Protein AF-A0A094ZE96-F1 (afdb_monomer_lite)

InterPro domains:
  IPR001063 Large ribosomal subunit protein uL22 [PF00237] (614-730)
  IPR001063 Large ribosomal subunit protein uL22 [cd00336] (614-730)
  IPR005721 Large ribosomal subunit protein uL22, eukaryota/archaea [TIGR01038] (614-731)
  IPR018260 Large ribosomal subunit protein uL22, conserved site [PS00464] (706-730)
  IPR029440 Dynein regulatory complex protein 1, C-terminal [PF14775] (566-611)
  IPR036394 Ribosomal protein uL22 superfamily [G3DSA:3.90.470.10] (596-767)
  IPR036394 Ribosomal protein uL22 superfamily [SSF54843] (614-732)
  IPR039505 Dynein regulatory complex protein 1/2, N-terminal [PF14772] (88-189)
  IPR039750 Dynein regulatory complex protein [PTHR21625] (26-625)

Structure (mmCIF, N/CA/C/O backbone):
data_AF-A0A094ZE96-F1
#
_entry.id   AF-A0A094ZE96-F1
#
loop_
_atom_site.group_PDB
_atom_site.id
_atom_site.type_symbol
_atom_site.label_atom_id
_atom_site.label_alt_id
_atom_site.label_comp_id
_atom_site.label_asym_id
_atom_site.label_entity_id
_atom_site.label_seq_id
_atom_site.pdbx_PDB_ins_code
_atom_site.Cartn_x
_atom_site.Cartn_y
_atom_site.Cartn_z
_atom_site.occupancy
_atom_site.B_iso_or_equiv
_atom_site.auth_seq_id
_atom_site.auth_comp_id
_atom_site.auth_asym_id
_atom_site.auth_atom_id
_atom_site.pdbx_PDB_model_num
ATOM 1 N N . MET A 1 1 ? 9.350 1.512 -63.734 1.00 44.41 1 MET A N 1
ATOM 2 C CA . MET A 1 1 ? 8.243 1.510 -62.747 1.00 44.41 1 MET A CA 1
ATOM 3 C C . MET A 1 1 ? 7.747 0.099 -62.370 1.00 44.41 1 MET A C 1
ATOM 5 O O . MET A 1 1 ? 6.653 -0.011 -61.848 1.00 44.41 1 MET A O 1
ATOM 9 N N . ALA A 1 2 ? 8.549 -0.969 -62.534 1.00 40.09 2 ALA A N 1
ATOM 10 C CA . ALA A 1 2 ? 8.151 -2.355 -62.206 1.00 40.09 2 ALA A CA 1
ATOM 11 C C . ALA A 1 2 ? 9.027 -3.031 -61.121 1.00 40.09 2 ALA A C 1
ATOM 13 O O . ALA A 1 2 ? 8.865 -4.208 -60.832 1.00 40.09 2 ALA A O 1
ATOM 14 N N . LEU A 1 3 ? 9.954 -2.287 -60.502 1.00 40.41 3 LEU A N 1
ATOM 15 C CA . LEU A 1 3 ? 10.917 -2.800 -59.510 1.00 40.41 3 LEU A CA 1
ATOM 16 C C . LEU A 1 3 ? 10.507 -2.541 -58.048 1.00 40.41 3 LEU A C 1
ATOM 18 O O . LEU A 1 3 ? 11.205 -2.965 -57.134 1.00 40.41 3 LEU A O 1
ATOM 22 N N . ASN A 1 4 ? 9.376 -1.865 -57.813 1.00 41.91 4 ASN A N 1
ATOM 23 C CA . ASN A 1 4 ? 8.957 -1.462 -56.464 1.00 41.91 4 ASN A CA 1
ATOM 24 C C . ASN A 1 4 ? 7.919 -2.402 -55.817 1.00 41.91 4 ASN A C 1
ATOM 26 O O . ASN A 1 4 ? 7.694 -2.318 -54.612 1.00 41.91 4 ASN A O 1
ATOM 30 N N . ASP A 1 5 ? 7.328 -3.324 -56.584 1.00 37.78 5 ASP A N 1
ATOM 31 C CA . ASP A 1 5 ? 6.299 -4.248 -56.076 1.00 37.78 5 ASP A CA 1
ATOM 32 C C . ASP A 1 5 ? 6.863 -5.562 -55.515 1.00 37.78 5 ASP A C 1
ATOM 34 O O . ASP A 1 5 ? 6.198 -6.229 -54.723 1.00 37.78 5 ASP A O 1
ATOM 38 N N . GLN A 1 6 ? 8.109 -5.928 -55.840 1.00 42.44 6 GLN A N 1
ATOM 39 C CA . GLN A 1 6 ? 8.737 -7.135 -55.284 1.00 42.44 6 GLN A CA 1
ATOM 40 C C . GLN A 1 6 ? 9.287 -6.917 -53.864 1.00 42.44 6 GLN A C 1
ATOM 42 O O . GLN A 1 6 ? 9.160 -7.800 -53.017 1.00 42.44 6 GLN A O 1
ATOM 47 N N . ASN A 1 7 ? 9.784 -5.716 -53.543 1.00 41.81 7 ASN A N 1
ATOM 48 C CA . ASN A 1 7 ? 10.319 -5.414 -52.207 1.00 41.81 7 ASN A CA 1
ATOM 49 C C . ASN A 1 7 ? 9.234 -5.216 -51.132 1.00 41.81 7 ASN A C 1
ATOM 51 O O . ASN A 1 7 ? 9.513 -5.361 -49.941 1.00 41.81 7 ASN A O 1
ATOM 55 N N . LYS A 1 8 ? 7.977 -4.957 -51.522 1.00 42.59 8 LYS A N 1
ATOM 56 C CA . LYS A 1 8 ? 6.845 -4.851 -50.582 1.00 42.59 8 LYS A CA 1
ATOM 57 C C . LYS A 1 8 ? 6.324 -6.203 -50.076 1.00 42.59 8 LYS A C 1
ATOM 59 O O . LYS A 1 8 ? 5.668 -6.234 -49.038 1.00 42.59 8 LYS A O 1
ATOM 64 N N . LYS A 1 9 ? 6.642 -7.316 -50.748 1.00 41.25 9 LYS A N 1
ATOM 65 C CA . LYS A 1 9 ? 6.162 -8.666 -50.386 1.00 41.25 9 LYS A CA 1
ATOM 66 C C . LYS A 1 9 ? 6.965 -9.369 -49.286 1.00 41.25 9 LYS A C 1
ATOM 68 O O . LYS A 1 9 ? 6.532 -10.406 -48.799 1.00 41.25 9 LYS A O 1
ATOM 73 N N . ILE A 1 10 ? 8.105 -8.818 -48.865 1.00 48.50 10 ILE A N 1
ATOM 74 C CA . ILE A 1 10 ? 9.002 -9.482 -47.900 1.00 48.50 10 ILE A CA 1
ATOM 75 C C . ILE A 1 10 ? 8.635 -9.154 -46.437 1.00 48.50 10 ILE A C 1
ATOM 77 O O . ILE A 1 10 ? 8.912 -9.951 -45.544 1.00 48.50 10 ILE A O 1
ATOM 81 N N . TYR A 1 11 ? 7.951 -8.031 -46.179 1.00 40.19 11 TYR A N 1
ATOM 82 C CA . TYR A 1 11 ? 7.698 -7.542 -44.811 1.00 40.19 11 TYR A CA 1
ATOM 83 C C . TYR A 1 11 ? 6.246 -7.638 -44.331 1.00 40.19 11 TYR A C 1
ATOM 85 O O . TYR A 1 11 ? 5.988 -7.480 -43.140 1.00 40.19 11 TYR A O 1
ATOM 93 N N . PHE A 1 12 ? 5.306 -7.965 -45.215 1.00 40.91 12 PHE A N 1
ATOM 94 C CA . PHE A 1 12 ? 3.933 -8.271 -44.834 1.00 40.91 12 PHE A CA 1
ATOM 95 C C . PHE A 1 12 ? 3.581 -9.654 -45.358 1.00 40.91 12 PHE A C 1
ATOM 97 O O . PHE A 1 12 ? 3.223 -9.822 -46.520 1.00 40.91 12 PHE A O 1
ATOM 104 N N . LYS A 1 13 ? 3.669 -10.656 -44.477 1.00 39.53 13 LYS A N 1
ATOM 105 C CA . LYS A 1 13 ? 2.896 -11.881 -44.659 1.00 39.53 13 LYS A CA 1
ATOM 106 C C . LYS A 1 13 ? 1.430 -11.453 -44.677 1.00 39.53 13 LYS A C 1
ATOM 108 O O . LYS A 1 13 ? 0.876 -11.109 -43.630 1.00 39.53 13 LYS A O 1
ATOM 113 N N . GLU A 1 14 ? 0.809 -11.458 -45.855 1.00 38.97 14 GLU A N 1
ATOM 114 C CA . GLU A 1 14 ? -0.628 -11.690 -45.928 1.00 38.97 14 GLU A CA 1
ATOM 115 C C . GLU A 1 14 ? -0.904 -12.892 -45.025 1.00 38.97 14 GLU A C 1
ATOM 117 O O . GLU A 1 14 ? -0.190 -13.898 -45.072 1.00 38.97 14 GLU A O 1
ATOM 122 N N . LYS A 1 15 ? -1.859 -12.739 -44.105 1.00 38.28 15 LYS A N 1
ATOM 123 C CA . LYS A 1 15 ? -2.355 -13.860 -43.318 1.00 38.28 15 LYS A CA 1
ATOM 124 C C . LYS A 1 15 ? -2.805 -14.910 -44.327 1.00 38.28 15 LYS A C 1
ATOM 126 O O . LYS A 1 15 ? -3.895 -14.786 -44.874 1.00 38.28 15 LYS A O 1
ATOM 131 N N . GLU A 1 16 ? -1.977 -15.927 -44.553 1.00 36.78 16 GLU A N 1
ATOM 132 C CA . GLU A 1 16 ? -2.450 -17.223 -45.005 1.00 36.78 16 GLU A CA 1
ATOM 133 C C . GLU A 1 16 ? -3.569 -17.577 -44.034 1.00 36.78 16 GLU A C 1
ATOM 135 O O . GLU A 1 16 ? -3.348 -17.830 -42.843 1.00 36.78 16 GLU A O 1
ATOM 140 N N . ILE A 1 17 ? -4.796 -17.446 -44.527 1.00 39.09 17 ILE A N 1
ATOM 141 C CA . ILE A 1 17 ? -5.973 -18.001 -43.894 1.00 39.09 17 ILE A CA 1
ATOM 142 C C . ILE A 1 17 ? -5.621 -19.475 -43.777 1.00 39.09 17 ILE A C 1
ATOM 144 O O . ILE A 1 17 ? -5.563 -20.175 -44.784 1.00 39.09 17 ILE A O 1
ATOM 148 N N . LYS A 1 18 ? -5.265 -19.902 -42.559 1.00 37.12 18 LYS A N 1
ATOM 149 C CA . LYS A 1 18 ? -5.106 -21.315 -42.238 1.00 37.12 18 LYS A CA 1
ATOM 150 C C . LYS A 1 18 ? -6.329 -22.002 -42.810 1.00 37.12 18 LYS A C 1
ATOM 152 O O . LYS A 1 18 ? -7.440 -21.633 -42.431 1.00 37.12 18 LYS A O 1
ATOM 157 N N . ASP A 1 19 ? -6.066 -22.919 -43.730 1.00 41.25 19 ASP A N 1
ATOM 158 C CA . ASP A 1 19 ? -7.029 -23.800 -44.360 1.00 41.25 19 ASP A CA 1
ATOM 159 C C . ASP A 1 19 ? -8.067 -24.197 -43.308 1.00 41.25 19 ASP A C 1
ATOM 161 O O . ASP A 1 19 ? -7.752 -24.838 -42.295 1.00 41.25 19 ASP A O 1
ATOM 165 N N . VAL A 1 20 ? -9.263 -23.623 -43.440 1.00 47.19 20 VAL A N 1
ATOM 166 C CA . VAL A 1 20 ? -10.327 -23.818 -42.464 1.00 47.19 20 VAL A CA 1
ATOM 167 C C . VAL A 1 20 ? -10.694 -25.278 -42.625 1.00 47.19 20 VAL A C 1
ATOM 169 O O . VAL A 1 20 ? -11.157 -25.679 -43.688 1.00 47.19 20 VAL A O 1
ATOM 172 N N . GLY A 1 21 ? -10.405 -26.073 -41.592 1.00 60.25 21 GLY A N 1
ATOM 173 C CA . GLY A 1 21 ? -10.669 -27.507 -41.597 1.00 60.25 21 GLY A CA 1
ATOM 174 C C . GLY A 1 21 ? -12.095 -27.837 -42.061 1.00 60.25 21 GLY A C 1
ATOM 175 O O . GLY A 1 21 ? -12.953 -26.954 -42.087 1.00 60.25 21 GLY A O 1
ATOM 176 N N . PRO A 1 22 ? -12.363 -29.110 -42.396 1.00 64.06 22 PRO A N 1
ATOM 177 C CA . PRO A 1 22 ? -13.516 -29.529 -43.189 1.00 64.06 22 PRO A CA 1
ATOM 178 C C . PRO A 1 22 ? -14.803 -28.775 -42.824 1.00 64.06 22 PRO A C 1
ATOM 180 O O . PRO A 1 22 ? -15.287 -28.862 -41.690 1.00 64.06 22 PRO A O 1
ATOM 183 N N . SER A 1 23 ? -15.323 -27.991 -43.771 1.00 63.12 23 SER A N 1
ATOM 184 C CA . SER A 1 23 ? -16.531 -27.191 -43.569 1.00 63.12 23 SER A CA 1
ATOM 185 C C . SER A 1 23 ? -17.775 -28.069 -43.700 1.00 63.12 23 SER A C 1
ATOM 187 O O . SER A 1 23 ? -17.833 -28.982 -44.520 1.00 63.12 23 SER A O 1
ATOM 189 N N . VAL A 1 24 ? -18.801 -27.798 -42.892 1.00 64.69 24 VAL A N 1
ATOM 190 C CA . VAL A 1 24 ? -20.095 -28.502 -42.998 1.00 64.69 24 VAL A CA 1
ATOM 191 C C . VAL A 1 24 ? -20.904 -28.012 -44.204 1.00 64.69 24 VAL A C 1
ATOM 193 O O . VAL A 1 24 ? -21.793 -28.725 -44.669 1.00 64.69 24 VAL A O 1
ATOM 196 N N . ASP A 1 25 ? -20.537 -26.849 -44.739 1.00 60.53 25 ASP A N 1
ATOM 197 C CA . ASP A 1 25 ? -21.239 -26.165 -45.822 1.00 60.53 25 ASP A CA 1
ATOM 198 C C . ASP A 1 25 ? -20.517 -26.313 -47.177 1.00 60.53 25 ASP A C 1
ATOM 200 O O . ASP A 1 25 ? -20.840 -25.605 -48.124 1.00 60.53 25 ASP A O 1
ATOM 204 N N . SER A 1 26 ? -19.535 -27.221 -47.292 1.00 70.81 26 SER A N 1
ATOM 205 C CA . SER A 1 26 ? -18.909 -27.554 -48.579 1.00 70.81 26 SER A CA 1
ATOM 206 C C . SER A 1 26 ? -19.856 -28.377 -49.461 1.00 70.81 26 SER A C 1
ATOM 208 O O . SER A 1 26 ? -20.598 -29.233 -48.963 1.00 70.81 26 SER A O 1
ATOM 210 N N . ASP A 1 27 ? -19.783 -28.187 -50.780 1.00 68.56 27 ASP A N 1
ATOM 211 C CA . ASP A 1 27 ? -20.551 -28.980 -51.753 1.00 68.56 27 ASP A CA 1
ATOM 212 C C . ASP A 1 27 ? -20.098 -30.449 -51.801 1.00 68.56 27 ASP A C 1
ATOM 214 O O . ASP A 1 27 ? -20.892 -31.348 -52.096 1.00 68.56 27 ASP A O 1
ATOM 218 N N . ASP A 1 28 ? -18.847 -30.696 -51.407 1.00 73.25 28 ASP A N 1
ATOM 219 C CA . ASP A 1 28 ? -18.209 -32.004 -51.428 1.00 73.25 28 ASP A CA 1
ATOM 220 C C . ASP A 1 28 ? -18.659 -32.906 -50.259 1.00 73.25 28 ASP A C 1
ATOM 222 O O . ASP A 1 28 ? -18.665 -32.509 -49.086 1.00 73.25 28 ASP A O 1
ATOM 226 N N . ILE A 1 29 ? -19.072 -34.140 -50.567 1.00 72.12 29 ILE A N 1
ATOM 227 C CA . ILE A 1 29 ? -19.709 -35.060 -49.604 1.00 72.12 29 ILE A CA 1
ATOM 228 C C . ILE A 1 29 ? -18.703 -35.551 -48.555 1.00 72.12 29 ILE A C 1
ATOM 230 O O . ILE A 1 29 ? -19.052 -35.680 -47.377 1.00 72.12 29 ILE A O 1
ATOM 234 N N . GLU A 1 30 ? -17.455 -35.790 -48.952 1.00 73.69 30 GLU A N 1
ATOM 235 C CA . GLU A 1 30 ? -16.419 -36.334 -48.070 1.00 73.69 30 GLU A CA 1
ATOM 236 C C . GLU A 1 30 ? -15.971 -35.327 -47.005 1.00 73.69 30 GLU A C 1
ATOM 238 O O . GLU A 1 30 ? -15.827 -35.688 -45.832 1.00 73.69 30 GLU A O 1
ATOM 243 N N . GLN A 1 31 ? -15.859 -34.045 -47.367 1.00 77.12 31 GLN A N 1
ATOM 244 C CA . GLN A 1 31 ? -15.531 -32.971 -46.426 1.00 77.12 31 GLN A CA 1
ATOM 245 C C . GLN A 1 31 ? -16.624 -32.799 -45.361 1.00 77.12 31 GLN A C 1
ATOM 247 O O . GLN A 1 31 ? -16.316 -32.687 -44.170 1.00 77.12 31 GLN A O 1
ATOM 252 N N . ARG A 1 32 ? -17.907 -32.922 -45.736 1.00 77.94 32 ARG A N 1
ATOM 253 C CA . ARG A 1 32 ? -19.019 -32.901 -44.769 1.00 77.94 32 ARG A CA 1
ATOM 254 C C . ARG A 1 32 ? -18.989 -34.088 -43.811 1.00 77.94 32 ARG A C 1
ATOM 256 O O . ARG A 1 32 ? -19.279 -33.919 -42.625 1.00 77.94 32 ARG A O 1
ATOM 263 N N . ILE A 1 33 ? -18.638 -35.286 -44.286 1.00 78.25 33 ILE A N 1
ATOM 264 C CA . ILE A 1 33 ? -18.517 -36.486 -43.440 1.00 78.25 33 ILE A CA 1
ATOM 265 C C . ILE A 1 33 ? -17.345 -36.337 -42.458 1.00 78.25 33 ILE A C 1
ATOM 267 O O . ILE A 1 33 ? -17.505 -36.636 -41.269 1.00 78.25 33 ILE A O 1
ATOM 271 N N . ALA A 1 34 ? -16.202 -35.823 -42.917 1.00 77.00 34 ALA A N 1
ATOM 272 C CA . ALA A 1 34 ? -15.037 -35.550 -42.078 1.00 77.00 34 ALA A CA 1
ATOM 273 C C . ALA A 1 34 ? -15.346 -34.499 -40.995 1.00 77.00 34 ALA A C 1
ATOM 275 O O . ALA A 1 34 ? -15.093 -34.739 -39.811 1.00 77.00 34 ALA A O 1
ATOM 276 N N . ALA A 1 35 ? -16.006 -33.398 -41.364 1.00 79.06 35 ALA A N 1
ATOM 277 C CA . ALA A 1 35 ? -16.458 -32.360 -40.438 1.00 79.06 35 ALA A CA 1
ATOM 278 C C . ALA A 1 35 ? -17.410 -32.913 -39.362 1.00 79.06 35 ALA A C 1
ATOM 280 O O . ALA A 1 35 ? -17.307 -32.578 -38.177 1.00 79.06 35 ALA A O 1
ATOM 281 N N . ARG A 1 36 ? -18.333 -33.806 -39.755 1.00 74.81 36 ARG A N 1
ATOM 282 C CA . ARG A 1 36 ? -19.295 -34.442 -38.838 1.00 74.81 36 ARG A CA 1
ATOM 283 C C . ARG A 1 36 ? -18.619 -35.415 -37.873 1.00 74.81 36 ARG A C 1
ATOM 285 O O . ARG A 1 36 ? -18.977 -35.412 -36.697 1.00 74.81 36 ARG A O 1
ATOM 292 N N . ARG A 1 37 ? -17.632 -36.199 -38.328 1.00 77.00 37 ARG A N 1
ATOM 293 C CA . ARG A 1 37 ? -16.832 -37.090 -37.463 1.00 77.00 37 ARG A CA 1
ATOM 294 C C . ARG A 1 37 ? -16.071 -36.309 -36.395 1.00 77.00 37 ARG A C 1
ATOM 296 O O . ARG A 1 37 ? -16.181 -36.654 -35.222 1.00 77.00 37 ARG A O 1
ATOM 303 N N . ILE A 1 38 ? -15.407 -35.216 -36.776 1.00 75.44 38 ILE A N 1
ATOM 304 C CA . ILE A 1 38 ? -14.678 -34.343 -35.840 1.00 75.44 38 ILE A CA 1
ATOM 305 C C . ILE A 1 38 ? -15.637 -33.741 -34.798 1.00 75.44 38 ILE A C 1
ATOM 307 O O . ILE A 1 38 ? -15.333 -33.704 -33.607 1.00 75.44 38 ILE A O 1
ATOM 311 N N . ARG A 1 39 ? -16.850 -33.340 -35.206 1.00 72.50 39 ARG A N 1
ATOM 312 C CA . ARG A 1 39 ? -17.864 -32.790 -34.288 1.00 72.50 39 ARG A CA 1
ATOM 313 C C . ARG A 1 39 ? -18.414 -33.827 -33.296 1.00 72.50 39 ARG A C 1
ATOM 315 O O . ARG A 1 39 ? -18.743 -33.467 -32.167 1.00 72.50 39 ARG A O 1
ATOM 322 N N . ILE A 1 40 ? -18.536 -35.092 -33.706 1.00 73.38 40 ILE A N 1
ATOM 323 C CA . ILE A 1 40 ? -18.977 -36.201 -32.840 1.00 73.38 40 ILE A CA 1
ATOM 324 C C . ILE A 1 40 ? -17.875 -36.571 -31.841 1.00 73.38 40 ILE A C 1
ATOM 326 O O . ILE A 1 40 ? -18.169 -36.736 -30.660 1.00 73.38 40 ILE A O 1
ATOM 330 N N . GLN A 1 41 ? -16.620 -36.621 -32.288 1.00 70.88 41 GLN A N 1
ATOM 331 C CA . GLN A 1 41 ? -15.463 -36.893 -31.434 1.00 70.88 41 GLN A CA 1
ATOM 332 C C . GLN A 1 41 ? -15.287 -35.811 -30.358 1.00 70.88 41 GLN A C 1
ATOM 334 O O . GLN A 1 41 ? -15.248 -36.127 -29.172 1.00 70.88 41 GLN A O 1
ATOM 339 N N . ASN A 1 42 ? -15.359 -34.532 -30.742 1.00 62.75 42 ASN A N 1
ATOM 340 C CA . ASN A 1 42 ? -15.284 -33.417 -29.792 1.00 62.75 42 ASN A CA 1
ATOM 341 C C . ASN A 1 42 ? -16.465 -33.392 -28.803 1.00 62.75 42 ASN A C 1
ATOM 343 O O . ASN A 1 42 ? -16.318 -32.914 -27.682 1.00 62.75 42 ASN A O 1
ATOM 347 N N . ARG A 1 43 ? -17.643 -33.916 -29.175 1.00 65.19 43 ARG A N 1
ATOM 348 C CA . ARG A 1 43 ? -18.766 -34.086 -28.232 1.00 65.19 43 ARG A CA 1
ATOM 349 C C . ARG A 1 43 ? -18.513 -35.194 -27.209 1.00 65.19 43 ARG A C 1
ATOM 351 O O . ARG A 1 43 ? -18.948 -35.043 -26.070 1.00 65.19 43 ARG A O 1
ATOM 358 N N . GLY A 1 44 ? -17.818 -36.263 -27.599 1.00 51.94 44 GLY A N 1
ATOM 359 C CA . GLY A 1 44 ? -17.380 -37.321 -26.685 1.00 51.94 44 GLY A CA 1
ATOM 360 C C . GLY A 1 44 ? -16.390 -36.804 -25.639 1.00 51.94 44 GLY A C 1
ATOM 361 O O . GLY A 1 44 ? -16.589 -37.034 -24.448 1.00 51.94 44 GLY A O 1
ATOM 362 N N . ASP A 1 45 ? -15.404 -36.010 -26.067 1.00 52.72 45 ASP A N 1
ATOM 363 C CA . ASP A 1 45 ? -14.357 -35.474 -25.183 1.00 52.72 45 ASP A CA 1
ATOM 364 C C . ASP A 1 45 ? -14.872 -34.396 -24.208 1.00 52.72 45 ASP A C 1
ATOM 366 O O . ASP A 1 45 ? -14.394 -34.285 -23.073 1.00 52.72 45 ASP A O 1
ATOM 370 N N . VAL A 1 46 ? -15.896 -33.627 -24.603 1.00 49.06 46 VAL A N 1
ATOM 371 C CA . VAL A 1 46 ? -16.549 -32.631 -23.731 1.00 49.06 46 VAL A CA 1
ATOM 372 C C . VAL A 1 46 ? -17.348 -33.303 -22.605 1.00 49.06 46 VAL A C 1
ATOM 374 O O . VAL A 1 46 ? -17.323 -32.818 -21.476 1.00 49.06 46 VAL A O 1
ATOM 377 N N . GLN A 1 47 ? -17.982 -34.455 -22.854 1.00 49.97 47 GLN A N 1
ATOM 378 C CA . GLN A 1 47 ? -18.721 -35.192 -21.818 1.00 49.97 47 GLN A CA 1
ATOM 379 C C . GLN A 1 47 ? -17.811 -35.920 -20.814 1.00 49.97 47 GLN A C 1
ATOM 381 O O . GLN A 1 47 ? -18.189 -36.071 -19.651 1.00 49.97 47 GLN A O 1
ATOM 386 N N . SER A 1 48 ? -16.597 -36.323 -21.204 1.00 43.03 48 SER A N 1
ATOM 387 C CA . SER A 1 48 ? -15.622 -36.920 -20.277 1.00 43.03 48 SER A CA 1
ATOM 388 C C . SER A 1 48 ? -14.870 -35.898 -19.413 1.00 43.03 48 SER A C 1
ATOM 390 O O . SER A 1 48 ? -14.423 -36.247 -18.320 1.00 43.03 48 SER A O 1
ATOM 392 N N . ASN A 1 49 ? -14.761 -34.636 -19.845 1.00 39.38 49 ASN A N 1
ATOM 393 C CA . ASN A 1 49 ? -14.016 -33.594 -19.121 1.00 39.38 49 ASN A CA 1
ATOM 394 C C . ASN A 1 49 ? -14.826 -32.846 -18.042 1.00 39.38 49 ASN A C 1
ATOM 396 O O . ASN A 1 49 ? -14.231 -32.233 -17.154 1.00 39.38 49 ASN A O 1
ATOM 400 N N . GLU A 1 50 ? -16.160 -32.935 -18.030 1.00 35.25 50 GLU A N 1
ATOM 401 C CA . GLU A 1 50 ? -16.992 -32.251 -17.021 1.00 35.25 50 GLU A CA 1
ATOM 402 C C . GLU A 1 50 ? -17.013 -32.935 -15.638 1.00 35.25 50 GLU A C 1
ATOM 404 O O . GLU A 1 50 ? -17.390 -32.311 -14.648 1.00 35.25 50 GLU A O 1
ATOM 409 N N . THR A 1 51 ? -16.545 -34.182 -15.507 1.00 37.38 51 THR A N 1
ATOM 410 C CA . THR A 1 51 ? -16.596 -34.930 -14.228 1.00 37.38 51 THR A CA 1
ATOM 411 C C . THR A 1 51 ? -15.274 -34.987 -13.447 1.00 37.38 51 THR A C 1
ATOM 413 O O . THR A 1 51 ? -15.217 -35.610 -12.387 1.00 37.38 51 THR A O 1
ATOM 416 N N . LYS A 1 52 ? -14.215 -34.288 -13.888 1.00 36.47 52 LYS A N 1
ATOM 417 C CA . LYS A 1 52 ? -12.895 -34.275 -13.213 1.00 36.47 52 LYS A CA 1
ATOM 418 C C . LYS A 1 52 ? -12.252 -32.887 -13.048 1.00 36.47 52 LYS A C 1
ATOM 420 O O . LYS A 1 52 ? -11.033 -32.773 -13.007 1.00 36.47 52 LYS A O 1
ATOM 425 N N . SER A 1 53 ? -13.043 -31.830 -12.865 1.00 30.27 53 SER A N 1
ATOM 426 C CA . SER A 1 53 ? -12.522 -30.476 -12.603 1.00 30.27 53 SER A CA 1
ATOM 427 C C . SER A 1 53 ? -13.152 -29.842 -11.359 1.00 30.27 53 SER A C 1
ATOM 429 O O . SER A 1 53 ? -14.016 -28.972 -11.426 1.00 30.27 53 SER A O 1
ATOM 431 N N . SER A 1 54 ? -12.724 -30.286 -10.175 1.00 30.36 54 SER A N 1
ATOM 432 C CA . SER A 1 54 ? -12.974 -29.545 -8.928 1.00 30.36 54 SER A CA 1
ATOM 433 C C . SER A 1 54 ? -11.895 -29.773 -7.866 1.00 30.36 54 SER A C 1
ATOM 435 O O . SER A 1 54 ? -12.178 -29.898 -6.676 1.00 30.36 54 SER A O 1
ATOM 437 N N . LYS A 1 55 ? -10.630 -29.797 -8.283 1.00 36.25 55 LYS A N 1
ATOM 438 C CA . LYS A 1 55 ? -9.526 -29.346 -7.436 1.00 36.25 55 LYS A CA 1
ATOM 439 C C . LYS A 1 55 ? -8.870 -28.210 -8.198 1.00 36.25 55 LYS A C 1
ATOM 441 O O . LYS A 1 55 ? -8.097 -28.451 -9.112 1.00 36.25 55 LYS A O 1
ATOM 446 N N . LYS A 1 56 ? -9.250 -26.971 -7.874 1.00 39.94 56 LYS A N 1
ATOM 447 C CA . LYS A 1 56 ? -8.464 -25.807 -8.290 1.00 39.94 56 LYS A CA 1
ATOM 448 C C . LYS A 1 56 ? -7.042 -26.073 -7.813 1.00 39.94 56 LYS A C 1
ATOM 450 O O . LYS A 1 56 ? -6.858 -26.240 -6.609 1.00 39.94 56 LYS A O 1
ATOM 455 N N . GLU A 1 57 ? -6.078 -26.148 -8.721 1.00 46.31 57 GLU A N 1
ATOM 456 C CA . GLU A 1 57 ? -4.673 -26.052 -8.346 1.00 46.31 57 GLU A CA 1
ATOM 457 C C . GLU A 1 57 ? -4.499 -24.708 -7.644 1.00 46.31 57 GLU A C 1
ATOM 459 O O . GLU A 1 57 ? -4.605 -23.626 -8.228 1.00 46.31 57 GLU A O 1
ATOM 464 N N . ILE A 1 58 ? -4.383 -24.776 -6.325 1.00 56.69 58 ILE A N 1
ATOM 465 C CA . ILE A 1 58 ? -4.100 -23.617 -5.502 1.00 56.69 58 ILE A CA 1
ATOM 466 C C . ILE A 1 58 ? -2.629 -23.321 -5.785 1.00 56.69 58 ILE A C 1
ATOM 468 O O . ILE A 1 58 ? -1.766 -24.094 -5.382 1.00 56.69 58 ILE A O 1
ATOM 472 N N . GLY A 1 59 ? -2.350 -22.247 -6.531 1.00 69.94 59 GLY A N 1
ATOM 473 C CA . GLY A 1 59 ? -0.974 -21.824 -6.802 1.00 69.94 59 GLY A CA 1
ATOM 474 C C . GLY A 1 59 ? -0.152 -21.741 -5.512 1.00 69.94 59 GLY A C 1
ATOM 475 O O . GLY A 1 59 ? -0.704 -21.428 -4.452 1.00 69.94 59 GLY A O 1
ATOM 476 N N . LEU A 1 60 ? 1.150 -22.023 -5.608 1.00 76.75 60 LEU A N 1
ATOM 477 C CA . LEU A 1 60 ? 2.089 -22.117 -4.479 1.00 76.75 60 LEU A CA 1
ATOM 478 C C . LEU A 1 60 ? 1.916 -20.970 -3.466 1.00 76.75 60 LEU A C 1
ATOM 480 O O . LEU A 1 60 ? 1.763 -21.233 -2.273 1.00 76.75 60 LEU A O 1
ATOM 484 N N . GLY A 1 61 ? 1.795 -19.721 -3.934 1.00 81.31 61 GLY A N 1
ATOM 485 C CA . GLY A 1 61 ? 1.570 -18.564 -3.059 1.00 81.31 61 GLY A CA 1
ATOM 486 C C . GLY A 1 61 ? 0.231 -18.585 -2.304 1.00 81.31 61 GLY A C 1
ATOM 487 O O . GLY A 1 61 ? 0.169 -18.232 -1.130 1.00 81.31 61 GLY A O 1
ATOM 488 N N . ARG A 1 62 ? -0.858 -19.062 -2.922 1.00 84.06 62 ARG A N 1
ATOM 489 C CA . ARG A 1 62 ? -2.165 -19.190 -2.243 1.00 84.06 62 ARG A CA 1
ATOM 490 C C . ARG A 1 62 ? -2.173 -20.319 -1.216 1.00 84.06 62 ARG A C 1
ATOM 492 O O . ARG A 1 62 ? -2.781 -20.166 -0.163 1.00 84.06 62 ARG A O 1
ATOM 499 N N . SER A 1 63 ? -1.475 -21.418 -1.498 1.00 86.69 63 SER A N 1
ATOM 500 C CA . SER A 1 63 ? -1.314 -22.508 -0.533 1.00 86.69 63 SER A CA 1
ATOM 501 C C . SER A 1 63 ? -0.514 -22.038 0.682 1.00 86.69 63 SER A C 1
ATOM 503 O O . SER A 1 63 ? -0.855 -22.381 1.813 1.00 86.69 63 SER A O 1
ATOM 505 N N . GLN A 1 64 ? 0.513 -21.212 0.457 1.00 90.50 64 GLN A N 1
ATOM 506 C CA . GLN A 1 64 ? 1.307 -20.627 1.532 1.00 90.50 64 GLN A CA 1
ATOM 507 C C . GLN A 1 64 ? 0.474 -19.684 2.412 1.00 90.50 64 GLN A C 1
ATOM 509 O O . GLN A 1 64 ? 0.528 -19.801 3.631 1.00 90.50 64 GLN A O 1
ATOM 514 N N . ILE A 1 65 ? -0.376 -18.832 1.825 1.00 90.38 65 ILE A N 1
ATOM 515 C CA . ILE A 1 65 ? -1.294 -17.957 2.582 1.00 90.38 65 ILE A CA 1
ATOM 516 C C . ILE A 1 65 ? -2.202 -18.765 3.524 1.00 90.38 65 ILE A C 1
ATOM 518 O O . ILE A 1 65 ? -2.380 -18.388 4.685 1.00 90.38 65 ILE A O 1
ATOM 522 N N . ASP A 1 66 ? -2.762 -19.882 3.055 1.00 89.50 66 ASP A N 1
ATOM 523 C CA . ASP A 1 66 ? -3.642 -20.724 3.871 1.00 89.50 66 ASP A CA 1
ATOM 524 C C . ASP A 1 66 ? -2.891 -21.394 5.035 1.00 89.50 66 ASP A C 1
ATOM 526 O O . ASP A 1 66 ? -3.431 -21.520 6.140 1.00 89.50 66 ASP A O 1
ATOM 530 N N . LEU A 1 67 ? -1.643 -21.820 4.812 1.00 90.94 67 LEU A N 1
ATOM 531 C CA . LEU A 1 67 ? -0.780 -22.377 5.858 1.00 90.94 67 LEU A CA 1
ATOM 532 C C . LEU A 1 67 ? -0.421 -21.318 6.906 1.00 90.94 67 LEU A C 1
ATOM 534 O O . LEU A 1 67 ? -0.611 -21.556 8.103 1.00 90.94 67 LEU A O 1
ATOM 538 N N . SER A 1 68 ? 0.001 -20.135 6.461 1.00 91.75 68 SER A N 1
ATOM 539 C CA . SER A 1 68 ? 0.313 -18.996 7.325 1.00 91.75 68 SER A CA 1
ATOM 540 C C . SER A 1 68 ? -0.899 -18.570 8.155 1.00 91.75 68 SER A C 1
ATOM 542 O O . SER A 1 68 ? -0.799 -18.404 9.371 1.00 91.75 68 SER A O 1
ATOM 544 N N . SER A 1 69 ? -2.085 -18.495 7.543 1.00 90.94 69 SER A N 1
ATOM 545 C CA . SER A 1 69 ? -3.334 -18.158 8.237 1.00 90.94 69 SER A CA 1
ATOM 546 C C . SER A 1 69 ? -3.682 -19.164 9.339 1.00 90.94 69 SER A C 1
ATOM 548 O O . SER A 1 69 ? -4.057 -18.768 10.449 1.00 90.94 69 SER A O 1
ATOM 550 N N . LYS A 1 70 ? -3.502 -20.467 9.089 1.00 92.00 70 LYS A N 1
ATOM 551 C CA . LYS A 1 70 ? -3.721 -21.510 10.107 1.00 92.00 70 LYS A CA 1
ATOM 552 C C . LYS A 1 70 ? -2.730 -21.395 11.259 1.00 92.00 70 LYS A C 1
ATOM 554 O O . LYS A 1 70 ? -3.133 -21.529 12.415 1.00 92.00 70 LYS A O 1
ATOM 559 N N . ARG A 1 71 ? -1.455 -21.130 10.965 1.00 91.50 71 ARG A N 1
ATOM 560 C CA . ARG A 1 71 ? -0.411 -20.992 11.988 1.00 91.50 71 ARG A CA 1
ATOM 561 C C . ARG A 1 71 ? -0.652 -19.778 12.882 1.00 91.50 71 ARG A C 1
ATOM 563 O O . ARG A 1 71 ? -0.598 -19.909 14.101 1.00 91.50 71 ARG A O 1
ATOM 570 N N . ILE A 1 72 ? -1.014 -18.641 12.288 1.00 92.50 72 ILE A N 1
ATOM 571 C CA . ILE A 1 72 ? -1.409 -17.425 13.010 1.00 92.50 72 ILE A CA 1
ATOM 572 C C . ILE A 1 72 ? -2.643 -17.691 13.880 1.00 92.50 72 ILE A C 1
ATOM 574 O O . ILE A 1 72 ? -2.654 -17.341 15.056 1.00 92.50 72 ILE A O 1
ATOM 578 N N . SER A 1 73 ? -3.665 -18.356 13.334 1.00 91.12 73 SER A N 1
ATOM 579 C CA . SER A 1 73 ? -4.884 -18.678 14.090 1.00 91.12 73 SER A CA 1
ATOM 580 C C . SER A 1 73 ? -4.589 -19.546 15.315 1.00 91.12 73 SER A C 1
ATOM 582 O O . SER A 1 73 ? -5.132 -19.292 16.388 1.00 91.12 73 SER A O 1
ATOM 584 N N . LYS A 1 74 ? -3.692 -20.532 15.170 1.00 92.06 74 LYS A N 1
ATOM 585 C CA . LYS A 1 74 ? -3.245 -21.383 16.278 1.00 92.06 74 LYS A CA 1
ATOM 586 C C . LYS A 1 74 ? -2.486 -20.581 17.339 1.00 92.06 74 LYS A C 1
ATOM 588 O O . LYS A 1 74 ? -2.741 -20.734 18.526 1.00 92.06 74 LYS A O 1
ATOM 593 N N . LEU A 1 75 ? -1.605 -19.672 16.924 1.00 92.19 75 LEU A N 1
ATOM 594 C CA . LEU A 1 75 ? -0.866 -18.823 17.860 1.00 92.19 75 LEU A CA 1
ATOM 595 C C . LEU A 1 75 ? -1.789 -17.885 18.653 1.00 92.19 75 LEU A C 1
ATOM 597 O O . LEU A 1 75 ? -1.562 -17.656 19.839 1.00 92.19 75 LEU A O 1
ATOM 601 N N . ILE A 1 76 ? -2.835 -17.355 18.013 1.00 89.19 76 ILE A N 1
ATOM 602 C CA . ILE A 1 76 ? -3.842 -16.525 18.685 1.00 89.19 76 ILE A CA 1
ATOM 603 C C . ILE A 1 76 ? -4.607 -17.356 19.717 1.00 89.19 76 ILE A C 1
ATOM 605 O O . ILE A 1 76 ? -4.724 -16.918 20.858 1.00 89.19 76 ILE A O 1
ATOM 609 N N . SER A 1 77 ? -5.065 -18.564 19.366 1.00 90.38 77 SER A N 1
ATOM 610 C CA . SER A 1 77 ? -5.774 -19.420 20.326 1.00 90.38 77 SER A CA 1
ATOM 611 C C . SER A 1 77 ? -4.903 -19.825 21.515 1.00 90.38 77 SER A C 1
ATOM 613 O O . SER A 1 77 ? -5.378 -19.820 22.650 1.00 90.38 77 SER A O 1
ATOM 615 N N . ASP A 1 78 ? -3.629 -20.135 21.266 1.00 88.69 78 ASP A N 1
ATOM 616 C CA . ASP A 1 78 ? -2.678 -20.512 22.314 1.00 88.69 78 ASP A CA 1
ATOM 617 C C . ASP A 1 78 ? -2.365 -19.304 23.224 1.00 88.69 78 ASP A C 1
ATOM 619 O O . ASP A 1 78 ? -2.294 -19.436 24.448 1.00 88.69 78 ASP A O 1
ATOM 623 N N . GLY A 1 79 ? -2.276 -18.100 22.646 1.00 88.31 79 GLY A N 1
ATOM 624 C CA . GLY A 1 79 ? -2.130 -16.840 23.378 1.00 88.31 79 GLY A CA 1
ATOM 625 C C . GLY A 1 79 ? -3.326 -16.483 24.250 1.00 88.31 79 GLY A C 1
ATOM 626 O O . GLY A 1 79 ? -3.161 -16.111 25.414 1.00 88.31 79 GLY A O 1
ATOM 627 N N . ASP A 1 80 ? -4.534 -16.632 23.709 1.00 87.12 80 ASP A N 1
ATOM 628 C CA . ASP A 1 80 ? -5.773 -16.393 24.446 1.00 87.12 80 ASP A CA 1
ATOM 629 C C . ASP A 1 80 ? -5.869 -17.335 25.650 1.00 87.12 80 ASP A C 1
ATOM 631 O O . ASP A 1 80 ? -6.218 -16.894 26.747 1.00 87.12 80 ASP A O 1
ATOM 635 N N . ALA A 1 81 ? -5.498 -18.611 25.495 1.00 88.12 81 ALA A N 1
ATOM 636 C CA . ALA A 1 81 ? -5.439 -19.559 26.606 1.00 88.12 81 ALA A CA 1
ATOM 637 C C . ALA A 1 81 ? -4.416 -19.129 27.674 1.00 88.12 81 ALA A C 1
ATOM 639 O O . ALA A 1 81 ? -4.722 -19.130 28.869 1.00 88.12 81 ALA A O 1
ATOM 640 N N . PHE A 1 82 ? -3.229 -18.686 27.255 1.00 86.06 82 PHE A N 1
ATOM 641 C CA . PHE A 1 82 ? -2.161 -18.251 28.157 1.00 86.06 82 PHE A CA 1
ATOM 642 C C . PHE A 1 82 ? -2.545 -17.038 29.026 1.00 86.06 82 PHE A C 1
ATOM 644 O O . PHE A 1 82 ? -2.222 -17.005 30.220 1.00 86.06 82 PHE A O 1
ATOM 651 N N . ILE A 1 83 ? -3.280 -16.076 28.457 1.00 87.94 83 ILE A N 1
ATOM 652 C CA . ILE A 1 83 ? -3.804 -14.899 29.173 1.00 87.94 83 ILE A CA 1
ATOM 653 C C . ILE A 1 83 ? -5.014 -15.285 30.039 1.00 87.94 83 ILE A C 1
ATOM 655 O O . ILE A 1 83 ? -5.126 -14.862 31.192 1.00 87.94 83 ILE A O 1
ATOM 659 N N . THR A 1 84 ? -5.907 -16.133 29.521 1.00 89.00 84 THR A N 1
ATOM 660 C CA . THR A 1 84 ? -7.130 -16.548 30.228 1.00 89.00 84 THR A CA 1
ATOM 661 C C . THR A 1 84 ? -6.825 -17.331 31.507 1.00 89.00 84 THR A C 1
ATOM 663 O O . THR A 1 84 ? -7.584 -17.225 32.470 1.00 89.00 84 THR A O 1
ATOM 666 N N . ASN A 1 85 ? -5.693 -18.038 31.572 1.00 90.25 85 ASN A N 1
ATOM 667 C CA . ASN A 1 85 ? -5.263 -18.767 32.769 1.00 90.25 85 ASN A CA 1
ATOM 668 C C . ASN A 1 85 ? -5.129 -17.875 34.015 1.00 90.25 85 ASN A C 1
ATOM 670 O O . ASN A 1 85 ? -5.503 -18.309 35.103 1.00 90.25 85 ASN A O 1
ATOM 674 N N . ILE A 1 86 ? -4.654 -16.629 33.876 1.00 87.44 86 ILE A N 1
ATOM 675 C CA . ILE A 1 86 ? -4.576 -15.695 35.015 1.00 87.44 86 ILE A CA 1
ATOM 676 C C . ILE A 1 86 ? -5.981 -15.321 35.476 1.00 87.44 86 ILE A C 1
ATOM 678 O O . ILE A 1 86 ? -6.276 -15.379 36.665 1.00 87.44 86 ILE A O 1
ATOM 682 N N . ARG A 1 87 ? -6.879 -15.014 34.533 1.00 86.81 87 ARG A N 1
ATOM 683 C CA . ARG A 1 87 ? -8.263 -14.655 34.861 1.00 86.81 87 ARG A CA 1
ATOM 684 C C . ARG A 1 87 ? -8.977 -15.778 35.612 1.00 86.81 87 ARG A C 1
ATOM 686 O O . ARG A 1 87 ? -9.597 -15.511 36.629 1.00 86.81 87 ARG A O 1
ATOM 693 N N . VAL A 1 88 ? -8.835 -17.026 35.160 1.00 90.12 88 VAL A N 1
ATOM 694 C CA . VAL A 1 88 ? -9.432 -18.193 35.835 1.00 90.12 88 VAL A CA 1
ATOM 695 C C . VAL A 1 88 ? -8.870 -18.368 37.250 1.00 90.12 88 VAL A C 1
ATOM 697 O O . VAL A 1 88 ? -9.624 -18.664 38.174 1.00 90.12 88 VAL A O 1
ATOM 700 N N . ALA A 1 89 ? -7.567 -18.143 37.449 1.00 88.06 89 ALA A N 1
ATOM 701 C CA . ALA A 1 89 ? -6.951 -18.190 38.775 1.00 88.06 89 ALA A CA 1
ATOM 702 C C . ALA A 1 89 ? -7.430 -17.051 39.700 1.00 88.06 89 ALA A C 1
ATOM 704 O O . ALA A 1 89 ? -7.572 -17.257 40.907 1.00 88.06 89 ALA A O 1
ATOM 705 N N . CYS A 1 90 ? -7.694 -15.859 39.157 1.00 85.88 90 CYS A N 1
ATOM 706 C CA . CYS A 1 90 ? -8.301 -14.749 39.897 1.00 85.88 90 CYS A CA 1
ATOM 707 C C . CYS A 1 90 ? -9.754 -15.053 40.280 1.00 85.88 90 CYS A C 1
ATOM 709 O O . CYS A 1 90 ? -10.098 -14.936 41.453 1.00 85.88 90 CYS A O 1
ATOM 711 N N . ASP A 1 91 ? -10.567 -15.526 39.332 1.00 88.31 91 ASP A N 1
ATOM 712 C CA . ASP A 1 91 ? -11.968 -15.896 39.569 1.00 88.31 91 ASP A CA 1
ATOM 713 C C . ASP A 1 91 ? -12.078 -16.991 40.651 1.00 88.31 91 ASP A C 1
ATOM 715 O O . ASP A 1 91 ? -12.948 -16.936 41.521 1.00 88.31 91 ASP A O 1
ATOM 719 N N . ALA A 1 92 ? -11.164 -17.970 40.638 1.00 89.94 92 ALA A N 1
ATOM 720 C CA . ALA A 1 92 ? -11.095 -19.013 41.659 1.00 89.94 92 ALA A CA 1
ATOM 721 C C . ALA A 1 92 ? -10.730 -18.455 43.045 1.00 89.94 92 ALA A C 1
ATOM 723 O O . ALA A 1 92 ? -11.365 -18.817 44.034 1.00 89.94 92 ALA A O 1
ATOM 724 N N . ARG A 1 93 ? -9.745 -17.551 43.138 1.00 87.19 93 ARG A N 1
ATOM 725 C CA . ARG A 1 93 ? -9.379 -16.899 44.408 1.00 87.19 93 ARG A CA 1
ATOM 726 C C . ARG A 1 93 ? -10.510 -16.046 44.972 1.00 87.19 93 ARG A C 1
ATOM 728 O O . ARG A 1 93 ? -10.801 -16.157 46.158 1.00 87.19 93 ARG A O 1
ATOM 735 N N . GLU A 1 94 ? -11.168 -15.243 44.139 1.00 85.62 94 GLU A N 1
ATOM 736 C CA . GLU A 1 94 ? -12.300 -14.412 44.565 1.00 85.62 94 GLU A CA 1
ATOM 737 C C . GLU A 1 94 ? -13.470 -15.276 45.053 1.00 85.62 94 GLU A C 1
ATOM 739 O O . GLU A 1 94 ? -14.145 -14.930 46.024 1.00 85.62 94 GLU A O 1
ATOM 744 N N . TYR A 1 95 ? -13.694 -16.428 44.416 1.00 90.06 95 TYR A N 1
ATOM 745 C CA . TYR A 1 95 ? -14.674 -17.401 44.883 1.00 90.06 95 TYR A CA 1
ATOM 746 C C . TYR A 1 95 ? -14.350 -17.902 46.297 1.00 90.06 95 TYR A C 1
ATOM 748 O O . TYR A 1 95 ? -15.215 -17.810 47.168 1.00 90.06 95 TYR A O 1
ATOM 756 N N . PHE A 1 96 ? -13.116 -18.361 46.544 1.00 87.25 96 PHE A N 1
ATOM 757 C CA . PHE A 1 96 ? -12.696 -18.822 47.874 1.00 87.25 96 PHE A CA 1
ATOM 758 C C . PHE A 1 96 ? -12.792 -17.714 48.935 1.00 87.25 96 PHE A C 1
ATOM 760 O O . PHE A 1 96 ? -13.277 -17.954 50.039 1.00 87.25 96 PHE A O 1
ATOM 767 N N . GLN A 1 97 ? -12.431 -16.478 48.584 1.00 85.12 97 GLN A N 1
ATOM 768 C CA . GLN A 1 97 ? -12.568 -15.331 49.487 1.00 85.12 97 GLN A CA 1
ATOM 769 C C . GLN A 1 97 ? -14.021 -15.045 49.849 1.00 85.12 97 GLN A C 1
ATOM 771 O O . GLN A 1 97 ? -14.345 -14.896 51.022 1.00 85.12 97 GLN A O 1
ATOM 776 N N . ARG A 1 98 ? -14.926 -15.015 48.863 1.00 87.75 98 ARG A N 1
ATOM 777 C CA . ARG A 1 98 ? -16.355 -14.807 49.131 1.00 87.75 98 ARG A CA 1
ATOM 778 C C . ARG A 1 98 ? -16.914 -15.892 50.036 1.00 87.75 98 ARG A C 1
ATOM 780 O O . ARG A 1 98 ? -17.731 -15.583 50.897 1.00 87.75 98 ARG A O 1
ATOM 787 N N . THR A 1 99 ? -16.499 -17.145 49.854 1.00 88.62 99 THR A N 1
ATOM 788 C CA . THR A 1 99 ? -16.945 -18.234 50.727 1.00 88.62 99 THR A CA 1
ATOM 789 C C . THR A 1 99 ? -16.450 -18.054 52.160 1.00 88.62 99 THR A C 1
ATOM 791 O O . THR A 1 99 ? -17.271 -18.108 53.073 1.00 88.62 99 THR A O 1
ATOM 794 N N . GLU A 1 100 ? -15.167 -17.738 52.357 1.00 87.19 100 GLU A N 1
ATOM 795 C CA . GLU A 1 100 ? -14.600 -17.490 53.690 1.00 87.19 100 GLU A CA 1
ATOM 796 C C . GLU A 1 100 ? -15.234 -16.261 54.363 1.00 87.19 100 GLU A C 1
ATOM 798 O O . GLU A 1 100 ? -15.623 -16.314 55.528 1.00 87.19 100 GLU A O 1
ATOM 803 N N . ASP A 1 101 ? -15.423 -15.162 53.628 1.00 86.25 101 ASP A N 1
ATOM 804 C CA . ASP A 1 101 ? -16.067 -13.951 54.143 1.00 86.25 101 ASP A CA 1
ATOM 805 C C . ASP A 1 101 ? -17.533 -14.188 54.517 1.00 86.25 101 ASP A C 1
ATOM 807 O O . ASP A 1 101 ? -18.005 -13.673 55.532 1.00 86.25 101 ASP A O 1
ATOM 811 N N . HIS A 1 102 ? -18.267 -14.980 53.730 1.00 86.62 102 HIS A N 1
ATOM 812 C CA . HIS A 1 102 ? -19.637 -15.357 54.065 1.00 86.62 102 HIS A CA 1
ATOM 813 C C . HIS A 1 102 ? -19.708 -16.207 55.339 1.00 86.62 102 HIS A C 1
ATOM 815 O O . HIS A 1 102 ? -20.623 -16.004 56.139 1.00 86.62 102 HIS A O 1
ATOM 821 N N . GLU A 1 103 ? -18.769 -17.131 55.548 1.00 89.62 103 GLU A N 1
ATOM 822 C CA . GLU A 1 103 ? -18.688 -17.938 56.770 1.00 89.62 103 GLU A CA 1
ATOM 823 C C . GLU A 1 103 ? -18.328 -17.088 57.993 1.00 89.62 103 GLU A C 1
ATOM 825 O O . GLU A 1 103 ? -19.027 -17.147 59.007 1.00 89.62 103 GLU A O 1
ATOM 830 N N . LEU A 1 104 ? -17.312 -16.227 57.882 1.00 87.06 104 LEU A N 1
ATOM 831 C CA . LEU A 1 104 ? -16.918 -15.306 58.951 1.00 87.06 104 LEU A CA 1
ATOM 832 C C . LEU A 1 104 ? -18.049 -14.340 59.315 1.00 87.06 104 LEU A C 1
ATOM 834 O O . LEU A 1 104 ? -18.330 -14.141 60.493 1.00 87.06 104 LEU A O 1
ATOM 838 N N . ASN A 1 105 ? -18.752 -13.785 58.323 1.00 88.81 105 ASN A N 1
ATOM 839 C CA . ASN A 1 105 ? -19.861 -12.868 58.575 1.00 88.81 105 ASN A CA 1
ATOM 840 C C . ASN A 1 105 ? -21.052 -13.572 59.246 1.00 88.81 105 ASN A C 1
ATOM 842 O O . ASN A 1 105 ? -21.678 -13.007 60.138 1.00 88.81 105 ASN A O 1
ATOM 846 N N . ARG A 1 106 ? -21.345 -14.826 58.874 1.00 90.62 106 ARG A N 1
ATOM 847 C CA . ARG A 1 106 ? -22.354 -15.641 59.573 1.00 90.62 106 ARG A CA 1
ATOM 848 C C . ARG A 1 106 ? -21.975 -15.882 61.030 1.00 90.62 106 ARG A C 1
ATOM 850 O O . ARG A 1 106 ? -22.826 -15.730 61.901 1.00 90.62 106 ARG A O 1
ATOM 857 N N . ASN A 1 107 ? -20.715 -16.226 61.292 1.00 89.50 107 ASN A N 1
ATOM 858 C CA . ASN A 1 107 ? -20.226 -16.426 62.654 1.00 89.50 107 ASN A CA 1
ATOM 859 C C . ASN A 1 107 ? -20.300 -15.126 63.468 1.00 89.50 107 ASN A C 1
ATOM 861 O O . ASN A 1 107 ? -20.753 -15.158 64.608 1.00 89.50 107 ASN A O 1
ATOM 865 N N . ARG A 1 108 ? -19.944 -13.981 62.871 1.00 89.19 108 ARG A N 1
ATOM 866 C CA . ARG A 1 108 ? -20.036 -12.663 63.512 1.00 89.19 108 ARG A CA 1
ATOM 867 C C . ARG A 1 108 ? -21.473 -12.298 63.878 1.00 89.19 108 ARG A C 1
ATOM 869 O O . ARG A 1 108 ? -21.720 -11.916 65.014 1.00 89.19 108 ARG A O 1
ATOM 876 N N . ILE A 1 109 ? -22.416 -12.452 62.945 1.00 90.94 109 ILE A N 1
ATOM 877 C CA . ILE A 1 109 ? -23.845 -12.193 63.195 1.00 90.94 109 ILE A CA 1
ATOM 878 C C . ILE A 1 109 ? -24.347 -13.062 64.347 1.00 90.94 109 ILE A C 1
ATOM 880 O O . ILE A 1 109 ? -24.972 -12.543 65.263 1.00 90.94 109 ILE A O 1
ATOM 884 N N . ARG A 1 110 ? -23.996 -14.351 64.353 1.00 92.00 110 ARG A N 1
ATOM 885 C CA . ARG A 1 110 ? -24.383 -15.269 65.426 1.00 92.00 110 ARG A CA 1
ATOM 886 C C . ARG A 1 110 ? -23.849 -14.835 66.795 1.00 92.00 110 ARG A C 1
ATOM 888 O O . ARG A 1 110 ? -24.598 -14.842 67.761 1.00 92.00 110 ARG A O 1
ATOM 895 N N . VAL A 1 111 ? -22.574 -14.446 66.885 1.00 90.12 111 VAL A N 1
ATOM 896 C CA . VAL A 1 111 ? -21.975 -13.971 68.148 1.00 90.12 111 VAL A CA 1
ATOM 897 C C . VAL A 1 111 ? -22.644 -12.681 68.631 1.00 90.12 111 VAL A C 1
ATOM 899 O O . VAL A 1 111 ? -22.890 -12.547 69.825 1.00 90.12 111 VAL A O 1
ATOM 902 N N . LEU A 1 112 ? -22.974 -11.759 67.719 1.00 89.81 112 LEU A N 1
ATOM 903 C CA . LEU A 1 112 ? -23.690 -10.522 68.047 1.00 89.81 112 LEU A CA 1
ATOM 904 C C . LEU A 1 112 ? -25.128 -10.785 68.512 1.00 89.81 112 LEU A C 1
ATOM 906 O O . LEU A 1 112 ? -25.584 -10.140 69.448 1.00 89.81 112 LEU A O 1
ATOM 910 N N . GLU A 1 113 ? -25.837 -11.724 67.885 1.00 91.50 113 GLU A N 1
ATOM 911 C CA . GLU A 1 113 ? -27.183 -12.134 68.301 1.00 91.50 113 GLU A CA 1
ATOM 912 C C . GLU A 1 113 ? -27.159 -12.787 69.690 1.00 91.50 113 GLU A C 1
ATOM 914 O O . GLU A 1 113 ? -27.918 -12.369 70.562 1.00 91.50 113 GLU A O 1
ATOM 919 N N . ASP A 1 114 ? -26.245 -13.738 69.923 1.00 89.31 114 ASP A N 1
ATOM 920 C CA . ASP A 1 114 ? -26.082 -14.423 71.213 1.00 89.31 114 ASP A CA 1
ATOM 921 C C . ASP A 1 114 ? -25.696 -13.444 72.342 1.00 89.31 114 ASP A C 1
ATOM 923 O O . ASP A 1 114 ? -26.141 -13.573 73.485 1.00 89.31 114 ASP A O 1
ATOM 927 N N . GLU A 1 115 ? -24.841 -12.462 72.047 1.00 90.00 115 GLU A N 1
ATOM 928 C CA . GLU A 1 115 ? -24.449 -11.421 72.996 1.00 90.00 115 GLU A CA 1
ATOM 929 C C . GLU A 1 115 ? -25.590 -10.438 73.269 1.00 90.00 115 GLU A C 1
ATOM 931 O O . GLU A 1 115 ? -25.804 -10.067 74.427 1.00 90.00 115 GLU A O 1
ATOM 936 N N . ALA A 1 116 ? -26.363 -10.070 72.244 1.00 88.06 116 ALA A N 1
ATOM 937 C CA . ALA A 1 116 ? -27.502 -9.178 72.390 1.00 88.06 116 ALA A CA 1
ATOM 938 C C . ALA A 1 116 ? -28.584 -9.821 73.259 1.00 88.06 116 ALA A C 1
ATOM 940 O O . ALA A 1 116 ? -29.095 -9.158 74.159 1.00 88.06 116 ALA A O 1
ATOM 941 N N . THR A 1 117 ? -28.878 -11.113 73.065 1.00 91.25 117 THR A N 1
ATOM 942 C CA . THR A 1 117 ? -29.835 -11.843 73.910 1.00 91.25 117 THR A CA 1
ATOM 943 C C . THR A 1 117 ? -29.354 -11.944 75.354 1.00 91.25 117 THR A C 1
ATOM 945 O O . THR A 1 117 ? -30.117 -11.632 76.263 1.00 91.25 117 THR A O 1
ATOM 948 N N . ARG A 1 118 ? -28.076 -12.287 75.588 1.00 88.00 118 ARG A N 1
ATOM 949 C CA . ARG A 1 118 ? -27.510 -12.344 76.952 1.00 88.00 118 ARG A CA 1
ATOM 950 C C . ARG A 1 118 ? -27.522 -10.976 77.631 1.00 88.00 118 ARG A C 1
ATOM 952 O O . ARG A 1 118 ? -27.868 -10.873 78.802 1.00 88.00 118 ARG A O 1
ATOM 959 N N . SER A 1 119 ? -27.173 -9.928 76.889 1.00 86.75 119 SER A N 1
ATOM 960 C CA . SER A 1 119 ? -27.166 -8.554 77.396 1.00 86.75 119 SER A CA 1
ATOM 961 C C . SER A 1 119 ? -28.569 -8.074 77.750 1.00 86.75 119 SER A C 1
ATOM 963 O O . SER A 1 119 ? -28.727 -7.387 78.752 1.00 86.75 119 SER A O 1
ATOM 965 N N . LEU A 1 120 ? -29.574 -8.438 76.946 1.00 89.69 120 LEU A N 1
ATOM 966 C CA . LEU A 1 120 ? -30.976 -8.106 77.196 1.00 89.69 120 LEU A CA 1
ATOM 967 C C . LEU A 1 120 ? -31.478 -8.796 78.471 1.00 89.69 120 LEU A C 1
ATOM 969 O O . LEU A 1 120 ? -32.002 -8.130 79.351 1.00 89.69 120 LEU A O 1
ATOM 973 N N . GLU A 1 121 ? -31.216 -10.097 78.630 1.00 89.25 121 GLU A N 1
ATOM 974 C CA . GLU A 1 121 ? -31.607 -10.851 79.831 1.00 89.25 121 GLU A CA 1
ATOM 975 C C . GLU A 1 121 ? -30.978 -10.298 81.120 1.00 89.25 121 GLU A C 1
ATOM 977 O O . GLU A 1 121 ? -31.609 -10.297 82.178 1.00 89.25 121 GLU A O 1
ATOM 982 N N . VAL A 1 122 ? -29.713 -9.866 81.064 1.00 87.62 122 VAL A N 1
ATOM 983 C CA . VAL A 1 122 ? -29.027 -9.246 82.209 1.00 87.62 122 VAL A CA 1
ATOM 984 C C . VAL A 1 122 ? -29.572 -7.841 82.471 1.00 87.62 122 VAL A C 1
ATOM 986 O O . VAL A 1 122 ? -29.770 -7.475 83.628 1.00 87.62 122 VAL A O 1
ATOM 989 N N . PHE A 1 123 ? -29.861 -7.073 81.418 1.00 87.25 123 PHE A N 1
ATOM 990 C CA . PHE A 1 123 ? -30.452 -5.742 81.522 1.00 87.25 123 PHE A CA 1
ATOM 991 C C . PHE A 1 123 ? -31.860 -5.777 82.131 1.00 87.25 123 PHE A C 1
ATOM 993 O O . PHE A 1 123 ? -32.132 -4.992 83.039 1.00 87.25 123 PHE A O 1
ATOM 1000 N N . ASP A 1 124 ? -32.708 -6.718 81.712 1.00 87.88 124 ASP A N 1
ATOM 1001 C CA . ASP A 1 124 ? -34.065 -6.909 82.238 1.00 87.88 124 ASP A CA 1
ATOM 1002 C C . ASP A 1 124 ? -34.029 -7.245 83.741 1.00 87.88 124 ASP A C 1
ATOM 1004 O O . ASP A 1 124 ? -34.724 -6.632 84.549 1.00 87.88 124 ASP A O 1
ATOM 1008 N N . LYS A 1 125 ? -33.111 -8.130 84.164 1.00 86.19 125 LYS A N 1
ATOM 1009 C CA . LYS A 1 125 ? -32.890 -8.452 85.591 1.00 86.19 125 LYS A CA 1
ATOM 1010 C C . LYS A 1 125 ? -32.412 -7.254 86.412 1.00 86.19 125 LYS A C 1
ATOM 1012 O O . LYS A 1 125 ? -32.760 -7.137 87.586 1.00 86.19 125 LYS A O 1
ATOM 1017 N N . ILE A 1 126 ? -31.582 -6.393 85.823 1.00 85.00 126 ILE A N 1
ATOM 1018 C CA . ILE A 1 126 ? -31.147 -5.130 86.433 1.00 85.00 126 ILE A CA 1
ATOM 1019 C C . ILE A 1 126 ? -32.357 -4.198 86.586 1.00 85.00 126 ILE A C 1
ATOM 1021 O O . ILE A 1 126 ? -32.571 -3.660 87.670 1.00 85.00 126 ILE A O 1
ATOM 1025 N N . THR A 1 127 ? -33.192 -4.062 85.549 1.00 84.31 127 THR A N 1
ATOM 1026 C CA . THR A 1 127 ? -34.387 -3.194 85.559 1.00 84.31 127 THR A CA 1
ATOM 1027 C C . THR A 1 127 ? -35.424 -3.627 86.593 1.00 84.31 127 THR A C 1
ATOM 1029 O O . THR A 1 127 ? -35.884 -2.786 87.361 1.00 84.31 127 THR A O 1
ATOM 1032 N N . GLU A 1 128 ? -35.708 -4.924 86.717 1.00 84.75 128 GLU A N 1
ATOM 1033 C CA . GLU A 1 128 ? -36.615 -5.460 87.748 1.00 84.75 128 GLU A CA 1
ATOM 1034 C C . GLU A 1 128 ? -36.142 -5.173 89.186 1.00 84.75 128 GLU A C 1
ATOM 1036 O O . GLU A 1 128 ? -36.946 -5.050 90.111 1.00 84.75 128 GLU A O 1
ATOM 1041 N N . GLN A 1 129 ? -34.829 -5.089 89.421 1.00 81.62 129 GLN A N 1
ATOM 1042 C CA . GLN A 1 129 ? -34.291 -4.772 90.747 1.00 81.62 129 GLN A CA 1
ATOM 1043 C C . GLN A 1 129 ? -34.312 -3.272 91.060 1.00 81.62 129 GLN A C 1
ATOM 1045 O O . GLN A 1 129 ? -34.355 -2.917 92.238 1.00 81.62 129 GLN A O 1
ATOM 1050 N N . TRP A 1 130 ? -34.342 -2.399 90.046 1.00 79.44 130 TRP A N 1
ATOM 1051 C CA . TRP A 1 130 ? -34.579 -0.965 90.245 1.00 79.44 130 TRP A CA 1
ATOM 1052 C C . TRP A 1 130 ? -35.995 -0.689 90.760 1.00 79.44 130 TRP A C 1
ATOM 1054 O O . TRP A 1 130 ? -36.151 0.152 91.642 1.00 79.44 130 TRP A O 1
ATOM 1064 N N . GLU A 1 131 ? -36.999 -1.443 90.298 1.00 77.62 131 GLU A N 1
ATOM 1065 C CA . GLU A 1 131 ? -38.373 -1.362 90.825 1.00 77.62 131 GLU A CA 1
ATOM 1066 C C . GLU A 1 131 ? -38.429 -1.774 92.306 1.00 77.62 131 GLU A C 1
ATOM 1068 O O . GLU A 1 131 ? -38.988 -1.060 93.134 1.00 77.62 131 GLU A O 1
ATOM 1073 N N . LYS A 1 132 ? -37.735 -2.856 92.685 1.00 74.44 132 LYS A N 1
ATOM 1074 C CA . LYS A 1 132 ? -37.645 -3.320 94.086 1.00 74.44 132 LYS A CA 1
ATOM 1075 C C . LYS A 1 132 ? -36.875 -2.363 94.998 1.00 74.44 132 LYS A C 1
ATOM 1077 O O . LYS A 1 132 ? -37.207 -2.227 96.171 1.00 74.44 132 LYS A O 1
ATOM 1082 N N . ALA A 1 133 ? -35.843 -1.699 94.477 1.00 68.81 133 ALA A N 1
ATOM 1083 C CA . ALA A 1 133 ? -35.100 -0.678 95.214 1.00 68.81 133 ALA A CA 1
ATOM 1084 C C . ALA A 1 133 ? -35.956 0.568 95.497 1.00 68.81 133 ALA A C 1
ATOM 1086 O O . ALA A 1 133 ? -35.724 1.254 96.488 1.00 68.81 133 ALA A O 1
ATOM 1087 N N . GLN A 1 134 ? -36.944 0.846 94.640 1.00 71.56 134 GLN A N 1
ATOM 1088 C CA . GLN A 1 134 ? -37.877 1.963 94.775 1.00 71.56 134 GLN A CA 1
ATOM 1089 C C . GLN A 1 134 ? -38.984 1.691 95.813 1.00 71.56 134 GLN A C 1
ATOM 1091 O O . GLN A 1 134 ? -39.539 2.638 96.366 1.00 71.56 134 GLN A O 1
ATOM 1096 N N . GLU A 1 135 ? -39.274 0.417 96.099 1.00 70.88 135 GLU A N 1
ATOM 1097 C CA . GLU A 1 135 ? -40.274 -0.033 97.081 1.00 70.88 135 GLU A CA 1
ATOM 1098 C C . GLU A 1 135 ? -39.724 -0.221 98.512 1.00 70.88 135 GLU A C 1
ATOM 1100 O O . GLU A 1 135 ? -40.510 -0.372 99.445 1.00 70.88 135 GLU A O 1
ATOM 1105 N N . SER A 1 136 ? -38.400 -0.217 98.722 1.00 65.81 136 SER A N 1
ATOM 1106 C CA . SER A 1 136 ? -37.800 -0.489 100.041 1.00 65.81 136 SER A CA 1
ATOM 1107 C C . SER A 1 136 ? -37.605 0.780 100.891 1.00 65.81 136 SER A C 1
ATOM 1109 O O . SER A 1 136 ? -36.994 1.751 100.451 1.00 65.81 136 SER A O 1
ATOM 1111 N N . GLU A 1 137 ? -38.101 0.767 102.136 1.00 59.56 137 GLU A N 1
ATOM 1112 C CA . GLU A 1 137 ? -38.094 1.915 103.067 1.00 59.56 137 GLU A CA 1
ATOM 1113 C C . GLU A 1 137 ? -36.832 1.996 103.969 1.00 59.56 137 GLU A C 1
ATOM 1115 O O . GLU A 1 137 ? -36.652 2.978 104.693 1.00 59.56 137 GLU A O 1
ATOM 1120 N N . LEU A 1 138 ? -35.929 1.001 103.930 1.00 63.41 138 LEU A N 1
ATOM 1121 C CA . LEU A 1 138 ? -34.736 0.903 104.796 1.00 63.41 138 LEU A CA 1
ATOM 1122 C C . LEU A 1 138 ? -33.439 1.377 104.098 1.00 63.41 138 LEU A C 1
ATOM 1124 O O . LEU A 1 138 ? -33.039 0.876 103.045 1.00 63.41 138 LEU A O 1
ATOM 1128 N N . LEU A 1 139 ? -32.739 2.345 104.707 1.00 67.00 139 LEU A N 1
ATOM 1129 C CA . LEU A 1 139 ? -31.600 3.056 104.095 1.00 67.00 139 LEU A CA 1
ATOM 1130 C C . LEU A 1 139 ? -30.339 2.186 103.880 1.00 67.00 139 LEU A C 1
ATOM 1132 O O . LEU A 1 139 ? -29.604 2.405 102.919 1.00 67.00 139 LEU A O 1
ATOM 1136 N N . ASP A 1 140 ? -30.074 1.210 104.754 1.00 68.56 140 ASP A N 1
ATOM 1137 C CA . ASP A 1 140 ? -28.899 0.328 104.625 1.00 68.56 140 ASP A CA 1
ATOM 1138 C C . ASP A 1 140 ? -29.111 -0.762 103.559 1.00 68.56 140 ASP A C 1
ATOM 1140 O O . ASP A 1 140 ? -28.207 -1.049 102.773 1.00 68.56 140 ASP A O 1
ATOM 1144 N N . GLU A 1 141 ? -30.330 -1.300 103.451 1.00 69.94 141 GLU A N 1
ATOM 1145 C CA . GLU A 1 141 ? -30.694 -2.298 102.435 1.00 69.94 141 GLU A CA 1
ATOM 1146 C C . GLU A 1 141 ? -30.703 -1.695 101.023 1.00 69.94 141 GLU A C 1
ATOM 1148 O O . GLU A 1 141 ? -30.197 -2.294 100.073 1.00 69.94 141 GLU A O 1
ATOM 1153 N N . THR A 1 142 ? -31.209 -0.468 100.879 1.00 70.88 142 THR A N 1
ATOM 1154 C CA . THR A 1 142 ? -31.202 0.259 99.598 1.00 70.88 142 THR A CA 1
ATOM 1155 C C . THR A 1 142 ? -29.785 0.560 99.110 1.00 70.88 142 THR A C 1
ATOM 1157 O O . THR A 1 142 ? -29.513 0.426 97.916 1.00 70.88 142 THR A O 1
ATOM 1160 N N . LYS A 1 143 ? -28.851 0.892 100.013 1.00 77.62 143 LYS A N 1
ATOM 1161 C CA . LYS A 1 143 ? -27.438 1.134 99.673 1.00 77.62 143 LYS A CA 1
ATOM 1162 C C . LYS A 1 143 ? -26.737 -0.130 99.173 1.00 77.62 143 LYS A C 1
ATOM 1164 O O . LYS A 1 143 ? -26.033 -0.079 98.167 1.00 77.62 143 LYS A O 1
ATOM 1169 N N . GLU A 1 144 ? -26.978 -1.269 99.822 1.00 81.19 144 GLU A N 1
ATOM 1170 C CA . GLU A 1 144 ? -26.410 -2.558 99.411 1.00 81.19 144 GLU A CA 1
ATOM 1171 C C . GLU A 1 144 ? -26.968 -3.030 98.054 1.00 81.19 144 GLU A C 1
ATOM 1173 O O . GLU A 1 144 ? -26.229 -3.573 97.228 1.00 81.19 144 GLU A O 1
ATOM 1178 N N . ILE A 1 145 ? -28.256 -2.785 97.784 1.00 79.50 145 ILE A N 1
ATOM 1179 C CA . ILE A 1 145 ? -28.879 -3.049 96.476 1.00 79.50 145 ILE A CA 1
ATOM 1180 C C . ILE A 1 145 ? -28.277 -2.136 95.396 1.00 79.50 145 ILE A C 1
ATOM 1182 O O . ILE A 1 145 ? -27.944 -2.613 94.312 1.00 79.50 145 ILE A O 1
ATOM 1186 N N . LEU A 1 146 ? -28.065 -0.851 95.693 1.00 80.88 146 LEU A N 1
ATOM 1187 C CA . LEU A 1 146 ? -27.430 0.116 94.789 1.00 80.88 146 LEU A CA 1
ATOM 1188 C C . LEU A 1 146 ? -25.987 -0.260 94.433 1.00 80.88 146 LEU A C 1
ATOM 1190 O O . LEU A 1 146 ? -25.615 -0.193 93.261 1.00 80.88 146 LEU A O 1
ATOM 1194 N N . ASP A 1 147 ? -25.184 -0.691 95.406 1.00 84.19 147 ASP A N 1
ATOM 1195 C CA . ASP A 1 147 ? -23.802 -1.114 95.159 1.00 84.19 147 ASP A CA 1
ATOM 1196 C C . ASP A 1 147 ? -23.750 -2.387 94.302 1.00 84.19 147 ASP A C 1
ATOM 1198 O O . ASP A 1 147 ? -22.986 -2.440 93.332 1.00 84.19 147 ASP A O 1
ATOM 1202 N N . LYS A 1 148 ? -24.627 -3.368 94.574 1.00 85.31 148 LYS A N 1
ATOM 1203 C CA . LYS A 1 148 ? -24.782 -4.581 93.748 1.00 85.31 148 LYS A CA 1
ATOM 1204 C C . LYS A 1 148 ? -25.214 -4.245 92.316 1.00 85.31 148 LYS A C 1
ATOM 1206 O O . LYS A 1 148 ? -24.652 -4.780 91.359 1.00 85.31 148 LYS A O 1
ATOM 1211 N N . GLN A 1 149 ? -26.157 -3.322 92.146 1.00 85.62 149 GLN A N 1
ATOM 1212 C CA . GLN A 1 149 ? -26.599 -2.864 90.826 1.00 85.62 149 GLN A CA 1
ATOM 1213 C C . GLN A 1 149 ? -25.497 -2.119 90.068 1.00 85.62 149 GLN A C 1
ATOM 1215 O O . GLN A 1 149 ? -25.290 -2.342 88.876 1.00 85.62 149 GLN A O 1
ATOM 1220 N N . ASN A 1 150 ? -24.714 -1.290 90.756 1.00 86.94 150 ASN A N 1
ATOM 1221 C CA . ASN A 1 150 ? -23.591 -0.581 90.152 1.00 86.94 150 ASN A CA 1
ATOM 1222 C C . ASN A 1 150 ? -22.479 -1.549 89.707 1.00 86.94 150 ASN A C 1
ATOM 1224 O O . ASN A 1 150 ? -21.879 -1.351 88.649 1.00 86.94 150 ASN A O 1
ATOM 1228 N N . THR A 1 151 ? -22.222 -2.626 90.460 1.00 88.81 151 THR A N 1
ATOM 1229 C CA . THR A 1 151 ? -21.296 -3.686 90.024 1.00 88.81 151 THR A CA 1
ATOM 1230 C C . THR A 1 151 ? -21.813 -4.443 88.799 1.00 88.81 151 THR A C 1
ATOM 1232 O O . THR A 1 151 ? -21.071 -4.575 87.831 1.00 88.81 151 THR A O 1
ATOM 1235 N N . LEU A 1 152 ? -23.097 -4.821 88.768 1.00 87.75 152 LEU A N 1
ATOM 1236 C CA . LEU A 1 152 ? -23.705 -5.516 87.624 1.00 87.75 152 LEU A CA 1
ATOM 1237 C C . LEU A 1 152 ? -23.697 -4.665 86.342 1.00 87.75 152 LEU A C 1
ATOM 1239 O O . LEU A 1 152 ? -23.391 -5.167 85.261 1.00 87.75 152 LEU A O 1
ATOM 1243 N N . CYS A 1 153 ? -23.962 -3.361 86.453 1.00 87.44 153 CYS A N 1
ATOM 1244 C CA . CYS A 1 153 ? -23.854 -2.426 85.330 1.00 87.44 153 CYS A CA 1
ATOM 1245 C C . CYS A 1 153 ? -22.410 -2.288 84.820 1.00 87.44 153 CYS A C 1
ATOM 1247 O O . CYS A 1 153 ? -22.189 -2.218 83.610 1.00 87.44 153 CYS A O 1
ATOM 1249 N N . LYS A 1 154 ? -21.415 -2.254 85.719 1.00 91.00 154 LYS A N 1
ATOM 1250 C CA . LYS A 1 154 ? -19.992 -2.213 85.337 1.00 91.00 154 LYS A CA 1
ATOM 1251 C C . LYS A 1 154 ? -19.560 -3.489 84.622 1.00 91.00 154 LYS A C 1
ATOM 1253 O O . LYS A 1 154 ? -18.846 -3.386 83.626 1.00 91.00 154 LYS A O 1
ATOM 1258 N N . ASP A 1 155 ? -20.019 -4.648 85.083 1.00 89.12 155 ASP A N 1
ATOM 1259 C CA . ASP A 1 155 ? -19.720 -5.940 84.463 1.00 89.12 155 ASP A CA 1
ATOM 1260 C C . ASP A 1 155 ? -20.340 -6.040 83.060 1.00 89.12 155 ASP A C 1
ATOM 1262 O O . ASP A 1 155 ? -19.643 -6.388 82.106 1.00 89.12 155 ASP A O 1
ATOM 1266 N N . LEU A 1 156 ? -21.596 -5.606 82.888 1.00 90.31 156 LEU A N 1
ATOM 1267 C CA . LEU A 1 156 ? -22.249 -5.535 81.575 1.00 90.31 156 LEU A CA 1
ATOM 1268 C C . LEU A 1 156 ? -21.483 -4.616 80.605 1.00 90.31 156 LEU A C 1
ATOM 1270 O O . LEU A 1 156 ? -21.250 -4.969 79.449 1.00 90.31 156 LEU A O 1
ATOM 1274 N N . ILE A 1 157 ? -21.035 -3.444 81.070 1.00 90.00 157 ILE A N 1
ATOM 1275 C CA . ILE A 1 157 ? -20.211 -2.523 80.269 1.00 90.00 157 ILE A CA 1
ATOM 1276 C C . ILE A 1 157 ? -18.845 -3.146 79.937 1.00 90.00 157 ILE A C 1
ATOM 1278 O O . ILE A 1 157 ? -18.339 -2.956 78.831 1.00 90.00 157 ILE A O 1
ATOM 1282 N N . ALA A 1 158 ? -18.236 -3.894 80.859 1.00 91.56 158 ALA A N 1
ATOM 1283 C CA . ALA A 1 158 ? -16.969 -4.579 80.624 1.00 91.56 158 ALA A CA 1
ATOM 1284 C C . ALA A 1 158 ? -17.097 -5.668 79.545 1.00 91.56 158 ALA A C 1
ATOM 1286 O O . ALA A 1 158 ? -16.229 -5.759 78.674 1.00 91.56 158 ALA A O 1
ATOM 1287 N N . GLU A 1 159 ? -18.193 -6.433 79.538 1.00 88.75 159 GLU A N 1
ATOM 1288 C CA . GLU A 1 159 ? -18.501 -7.402 78.479 1.00 88.75 159 GLU A CA 1
ATOM 1289 C C . GLU A 1 159 ? -18.712 -6.720 77.118 1.00 88.75 159 GLU A C 1
ATOM 1291 O O . GLU A 1 159 ? -18.107 -7.139 76.127 1.00 88.75 159 GLU A O 1
ATOM 1296 N N . LYS A 1 160 ? -19.458 -5.605 77.071 1.00 89.38 160 LYS A N 1
ATOM 1297 C CA . LYS A 1 160 ? -19.605 -4.786 75.851 1.00 89.38 160 LYS A CA 1
ATOM 1298 C C . LYS A 1 160 ? -18.264 -4.252 75.351 1.00 89.38 160 LYS A C 1
ATOM 1300 O O . LYS A 1 160 ? -17.964 -4.344 74.163 1.00 89.38 160 LYS A O 1
ATOM 1305 N N . ASN A 1 161 ? -17.425 -3.731 76.244 1.00 93.12 161 ASN A N 1
ATOM 1306 C CA . ASN A 1 161 ? -16.092 -3.236 75.895 1.00 93.12 161 ASN A CA 1
ATOM 1307 C C . ASN A 1 161 ? -15.173 -4.356 75.389 1.00 93.12 161 ASN A C 1
ATOM 1309 O O . ASN A 1 161 ? -14.370 -4.130 74.481 1.00 93.12 161 ASN A O 1
ATOM 1313 N N . LYS A 1 162 ? -15.300 -5.572 75.931 1.00 92.62 162 LYS A N 1
ATOM 1314 C CA . LYS A 1 162 ? -14.578 -6.749 75.440 1.00 92.62 162 LYS A CA 1
ATOM 1315 C C . LYS A 1 162 ? -14.995 -7.098 74.010 1.00 92.62 162 LYS A C 1
ATOM 1317 O O . LYS A 1 162 ? -14.119 -7.237 73.160 1.00 92.62 162 LYS A O 1
ATOM 1322 N N . LEU A 1 163 ? -16.298 -7.136 73.724 1.00 92.38 163 LEU A N 1
ATOM 1323 C CA . LEU A 1 163 ? -16.804 -7.352 72.366 1.00 92.38 163 LEU A CA 1
ATOM 1324 C C . LEU A 1 163 ? -16.341 -6.247 71.402 1.00 92.38 163 LEU A C 1
ATOM 1326 O O . LEU A 1 163 ? -15.899 -6.537 70.293 1.00 92.38 163 LEU A O 1
ATOM 1330 N N . ILE A 1 164 ? -16.382 -4.979 71.822 1.00 91.94 164 ILE A N 1
ATOM 1331 C CA . ILE A 1 164 ? -15.883 -3.848 71.022 1.00 91.94 164 ILE A CA 1
ATOM 1332 C C . ILE A 1 164 ? -14.400 -4.039 70.675 1.00 91.94 164 ILE A C 1
ATOM 1334 O O . ILE A 1 164 ? -13.995 -3.798 69.537 1.00 91.94 164 ILE A O 1
ATOM 1338 N N . ASN A 1 165 ? -13.579 -4.502 71.620 1.00 93.94 165 ASN A N 1
ATOM 1339 C CA . ASN A 1 165 ? -12.163 -4.778 71.370 1.00 93.94 165 ASN A CA 1
ATOM 1340 C C . ASN A 1 165 ? -11.953 -5.939 70.389 1.00 93.94 165 ASN A C 1
ATOM 1342 O O . ASN A 1 165 ? -11.090 -5.841 69.515 1.00 93.94 165 ASN A O 1
ATOM 1346 N N . GLU A 1 166 ? -12.747 -7.006 70.492 1.00 91.12 166 GLU A N 1
ATOM 1347 C CA . GLU A 1 166 ? -12.725 -8.132 69.550 1.00 91.12 166 GLU A CA 1
ATOM 1348 C C . GLU A 1 166 ? -13.111 -7.681 68.130 1.00 91.12 166 GLU A C 1
ATOM 1350 O O . GLU A 1 166 ? -12.398 -7.985 67.172 1.00 91.12 166 GLU A O 1
ATOM 1355 N N . LEU A 1 167 ? -14.158 -6.861 67.994 1.00 90.19 167 LEU A N 1
ATOM 1356 C CA . LEU A 1 167 ? -14.566 -6.274 66.713 1.00 90.19 167 LEU A CA 1
ATOM 1357 C C . LEU A 1 167 ? -13.498 -5.331 66.142 1.00 90.19 167 LEU A C 1
ATOM 1359 O O . LEU A 1 167 ? -13.221 -5.365 64.945 1.00 90.19 167 LEU A O 1
ATOM 1363 N N . ASN A 1 168 ? -12.845 -4.522 66.979 1.00 93.19 168 ASN A N 1
ATOM 1364 C CA . ASN A 1 168 ? -11.751 -3.648 66.547 1.00 93.19 168 ASN A CA 1
ATOM 1365 C C . ASN A 1 168 ? -10.522 -4.439 66.069 1.00 93.19 168 ASN A C 1
ATOM 1367 O O . ASN A 1 168 ? -9.858 -4.029 65.114 1.00 93.19 168 ASN A O 1
ATOM 1371 N N . LEU A 1 169 ? -10.205 -5.568 66.710 1.00 92.19 169 LEU A N 1
ATOM 1372 C CA . LEU A 1 169 ? -9.153 -6.480 66.248 1.00 92.19 169 LEU A CA 1
ATOM 1373 C C . LEU A 1 169 ? -9.526 -7.136 64.918 1.00 92.19 169 LEU A C 1
ATOM 1375 O O . LEU A 1 169 ? -8.678 -7.241 64.032 1.00 92.19 169 LEU A O 1
ATOM 1379 N N . GLU A 1 170 ? -10.788 -7.524 64.746 1.00 89.38 170 GLU A N 1
ATOM 1380 C CA . GLU A 1 170 ? -11.284 -8.075 63.487 1.00 89.38 170 GLU A CA 1
ATOM 1381 C C . GLU A 1 170 ? -11.223 -7.046 62.347 1.00 89.38 170 GLU A C 1
ATOM 1383 O O . GLU A 1 170 ? -10.812 -7.389 61.238 1.00 89.38 170 GLU A O 1
ATOM 1388 N N . ILE A 1 171 ? -11.553 -5.779 62.620 1.00 90.50 171 ILE A N 1
ATOM 1389 C CA . ILE A 1 171 ? -11.408 -4.674 61.660 1.00 90.50 171 ILE A CA 1
ATOM 1390 C C . ILE A 1 171 ? -9.945 -4.534 61.231 1.00 90.50 171 ILE A C 1
ATOM 1392 O O . ILE A 1 171 ? -9.664 -4.583 60.036 1.00 90.50 171 ILE A O 1
ATOM 1396 N N . LYS A 1 172 ? -9.002 -4.470 62.181 1.00 93.69 172 LYS A N 1
ATOM 1397 C CA . LYS A 1 172 ? -7.563 -4.400 61.865 1.00 93.69 172 LYS A CA 1
ATOM 1398 C C . LYS A 1 172 ? -7.093 -5.597 61.033 1.00 93.69 172 LYS A C 1
ATOM 1400 O O . LYS A 1 172 ? -6.381 -5.424 60.050 1.00 93.69 172 LYS A O 1
ATOM 1405 N N . ALA A 1 173 ? -7.537 -6.807 61.374 1.00 90.62 173 ALA A N 1
ATOM 1406 C CA . ALA A 1 173 ? -7.206 -8.009 60.612 1.00 90.62 173 ALA A CA 1
ATOM 1407 C C . ALA A 1 173 ? -7.780 -7.981 59.181 1.00 90.62 173 ALA A C 1
ATOM 1409 O O . ALA A 1 173 ? -7.142 -8.478 58.246 1.00 90.62 173 ALA A O 1
ATOM 1410 N N . LYS A 1 174 ? -8.971 -7.396 58.986 1.00 88.75 174 LYS A N 1
ATOM 1411 C CA . LYS A 1 174 ? -9.572 -7.182 57.661 1.00 88.75 174 LYS A CA 1
ATOM 1412 C C . LYS A 1 174 ? -8.842 -6.097 56.867 1.00 88.75 174 LYS A C 1
ATOM 1414 O O . LYS A 1 174 ? -8.645 -6.300 55.669 1.00 88.75 174 LYS A O 1
ATOM 1419 N N . ASP A 1 175 ? -8.372 -5.030 57.506 1.00 91.88 175 ASP A N 1
ATOM 1420 C CA . ASP A 1 175 ? -7.532 -4.008 56.869 1.00 91.88 175 ASP A CA 1
ATOM 1421 C C . ASP A 1 175 ? -6.194 -4.607 56.391 1.00 91.88 175 ASP A C 1
ATOM 1423 O O . ASP A 1 175 ? -5.818 -4.451 55.226 1.00 91.88 175 ASP A O 1
ATOM 1427 N N . ASP A 1 176 ? -5.524 -5.408 57.225 1.00 92.69 176 ASP A N 1
ATOM 1428 C CA . ASP A 1 176 ? -4.290 -6.123 56.857 1.00 92.69 176 ASP A CA 1
ATOM 1429 C C . ASP A 1 176 ? -4.515 -7.148 55.733 1.00 92.69 176 ASP A C 1
ATOM 1431 O O . ASP A 1 176 ? -3.653 -7.383 54.877 1.00 92.69 176 ASP A O 1
ATOM 1435 N N . HIS A 1 177 ? -5.675 -7.807 55.725 1.00 89.38 177 HIS A N 1
ATOM 1436 C CA . HIS A 1 177 ? -6.080 -8.681 54.628 1.00 89.38 177 HIS A CA 1
ATOM 1437 C C . HIS A 1 177 ? -6.299 -7.889 53.331 1.00 89.38 177 HIS A C 1
ATOM 1439 O O . HIS A 1 177 ? -5.815 -8.304 52.278 1.00 89.38 177 HIS A O 1
ATOM 1445 N N . TYR A 1 178 ? -6.956 -6.728 53.400 1.00 88.06 178 TYR A N 1
ATOM 1446 C CA . TYR A 1 178 ? -7.205 -5.862 52.248 1.00 88.06 178 TYR A CA 1
ATOM 1447 C C . TYR A 1 178 ? -5.906 -5.353 51.610 1.00 88.06 178 TYR A C 1
ATOM 1449 O O . TYR A 1 178 ? -5.762 -5.399 50.389 1.00 88.06 178 TYR A O 1
ATOM 1457 N N . VAL A 1 179 ? -4.916 -4.954 52.413 1.00 94.38 179 VAL A N 1
ATOM 1458 C CA . VAL A 1 179 ? -3.599 -4.528 51.904 1.00 94.38 179 VAL A CA 1
ATOM 1459 C C . VAL A 1 179 ? -2.862 -5.679 51.212 1.00 94.38 179 VAL A C 1
ATOM 1461 O O . VAL A 1 179 ? -2.308 -5.497 50.125 1.00 94.38 179 VAL A O 1
ATOM 1464 N N . ARG A 1 180 ? -2.876 -6.885 51.796 1.00 91.31 180 ARG A N 1
ATOM 1465 C CA . ARG A 1 180 ? -2.276 -8.079 51.168 1.00 91.31 180 ARG A CA 1
ATOM 1466 C C . ARG A 1 180 ? -2.952 -8.433 49.848 1.00 91.31 180 ARG A C 1
ATOM 1468 O O . ARG A 1 180 ? -2.272 -8.820 48.899 1.00 91.31 180 ARG A O 1
ATOM 1475 N N . GLU A 1 181 ? -4.267 -8.291 49.785 1.00 86.75 181 GLU A N 1
ATOM 1476 C CA . GLU A 1 181 ? -5.048 -8.551 48.582 1.00 86.75 181 GLU A CA 1
ATOM 1477 C C . GLU A 1 181 ? -4.778 -7.515 47.488 1.00 86.75 181 GLU A C 1
ATOM 1479 O O . GLU A 1 181 ? -4.570 -7.885 46.335 1.00 86.75 181 GLU A O 1
ATOM 1484 N N . LEU A 1 182 ? -4.693 -6.229 47.841 1.00 89.19 182 LEU A N 1
ATOM 1485 C CA . LEU A 1 182 ? -4.271 -5.185 46.907 1.00 89.19 182 LEU A CA 1
ATOM 1486 C C . LEU A 1 182 ? -2.897 -5.493 46.313 1.00 89.19 182 LEU A C 1
ATOM 1488 O O . LEU A 1 182 ? -2.735 -5.406 45.101 1.00 89.19 182 LEU A O 1
ATOM 1492 N N . LYS A 1 183 ? -1.935 -5.910 47.143 1.00 92.69 183 LYS A N 1
ATOM 1493 C CA . LYS A 1 183 ? -0.597 -6.281 46.673 1.00 92.69 183 LYS A CA 1
ATOM 1494 C C . LYS A 1 183 ? -0.641 -7.453 45.688 1.00 92.69 183 LYS A C 1
ATOM 1496 O O . LYS A 1 183 ? -0.089 -7.339 44.602 1.00 92.69 183 LYS A O 1
ATOM 1501 N N . LYS A 1 184 ? -1.373 -8.525 46.016 1.00 89.31 184 LYS A N 1
ATOM 1502 C CA . LYS A 1 184 ? -1.556 -9.668 45.104 1.00 89.31 184 LYS A CA 1
ATOM 1503 C C . LYS A 1 184 ? -2.216 -9.269 43.784 1.00 89.31 184 LYS A C 1
ATOM 1505 O O . LYS A 1 184 ? -1.792 -9.741 42.739 1.00 89.31 184 LYS A O 1
ATOM 1510 N N . ARG A 1 185 ? -3.230 -8.397 43.817 1.00 88.12 185 ARG A N 1
ATOM 1511 C CA . ARG A 1 185 ? -3.888 -7.896 42.599 1.00 88.12 185 ARG A CA 1
ATOM 1512 C C . ARG A 1 185 ? -2.927 -7.107 41.721 1.00 88.12 185 ARG A C 1
ATOM 1514 O O . ARG A 1 185 ? -2.996 -7.248 40.506 1.00 88.12 185 ARG A O 1
ATOM 1521 N N . THR A 1 186 ? -2.049 -6.306 42.317 1.00 92.06 186 THR A N 1
ATOM 1522 C CA . THR A 1 186 ? -0.982 -5.621 41.580 1.00 92.06 186 THR A CA 1
ATOM 1523 C C . THR A 1 186 ? -0.045 -6.636 40.928 1.00 92.06 186 THR A C 1
ATOM 1525 O O . THR A 1 186 ? 0.132 -6.577 39.717 1.00 92.06 186 THR A O 1
ATOM 1528 N N . ASP A 1 187 ? 0.435 -7.632 41.680 1.00 91.81 187 ASP A N 1
ATOM 1529 C CA . ASP A 1 187 ? 1.315 -8.687 41.152 1.00 91.81 187 ASP A CA 1
ATOM 1530 C C . ASP A 1 187 ? 0.652 -9.469 39.991 1.00 91.81 187 ASP A C 1
ATOM 1532 O O . ASP A 1 187 ? 1.293 -9.791 38.989 1.00 91.81 187 ASP A O 1
ATOM 1536 N N . ASP A 1 188 ? -0.653 -9.751 40.087 1.00 89.38 188 ASP A N 1
ATOM 1537 C CA . ASP A 1 188 ? -1.424 -10.417 39.030 1.00 89.38 188 ASP A CA 1
ATOM 1538 C C . ASP A 1 188 ? -1.596 -9.546 37.777 1.00 89.38 188 ASP A C 1
ATOM 1540 O O . ASP A 1 188 ? -1.570 -10.063 36.656 1.00 89.38 188 ASP A O 1
ATOM 1544 N N . ILE A 1 189 ? -1.793 -8.234 37.951 1.00 90.88 189 ILE A N 1
ATOM 1545 C CA . ILE A 1 189 ? -1.876 -7.265 36.849 1.00 90.88 189 ILE A CA 1
ATOM 1546 C C . ILE A 1 189 ? -0.520 -7.150 36.152 1.00 90.88 189 ILE A C 1
ATOM 1548 O O . ILE A 1 189 ? -0.482 -7.172 34.921 1.00 90.88 189 ILE A O 1
ATOM 1552 N N . ASP A 1 190 ? 0.571 -7.089 36.912 1.00 92.44 190 ASP A N 1
ATOM 1553 C CA . ASP A 1 190 ? 1.930 -7.013 36.377 1.00 92.44 190 ASP A CA 1
ATOM 1554 C C . ASP A 1 190 ? 2.274 -8.280 35.585 1.00 92.44 190 ASP A C 1
ATOM 1556 O O . ASP A 1 190 ? 2.719 -8.200 34.438 1.00 92.44 190 ASP A O 1
ATOM 1560 N N . LEU A 1 191 ? 1.956 -9.460 36.127 1.00 90.62 191 LEU A N 1
ATOM 1561 C CA . LEU A 1 191 ? 2.136 -10.729 35.423 1.00 90.62 191 LEU A CA 1
ATOM 1562 C C . LEU A 1 191 ? 1.271 -10.808 34.155 1.00 90.62 191 LEU A C 1
ATOM 1564 O O . LEU A 1 191 ? 1.712 -11.317 33.122 1.00 90.62 191 LEU A O 1
ATOM 1568 N N . LEU A 1 192 ? 0.030 -10.318 34.205 1.00 91.19 192 LEU A N 1
ATOM 1569 C CA . LEU A 1 192 ? -0.848 -10.264 33.037 1.00 91.19 192 LEU A CA 1
ATOM 1570 C C . LEU A 1 192 ? -0.282 -9.331 31.964 1.00 91.19 192 LEU A C 1
ATOM 1572 O O . LEU A 1 192 ? -0.289 -9.699 30.787 1.00 91.19 192 LEU A O 1
ATOM 1576 N N . ALA A 1 193 ? 0.246 -8.171 32.354 1.00 90.81 193 ALA A N 1
ATOM 1577 C CA . ALA A 1 193 ? 0.894 -7.231 31.450 1.00 90.81 193 ALA A CA 1
ATOM 1578 C C . ALA A 1 193 ? 2.144 -7.845 30.799 1.00 90.81 193 ALA A C 1
ATOM 1580 O O . ALA A 1 193 ? 2.266 -7.807 29.574 1.00 90.81 193 ALA A O 1
ATOM 1581 N N . GLU A 1 194 ? 3.010 -8.500 31.576 1.00 91.75 194 GLU A N 1
ATOM 1582 C CA . GLU A 1 194 ? 4.215 -9.173 31.074 1.00 91.75 194 GLU A CA 1
ATOM 1583 C C . GLU A 1 194 ? 3.873 -10.291 30.073 1.00 91.75 194 GLU A C 1
ATOM 1585 O O . GLU A 1 194 ? 4.480 -10.404 29.000 1.00 91.75 194 GLU A O 1
ATOM 1590 N N . ARG A 1 195 ? 2.848 -11.100 30.376 1.00 91.25 195 ARG A N 1
ATOM 1591 C CA . ARG A 1 195 ? 2.364 -12.153 29.471 1.00 91.25 195 ARG A CA 1
ATOM 1592 C C . ARG A 1 195 ? 1.752 -11.583 28.200 1.00 91.25 195 ARG A C 1
ATOM 1594 O O . ARG A 1 195 ? 2.015 -12.106 27.118 1.00 91.25 195 ARG A O 1
ATOM 1601 N N . MET A 1 196 ? 0.955 -10.522 28.313 1.00 90.19 196 MET A N 1
ATOM 1602 C CA . MET A 1 196 ? 0.383 -9.834 27.156 1.00 90.19 196 MET A CA 1
ATOM 1603 C C . MET A 1 196 ? 1.475 -9.240 26.268 1.00 90.19 196 MET A C 1
ATOM 1605 O O . MET A 1 196 ? 1.422 -9.408 25.052 1.00 90.19 196 MET A O 1
ATOM 1609 N N . GLU A 1 197 ? 2.488 -8.596 26.843 1.00 92.19 197 GLU A N 1
ATOM 1610 C CA . GLU A 1 197 ? 3.589 -8.010 26.082 1.00 92.19 197 GLU A CA 1
ATOM 1611 C C . GLU A 1 197 ? 4.442 -9.089 25.401 1.00 92.19 197 GLU A C 1
ATOM 1613 O O . GLU A 1 197 ? 4.770 -8.974 24.216 1.00 92.19 197 GLU A O 1
ATOM 1618 N N . SER A 1 198 ? 4.738 -10.181 26.110 1.00 91.25 198 SER A N 1
ATOM 1619 C CA . SER A 1 198 ? 5.428 -11.346 25.548 1.00 91.25 198 SER A CA 1
ATOM 1620 C C . SER A 1 198 ? 4.644 -11.956 24.387 1.00 91.25 198 SER A C 1
ATOM 1622 O O . SER A 1 198 ? 5.224 -12.248 23.337 1.00 91.25 198 SER A O 1
ATOM 1624 N N . GLN A 1 199 ? 3.319 -12.070 24.524 1.00 90.69 199 GLN A N 1
ATOM 1625 C CA . GLN A 1 199 ? 2.455 -12.586 23.467 1.00 90.69 199 GLN A CA 1
ATOM 1626 C C . GLN A 1 199 ? 2.385 -11.638 22.269 1.00 90.69 199 GLN A C 1
ATOM 1628 O O . GLN A 1 199 ? 2.471 -12.090 21.131 1.00 90.69 199 GLN A O 1
ATOM 1633 N N . ILE A 1 200 ? 2.305 -10.324 22.490 1.00 90.56 200 ILE A N 1
ATOM 1634 C CA . ILE A 1 200 ? 2.356 -9.327 21.412 1.00 90.56 200 ILE A CA 1
ATOM 1635 C C . ILE A 1 200 ? 3.684 -9.430 20.657 1.00 90.56 200 ILE A C 1
ATOM 1637 O O . ILE A 1 200 ? 3.677 -9.453 19.426 1.00 90.56 200 ILE A O 1
ATOM 1641 N N . LYS A 1 201 ? 4.817 -9.563 21.358 1.00 93.25 201 LYS A N 1
ATOM 1642 C CA . LYS A 1 201 ? 6.137 -9.749 20.731 1.00 93.25 201 LYS A CA 1
ATOM 1643 C C . LYS A 1 201 ? 6.203 -11.050 19.920 1.00 93.25 201 LYS A C 1
ATOM 1645 O O . LYS A 1 201 ? 6.698 -11.028 18.794 1.00 93.25 201 LYS A O 1
ATOM 1650 N N . ALA A 1 202 ? 5.687 -12.163 20.444 1.00 90.88 202 ALA A N 1
ATOM 1651 C CA . ALA A 1 202 ? 5.642 -13.446 19.735 1.00 90.88 202 ALA A CA 1
ATOM 1652 C C . ALA A 1 202 ? 4.750 -13.387 18.481 1.00 90.88 202 ALA A C 1
ATOM 1654 O O . ALA A 1 202 ? 5.150 -13.816 17.396 1.00 90.88 202 ALA A O 1
ATOM 1655 N N . ILE A 1 203 ? 3.571 -12.778 18.606 1.00 89.38 203 ILE A N 1
ATOM 1656 C CA . ILE A 1 203 ? 2.641 -12.544 17.501 1.00 89.38 203 ILE A CA 1
ATOM 1657 C C . ILE A 1 203 ? 3.290 -11.655 16.428 1.00 89.38 203 ILE A C 1
ATOM 1659 O O . ILE A 1 203 ? 3.245 -11.980 15.247 1.00 89.38 203 ILE A O 1
ATOM 1663 N N . GLN A 1 204 ? 3.956 -10.564 16.806 1.00 93.06 204 GLN A N 1
ATOM 1664 C CA . GLN A 1 204 ? 4.642 -9.687 15.851 1.00 93.06 204 GLN A CA 1
ATOM 1665 C C . GLN A 1 204 ? 5.780 -10.394 15.102 1.00 93.06 204 GLN A C 1
ATOM 1667 O O . GLN A 1 204 ? 5.924 -10.188 13.898 1.00 93.06 204 GLN A O 1
ATOM 1672 N N . ARG A 1 205 ? 6.586 -11.219 15.787 1.00 93.81 205 ARG A N 1
ATOM 1673 C CA . ARG A 1 205 ? 7.670 -11.991 15.150 1.00 93.81 205 ARG A CA 1
ATOM 1674 C C . ARG A 1 205 ? 7.122 -12.986 14.134 1.00 93.81 205 ARG A C 1
ATOM 1676 O O . ARG A 1 205 ? 7.536 -12.960 12.983 1.00 93.81 205 ARG A O 1
ATOM 1683 N N . THR A 1 206 ? 6.133 -13.779 14.532 1.00 90.81 206 THR A N 1
ATOM 1684 C CA . THR A 1 206 ? 5.515 -14.771 13.641 1.00 90.81 206 THR A CA 1
ATOM 1685 C C . THR A 1 206 ? 4.793 -14.124 12.463 1.00 90.81 206 THR A C 1
ATOM 1687 O O . THR A 1 206 ? 4.937 -14.604 11.348 1.00 90.81 206 THR A O 1
ATOM 1690 N N . TYR A 1 207 ? 4.101 -12.991 12.638 1.00 89.19 207 TYR A N 1
ATOM 1691 C CA . TYR A 1 207 ? 3.545 -12.252 11.498 1.00 89.19 207 TYR A CA 1
ATOM 1692 C C . TYR A 1 207 ? 4.626 -11.823 10.501 1.00 89.19 207 TYR A C 1
ATOM 1694 O O . TYR A 1 207 ? 4.407 -11.932 9.299 1.00 89.19 207 TYR A O 1
ATOM 1702 N N . ARG A 1 208 ? 5.788 -11.349 10.971 1.00 94.06 208 A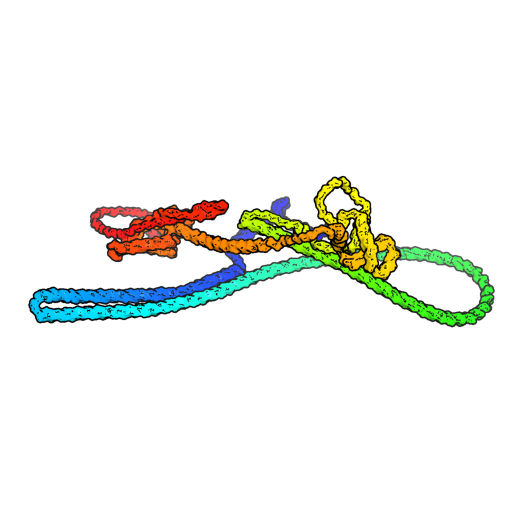RG A N 1
ATOM 1703 C CA . ARG A 1 208 ? 6.904 -10.982 10.082 1.00 94.06 208 ARG A CA 1
ATOM 1704 C C . ARG A 1 208 ? 7.463 -12.198 9.348 1.00 94.06 208 ARG A C 1
ATOM 1706 O O . ARG A 1 208 ? 7.640 -12.129 8.139 1.00 94.06 208 ARG A O 1
ATOM 1713 N N . GLU A 1 209 ? 7.701 -13.296 10.058 1.00 93.88 209 GLU A N 1
ATOM 1714 C CA . GLU A 1 209 ? 8.195 -14.550 9.471 1.00 93.88 209 GLU A CA 1
ATOM 1715 C C . GLU A 1 209 ? 7.230 -15.100 8.413 1.00 93.88 209 GLU A C 1
ATOM 1717 O O . GLU A 1 209 ? 7.650 -15.461 7.317 1.00 93.88 209 GLU A O 1
ATOM 1722 N N . GLU A 1 210 ? 5.929 -15.106 8.706 1.00 91.75 210 GLU A N 1
ATOM 1723 C CA . GLU A 1 210 ? 4.909 -15.584 7.774 1.00 91.75 210 GLU A CA 1
ATOM 1724 C C . GLU A 1 210 ? 4.741 -14.654 6.565 1.00 91.75 210 GLU A C 1
ATOM 1726 O O . GLU A 1 210 ? 4.539 -15.137 5.454 1.00 91.75 210 GLU A O 1
ATOM 1731 N N . LEU A 1 211 ? 4.875 -13.333 6.734 1.00 91.12 211 LEU A N 1
ATOM 1732 C CA . LEU A 1 211 ? 4.874 -12.394 5.607 1.00 91.12 211 LEU A CA 1
ATOM 1733 C C . LEU A 1 211 ? 6.064 -12.628 4.671 1.00 91.12 211 LEU A C 1
ATOM 1735 O O . LEU A 1 211 ? 5.864 -12.695 3.461 1.00 91.12 211 LEU A O 1
ATOM 1739 N N . ILE A 1 212 ? 7.266 -12.818 5.224 1.00 94.19 212 ILE A N 1
ATOM 1740 C CA . ILE A 1 212 ? 8.468 -13.143 4.441 1.00 94.19 212 ILE A CA 1
ATOM 1741 C C . ILE A 1 212 ? 8.281 -14.482 3.714 1.00 94.19 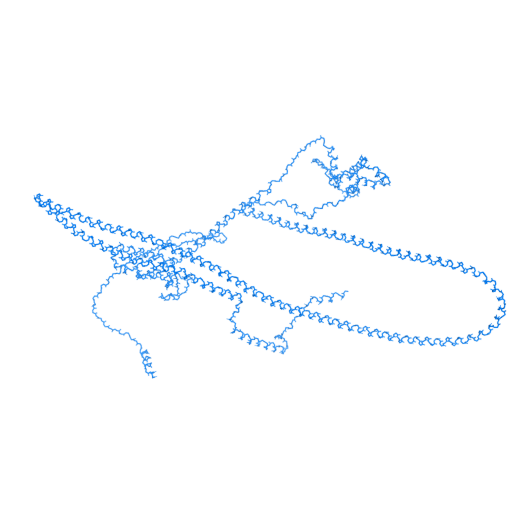212 ILE A C 1
ATOM 1743 O O . ILE A 1 212 ? 8.609 -14.602 2.537 1.00 94.19 212 ILE A O 1
ATOM 1747 N N . ALA A 1 213 ? 7.705 -15.488 4.378 1.00 92.19 213 ALA A N 1
ATOM 1748 C CA . ALA A 1 213 ? 7.433 -16.782 3.757 1.00 92.19 213 ALA A CA 1
ATOM 1749 C C . ALA A 1 213 ? 6.424 -16.680 2.598 1.00 92.19 213 ALA A C 1
ATOM 1751 O O . ALA A 1 213 ? 6.599 -17.333 1.569 1.00 92.19 213 ALA A O 1
ATOM 1752 N N . ILE A 1 214 ? 5.385 -15.849 2.739 1.00 91.94 214 ILE A N 1
ATOM 1753 C CA . ILE A 1 214 ? 4.421 -15.572 1.666 1.00 91.94 214 ILE A CA 1
ATOM 1754 C C . ILE A 1 214 ? 5.109 -14.858 0.498 1.00 91.94 214 ILE A C 1
ATOM 1756 O O . ILE A 1 214 ? 4.906 -15.248 -0.651 1.00 91.94 214 ILE A O 1
ATOM 1760 N N . GLU A 1 215 ? 5.920 -13.838 0.774 1.00 92.56 215 GLU A N 1
ATOM 1761 C CA . GLU A 1 215 ? 6.646 -13.086 -0.252 1.00 92.56 215 GLU A CA 1
ATOM 1762 C C . GLU A 1 215 ? 7.592 -13.993 -1.044 1.00 92.56 215 GLU A C 1
ATOM 1764 O O . GLU A 1 215 ? 7.503 -14.034 -2.271 1.00 92.56 215 GLU A O 1
ATOM 1769 N N . ASN A 1 216 ? 8.395 -14.809 -0.357 1.00 93.19 216 ASN A N 1
ATOM 1770 C CA . ASN A 1 216 ? 9.288 -15.778 -0.991 1.00 93.19 216 ASN A CA 1
ATOM 1771 C C . ASN A 1 216 ? 8.518 -16.778 -1.867 1.00 93.19 216 ASN A C 1
ATOM 1773 O O . ASN A 1 216 ? 8.898 -17.010 -3.008 1.00 93.19 216 ASN A O 1
ATOM 1777 N N . ALA A 1 217 ? 7.376 -17.298 -1.401 1.00 92.56 217 ALA A N 1
ATOM 1778 C CA . ALA A 1 217 ? 6.561 -18.214 -2.201 1.00 92.56 217 ALA A CA 1
ATOM 1779 C C . ALA A 1 217 ? 6.004 -17.564 -3.485 1.00 92.56 217 ALA A C 1
ATOM 1781 O O . ALA A 1 217 ? 5.869 -18.233 -4.514 1.00 92.56 217 ALA A O 1
ATOM 1782 N N . PHE A 1 218 ? 5.675 -16.267 -3.449 1.00 91.12 218 PHE A N 1
ATOM 1783 C CA . PHE A 1 218 ? 5.265 -15.525 -4.644 1.00 91.12 218 PHE A CA 1
ATOM 1784 C C . PHE A 1 218 ? 6.438 -15.195 -5.566 1.00 91.12 218 PHE A C 1
ATOM 1786 O O . PHE A 1 218 ? 6.266 -15.249 -6.786 1.00 91.12 218 PHE A O 1
ATOM 1793 N N . LEU A 1 219 ? 7.609 -14.874 -5.012 1.00 92.50 219 LEU A N 1
ATOM 1794 C CA . LEU A 1 219 ? 8.830 -14.653 -5.784 1.00 92.50 219 LEU A CA 1
ATOM 1795 C C . LEU A 1 219 ? 9.233 -15.925 -6.533 1.00 92.50 219 LEU A C 1
ATOM 1797 O O . LEU A 1 219 ? 9.384 -15.861 -7.750 1.00 92.50 219 LEU A O 1
ATOM 1801 N N . ASP A 1 220 ? 9.255 -17.075 -5.859 1.00 90.88 220 ASP A N 1
ATOM 1802 C CA . ASP A 1 220 ? 9.536 -18.380 -6.467 1.00 90.88 220 ASP A CA 1
ATOM 1803 C C . ASP A 1 220 ? 8.529 -18.720 -7.572 1.00 90.88 220 ASP A C 1
ATOM 1805 O O . ASP A 1 220 ? 8.882 -19.229 -8.637 1.00 90.88 220 ASP A O 1
ATOM 1809 N N . GLN A 1 221 ? 7.241 -18.438 -7.341 1.00 90.75 221 GLN A N 1
ATOM 1810 C CA . GLN A 1 221 ? 6.208 -18.660 -8.350 1.00 90.75 221 GLN A CA 1
ATOM 1811 C C . GLN A 1 221 ? 6.414 -17.754 -9.574 1.00 90.75 221 GLN A C 1
ATOM 1813 O O . GLN A 1 221 ? 6.233 -18.202 -10.707 1.00 90.75 221 GLN A O 1
ATOM 1818 N N . ARG A 1 222 ? 6.798 -16.490 -9.364 1.00 90.75 222 ARG A N 1
ATOM 1819 C CA . ARG A 1 222 ? 7.086 -15.545 -10.449 1.00 90.75 222 ARG A CA 1
ATOM 1820 C C . ARG A 1 222 ? 8.341 -15.942 -11.217 1.00 90.75 222 ARG A C 1
ATOM 1822 O O . ARG A 1 222 ? 8.344 -15.847 -12.442 1.00 90.75 222 ARG A O 1
ATOM 1829 N N . GLU A 1 223 ? 9.380 -16.390 -10.522 1.00 93.38 223 GLU A N 1
ATOM 1830 C CA . GLU A 1 223 ? 10.623 -16.857 -11.131 1.00 93.38 223 GLU A CA 1
ATOM 1831 C C . GLU A 1 223 ? 10.377 -18.076 -12.022 1.00 93.38 223 GLU A C 1
ATOM 1833 O O . GLU A 1 223 ? 10.804 -18.070 -13.173 1.00 93.38 223 GLU A O 1
ATOM 1838 N N . LYS A 1 224 ? 9.597 -19.058 -11.551 1.00 91.56 224 LYS A N 1
ATOM 1839 C CA . LYS A 1 224 ? 9.194 -20.225 -12.356 1.00 91.56 224 LYS A CA 1
ATOM 1840 C C . LYS A 1 224 ? 8.422 -19.837 -13.615 1.00 91.56 224 LYS A C 1
ATOM 1842 O O . LYS A 1 224 ? 8.764 -20.283 -14.699 1.00 91.56 224 LYS A O 1
ATOM 1847 N N . LEU A 1 225 ? 7.431 -18.953 -13.497 1.00 91.50 225 LEU A N 1
ATOM 1848 C CA . LEU A 1 225 ? 6.681 -18.482 -14.668 1.00 91.50 225 LEU A CA 1
ATOM 1849 C C . LEU A 1 225 ? 7.576 -17.729 -15.661 1.00 91.50 225 LEU A C 1
ATOM 1851 O O . LEU A 1 225 ? 7.430 -17.871 -16.871 1.00 91.50 225 LEU A O 1
ATOM 1855 N N . THR A 1 226 ? 8.513 -16.927 -15.154 1.00 92.12 226 THR A N 1
ATOM 1856 C CA . THR A 1 226 ? 9.444 -16.173 -16.000 1.00 92.12 226 THR A CA 1
ATOM 1857 C C . THR A 1 226 ? 10.434 -17.107 -16.695 1.00 92.12 226 THR A C 1
ATOM 1859 O O . THR A 1 226 ? 10.748 -16.899 -17.865 1.00 92.12 226 THR A O 1
ATOM 1862 N N . SER A 1 227 ? 10.922 -18.146 -16.012 1.00 95.19 227 SER A N 1
ATOM 1863 C CA . SER A 1 227 ? 11.834 -19.125 -16.606 1.00 95.19 227 SER A CA 1
ATOM 1864 C C . SER A 1 227 ? 11.142 -19.989 -17.661 1.00 95.19 227 SER A C 1
ATOM 1866 O O . SER A 1 227 ? 11.727 -20.206 -18.719 1.00 95.19 227 SER A O 1
ATOM 1868 N N . GLU A 1 228 ? 9.887 -20.388 -17.435 1.00 94.75 228 GLU A N 1
ATOM 1869 C CA . GLU A 1 228 ? 9.042 -21.062 -18.429 1.00 94.75 228 GLU A CA 1
ATOM 1870 C C . GLU A 1 228 ? 8.856 -20.191 -19.680 1.00 94.75 228 GLU A C 1
ATOM 1872 O O . GLU A 1 228 ? 9.171 -20.626 -20.787 1.00 94.75 228 GLU A O 1
ATOM 1877 N N . GLN A 1 229 ? 8.458 -18.925 -19.514 1.00 93.75 229 GLN A N 1
ATOM 1878 C CA . GLN A 1 229 ? 8.300 -17.996 -20.638 1.00 93.75 229 GLN A CA 1
ATOM 1879 C C . GLN A 1 229 ? 9.616 -17.749 -21.382 1.00 93.75 229 GLN A C 1
ATOM 1881 O O . GLN A 1 229 ? 9.646 -17.751 -22.610 1.00 93.75 229 GLN A O 1
ATOM 1886 N N . ASN A 1 230 ? 10.725 -17.555 -20.666 1.00 93.75 230 ASN A N 1
ATOM 1887 C CA . ASN A 1 230 ? 12.036 -17.364 -21.288 1.00 93.75 230 ASN A CA 1
ATOM 1888 C C . ASN A 1 230 ? 12.495 -18.610 -22.055 1.00 93.75 230 ASN A C 1
ATOM 1890 O O . ASN A 1 230 ? 13.126 -18.478 -23.105 1.00 93.75 230 ASN A O 1
ATOM 1894 N N . ALA A 1 231 ? 12.171 -19.810 -21.566 1.00 95.88 231 ALA A N 1
ATOM 1895 C CA . ALA A 1 231 ? 12.445 -21.052 -22.275 1.00 95.88 231 ALA A CA 1
ATOM 1896 C C . ALA A 1 231 ? 11.629 -21.142 -23.573 1.00 95.88 231 ALA A C 1
ATOM 1898 O O . ALA A 1 231 ? 12.203 -21.432 -24.623 1.00 95.88 231 ALA A O 1
ATOM 1899 N N . GLU A 1 232 ? 10.333 -20.817 -23.535 1.00 95.88 232 GLU A N 1
ATOM 1900 C CA . GLU A 1 232 ? 9.476 -20.745 -24.728 1.00 95.88 232 GLU A CA 1
ATOM 1901 C C . GLU A 1 232 ? 10.006 -19.728 -25.752 1.00 95.88 232 GLU A C 1
ATOM 1903 O O . GLU A 1 232 ? 10.144 -20.044 -26.937 1.00 95.88 232 GLU A O 1
ATOM 1908 N N . TRP A 1 233 ? 10.391 -18.528 -25.303 1.00 91.75 233 TRP A N 1
ATOM 1909 C CA . TRP A 1 233 ? 11.028 -17.517 -26.155 1.00 91.75 233 TRP A CA 1
ATOM 1910 C C . TRP A 1 233 ? 12.352 -18.002 -26.745 1.00 91.75 233 TRP A C 1
ATOM 1912 O O . TRP A 1 233 ? 12.632 -17.753 -27.918 1.00 91.75 233 TRP A O 1
ATOM 1922 N N . GLY A 1 234 ? 13.158 -18.719 -25.960 1.00 94.94 234 GLY A N 1
ATOM 1923 C CA . GLY A 1 234 ? 14.395 -19.340 -26.422 1.00 94.94 234 GLY A CA 1
ATOM 1924 C C . GLY A 1 234 ? 14.150 -20.368 -27.528 1.00 94.94 234 GLY A C 1
ATOM 1925 O O . GLY A 1 234 ? 14.852 -20.353 -28.542 1.00 94.94 234 GLY A O 1
ATOM 1926 N N . MET A 1 235 ? 13.126 -21.215 -27.378 1.00 95.25 235 MET A N 1
ATOM 1927 C CA . MET A 1 235 ? 12.718 -22.172 -28.412 1.00 95.25 235 MET A CA 1
ATOM 1928 C C . MET A 1 235 ? 12.267 -21.454 -29.687 1.00 95.25 235 MET A C 1
ATOM 1930 O O . MET A 1 235 ? 12.782 -21.753 -30.764 1.00 95.25 235 MET A O 1
ATOM 1934 N N . LEU A 1 236 ? 11.398 -20.445 -29.571 1.00 94.94 236 LEU A N 1
ATOM 1935 C CA . LEU A 1 236 ? 10.927 -19.660 -30.715 1.00 94.94 236 LEU A CA 1
ATOM 1936 C C . LEU A 1 236 ? 12.082 -18.951 -31.439 1.00 94.94 236 LEU A C 1
ATOM 1938 O O . LEU A 1 236 ? 12.153 -18.951 -32.668 1.00 94.94 236 LEU A O 1
ATOM 1942 N N . MET A 1 237 ? 13.017 -18.368 -30.689 1.00 91.06 237 MET A N 1
ATOM 1943 C CA . MET A 1 237 ? 14.181 -17.698 -31.264 1.00 91.06 237 MET A CA 1
ATOM 1944 C C . MET A 1 237 ? 15.089 -18.688 -32.001 1.00 91.06 237 MET A C 1
ATOM 1946 O O . MET A 1 237 ? 15.620 -18.365 -33.065 1.00 91.06 237 MET A O 1
ATOM 1950 N N . ASN A 1 238 ? 15.247 -19.903 -31.476 1.00 93.81 238 ASN A N 1
ATOM 1951 C CA . ASN A 1 238 ? 15.987 -20.965 -32.153 1.00 93.81 238 ASN A CA 1
ATOM 1952 C C . ASN A 1 238 ? 15.286 -21.419 -33.439 1.00 93.81 238 ASN A C 1
ATOM 1954 O O . ASN A 1 238 ? 15.958 -21.576 -34.457 1.00 93.81 238 ASN A O 1
ATOM 1958 N N . GLU A 1 239 ? 13.958 -21.550 -33.445 1.00 95.38 239 GLU A N 1
ATOM 1959 C CA . GLU A 1 239 ? 13.201 -21.844 -34.668 1.00 95.38 239 GLU A CA 1
ATOM 1960 C C . GLU A 1 239 ? 13.360 -20.746 -35.729 1.00 95.38 239 GLU A C 1
ATOM 1962 O O . GLU A 1 239 ? 13.534 -21.043 -36.914 1.00 95.38 239 GLU A O 1
ATOM 1967 N N . ILE A 1 240 ? 13.323 -19.471 -35.328 1.00 92.25 240 ILE A N 1
ATOM 1968 C CA . ILE A 1 240 ? 13.542 -18.339 -36.239 1.00 92.25 240 ILE A CA 1
ATOM 1969 C C . ILE A 1 240 ? 14.955 -18.396 -36.821 1.00 92.25 240 ILE A C 1
ATOM 1971 O O . ILE A 1 240 ? 15.112 -18.290 -38.038 1.00 92.25 240 ILE A O 1
ATOM 1975 N N . LYS A 1 241 ? 15.973 -18.621 -35.981 1.00 93.38 241 LYS A N 1
ATOM 1976 C CA . LYS A 1 241 ? 17.361 -18.789 -36.432 1.00 93.38 241 LYS A CA 1
ATOM 1977 C C . LYS A 1 241 ? 17.487 -19.940 -37.426 1.00 93.38 241 LYS A C 1
ATOM 1979 O O . LYS A 1 241 ? 18.085 -19.751 -38.477 1.00 93.38 241 LYS A O 1
ATOM 1984 N N . GLN A 1 242 ? 16.878 -21.094 -37.149 1.00 94.44 242 GLN A N 1
ATOM 1985 C CA . GLN A 1 242 ? 16.894 -22.238 -38.066 1.00 94.44 242 GLN A CA 1
ATOM 1986 C C . GLN A 1 242 ? 16.246 -21.907 -39.417 1.00 94.44 242 GLN A C 1
ATOM 1988 O O . GLN A 1 242 ? 16.803 -22.218 -40.471 1.00 94.44 242 GLN A O 1
ATOM 1993 N N . LYS A 1 243 ? 15.098 -21.218 -39.413 1.00 94.12 243 LYS A N 1
ATOM 1994 C CA . LYS A 1 243 ? 14.443 -20.763 -40.650 1.00 94.12 243 LYS A CA 1
ATOM 1995 C C . LYS A 1 243 ? 15.324 -19.791 -41.436 1.00 94.12 243 LYS A C 1
ATOM 1997 O O . LYS A 1 243 ? 15.433 -19.933 -42.649 1.00 94.12 243 LYS A O 1
ATOM 2002 N N . GLN A 1 244 ? 15.994 -18.859 -40.759 1.00 90.88 244 GLN A N 1
ATOM 2003 C CA . GLN A 1 244 ? 16.945 -17.939 -41.389 1.00 90.88 244 GLN A CA 1
ATOM 2004 C C . GLN A 1 244 ? 18.151 -18.676 -41.976 1.00 90.88 244 GLN A C 1
ATOM 2006 O O . GLN A 1 244 ? 18.521 -18.412 -43.116 1.00 90.88 244 GLN A O 1
ATOM 2011 N N . THR A 1 245 ? 18.735 -19.636 -41.252 1.00 92.62 245 THR A N 1
ATOM 2012 C CA . THR A 1 245 ? 19.854 -20.434 -41.775 1.00 92.62 245 THR A CA 1
ATOM 2013 C C . THR A 1 245 ? 19.444 -21.269 -42.979 1.00 92.62 245 THR A C 1
ATOM 2015 O O . THR A 1 245 ? 20.207 -21.369 -43.931 1.00 92.62 245 THR A O 1
ATOM 2018 N N . ASN A 1 246 ? 18.233 -21.829 -42.975 1.00 94.88 246 ASN A N 1
ATOM 2019 C CA . ASN A 1 246 ? 17.729 -22.601 -44.108 1.00 94.88 246 ASN A CA 1
ATOM 2020 C C . ASN A 1 246 ? 17.491 -21.705 -45.329 1.00 94.88 246 ASN A C 1
ATOM 2022 O O . ASN A 1 246 ? 17.849 -22.090 -46.436 1.00 94.88 246 ASN A O 1
ATOM 2026 N N . TYR A 1 247 ? 16.958 -20.498 -45.129 1.00 93.44 247 TYR A N 1
ATOM 2027 C CA . TYR A 1 247 ? 16.810 -19.510 -46.198 1.00 93.44 247 TYR A CA 1
ATOM 2028 C C . TYR A 1 247 ? 18.162 -19.088 -46.792 1.00 93.44 247 TYR A C 1
ATOM 2030 O O . TYR A 1 247 ? 18.306 -19.004 -48.009 1.00 93.44 247 TYR A O 1
ATOM 2038 N N . LEU A 1 248 ? 19.170 -18.850 -45.944 1.00 94.00 248 LEU A N 1
ATOM 2039 C CA . LEU A 1 248 ? 20.518 -18.513 -46.404 1.00 94.00 248 LEU A CA 1
ATOM 2040 C C . LEU A 1 248 ? 21.147 -19.655 -47.206 1.00 94.00 248 LEU A C 1
ATOM 2042 O O . LEU A 1 248 ? 21.687 -19.387 -48.272 1.00 94.00 248 LEU A O 1
ATOM 2046 N N . LYS A 1 249 ? 21.003 -20.904 -46.747 1.00 94.06 249 LYS A N 1
ATOM 2047 C CA . LYS A 1 249 ? 21.459 -22.088 -47.491 1.00 94.06 249 LYS A CA 1
ATOM 2048 C C . LYS A 1 249 ? 20.786 -22.205 -48.855 1.00 94.06 249 LYS A C 1
ATOM 2050 O O . LYS A 1 249 ? 21.472 -22.353 -49.849 1.00 94.06 249 LYS A O 1
ATOM 2055 N N . GLN A 1 250 ? 19.464 -22.035 -48.928 1.00 94.56 250 GLN A N 1
ATOM 2056 C CA . GLN A 1 250 ? 18.749 -22.052 -50.212 1.00 94.56 250 GLN A CA 1
ATOM 2057 C C . GLN A 1 250 ? 19.261 -20.978 -51.178 1.00 94.56 250 GLN A C 1
ATOM 2059 O O . GLN A 1 250 ? 19.374 -21.218 -52.376 1.00 94.56 250 GLN A O 1
ATOM 2064 N N . ARG A 1 251 ? 19.578 -19.784 -50.668 1.00 93.81 251 ARG A N 1
ATOM 2065 C CA . ARG A 1 251 ? 20.142 -18.703 -51.481 1.00 93.81 251 ARG A CA 1
ATOM 2066 C C . ARG A 1 251 ? 21.576 -19.002 -51.928 1.00 93.81 251 ARG A C 1
ATOM 2068 O O . ARG A 1 251 ? 21.946 -18.625 -53.035 1.00 93.81 251 ARG A O 1
ATOM 2075 N N . GLU A 1 252 ? 22.371 -19.634 -51.070 1.00 91.00 252 GLU A N 1
ATOM 2076 C CA . GLU A 1 252 ? 23.716 -20.111 -51.398 1.00 91.00 252 GLU A CA 1
ATOM 2077 C C . GLU A 1 252 ? 23.661 -21.177 -52.499 1.00 91.00 252 GLU A C 1
ATOM 2079 O O . GLU A 1 252 ? 24.349 -21.035 -53.505 1.00 91.00 252 GLU A O 1
ATOM 2084 N N . ASP A 1 253 ? 22.762 -22.158 -52.382 1.00 93.88 253 ASP A N 1
ATOM 2085 C CA . ASP A 1 253 ? 22.547 -23.195 -53.397 1.00 93.88 253 ASP A CA 1
ATOM 2086 C C . ASP A 1 253 ? 22.165 -22.583 -54.757 1.00 93.88 253 ASP A C 1
ATOM 2088 O O . ASP A 1 253 ? 22.752 -22.932 -55.780 1.00 93.88 253 ASP A O 1
ATOM 2092 N N . GLN A 1 254 ? 21.253 -21.603 -54.774 1.00 94.44 254 GLN A N 1
ATOM 2093 C CA . GLN A 1 254 ? 20.889 -20.875 -55.998 1.00 94.44 254 GLN A CA 1
ATOM 2094 C C . GLN A 1 254 ? 22.072 -20.111 -56.604 1.00 94.44 254 GLN A C 1
ATOM 2096 O O . GLN A 1 254 ? 22.232 -20.080 -57.822 1.00 94.44 254 GLN A O 1
ATOM 2101 N N . ALA A 1 255 ? 22.911 -19.483 -55.776 1.00 92.19 255 ALA A N 1
ATOM 2102 C CA . ALA A 1 255 ? 24.102 -18.794 -56.262 1.00 92.19 255 ALA A CA 1
ATOM 2103 C C . ALA A 1 255 ? 25.093 -19.777 -56.903 1.00 92.19 255 ALA A C 1
ATOM 2105 O O . ALA A 1 255 ? 25.624 -19.489 -57.973 1.00 92.19 255 ALA A O 1
ATOM 2106 N N . ILE A 1 256 ? 25.276 -20.955 -56.298 1.00 94.12 256 ILE A N 1
ATOM 2107 C CA . ILE A 1 256 ? 26.113 -22.031 -56.843 1.00 94.12 256 ILE A CA 1
ATOM 2108 C C . ILE A 1 256 ? 25.557 -22.537 -58.183 1.00 94.12 256 ILE A C 1
ATOM 2110 O O . ILE A 1 256 ? 26.330 -22.814 -59.100 1.00 94.12 256 ILE A O 1
ATOM 2114 N N . GLU A 1 257 ? 24.235 -22.663 -58.329 1.00 94.44 257 GLU A N 1
ATOM 2115 C CA . GLU A 1 257 ? 23.610 -23.028 -59.609 1.00 94.44 257 GLU A CA 1
ATOM 2116 C C . GLU A 1 257 ? 23.885 -21.980 -60.696 1.00 94.44 257 GLU A C 1
ATOM 2118 O O . GLU A 1 257 ? 24.364 -22.339 -61.773 1.00 94.44 257 GLU A O 1
ATOM 2123 N N . TYR A 1 258 ? 23.701 -20.689 -60.406 1.00 92.38 258 TYR A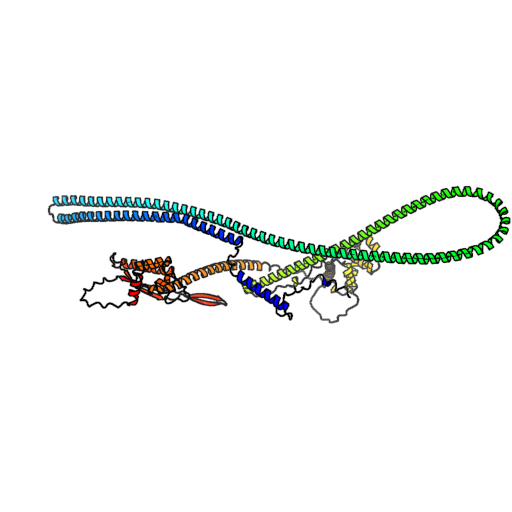 N 1
ATOM 2124 C CA . TYR A 1 258 ? 24.014 -19.626 -61.368 1.00 92.38 258 TYR A CA 1
ATOM 2125 C C . TYR A 1 258 ? 25.507 -19.553 -61.717 1.00 92.38 258 TYR A C 1
ATOM 2127 O O . TYR A 1 258 ? 25.858 -19.281 -62.865 1.00 92.38 258 TYR A O 1
ATOM 2135 N N . GLU A 1 259 ? 26.407 -19.817 -60.767 1.00 92.31 259 GLU A N 1
ATOM 2136 C CA . GLU A 1 259 ? 27.844 -19.902 -61.049 1.00 92.31 259 GLU A CA 1
ATOM 2137 C C . GLU A 1 259 ? 28.173 -21.039 -62.022 1.00 92.31 259 GLU A C 1
ATOM 2139 O O . GLU A 1 259 ? 28.988 -20.848 -62.929 1.00 92.31 259 GLU A O 1
ATOM 2144 N N . LYS A 1 260 ? 27.512 -22.197 -61.887 1.00 94.19 260 LYS A N 1
ATOM 2145 C CA . LYS A 1 260 ? 27.650 -23.310 -62.840 1.00 94.19 260 LYS A CA 1
ATOM 2146 C C . LYS A 1 260 ? 27.139 -22.926 -64.225 1.00 94.19 260 LYS A C 1
ATOM 2148 O O . LYS A 1 260 ? 27.845 -23.146 -65.202 1.00 94.19 260 LYS A O 1
ATOM 2153 N N . GLU A 1 261 ? 25.972 -22.292 -64.318 1.00 94.81 261 GLU A N 1
ATOM 2154 C CA . GLU A 1 261 ? 25.431 -21.830 -65.604 1.00 94.81 261 GLU A CA 1
ATOM 2155 C C . GLU A 1 261 ? 26.358 -20.816 -66.293 1.00 94.81 261 GLU A C 1
ATOM 2157 O O . GLU A 1 261 ? 26.593 -20.896 -67.501 1.00 94.81 261 GLU A O 1
ATOM 2162 N N . LEU A 1 262 ? 26.937 -19.879 -65.533 1.00 92.69 262 LEU A N 1
ATOM 2163 C CA . LEU A 1 262 ? 27.921 -18.927 -66.051 1.00 92.69 262 LEU A CA 1
ATOM 2164 C C . LEU A 1 262 ? 29.202 -19.622 -66.522 1.00 92.69 262 LEU A C 1
ATOM 2166 O O . LEU A 1 262 ? 29.772 -19.228 -67.545 1.00 92.69 262 LEU A O 1
ATOM 2170 N N . TYR A 1 263 ? 29.656 -20.643 -65.795 1.00 94.31 263 TYR A N 1
ATOM 2171 C CA . TYR A 1 263 ? 30.800 -21.455 -66.196 1.00 94.31 263 TYR A CA 1
ATOM 2172 C C . TYR A 1 263 ? 30.525 -22.186 -67.516 1.00 94.31 263 TYR A C 1
ATOM 2174 O O . TYR A 1 263 ? 31.329 -22.074 -68.441 1.00 94.31 263 TYR A O 1
ATOM 2182 N N . ASP A 1 264 ? 29.365 -22.830 -67.646 1.00 94.19 264 ASP A N 1
ATOM 2183 C CA . ASP A 1 264 ? 28.951 -23.548 -68.856 1.00 94.19 264 ASP A CA 1
ATOM 2184 C C . ASP A 1 264 ? 28.760 -22.618 -70.064 1.00 94.19 264 ASP A C 1
ATOM 2186 O O . ASP A 1 264 ? 29.053 -22.979 -71.203 1.00 94.19 264 ASP A O 1
ATOM 2190 N N . LEU A 1 265 ? 28.279 -21.390 -69.852 1.00 93.56 265 LEU A N 1
ATOM 2191 C CA . LEU A 1 265 ? 28.225 -20.387 -70.918 1.00 93.56 265 LEU A CA 1
ATOM 2192 C C . LEU A 1 265 ? 29.629 -19.950 -71.341 1.00 93.56 265 LEU A C 1
ATOM 2194 O O . LEU A 1 265 ? 29.906 -19.826 -72.533 1.00 93.56 265 LEU A O 1
ATOM 2198 N N . ARG A 1 266 ? 30.538 -19.736 -70.384 1.00 94.62 266 ARG A N 1
ATOM 2199 C CA . ARG A 1 266 ? 31.926 -19.361 -70.680 1.00 94.62 266 ARG A CA 1
ATOM 2200 C C . ARG A 1 266 ? 32.654 -20.455 -71.462 1.00 94.62 266 ARG A C 1
ATOM 2202 O O . ARG A 1 266 ? 33.402 -20.116 -72.380 1.00 94.62 266 ARG A O 1
ATOM 2209 N N . THR A 1 267 ? 32.461 -21.729 -71.122 1.00 93.38 267 THR A N 1
ATOM 2210 C CA . THR A 1 267 ? 33.065 -22.845 -71.868 1.00 93.38 267 THR A CA 1
ATOM 2211 C C . THR A 1 267 ? 32.534 -22.894 -73.296 1.00 93.38 267 THR A C 1
ATOM 2213 O O . THR A 1 267 ? 33.344 -22.888 -74.220 1.00 93.38 267 THR A O 1
ATOM 2216 N N . LYS A 1 268 ? 31.213 -22.784 -73.499 1.00 94.44 268 LYS A N 1
ATOM 2217 C CA . LYS A 1 268 ? 30.601 -22.714 -74.840 1.00 94.44 268 LYS A CA 1
ATOM 2218 C C . LYS A 1 268 ? 31.165 -21.577 -75.693 1.00 94.44 268 LYS A C 1
ATOM 2220 O O . LYS A 1 268 ? 31.611 -21.819 -76.808 1.00 94.44 268 LYS A O 1
ATOM 2225 N N . TYR A 1 269 ? 31.239 -20.353 -75.162 1.00 93.50 269 TYR A N 1
ATOM 2226 C CA . TYR A 1 269 ? 31.827 -19.230 -75.906 1.00 93.50 269 TYR A CA 1
ATOM 2227 C C . TYR A 1 269 ? 33.313 -19.444 -76.224 1.00 93.50 269 TYR A C 1
ATOM 2229 O O . TYR A 1 269 ? 33.783 -19.039 -77.287 1.00 93.50 269 TYR A O 1
ATOM 2237 N N . SER A 1 270 ? 34.069 -20.083 -75.324 1.00 92.00 270 SER A N 1
ATOM 2238 C CA . SER A 1 270 ? 35.464 -20.441 -75.595 1.00 92.00 270 SER A CA 1
ATOM 2239 C C . SER A 1 270 ? 35.582 -21.478 -76.713 1.00 92.00 270 SER A C 1
ATOM 2241 O O . SER A 1 270 ? 36.510 -21.395 -77.517 1.00 92.00 270 SER A O 1
ATOM 2243 N N . GLU A 1 271 ? 34.685 -22.459 -76.765 1.00 93.19 271 GLU A N 1
ATOM 2244 C CA . GLU A 1 271 ? 34.636 -23.474 -77.821 1.00 93.19 271 GLU A CA 1
ATOM 2245 C C . GLU A 1 271 ? 34.266 -22.852 -79.172 1.00 93.19 271 GLU A C 1
ATOM 2247 O O . GLU A 1 271 ? 34.965 -23.088 -80.158 1.00 93.19 271 GLU A O 1
ATOM 2252 N N . GLU A 1 272 ? 33.249 -21.986 -79.207 1.00 93.62 272 GLU A N 1
ATOM 2253 C CA . GLU A 1 272 ? 32.849 -21.231 -80.402 1.00 93.62 272 GLU A CA 1
ATOM 2254 C C . GLU A 1 272 ? 33.987 -20.341 -80.923 1.00 93.62 272 GLU A C 1
ATOM 2256 O O . GLU A 1 272 ? 34.287 -20.341 -82.119 1.00 93.62 272 GLU A O 1
ATOM 2261 N N . TYR A 1 273 ? 34.679 -19.627 -80.029 1.00 93.00 273 TYR A N 1
ATOM 2262 C CA . TYR A 1 273 ? 35.834 -18.807 -80.394 1.00 93.00 273 TYR A CA 1
ATOM 2263 C C . TYR A 1 273 ? 36.984 -19.649 -80.955 1.00 93.00 273 TYR A C 1
ATOM 2265 O O . TYR A 1 273 ? 37.586 -19.284 -81.966 1.00 93.00 273 TYR A O 1
ATOM 2273 N N . ASN A 1 274 ? 37.292 -20.787 -80.328 1.00 93.00 274 ASN A N 1
ATOM 2274 C CA . ASN A 1 274 ? 38.332 -21.692 -80.812 1.00 93.00 274 ASN A CA 1
ATOM 2275 C C . ASN A 1 274 ? 37.978 -22.273 -82.187 1.00 93.00 274 ASN A C 1
ATOM 2277 O O . ASN A 1 274 ? 38.848 -22.331 -83.056 1.00 93.00 274 ASN A O 1
ATOM 2281 N N . ALA A 1 275 ? 36.715 -22.639 -82.413 1.00 92.31 275 ALA A N 1
ATOM 2282 C CA . ALA A 1 275 ? 36.238 -23.106 -83.711 1.00 92.31 275 ALA A CA 1
ATOM 2283 C C . ALA A 1 275 ? 36.404 -22.030 -84.799 1.00 92.31 275 ALA A C 1
ATOM 2285 O O . ALA A 1 275 ? 36.967 -22.311 -85.858 1.00 92.31 275 ALA A O 1
ATOM 2286 N N . LEU A 1 276 ? 36.010 -20.784 -84.510 1.00 93.75 276 LEU A N 1
ATOM 2287 C CA . LEU A 1 276 ? 36.187 -19.649 -85.422 1.00 93.75 276 LEU A CA 1
ATOM 2288 C C . LEU A 1 276 ? 37.671 -19.349 -85.689 1.00 93.75 276 LEU A C 1
ATOM 2290 O O . LEU A 1 276 ? 38.073 -19.034 -86.808 1.00 93.75 276 LEU A O 1
ATOM 2294 N N . LYS A 1 277 ? 38.517 -19.457 -84.663 1.00 95.38 277 LYS A N 1
ATOM 2295 C CA . LYS A 1 277 ? 39.962 -19.263 -84.803 1.00 95.38 277 LYS A CA 1
ATOM 2296 C C . LYS A 1 277 ? 40.581 -20.313 -85.725 1.00 95.38 277 LYS A C 1
ATOM 2298 O O . LYS A 1 277 ? 41.442 -19.964 -86.528 1.00 95.38 277 LYS A O 1
ATOM 2303 N N . ILE A 1 278 ? 40.150 -21.571 -85.626 1.00 91.62 278 ILE A N 1
ATOM 2304 C CA . ILE A 1 278 ? 40.610 -22.649 -86.513 1.00 91.62 278 ILE A CA 1
ATOM 2305 C C . ILE A 1 278 ? 40.166 -22.379 -87.955 1.00 91.62 278 ILE A C 1
ATOM 2307 O O . ILE A 1 278 ? 40.987 -22.502 -88.862 1.00 91.62 278 ILE A O 1
ATOM 2311 N N . SER A 1 279 ? 38.914 -21.961 -88.181 1.00 94.38 279 SER A N 1
ATOM 2312 C CA . SER A 1 279 ? 38.429 -21.672 -89.538 1.00 94.38 279 SER A CA 1
ATOM 2313 C C . SER A 1 279 ? 39.180 -20.507 -90.186 1.00 94.38 279 SER A C 1
ATOM 2315 O O . SER A 1 279 ? 39.635 -20.630 -91.320 1.00 94.38 279 SER A O 1
ATOM 2317 N N . LEU A 1 280 ? 39.386 -19.408 -89.453 1.00 92.62 280 LEU A N 1
ATOM 2318 C CA . LEU A 1 280 ? 40.158 -18.262 -89.945 1.00 92.62 280 LEU A CA 1
ATOM 2319 C C . LEU A 1 280 ? 41.638 -18.611 -90.149 1.00 92.62 280 LEU A C 1
ATOM 2321 O O . LEU A 1 280 ? 42.249 -18.150 -91.109 1.00 92.62 280 LEU A O 1
ATOM 2325 N N . GLY A 1 281 ? 42.217 -19.441 -89.276 1.00 92.88 281 GLY A N 1
ATOM 2326 C CA . GLY A 1 281 ? 43.579 -19.951 -89.442 1.00 92.88 281 GLY A CA 1
ATOM 2327 C C . GLY A 1 281 ? 43.748 -20.727 -90.748 1.00 92.88 281 GLY A C 1
ATOM 2328 O O . GLY A 1 281 ? 44.688 -20.465 -91.495 1.00 92.88 281 GLY A O 1
ATOM 2329 N N . ALA A 1 282 ? 42.794 -21.603 -91.075 1.00 91.31 282 ALA A N 1
ATOM 2330 C CA . ALA A 1 282 ? 42.796 -22.338 -92.336 1.00 91.31 282 ALA A CA 1
ATOM 2331 C C . ALA A 1 282 ? 42.717 -21.401 -93.556 1.00 91.31 282 ALA A C 1
ATOM 2333 O O . ALA A 1 282 ? 43.445 -21.594 -94.528 1.00 91.31 282 ALA A O 1
ATOM 2334 N N . GLU A 1 283 ? 41.886 -20.353 -93.511 1.00 93.69 283 GLU A N 1
ATOM 2335 C CA . GLU A 1 283 ? 41.826 -19.351 -94.585 1.00 93.69 283 GLU A CA 1
ATOM 2336 C C . GLU A 1 283 ? 43.172 -18.631 -94.772 1.00 93.69 283 GLU A C 1
ATOM 2338 O O . GLU A 1 283 ? 43.652 -18.509 -95.902 1.00 93.69 283 GLU A O 1
ATOM 2343 N N . VAL A 1 284 ? 43.833 -18.221 -93.684 1.00 90.94 284 VAL A N 1
ATOM 2344 C CA . VAL A 1 284 ? 45.166 -17.592 -93.739 1.00 90.94 284 VAL A CA 1
ATOM 2345 C C . VAL A 1 284 ? 46.200 -18.520 -94.379 1.00 90.94 284 VAL A C 1
ATOM 2347 O O . VAL A 1 284 ? 46.923 -18.085 -95.276 1.00 90.94 284 VAL A O 1
ATOM 2350 N N . GLU A 1 285 ? 46.225 -19.803 -94.014 1.00 91.31 285 GLU A N 1
ATOM 2351 C CA . GLU A 1 285 ? 47.135 -20.788 -94.619 1.00 91.31 285 GLU A CA 1
ATOM 2352 C C . GLU A 1 285 ? 46.918 -20.927 -96.137 1.00 91.31 285 GLU A C 1
ATOM 2354 O O . GLU A 1 285 ? 47.880 -21.015 -96.911 1.00 91.31 285 GLU A O 1
ATOM 2359 N N . THR A 1 286 ? 45.664 -20.881 -96.608 1.00 89.81 286 THR A N 1
ATOM 2360 C CA . THR A 1 286 ? 45.396 -20.886 -98.056 1.00 89.81 286 THR A CA 1
ATOM 2361 C C . THR A 1 286 ? 45.951 -19.641 -98.754 1.00 89.81 286 THR A C 1
ATOM 2363 O O . THR A 1 286 ? 46.513 -19.750 -99.850 1.00 89.81 286 THR A O 1
ATOM 2366 N N . PHE A 1 287 ? 45.863 -18.463 -98.127 1.00 90.31 287 PHE A N 1
ATOM 2367 C CA . PHE A 1 287 ? 46.431 -17.226 -98.668 1.00 90.31 287 PHE A CA 1
ATOM 2368 C C . PHE A 1 287 ? 47.962 -17.250 -98.694 1.00 90.31 287 PHE A C 1
ATOM 2370 O O . PHE A 1 287 ? 48.565 -16.819 -99.681 1.00 90.31 287 PHE A O 1
ATOM 2377 N N . GLU A 1 288 ? 48.602 -17.809 -97.669 1.00 86.75 288 GLU A N 1
ATOM 2378 C CA . GLU A 1 288 ? 50.059 -17.969 -97.629 1.00 86.75 288 GLU A CA 1
ATOM 2379 C C . GLU A 1 288 ? 50.566 -18.883 -98.752 1.00 86.75 288 GLU A C 1
ATOM 2381 O O . GLU A 1 288 ? 51.543 -18.553 -99.434 1.00 86.75 288 GLU A O 1
ATOM 2386 N N . SER A 1 289 ? 49.859 -19.983 -99.033 1.00 85.38 289 SER A N 1
ATOM 2387 C CA . SER A 1 289 ? 50.169 -20.866 -100.166 1.00 85.38 289 SER A CA 1
ATOM 2388 C C . SER A 1 289 ? 50.128 -20.127 -101.512 1.00 85.38 289 SER A C 1
ATOM 2390 O O . SER A 1 289 ? 50.996 -20.323 -102.371 1.00 85.38 289 SER A O 1
ATOM 2392 N N . HIS A 1 290 ? 49.157 -19.228 -101.704 1.00 84.44 290 HIS A N 1
ATOM 2393 C CA . HIS A 1 290 ? 49.078 -18.390 -102.903 1.00 84.44 290 HIS A CA 1
ATOM 2394 C C . HIS A 1 290 ? 50.246 -17.398 -103.008 1.00 84.44 290 HIS A C 1
ATOM 2396 O O . HIS A 1 290 ? 50.820 -17.236 -104.089 1.00 84.44 290 HIS A O 1
ATOM 2402 N N . LEU A 1 291 ? 50.648 -16.773 -101.898 1.00 86.31 291 LEU A N 1
ATOM 2403 C CA . LEU A 1 291 ? 51.757 -15.814 -101.868 1.00 86.31 291 LEU A CA 1
ATOM 2404 C C . LEU A 1 291 ? 53.103 -16.483 -102.178 1.00 86.31 291 LEU A C 1
ATOM 2406 O O . LEU A 1 291 ? 53.918 -15.935 -102.925 1.00 86.31 291 LEU A O 1
ATOM 2410 N N . GLN A 1 292 ? 53.328 -17.695 -101.674 1.00 85.12 292 GLN A N 1
ATOM 2411 C CA . GLN A 1 292 ? 54.564 -18.436 -101.925 1.00 85.12 292 GLN A CA 1
ATOM 2412 C C . GLN A 1 292 ? 54.744 -18.777 -103.414 1.00 85.12 292 GLN A C 1
ATOM 2414 O O . GLN A 1 292 ? 55.852 -18.660 -103.949 1.00 85.12 292 GLN A O 1
ATOM 2419 N N . LYS A 1 293 ? 53.652 -19.112 -104.118 1.00 79.38 293 LYS A N 1
ATOM 2420 C CA . LYS A 1 293 ? 53.661 -19.301 -105.579 1.00 79.38 293 LYS A CA 1
ATOM 2421 C C . LYS A 1 293 ? 54.086 -18.023 -106.302 1.00 79.38 293 LYS A C 1
ATOM 2423 O O . LYS A 1 293 ? 54.964 -18.075 -107.162 1.00 79.38 293 LYS A O 1
ATOM 2428 N N . LEU A 1 294 ? 53.549 -16.865 -105.913 1.00 77.88 294 LEU A N 1
ATOM 2429 C CA . LEU A 1 294 ? 53.963 -15.576 -106.482 1.00 77.88 294 LEU A CA 1
ATOM 2430 C C . LEU A 1 294 ? 55.456 -15.312 -106.256 1.00 77.88 294 LEU A C 1
ATOM 2432 O O . LEU A 1 294 ? 56.168 -14.956 -107.192 1.00 77.88 294 LEU A O 1
ATOM 2436 N N . LYS A 1 295 ? 55.969 -15.555 -105.048 1.00 82.06 295 LYS A N 1
ATOM 2437 C CA . LYS A 1 295 ? 57.378 -15.306 -104.708 1.00 82.06 295 LYS A CA 1
ATOM 2438 C C . LYS A 1 295 ? 58.363 -16.074 -105.597 1.00 82.06 295 LYS A C 1
ATOM 2440 O O . LYS A 1 295 ? 59.350 -15.489 -106.041 1.00 82.06 295 LYS A O 1
ATOM 2445 N N . SER A 1 296 ? 58.078 -17.338 -105.923 1.00 76.62 296 SER A N 1
ATOM 2446 C CA . SER A 1 296 ? 58.931 -18.117 -106.839 1.00 76.62 296 SER A CA 1
ATOM 2447 C C . SER A 1 296 ? 59.059 -17.495 -108.234 1.00 76.62 296 SER A C 1
ATOM 2449 O O . SER A 1 296 ? 60.132 -17.546 -108.829 1.00 76.62 296 SER A O 1
ATOM 2451 N N . THR A 1 297 ? 58.009 -16.832 -108.729 1.00 73.00 297 THR A N 1
ATOM 2452 C CA . THR A 1 297 ? 58.054 -16.164 -110.039 1.00 73.00 297 THR A CA 1
ATOM 2453 C C . THR A 1 297 ? 58.955 -14.927 -110.038 1.00 73.00 297 THR A C 1
ATOM 2455 O O . THR A 1 297 ? 59.625 -14.649 -111.030 1.00 73.00 297 THR A O 1
ATOM 2458 N N . TYR A 1 298 ? 59.030 -14.207 -108.915 1.00 77.88 298 TYR A N 1
ATOM 2459 C CA . TYR A 1 298 ? 59.852 -13.002 -108.798 1.00 77.88 298 TYR A CA 1
ATOM 2460 C C . TYR A 1 298 ? 61.351 -13.299 -108.711 1.00 77.88 298 TYR A C 1
ATOM 2462 O O . TYR A 1 298 ? 62.151 -12.537 -109.248 1.00 77.88 298 TYR A O 1
ATOM 2470 N N . GLN A 1 299 ? 61.748 -14.395 -108.065 1.00 80.88 299 GLN A N 1
ATOM 2471 C CA . GLN A 1 299 ? 63.161 -14.701 -107.824 1.00 80.88 299 GLN A CA 1
ATOM 2472 C C . GLN A 1 299 ? 63.953 -14.961 -109.114 1.00 80.88 299 GLN A C 1
ATOM 2474 O O . GLN A 1 299 ? 65.093 -14.523 -109.236 1.00 80.88 299 GLN A O 1
ATOM 2479 N N . LEU A 1 300 ? 63.313 -15.551 -110.122 1.00 69.94 300 LEU A N 1
ATOM 2480 C CA . LEU A 1 300 ? 63.896 -15.745 -111.452 1.00 69.94 300 LEU A CA 1
ATOM 2481 C C . LEU A 1 300 ? 64.280 -14.418 -112.140 1.00 69.94 300 LEU A C 1
ATOM 2483 O O . LEU A 1 300 ? 65.189 -14.367 -112.966 1.00 69.94 300 LEU A O 1
ATOM 2487 N N . ASN A 1 301 ? 63.597 -13.322 -111.805 1.00 72.25 301 ASN A N 1
ATOM 2488 C CA . ASN A 1 301 ? 63.869 -12.018 -112.404 1.00 72.25 301 ASN A CA 1
ATOM 2489 C C . ASN A 1 301 ? 65.099 -11.326 -111.792 1.00 72.25 301 ASN A C 1
ATOM 2491 O O . ASN A 1 301 ? 65.683 -10.456 -112.435 1.00 72.25 301 ASN A O 1
ATOM 2495 N N . LEU A 1 302 ? 65.502 -11.711 -110.578 1.00 77.81 302 LEU A N 1
ATOM 2496 C CA . LEU A 1 302 ? 66.557 -11.048 -109.807 1.00 77.81 302 LEU A CA 1
ATOM 2497 C C . LEU A 1 302 ? 67.975 -11.409 -110.268 1.00 77.81 302 LEU A C 1
ATOM 2499 O O . LEU A 1 302 ? 68.835 -10.535 -110.320 1.00 77.81 302 LEU A O 1
ATOM 2503 N N . GLU A 1 303 ? 68.219 -12.652 -110.683 1.00 72.94 303 GLU A N 1
ATOM 2504 C CA . GLU A 1 303 ? 69.560 -13.129 -111.077 1.00 72.94 303 GLU A CA 1
ATOM 2505 C C . GLU A 1 303 ? 70.151 -12.375 -112.284 1.00 72.94 303 GLU A C 1
ATOM 2507 O O . GLU A 1 303 ? 71.365 -12.309 -112.460 1.00 72.94 303 GLU A O 1
ATOM 2512 N N . LYS A 1 304 ? 69.309 -11.719 -113.088 1.00 65.25 304 LYS A N 1
ATOM 2513 C CA . LYS A 1 304 ? 69.740 -10.873 -114.213 1.00 65.25 304 LYS A CA 1
ATOM 2514 C C . LYS A 1 304 ? 70.403 -9.562 -113.773 1.00 65.25 304 LYS A C 1
ATOM 2516 O O . LYS A 1 304 ? 71.111 -8.949 -114.567 1.00 65.25 304 LYS A O 1
ATOM 2521 N N . LEU A 1 305 ? 70.157 -9.109 -112.543 1.00 68.38 305 LEU A N 1
ATOM 2522 C CA . LEU A 1 305 ? 70.595 -7.800 -112.056 1.00 68.38 305 LEU A CA 1
ATOM 2523 C C . LEU A 1 305 ? 72.019 -7.825 -111.461 1.00 68.38 305 LEU A C 1
ATOM 2525 O O . LEU A 1 305 ? 72.744 -6.835 -111.557 1.00 68.38 305 LEU A O 1
ATOM 2529 N N . ASP A 1 306 ? 72.442 -8.954 -110.887 1.00 70.75 306 ASP A N 1
ATOM 2530 C CA . ASP A 1 306 ? 73.637 -9.062 -110.029 1.00 70.75 306 ASP A CA 1
ATOM 2531 C C . ASP A 1 306 ? 74.986 -8.904 -110.758 1.00 70.75 306 ASP A C 1
ATOM 2533 O O . ASP A 1 306 ? 75.994 -8.526 -110.156 1.00 70.75 306 ASP A O 1
ATOM 2537 N N . TYR A 1 307 ? 75.024 -9.112 -112.073 1.00 68.62 307 TYR A N 1
ATOM 2538 C CA . TYR A 1 307 ? 76.235 -8.940 -112.884 1.00 68.62 307 TYR A CA 1
ATOM 2539 C C . TYR A 1 307 ? 76.764 -7.491 -112.878 1.00 68.62 307 TYR A C 1
ATOM 2541 O O . TYR A 1 307 ? 77.972 -7.256 -112.879 1.00 68.62 307 TYR A O 1
ATOM 2549 N N . ASN A 1 308 ? 75.872 -6.500 -112.795 1.00 65.88 308 ASN A N 1
ATOM 2550 C CA . ASN A 1 308 ? 76.236 -5.084 -112.907 1.00 65.88 308 ASN A CA 1
ATOM 2551 C C . ASN A 1 308 ? 76.904 -4.511 -111.643 1.00 65.88 308 ASN A C 1
ATOM 2553 O O . ASN A 1 308 ? 77.581 -3.485 -111.702 1.00 65.88 308 ASN A O 1
ATOM 2557 N N . TYR A 1 309 ? 76.734 -5.158 -110.491 1.00 73.19 309 TYR A N 1
ATOM 2558 C CA . TYR A 1 309 ? 77.135 -4.611 -109.193 1.00 73.19 309 TYR A CA 1
ATOM 2559 C C . TYR A 1 309 ? 78.645 -4.737 -108.902 1.00 73.19 309 TYR A C 1
ATOM 2561 O O . TYR A 1 309 ? 79.225 -3.915 -108.191 1.00 73.19 309 TYR A O 1
ATOM 2569 N N . GLN A 1 310 ? 79.332 -5.726 -109.477 1.00 73.88 310 GLN A N 1
ATOM 2570 C CA . GLN A 1 310 ? 80.689 -6.097 -109.049 1.00 73.88 310 GLN A CA 1
ATOM 2571 C C . GLN A 1 310 ? 81.793 -5.090 -109.434 1.00 73.88 310 GLN A C 1
ATOM 2573 O O . GLN A 1 310 ? 82.839 -5.051 -108.785 1.00 73.88 310 GLN A O 1
ATOM 2578 N N . VAL A 1 311 ? 81.569 -4.225 -110.426 1.00 66.62 311 VAL A N 1
ATOM 2579 C CA . VAL A 1 311 ? 82.567 -3.245 -110.908 1.00 66.62 311 VAL A CA 1
ATOM 2580 C C . VAL A 1 311 ? 82.738 -2.050 -109.956 1.00 66.62 311 VAL A C 1
ATOM 2582 O O . VAL A 1 311 ? 83.825 -1.482 -109.856 1.00 66.62 311 VAL A O 1
ATOM 2585 N N . LEU A 1 312 ? 81.698 -1.683 -109.203 1.00 67.56 312 LEU A N 1
ATOM 2586 C CA . LEU A 1 312 ? 81.701 -0.503 -108.325 1.00 67.56 312 LEU A CA 1
ATOM 2587 C C . LEU A 1 312 ? 82.510 -0.694 -107.028 1.00 67.56 312 LEU A C 1
ATOM 2589 O O . LEU A 1 312 ? 82.994 0.277 -106.451 1.00 67.56 312 LEU A O 1
ATOM 2593 N N . LYS A 1 313 ? 82.720 -1.939 -106.593 1.00 70.31 313 LYS A N 1
ATOM 2594 C CA . LYS A 1 313 ? 83.222 -2.269 -105.249 1.00 70.31 313 LYS A CA 1
ATOM 2595 C C . LYS A 1 313 ? 84.690 -1.892 -104.990 1.00 70.31 313 LYS A C 1
ATOM 2597 O O . LYS A 1 313 ? 85.042 -1.577 -103.860 1.00 70.31 313 LYS A O 1
ATOM 2602 N N . ARG A 1 314 ? 85.551 -1.861 -106.015 1.00 59.31 314 ARG A N 1
ATOM 2603 C CA . ARG A 1 314 ? 86.992 -1.580 -105.829 1.00 59.31 314 ARG A CA 1
ATOM 2604 C C . ARG A 1 314 ? 87.329 -0.125 -105.491 1.00 59.31 314 ARG A C 1
ATOM 2606 O O . ARG A 1 314 ? 88.426 0.143 -105.022 1.00 59.31 314 ARG A O 1
ATOM 2613 N N . ARG A 1 315 ? 86.415 0.823 -105.714 1.00 64.00 315 ARG A N 1
ATOM 2614 C CA . ARG A 1 315 ? 86.676 2.259 -105.500 1.00 64.00 315 ARG A CA 1
ATOM 2615 C C . ARG A 1 315 ? 86.455 2.711 -104.050 1.00 64.00 315 ARG A C 1
ATOM 2617 O O . ARG A 1 315 ? 86.941 3.767 -103.657 1.00 64.00 315 ARG A O 1
ATOM 2624 N N . ASP A 1 316 ? 85.745 1.912 -103.257 1.00 66.62 316 ASP A N 1
ATOM 2625 C CA . ASP A 1 316 ? 85.389 2.254 -101.877 1.00 66.62 316 ASP A CA 1
ATOM 2626 C C . ASP A 1 316 ? 86.466 1.877 -100.853 1.00 66.62 316 ASP A C 1
ATOM 2628 O O . ASP A 1 316 ? 86.519 2.463 -99.771 1.00 66.62 316 ASP A O 1
ATOM 2632 N N . GLU A 1 317 ? 87.354 0.941 -101.189 1.00 73.38 317 GLU A N 1
ATOM 2633 C CA . GLU A 1 317 ? 88.323 0.369 -100.250 1.00 73.38 317 GLU A CA 1
ATOM 2634 C C . GLU A 1 317 ? 89.383 1.400 -99.799 1.00 73.38 317 GLU A C 1
ATOM 2636 O O . GLU A 1 317 ? 89.738 1.441 -98.618 1.00 73.38 317 GLU A O 1
ATOM 2641 N N . GLU A 1 318 ? 89.790 2.330 -100.668 1.00 66.75 318 GLU A N 1
ATOM 2642 C CA . GLU A 1 318 ? 90.791 3.373 -100.372 1.00 66.75 318 GLU A CA 1
ATOM 2643 C C . GLU A 1 318 ? 90.285 4.460 -99.398 1.00 66.75 318 GLU A C 1
ATOM 2645 O O . GLU A 1 318 ? 91.039 4.984 -98.575 1.00 66.75 318 GLU A O 1
ATOM 2650 N N . ASN A 1 319 ? 88.981 4.752 -99.396 1.00 62.81 319 ASN A N 1
ATOM 2651 C CA . ASN A 1 319 ? 88.378 5.798 -98.554 1.00 62.81 319 ASN A CA 1
ATOM 2652 C C . ASN A 1 319 ? 88.189 5.389 -97.076 1.00 62.81 319 ASN A C 1
ATOM 2654 O O . ASN A 1 319 ? 87.764 6.195 -96.238 1.00 62.81 319 ASN A O 1
ATOM 2658 N N . THR A 1 320 ? 88.481 4.135 -96.726 1.00 76.06 320 THR A N 1
ATOM 2659 C CA . THR A 1 320 ? 88.198 3.565 -95.399 1.00 76.06 320 THR A CA 1
ATOM 2660 C C . THR A 1 320 ? 89.254 3.910 -94.344 1.00 76.06 320 THR A C 1
ATOM 2662 O O . THR A 1 320 ? 88.920 4.106 -93.170 1.00 76.06 320 THR A O 1
ATOM 2665 N N . VAL A 1 321 ? 90.516 4.064 -94.752 1.00 67.81 321 VAL A N 1
ATOM 2666 C CA . VAL A 1 321 ? 91.665 4.171 -93.837 1.00 67.81 321 VAL A CA 1
ATOM 2667 C C . VAL A 1 321 ? 91.698 5.516 -93.097 1.00 67.81 321 VAL A C 1
ATOM 2669 O O . VAL A 1 321 ? 91.883 5.545 -91.875 1.00 67.81 321 VAL A O 1
ATOM 2672 N N . LEU A 1 322 ? 91.415 6.630 -93.782 1.00 64.06 322 LEU A N 1
ATOM 2673 C CA . LEU A 1 322 ? 91.459 7.986 -93.207 1.00 64.06 322 LEU A CA 1
ATOM 2674 C C . LEU A 1 322 ? 90.395 8.230 -92.118 1.00 64.06 322 LEU A C 1
ATOM 2676 O O . LEU A 1 322 ? 90.630 8.976 -91.167 1.00 64.06 322 LEU A O 1
ATOM 2680 N N . LYS A 1 323 ? 89.248 7.541 -92.184 1.00 68.75 323 LYS A N 1
ATOM 2681 C CA . LYS A 1 323 ? 88.157 7.662 -91.197 1.00 68.75 323 LYS A CA 1
ATOM 2682 C C . LYS A 1 323 ? 88.482 7.026 -89.837 1.00 68.75 323 LYS A C 1
ATOM 2684 O O . LYS A 1 323 ? 87.822 7.334 -88.846 1.00 68.75 323 LYS A O 1
ATOM 2689 N N . SER A 1 324 ? 89.470 6.135 -89.755 1.00 76.50 324 SER A N 1
ATOM 2690 C CA . SER A 1 324 ? 89.747 5.356 -88.537 1.00 76.50 324 SER A CA 1
ATOM 2691 C C . SER A 1 324 ? 90.394 6.176 -87.406 1.00 76.50 324 SER A C 1
ATOM 2693 O O . SER A 1 324 ? 90.084 5.963 -86.231 1.00 76.50 324 SER A O 1
ATOM 2695 N N . ASN A 1 325 ? 91.229 7.164 -87.746 1.00 72.81 325 ASN A N 1
ATOM 2696 C CA . ASN A 1 325 ? 91.994 7.955 -86.774 1.00 72.81 325 ASN A CA 1
ATOM 2697 C C . ASN A 1 325 ? 91.155 9.033 -86.067 1.00 72.81 325 ASN A C 1
ATOM 2699 O O . ASN A 1 325 ? 91.308 9.241 -84.863 1.00 72.81 325 ASN A O 1
ATOM 2703 N N . GLN A 1 326 ? 90.213 9.674 -86.764 1.00 71.38 326 GLN A N 1
ATOM 2704 C CA . GLN A 1 326 ? 89.319 10.670 -86.157 1.00 71.38 326 GLN A CA 1
ATOM 2705 C C . GLN A 1 326 ? 88.297 10.036 -85.189 1.00 71.38 326 GLN A C 1
ATOM 2707 O O . GLN A 1 326 ? 87.941 10.647 -84.181 1.00 71.38 326 GLN A O 1
ATOM 2712 N N . LYS A 1 327 ? 87.898 8.774 -85.416 1.00 77.69 327 LYS A N 1
ATOM 2713 C CA . LYS A 1 327 ? 86.937 8.043 -84.566 1.00 77.69 327 LYS A CA 1
ATOM 2714 C C . LYS A 1 327 ? 87.400 7.879 -83.115 1.00 77.69 327 LYS A C 1
ATOM 2716 O O . LYS A 1 327 ? 86.596 8.041 -82.206 1.00 77.69 327 LYS A O 1
ATOM 2721 N N . ARG A 1 328 ? 88.693 7.627 -82.871 1.00 77.81 328 ARG A N 1
ATOM 2722 C CA . ARG A 1 328 ? 89.205 7.344 -81.512 1.00 77.81 328 ARG A CA 1
ATOM 2723 C C . ARG A 1 328 ? 89.155 8.552 -80.568 1.00 77.81 328 ARG A C 1
ATOM 2725 O O . ARG A 1 328 ? 88.988 8.379 -79.363 1.00 77.81 328 ARG A O 1
ATOM 2732 N N . ARG A 1 329 ? 89.312 9.774 -81.092 1.00 76.88 329 ARG A N 1
ATOM 2733 C CA . ARG A 1 329 ? 89.232 11.013 -80.293 1.00 76.88 329 ARG A CA 1
ATOM 2734 C C . ARG A 1 329 ? 87.788 11.353 -79.919 1.00 76.88 329 ARG A C 1
ATOM 2736 O O . ARG A 1 329 ? 87.558 11.854 -78.824 1.00 76.88 329 ARG A O 1
ATOM 2743 N N . ILE A 1 330 ? 86.839 11.030 -80.797 1.00 76.38 330 ILE A N 1
ATOM 2744 C CA . ILE A 1 330 ? 85.403 11.202 -80.548 1.00 76.38 330 ILE A CA 1
ATOM 2745 C C . ILE A 1 330 ? 84.950 10.293 -79.400 1.00 76.38 330 ILE A C 1
ATOM 2747 O O . ILE A 1 330 ? 84.303 10.785 -78.483 1.00 76.38 330 ILE A O 1
ATOM 2751 N N . THR A 1 331 ? 85.380 9.026 -79.367 1.00 82.88 331 THR A N 1
ATOM 2752 C CA . THR A 1 331 ? 84.961 8.059 -78.332 1.00 82.88 331 THR A CA 1
ATOM 2753 C C . THR A 1 331 ? 85.252 8.541 -76.906 1.00 82.88 331 THR A C 1
ATOM 2755 O O . THR A 1 331 ? 84.367 8.514 -76.060 1.00 82.88 331 THR A O 1
ATOM 2758 N N . ARG A 1 332 ? 86.445 9.098 -76.645 1.00 82.19 332 ARG A N 1
ATOM 2759 C CA . ARG A 1 332 ? 86.824 9.559 -75.292 1.00 82.19 332 ARG A CA 1
ATOM 2760 C C . ARG A 1 332 ? 85.990 10.740 -74.790 1.00 82.19 332 ARG A C 1
ATOM 2762 O O . ARG A 1 332 ? 85.687 10.815 -73.605 1.00 82.19 332 ARG A O 1
ATOM 2769 N N . LEU A 1 333 ? 85.643 11.673 -75.678 1.00 79.81 333 LEU A N 1
ATOM 2770 C CA . LEU A 1 333 ? 84.767 12.800 -75.337 1.00 79.81 333 LEU A CA 1
ATOM 2771 C C . LEU A 1 333 ? 83.309 12.349 -75.192 1.00 79.81 333 LEU A C 1
ATOM 2773 O O . LEU A 1 333 ? 82.558 12.925 -74.412 1.00 79.81 333 LEU A O 1
ATOM 2777 N N . GLN A 1 334 ? 82.913 11.303 -75.914 1.00 83.88 334 GLN A N 1
ATOM 2778 C CA . GLN A 1 334 ? 81.592 10.698 -75.788 1.00 83.88 334 GLN A CA 1
ATOM 2779 C C . GLN A 1 334 ? 81.410 10.029 -74.422 1.00 83.88 334 GLN A C 1
ATOM 2781 O O . GLN A 1 334 ? 80.355 10.186 -73.812 1.00 83.88 334 GLN A O 1
ATOM 2786 N N . ASP A 1 335 ? 82.443 9.369 -73.898 1.00 85.88 335 ASP A N 1
ATOM 2787 C CA . ASP A 1 335 ? 82.390 8.697 -72.595 1.00 85.88 335 ASP A CA 1
ATOM 2788 C C . ASP A 1 335 ? 82.257 9.686 -71.427 1.00 85.88 335 ASP A C 1
ATOM 2790 O O . ASP A 1 335 ? 81.450 9.480 -70.517 1.00 85.88 335 ASP A O 1
ATOM 2794 N N . THR A 1 336 ? 82.988 10.807 -71.451 1.00 85.38 336 THR A N 1
ATOM 2795 C CA . THR A 1 336 ? 82.858 11.848 -70.415 1.00 85.38 336 THR A CA 1
ATOM 2796 C C . THR A 1 336 ? 81.498 12.542 -70.472 1.00 85.38 336 THR A C 1
ATOM 2798 O O . THR A 1 336 ? 80.876 12.769 -69.432 1.00 85.38 336 THR A O 1
ATOM 2801 N N . LEU A 1 337 ? 80.996 12.814 -71.678 1.00 84.62 337 LEU A N 1
ATOM 2802 C CA . LEU A 1 337 ? 79.682 13.414 -71.899 1.00 84.62 337 LEU A CA 1
ATOM 2803 C C . LEU A 1 337 ? 78.558 12.465 -71.448 1.00 84.62 337 LEU A C 1
ATOM 2805 O O . LEU A 1 337 ? 77.628 12.892 -70.764 1.00 84.62 337 LEU A O 1
ATOM 2809 N N . ASN A 1 338 ? 78.672 11.169 -71.740 1.00 87.81 338 ASN A N 1
ATOM 2810 C CA . ASN A 1 338 ? 77.710 10.161 -71.298 1.00 87.81 338 ASN A CA 1
ATOM 2811 C C . ASN A 1 338 ? 77.688 10.019 -69.772 1.00 87.81 338 ASN A C 1
ATOM 2813 O O . ASN A 1 338 ? 76.610 9.976 -69.184 1.00 87.81 338 ASN A O 1
ATOM 2817 N N . ASN A 1 339 ? 78.845 10.040 -69.108 1.00 89.69 339 ASN A N 1
ATOM 2818 C CA . ASN A 1 339 ? 78.904 9.984 -67.646 1.00 89.69 339 ASN A CA 1
ATOM 2819 C C . ASN A 1 339 ? 78.237 11.198 -66.978 1.00 89.69 339 ASN A C 1
ATOM 2821 O O . ASN A 1 339 ? 77.521 11.036 -65.987 1.00 89.69 339 ASN A O 1
ATOM 2825 N N . LEU A 1 340 ? 78.424 12.407 -67.520 1.00 85.31 340 LEU A N 1
ATOM 2826 C CA . LEU A 1 340 ? 77.737 13.607 -67.029 1.00 85.31 340 LEU A CA 1
ATOM 2827 C C . LEU A 1 340 ? 76.228 13.559 -67.310 1.00 85.31 340 LEU A C 1
ATOM 2829 O O . LEU A 1 340 ? 75.441 13.883 -66.421 1.00 85.31 340 LEU A O 1
ATOM 2833 N N . ARG A 1 341 ? 75.807 13.067 -68.484 1.00 89.00 341 ARG A N 1
ATOM 2834 C CA . ARG A 1 341 ? 74.383 12.840 -68.797 1.00 89.00 341 ARG A CA 1
ATOM 2835 C C . ARG A 1 341 ? 73.734 11.845 -67.837 1.00 89.00 341 ARG A C 1
ATOM 2837 O O . ARG A 1 341 ? 72.639 12.106 -67.353 1.00 89.00 341 ARG A O 1
ATOM 2844 N N . ILE A 1 342 ? 74.403 10.739 -67.508 1.00 89.44 342 ILE A N 1
ATOM 2845 C CA . ILE A 1 342 ? 73.884 9.736 -66.562 1.00 89.44 342 ILE A CA 1
ATOM 2846 C C . ILE A 1 342 ? 73.740 10.329 -65.153 1.00 89.44 342 ILE A C 1
ATOM 2848 O O . ILE A 1 342 ? 72.769 10.040 -64.461 1.00 89.44 342 ILE A O 1
ATOM 2852 N N . LYS A 1 343 ? 74.672 11.182 -64.711 1.00 90.75 343 LYS A N 1
ATOM 2853 C CA . LYS A 1 343 ? 74.557 11.851 -63.404 1.00 90.75 343 LYS A CA 1
ATOM 2854 C C . LYS A 1 343 ? 73.423 12.880 -63.373 1.00 90.75 343 LYS A C 1
ATOM 2856 O O . LYS A 1 343 ? 72.635 12.849 -62.433 1.00 90.75 343 LYS A O 1
ATOM 2861 N N . SER A 1 344 ? 73.304 13.719 -64.406 1.00 84.00 344 SER A N 1
ATOM 2862 C CA . SER A 1 344 ? 72.221 14.712 -64.516 1.00 84.00 344 SER A CA 1
ATOM 2863 C C . SER A 1 344 ? 70.851 14.038 -64.545 1.00 84.00 344 SER A C 1
ATOM 2865 O O . SER A 1 344 ? 69.963 14.403 -63.787 1.00 84.00 344 SER A O 1
ATOM 2867 N N . THR A 1 345 ? 70.701 12.983 -65.350 1.00 89.44 345 THR A N 1
ATOM 2868 C CA . THR A 1 345 ? 69.436 12.237 -65.456 1.00 89.44 345 THR A CA 1
ATOM 2869 C C . THR A 1 345 ? 69.058 11.533 -64.155 1.00 89.44 345 THR A C 1
ATOM 2871 O O . THR A 1 345 ? 67.887 11.543 -63.788 1.00 89.44 345 THR A O 1
ATOM 2874 N N . LYS A 1 346 ? 70.025 10.976 -63.411 1.00 90.94 346 LYS A N 1
ATOM 2875 C CA . LYS A 1 346 ? 69.764 10.398 -62.081 1.00 90.94 346 LYS A CA 1
ATOM 2876 C C . LYS A 1 346 ? 69.314 11.449 -61.064 1.00 90.94 346 LYS A C 1
ATOM 2878 O O . LYS A 1 346 ? 68.366 11.189 -60.332 1.00 90.94 346 LYS A O 1
ATOM 2883 N N . GLN A 1 347 ? 69.953 12.622 -61.030 1.00 90.00 347 GLN A N 1
ATOM 2884 C CA . GLN A 1 347 ? 69.534 13.721 -60.149 1.00 90.00 347 GLN A CA 1
ATOM 2885 C C . GLN A 1 347 ? 68.147 14.253 -60.525 1.00 90.00 347 GLN A C 1
ATOM 2887 O O . GLN A 1 347 ? 67.307 14.439 -59.652 1.00 90.00 347 GLN A O 1
ATOM 2892 N N . GLU A 1 348 ? 67.862 14.425 -61.817 1.00 87.56 348 GLU A N 1
ATOM 2893 C CA . GLU A 1 348 ? 66.531 14.820 -62.288 1.00 87.56 348 GLU A CA 1
ATOM 2894 C C . GLU A 1 348 ? 65.453 13.799 -61.916 1.00 87.56 348 GLU A C 1
ATOM 2896 O O . GLU A 1 348 ? 64.358 14.188 -61.523 1.00 87.56 348 GLU A O 1
ATOM 2901 N N . GLN A 1 349 ? 65.740 12.499 -62.023 1.00 91.31 349 GLN A N 1
ATOM 2902 C CA . GLN A 1 349 ? 64.809 11.453 -61.598 1.00 91.31 349 GLN A CA 1
ATOM 2903 C C . GLN A 1 349 ? 64.581 11.479 -60.087 1.00 91.31 349 GLN A C 1
ATOM 2905 O O . GLN A 1 349 ? 63.435 11.394 -59.656 1.00 91.31 349 GLN A O 1
ATOM 2910 N N . GLN A 1 350 ? 65.641 11.651 -59.292 1.00 92.38 350 GLN A N 1
ATOM 2911 C CA . GLN A 1 350 ? 65.520 11.761 -57.840 1.00 92.38 350 GLN A CA 1
ATOM 2912 C C . GLN A 1 350 ? 64.648 12.960 -57.439 1.00 92.38 350 GLN A C 1
ATOM 2914 O O . GLN A 1 350 ? 63.687 12.786 -56.695 1.00 92.38 350 GLN A O 1
ATOM 2919 N N . TYR A 1 351 ? 64.909 14.147 -57.994 1.00 91.62 351 TYR A N 1
ATOM 2920 C CA . TYR A 1 351 ? 64.104 15.336 -57.701 1.00 91.62 351 TYR A CA 1
ATOM 2921 C C . TYR A 1 351 ? 62.665 15.231 -58.205 1.00 91.62 351 TYR A C 1
ATOM 2923 O O . TYR A 1 351 ? 61.761 15.768 -57.571 1.00 91.62 351 TYR A O 1
ATOM 2931 N N . LYS A 1 352 ? 62.420 14.537 -59.323 1.00 92.94 352 LYS A N 1
ATOM 2932 C CA . LYS A 1 352 ? 61.051 14.266 -59.785 1.00 92.94 352 LYS A CA 1
ATOM 2933 C C . LYS A 1 352 ? 60.289 13.407 -58.783 1.00 92.94 352 LYS A C 1
ATOM 2935 O O . LYS A 1 352 ? 59.193 13.794 -58.402 1.00 92.94 352 LYS A O 1
ATOM 2940 N N . VAL A 1 353 ? 60.891 12.317 -58.304 1.00 92.94 353 VAL A N 1
ATOM 2941 C CA . VAL A 1 353 ? 60.259 11.429 -57.316 1.00 92.94 353 VAL A CA 1
ATOM 2942 C C . VAL A 1 353 ? 60.024 12.150 -55.984 1.00 92.94 353 VAL A C 1
ATOM 2944 O O . VAL A 1 353 ? 58.935 12.045 -55.429 1.00 92.94 353 VAL A O 1
ATOM 2947 N N . GLU A 1 354 ? 60.994 12.922 -55.484 1.00 94.19 354 GLU A N 1
ATOM 2948 C CA . GLU A 1 354 ? 60.832 13.703 -54.246 1.00 94.19 354 GLU A CA 1
ATOM 2949 C C . GLU A 1 354 ? 59.729 14.768 -54.380 1.00 94.19 354 GLU A C 1
ATOM 2951 O O . GLU A 1 354 ? 58.894 14.913 -53.487 1.00 94.19 354 GLU A O 1
ATOM 2956 N N . ASN A 1 355 ? 59.661 15.474 -55.513 1.00 90.12 355 ASN A N 1
ATOM 2957 C CA . ASN A 1 355 ? 58.603 16.455 -55.766 1.00 90.12 355 ASN A CA 1
ATOM 2958 C C . ASN A 1 355 ? 57.225 15.808 -55.939 1.00 90.12 355 ASN A C 1
ATOM 2960 O O . ASN A 1 355 ? 56.231 16.377 -55.484 1.00 90.12 355 ASN A O 1
ATOM 2964 N N . GLU A 1 356 ? 57.142 14.642 -56.583 1.00 92.50 356 GLU A N 1
ATOM 2965 C CA . GLU A 1 356 ? 55.902 13.869 -56.695 1.00 92.50 356 GLU A CA 1
ATOM 2966 C C . GLU A 1 356 ? 55.414 13.431 -55.309 1.00 92.50 356 GLU A C 1
ATOM 2968 O O . GLU A 1 356 ? 54.263 13.700 -54.966 1.00 92.50 356 GLU A O 1
ATOM 2973 N N . GLN A 1 357 ? 56.297 12.884 -54.468 1.00 93.62 357 GLN A N 1
ATOM 2974 C CA . GLN A 1 357 ? 55.975 12.499 -53.088 1.00 93.62 357 GLN A CA 1
ATOM 2975 C C . GLN A 1 357 ? 55.512 13.693 -52.243 1.00 93.62 357 GLN A C 1
ATOM 2977 O O . GLN A 1 357 ? 54.455 13.631 -51.618 1.00 93.62 357 GLN A O 1
ATOM 2982 N N . LEU A 1 358 ? 56.244 14.812 -52.268 1.00 92.81 358 LEU A N 1
ATOM 2983 C CA . LEU A 1 358 ? 55.855 16.029 -51.547 1.00 92.81 358 LEU A CA 1
ATOM 2984 C C . LEU A 1 358 ? 54.521 16.595 -52.047 1.00 92.81 358 LEU A C 1
ATOM 2986 O O . LEU A 1 358 ? 53.722 17.087 -51.250 1.00 92.81 358 LEU A O 1
ATOM 2990 N N . SER A 1 359 ? 54.255 16.507 -53.351 1.00 92.50 359 SER A N 1
ATOM 2991 C CA . SER A 1 359 ? 52.987 16.949 -53.938 1.00 92.50 359 SER A CA 1
ATOM 2992 C C . SER A 1 359 ? 51.823 16.052 -53.519 1.00 92.50 359 SER A C 1
ATOM 2994 O O . SER A 1 359 ? 50.734 16.556 -53.244 1.00 92.50 359 SER A O 1
ATOM 2996 N N . GLU A 1 360 ? 52.029 14.737 -53.454 1.00 94.75 360 GLU A N 1
ATOM 2997 C CA . GLU A 1 360 ? 51.034 13.790 -52.947 1.00 94.75 360 GLU A CA 1
ATOM 2998 C C . GLU A 1 360 ? 50.755 14.001 -51.457 1.00 94.75 360 GLU A C 1
ATOM 3000 O O . GLU A 1 360 ? 49.592 14.078 -51.061 1.00 94.75 360 GLU A O 1
ATOM 3005 N N . ASP A 1 361 ? 51.789 14.174 -50.635 1.00 93.44 361 ASP A N 1
ATOM 3006 C CA . ASP A 1 361 ? 51.637 14.440 -49.203 1.00 93.44 361 ASP A CA 1
ATOM 3007 C C . ASP A 1 361 ? 50.965 15.792 -48.937 1.00 93.44 361 ASP A C 1
ATOM 3009 O O . ASP A 1 361 ? 50.114 15.904 -48.047 1.00 93.44 361 ASP A O 1
ATOM 3013 N N . TYR A 1 362 ? 51.285 16.814 -49.735 1.00 92.81 362 TYR A N 1
ATOM 3014 C CA . TYR A 1 362 ? 50.602 18.103 -49.687 1.00 92.81 362 TYR A CA 1
ATOM 3015 C C . TYR A 1 362 ? 49.117 17.963 -50.039 1.00 92.81 362 TYR A C 1
ATOM 3017 O O . TYR A 1 362 ? 48.269 18.456 -49.294 1.00 92.81 362 TYR A O 1
ATOM 3025 N N . LYS A 1 363 ? 48.781 17.239 -51.116 1.00 94.00 363 LYS A N 1
ATOM 3026 C CA . LYS A 1 363 ? 47.386 16.957 -51.499 1.00 94.00 363 LYS A CA 1
ATOM 3027 C C . LYS A 1 363 ? 46.639 16.217 -50.391 1.00 94.00 363 LYS A C 1
ATOM 3029 O O . LYS A 1 363 ? 45.583 16.682 -49.974 1.00 94.00 363 LYS A O 1
ATOM 3034 N N . ARG A 1 364 ? 47.222 15.151 -49.831 1.00 94.81 364 ARG A N 1
ATOM 3035 C CA . ARG A 1 364 ? 46.636 14.399 -48.705 1.00 94.81 364 ARG A CA 1
ATOM 3036 C C . ARG A 1 364 ? 46.406 15.284 -47.483 1.00 94.81 364 ARG A C 1
ATOM 3038 O O . ARG A 1 364 ? 45.366 15.196 -46.835 1.00 94.81 364 ARG A O 1
ATOM 3045 N N . ARG A 1 365 ? 47.356 16.163 -47.147 1.00 92.12 365 ARG A N 1
ATOM 3046 C CA . ARG A 1 365 ? 47.209 17.096 -46.018 1.00 92.12 365 ARG A CA 1
ATOM 3047 C C . ARG A 1 365 ? 46.118 18.137 -46.277 1.00 92.12 365 ARG A C 1
ATOM 3049 O O . ARG A 1 365 ? 45.366 18.446 -45.356 1.00 92.12 365 ARG A O 1
ATOM 3056 N N . MET A 1 366 ? 46.010 18.642 -47.504 1.00 92.00 366 MET A N 1
ATOM 3057 C CA . MET A 1 366 ? 44.951 19.570 -47.910 1.00 92.00 366 MET A CA 1
ATOM 3058 C C . MET A 1 366 ? 43.565 18.918 -47.876 1.00 92.00 366 MET A C 1
ATOM 3060 O O . MET A 1 366 ? 42.623 19.527 -47.371 1.00 92.00 366 MET A O 1
ATOM 3064 N N . GLU A 1 367 ? 43.441 17.672 -48.337 1.00 93.81 367 GLU A N 1
ATOM 3065 C CA . GLU A 1 367 ? 42.209 16.880 -48.232 1.00 93.81 367 GLU A CA 1
ATOM 3066 C C . GLU A 1 367 ? 41.815 16.669 -46.766 1.00 93.81 367 GLU A C 1
ATOM 3068 O O . GLU A 1 367 ? 40.697 17.004 -46.375 1.00 93.81 367 GLU A O 1
ATOM 3073 N N . ASN A 1 368 ? 42.760 16.252 -45.918 1.00 93.62 368 ASN A N 1
ATOM 3074 C CA . ASN A 1 368 ? 42.529 16.093 -44.480 1.00 93.62 368 ASN A CA 1
ATOM 3075 C C . ASN A 1 368 ? 42.094 17.403 -43.801 1.00 93.62 368 ASN A C 1
ATOM 3077 O O . ASN A 1 368 ? 41.217 17.389 -42.936 1.00 93.62 368 ASN A O 1
ATOM 3081 N N . TYR A 1 369 ? 42.688 18.539 -44.178 1.00 91.12 369 TYR A N 1
ATOM 3082 C CA . TYR A 1 369 ? 42.304 19.851 -43.655 1.00 91.12 369 TYR A CA 1
ATOM 3083 C C . TYR A 1 369 ? 40.897 20.258 -44.115 1.00 91.12 369 TYR A C 1
ATOM 3085 O O . TYR A 1 369 ? 40.094 20.714 -43.299 1.00 91.12 369 TYR A O 1
ATOM 3093 N N . SER A 1 370 ? 40.561 20.031 -45.389 1.00 93.12 370 SER A N 1
ATOM 3094 C CA . SER A 1 370 ? 39.215 20.267 -45.925 1.00 93.12 370 SER A CA 1
ATOM 3095 C C . SER A 1 370 ? 38.165 19.416 -45.206 1.00 93.12 370 SER A C 1
ATOM 3097 O O . SER A 1 370 ? 37.112 19.919 -44.809 1.00 93.12 370 SER A O 1
ATOM 3099 N N . ASP A 1 371 ? 38.462 18.141 -44.966 1.00 92.50 371 ASP A N 1
ATOM 3100 C CA . ASP A 1 371 ? 37.569 17.235 -44.249 1.00 92.50 371 ASP A CA 1
ATOM 3101 C C . ASP A 1 371 ? 37.416 17.618 -42.777 1.00 92.50 371 ASP A C 1
ATOM 3103 O O . ASP A 1 371 ? 36.313 17.534 -42.231 1.00 92.50 371 ASP A O 1
ATOM 3107 N N . LEU A 1 372 ? 38.483 18.096 -42.131 1.00 92.38 372 LEU A N 1
ATOM 3108 C CA . LEU A 1 372 ? 38.415 18.616 -40.767 1.00 92.38 372 LEU A CA 1
ATOM 3109 C C . LEU A 1 372 ? 37.546 19.878 -40.686 1.00 92.38 372 LEU A C 1
ATOM 3111 O O . LEU A 1 372 ? 36.719 19.985 -39.782 1.00 92.38 372 LEU A O 1
ATOM 3115 N N . GLN A 1 373 ? 37.673 20.802 -41.642 1.00 90.62 373 GLN A N 1
ATOM 3116 C CA . GLN A 1 373 ? 36.816 21.989 -41.717 1.00 90.62 373 GLN A CA 1
ATOM 3117 C C . GLN A 1 373 ? 35.342 21.616 -41.918 1.00 90.62 373 GLN A C 1
ATOM 3119 O O . GLN A 1 373 ? 34.477 22.136 -41.210 1.00 90.62 373 GLN A O 1
ATOM 3124 N N . LYS A 1 374 ? 35.043 20.674 -42.823 1.00 91.44 374 LYS A N 1
ATOM 3125 C CA . LYS A 1 374 ? 33.675 20.166 -43.026 1.00 91.44 374 LYS A CA 1
ATOM 3126 C C . LYS A 1 374 ? 33.126 19.521 -41.754 1.00 91.44 374 LYS A C 1
ATOM 3128 O O . LYS A 1 374 ? 32.001 19.822 -41.366 1.00 91.44 374 LYS A O 1
ATOM 3133 N N . LYS A 1 375 ? 33.919 18.684 -41.074 1.00 92.31 375 LYS A N 1
ATOM 3134 C CA . LYS A 1 375 ? 33.535 18.066 -39.793 1.00 92.31 375 LYS A CA 1
ATOM 3135 C C . LYS A 1 375 ? 33.280 19.114 -38.712 1.00 92.31 375 LYS A C 1
ATOM 3137 O O . LYS A 1 375 ? 32.268 19.022 -38.030 1.00 92.31 375 LYS A O 1
ATOM 3142 N N . SER A 1 376 ? 34.144 20.120 -38.587 1.00 86.00 376 SER A N 1
ATOM 3143 C CA . SER A 1 376 ? 33.971 21.222 -37.633 1.00 86.00 376 SER A CA 1
ATOM 3144 C C . SER A 1 376 ? 32.666 21.982 -37.880 1.00 86.00 376 SER A C 1
ATOM 3146 O O . SER A 1 376 ? 31.862 22.142 -36.964 1.00 86.00 376 SER A O 1
ATOM 3148 N N . LYS A 1 377 ? 32.385 22.352 -39.137 1.00 91.19 377 LYS A N 1
ATOM 3149 C CA . LYS A 1 377 ? 31.135 23.027 -39.510 1.00 91.19 377 LYS A CA 1
ATOM 3150 C C . LYS A 1 377 ? 29.904 22.178 -39.183 1.00 91.19 377 LYS A C 1
ATOM 3152 O O . LYS A 1 377 ? 28.971 22.676 -38.561 1.00 91.19 377 LYS A O 1
ATOM 3157 N N . LEU A 1 378 ? 29.924 20.893 -39.542 1.00 88.38 378 LEU A N 1
ATOM 3158 C CA . LEU A 1 378 ? 28.829 19.968 -39.240 1.00 88.38 378 LEU A CA 1
ATOM 3159 C C . LEU A 1 378 ? 28.613 19.792 -37.730 1.00 88.38 378 LEU A C 1
ATOM 3161 O O . LEU A 1 378 ? 27.469 19.708 -37.290 1.00 88.38 378 LEU A O 1
ATOM 3165 N N . LEU A 1 379 ? 29.685 19.762 -36.932 1.00 89.75 379 LEU A N 1
ATOM 3166 C CA . LEU A 1 379 ? 29.587 19.693 -35.473 1.00 89.75 379 LEU A CA 1
ATOM 3167 C C . LEU A 1 379 ? 28.980 20.968 -34.887 1.00 89.75 379 LEU A C 1
ATOM 3169 O O . LEU A 1 379 ? 28.089 20.867 -34.052 1.00 89.75 379 LEU A O 1
ATOM 3173 N N . ILE A 1 380 ? 29.403 22.148 -35.345 1.00 88.88 380 ILE A N 1
ATOM 3174 C CA . ILE A 1 380 ? 28.835 23.429 -34.897 1.00 88.88 380 ILE A CA 1
ATOM 3175 C C . ILE A 1 380 ? 27.340 23.487 -35.221 1.00 88.88 380 ILE A C 1
ATOM 3177 O O . ILE A 1 380 ? 26.535 23.764 -34.335 1.00 88.88 380 ILE A O 1
ATOM 3181 N N . GLU A 1 381 ? 26.956 23.153 -36.455 1.00 87.56 381 GLU A N 1
ATOM 3182 C CA . GLU A 1 381 ? 25.549 23.117 -36.862 1.00 87.56 381 GLU A CA 1
ATOM 3183 C C . GLU A 1 381 ? 24.746 22.096 -36.047 1.00 87.56 381 GLU A C 1
ATOM 3185 O O . GLU A 1 381 ? 23.626 22.382 -35.629 1.00 87.56 381 GLU A O 1
ATOM 3190 N N . SER A 1 382 ? 25.307 20.912 -35.785 1.00 87.88 382 SER A N 1
ATOM 3191 C CA . SER A 1 382 ? 24.644 19.895 -34.966 1.00 87.88 382 SER A CA 1
ATOM 3192 C C . SER A 1 382 ? 24.476 20.346 -33.517 1.00 87.88 382 SER A C 1
ATOM 3194 O O . SER A 1 382 ? 23.422 20.106 -32.941 1.00 87.88 382 SER A O 1
ATOM 3196 N N . VAL A 1 383 ? 25.482 20.992 -32.922 1.00 84.19 383 VAL A N 1
ATOM 3197 C CA . VAL A 1 383 ? 25.412 21.501 -31.544 1.00 84.19 383 VAL A CA 1
ATOM 3198 C C . VAL A 1 383 ? 24.399 22.638 -31.442 1.00 84.19 383 VAL A C 1
ATOM 3200 O O . VAL A 1 383 ? 23.610 22.649 -30.502 1.00 84.19 383 VAL A O 1
ATOM 3203 N N . GLN A 1 384 ? 24.361 23.549 -32.417 1.00 84.38 384 GLN A N 1
ATOM 3204 C CA . GLN A 1 384 ? 23.369 24.626 -32.467 1.00 84.38 384 GLN A CA 1
ATOM 3205 C C . GLN A 1 384 ? 21.943 24.088 -32.598 1.00 84.38 384 GLN A C 1
ATOM 3207 O O . GLN A 1 384 ? 21.062 24.549 -31.876 1.00 84.38 384 GLN A O 1
ATOM 3212 N N . ARG A 1 385 ? 21.719 23.087 -33.462 1.00 85.06 385 ARG A N 1
ATOM 3213 C CA . ARG A 1 385 ? 20.415 22.412 -33.571 1.00 85.06 385 ARG A CA 1
ATOM 3214 C C . ARG A 1 385 ? 20.039 21.726 -32.265 1.00 85.06 385 ARG A C 1
ATOM 3216 O O . ARG A 1 385 ? 18.978 22.008 -31.735 1.00 85.06 385 ARG A O 1
ATOM 3223 N N . ASN A 1 386 ? 20.942 20.931 -31.689 1.00 87.38 386 ASN A N 1
ATOM 3224 C CA . ASN A 1 386 ? 20.687 20.253 -30.417 1.00 87.38 386 ASN A CA 1
ATOM 3225 C C . ASN A 1 386 ? 20.362 21.250 -29.292 1.00 87.38 386 ASN A C 1
ATOM 3227 O O . ASN A 1 386 ? 19.447 21.015 -28.511 1.00 87.38 386 ASN A O 1
ATOM 3231 N N . PHE A 1 387 ? 21.089 22.367 -29.202 1.00 85.69 387 PHE A N 1
ATOM 3232 C CA . PHE A 1 387 ? 20.811 23.421 -28.226 1.00 85.69 387 PHE A CA 1
ATOM 3233 C C . PHE A 1 387 ? 19.440 24.065 -28.460 1.00 85.69 387 PHE A C 1
ATOM 3235 O O . PHE A 1 387 ? 18.682 24.240 -27.510 1.00 85.69 387 PHE A O 1
ATOM 3242 N N . HIS A 1 388 ? 19.109 24.385 -29.713 1.00 84.25 388 HIS A N 1
ATOM 3243 C CA . HIS A 1 388 ? 17.818 24.958 -30.086 1.00 84.25 388 HIS A CA 1
ATOM 3244 C C . HIS A 1 388 ? 16.655 24.008 -29.772 1.00 84.25 388 HIS A C 1
ATOM 3246 O O . HIS A 1 388 ? 15.667 24.432 -29.180 1.00 84.25 388 HIS A O 1
ATOM 3252 N N . ASP A 1 389 ? 16.807 22.721 -30.079 1.00 84.44 389 ASP A N 1
ATOM 3253 C CA . ASP A 1 389 ? 15.805 21.692 -29.802 1.00 84.44 389 ASP A CA 1
ATOM 3254 C C . ASP A 1 389 ? 15.602 21.506 -28.289 1.00 84.44 389 ASP A C 1
ATOM 3256 O O . ASP A 1 389 ? 14.467 21.453 -27.814 1.00 84.44 389 ASP A O 1
ATOM 3260 N N . ILE A 1 390 ? 16.688 21.474 -27.504 1.00 87.50 390 ILE A N 1
ATOM 3261 C CA . ILE A 1 390 ? 16.619 21.412 -26.034 1.00 87.50 390 ILE A CA 1
ATOM 3262 C C . ILE A 1 390 ? 15.962 22.675 -25.466 1.00 87.50 390 ILE A C 1
ATOM 3264 O O . ILE A 1 390 ? 15.176 22.581 -24.522 1.00 87.50 390 ILE A O 1
ATOM 3268 N N . TRP A 1 391 ? 16.261 23.850 -26.027 1.00 85.12 391 TRP A N 1
ATOM 3269 C CA . TRP A 1 391 ? 15.641 25.106 -25.616 1.00 85.12 391 TRP A CA 1
ATOM 3270 C C . TRP A 1 391 ? 14.136 25.082 -25.861 1.00 85.12 391 TRP A C 1
ATOM 3272 O O . TRP A 1 391 ? 13.385 25.313 -24.922 1.00 85.12 391 TRP A O 1
ATOM 3282 N N . ILE A 1 392 ? 13.696 24.740 -27.078 1.00 85.31 392 ILE A N 1
ATOM 3283 C CA . ILE A 1 392 ? 12.270 24.647 -27.423 1.00 85.31 392 ILE A CA 1
ATOM 3284 C C . ILE A 1 392 ? 11.569 23.641 -26.514 1.00 85.31 392 ILE A C 1
ATOM 3286 O O . ILE A 1 392 ? 10.512 23.947 -25.973 1.00 85.31 392 ILE A O 1
ATOM 3290 N N . MET A 1 393 ? 12.169 22.469 -26.295 1.00 86.06 393 MET A N 1
ATOM 3291 C CA . MET A 1 393 ? 11.603 21.452 -25.410 1.00 86.06 393 MET A CA 1
ATOM 3292 C C . MET A 1 393 ? 11.435 21.983 -23.978 1.00 86.06 393 MET A C 1
ATOM 3294 O O . MET A 1 393 ? 10.387 21.798 -23.361 1.00 86.06 393 MET A O 1
ATOM 3298 N N . ASN A 1 394 ? 12.452 22.650 -23.429 1.00 86.75 394 ASN A N 1
ATOM 3299 C CA . ASN A 1 394 ? 12.393 23.208 -22.077 1.00 86.75 394 ASN A CA 1
ATOM 3300 C C . ASN A 1 394 ? 11.422 24.388 -21.979 1.00 86.75 394 ASN A C 1
ATOM 3302 O O . ASN A 1 394 ? 10.700 24.505 -20.992 1.00 86.75 394 ASN A O 1
ATOM 3306 N N . GLU A 1 395 ? 11.376 25.238 -22.997 1.00 84.31 395 GLU A N 1
ATOM 3307 C CA . GLU A 1 395 ? 10.458 26.364 -23.099 1.00 84.31 395 GLU A CA 1
ATOM 3308 C C . GLU A 1 395 ? 9.005 25.881 -23.199 1.00 84.31 395 GLU A C 1
ATOM 3310 O O . GLU A 1 395 ? 8.143 26.378 -22.479 1.00 84.31 395 GLU A O 1
ATOM 3315 N N . GLU A 1 396 ? 8.725 24.851 -23.997 1.00 83.75 396 GLU A N 1
ATOM 3316 C CA . GLU A 1 396 ? 7.410 24.213 -24.056 1.00 83.75 396 GLU A CA 1
ATOM 3317 C C . GLU A 1 396 ? 7.031 23.593 -22.704 1.00 83.75 396 GLU A C 1
ATOM 3319 O O . GLU A 1 396 ? 5.917 23.807 -22.220 1.00 83.75 396 GLU A O 1
ATOM 3324 N N . ASN A 1 397 ? 7.963 22.903 -22.038 1.00 87.44 397 ASN A N 1
ATOM 3325 C CA . ASN A 1 397 ? 7.747 22.373 -20.690 1.00 87.44 397 ASN A CA 1
ATOM 3326 C C . ASN A 1 397 ? 7.423 23.489 -19.681 1.00 87.44 397 ASN A C 1
ATOM 3328 O O . ASN A 1 397 ? 6.511 23.336 -18.865 1.00 87.44 397 ASN A O 1
ATOM 3332 N N . LEU A 1 398 ? 8.122 24.626 -19.750 1.00 84.56 398 LEU A N 1
ATOM 3333 C CA . LEU A 1 398 ? 7.843 25.800 -18.922 1.00 84.56 398 LEU A CA 1
ATOM 3334 C C . LEU A 1 398 ? 6.483 26.417 -19.253 1.00 84.56 398 LEU A C 1
ATOM 3336 O O . LEU A 1 398 ? 5.749 26.754 -18.328 1.00 84.56 398 LEU A O 1
ATOM 3340 N N . LYS A 1 399 ? 6.090 26.498 -20.531 1.00 84.62 399 LYS A N 1
ATOM 3341 C CA . LYS A 1 399 ? 4.751 26.964 -20.927 1.00 84.62 399 LYS A CA 1
ATOM 3342 C C . LYS A 1 399 ? 3.658 26.050 -20.388 1.00 84.62 399 LYS A C 1
ATOM 3344 O O . LYS A 1 399 ? 2.664 26.531 -19.848 1.00 84.62 399 LYS A O 1
ATOM 3349 N N . GLN A 1 400 ? 3.852 24.736 -20.470 1.00 86.31 400 GLN A N 1
ATOM 3350 C CA . GLN A 1 400 ? 2.922 23.761 -19.903 1.00 86.31 400 GLN A CA 1
ATOM 3351 C C . GLN A 1 400 ? 2.820 23.896 -18.376 1.00 86.31 400 GLN A C 1
ATOM 3353 O O . GLN A 1 400 ? 1.714 23.874 -17.836 1.00 86.31 400 GLN A O 1
ATOM 3358 N N . LEU A 1 401 ? 3.944 24.059 -17.673 1.00 88.12 401 LEU A N 1
ATOM 3359 C CA . LEU A 1 401 ? 3.970 24.272 -16.222 1.00 88.12 401 LEU A CA 1
ATOM 3360 C C . LEU A 1 401 ? 3.327 25.605 -15.822 1.00 88.12 401 LEU A C 1
ATOM 3362 O O . LEU A 1 401 ? 2.517 25.625 -14.897 1.00 88.12 401 LEU A O 1
ATOM 3366 N N . GLY A 1 402 ? 3.623 26.686 -16.542 1.00 86.06 402 GLY A N 1
ATOM 3367 C CA . GLY A 1 402 ? 3.027 28.006 -16.338 1.00 86.06 402 GLY A CA 1
ATOM 3368 C C . GLY A 1 402 ? 1.514 27.984 -16.538 1.00 86.06 402 GLY A C 1
ATOM 3369 O O . GLY A 1 402 ? 0.776 28.422 -15.660 1.00 86.06 402 GLY A O 1
ATOM 3370 N N . ASN A 1 403 ? 1.030 27.365 -17.618 1.00 86.38 403 ASN A N 1
ATOM 3371 C CA . ASN A 1 403 ? -0.405 27.193 -17.862 1.00 86.38 403 ASN A CA 1
ATOM 3372 C C . ASN A 1 403 ? -1.084 26.368 -16.763 1.00 86.38 403 ASN A C 1
ATOM 3374 O O . ASN A 1 403 ? -2.160 26.739 -16.299 1.00 86.38 403 ASN A O 1
ATOM 3378 N N . ARG A 1 404 ? -0.444 25.289 -16.289 1.00 89.88 404 ARG A N 1
ATOM 3379 C CA . ARG A 1 404 ? -0.952 24.511 -15.147 1.00 89.88 404 ARG A CA 1
ATOM 3380 C C . ARG A 1 404 ? -1.009 25.337 -13.868 1.00 89.88 404 ARG A C 1
ATOM 3382 O O . ARG A 1 404 ? -1.953 25.182 -13.101 1.00 89.88 404 ARG A O 1
ATOM 3389 N N . LEU A 1 405 ? -0.021 26.196 -13.626 1.00 87.06 405 LEU A N 1
ATOM 3390 C CA . LEU A 1 405 ? 0.003 27.074 -12.459 1.00 87.06 405 LEU A CA 1
ATOM 3391 C C . LEU A 1 405 ? -1.096 28.139 -12.545 1.00 87.06 405 LEU A C 1
ATOM 3393 O O . LEU A 1 405 ? -1.800 28.347 -11.562 1.00 87.06 405 LEU A O 1
ATOM 3397 N N . LEU A 1 406 ? -1.302 28.751 -13.714 1.00 86.19 406 LEU A N 1
ATOM 3398 C CA . LEU A 1 406 ? -2.396 29.699 -13.951 1.00 86.19 406 LEU A CA 1
ATOM 3399 C C . LEU A 1 406 ? -3.765 29.031 -13.792 1.00 86.19 406 LEU A C 1
ATOM 3401 O O . LEU A 1 406 ? -4.647 29.588 -13.142 1.00 86.19 406 LEU A O 1
ATOM 3405 N N . GLU A 1 407 ? -3.939 27.815 -14.313 1.00 87.19 407 GLU A N 1
ATOM 3406 C CA . GLU A 1 407 ? -5.170 27.038 -14.151 1.00 87.19 407 GLU A CA 1
ATOM 3407 C C . GLU A 1 407 ? -5.406 26.647 -12.685 1.00 87.19 407 GLU A C 1
ATOM 3409 O O . GLU A 1 407 ? -6.509 26.826 -12.167 1.00 87.19 407 GLU A O 1
ATOM 3414 N N . ALA A 1 408 ? -4.373 26.181 -11.978 1.00 87.38 408 ALA A N 1
ATOM 3415 C CA . ALA A 1 408 ? -4.455 25.886 -10.551 1.00 87.38 408 ALA A CA 1
ATOM 3416 C C . ALA A 1 408 ? -4.800 27.144 -9.742 1.00 87.38 408 ALA A C 1
ATOM 3418 O O . ALA A 1 408 ? -5.677 27.102 -8.878 1.00 87.38 408 ALA A O 1
ATOM 3419 N N . HIS A 1 409 ? -4.169 28.276 -10.052 1.00 84.75 409 HIS A N 1
ATOM 3420 C CA . HIS A 1 409 ? -4.449 29.549 -9.405 1.00 84.75 409 HIS A CA 1
ATOM 3421 C C . HIS A 1 409 ? -5.886 30.012 -9.665 1.00 84.75 409 HIS A C 1
ATOM 3423 O O . HIS A 1 409 ? -6.581 30.391 -8.720 1.00 84.75 409 HIS A O 1
ATOM 3429 N N . ARG A 1 410 ? -6.374 29.898 -10.904 1.00 85.56 410 ARG A N 1
ATOM 3430 C CA . ARG A 1 410 ? -7.768 30.168 -11.271 1.00 85.56 410 ARG A CA 1
ATOM 3431 C C . ARG A 1 410 ? -8.741 29.287 -10.488 1.00 85.56 410 ARG A C 1
ATOM 3433 O O . ARG A 1 410 ? -9.687 29.793 -9.899 1.00 85.56 410 ARG A O 1
ATOM 3440 N N . ILE A 1 411 ? -8.497 27.978 -10.422 1.00 88.38 411 ILE A N 1
ATOM 3441 C CA . ILE A 1 411 ? -9.356 27.041 -9.683 1.00 88.38 411 ILE A CA 1
ATOM 3442 C C . ILE A 1 411 ? -9.379 27.385 -8.191 1.00 88.38 411 ILE A C 1
ATOM 3444 O O . ILE A 1 411 ? -10.446 27.399 -7.579 1.00 88.38 411 ILE A O 1
ATOM 3448 N N . ILE A 1 412 ? -8.224 27.681 -7.591 1.00 87.12 412 ILE A N 1
ATOM 3449 C CA . ILE A 1 412 ? -8.133 28.046 -6.172 1.00 87.12 412 ILE A CA 1
ATOM 3450 C C . ILE A 1 412 ? -8.877 29.362 -5.907 1.00 87.12 412 ILE A C 1
ATOM 3452 O O . ILE A 1 412 ? -9.653 29.452 -4.954 1.00 87.12 412 ILE A O 1
ATOM 3456 N N . THR A 1 413 ? -8.685 30.371 -6.753 1.00 83.50 413 THR A N 1
ATOM 3457 C CA . THR A 1 413 ? -9.311 31.691 -6.584 1.00 83.50 413 THR A CA 1
ATOM 3458 C C . THR A 1 413 ? -10.821 31.656 -6.824 1.00 83.50 413 THR A C 1
ATOM 3460 O O . THR A 1 413 ? -11.568 32.142 -5.975 1.00 83.50 413 THR A O 1
ATOM 3463 N N . GLU A 1 414 ? -11.289 31.002 -7.889 1.00 88.12 414 GLU A N 1
ATOM 3464 C CA . GLU A 1 414 ? -12.718 30.885 -8.207 1.00 88.12 414 GLU A CA 1
ATOM 3465 C C . GLU A 1 414 ? -13.457 29.935 -7.248 1.00 88.12 414 GLU A C 1
ATOM 3467 O O . GLU A 1 414 ? -14.534 30.273 -6.759 1.00 88.12 414 GLU A O 1
ATOM 3472 N N . GLN A 1 415 ? -12.911 28.745 -6.952 1.00 86.25 415 GLN A N 1
ATOM 3473 C CA . GLN A 1 415 ? -13.631 27.724 -6.173 1.00 86.25 415 GLN A CA 1
ATOM 3474 C C . GLN A 1 415 ? -13.435 27.846 -4.660 1.00 86.25 415 GLN A C 1
ATOM 3476 O O . GLN A 1 415 ? -14.395 27.645 -3.917 1.00 86.25 415 GLN A O 1
ATOM 3481 N N . GLN A 1 416 ? -12.209 28.106 -4.187 1.00 83.56 416 GLN A N 1
ATOM 3482 C CA . GLN A 1 416 ? -11.914 28.121 -2.746 1.00 83.56 416 GLN A CA 1
ATOM 3483 C C . GLN A 1 416 ? -12.094 29.511 -2.137 1.00 83.56 416 GLN A C 1
ATOM 3485 O O . GLN A 1 416 ? -12.620 29.619 -1.031 1.00 83.56 416 GLN A O 1
ATOM 3490 N N . LEU A 1 417 ? -11.679 30.568 -2.845 1.00 82.12 417 LEU A N 1
ATOM 3491 C CA . LEU A 1 417 ? -11.800 31.950 -2.363 1.00 82.12 417 LEU A CA 1
ATOM 3492 C C . LEU A 1 417 ? -13.083 32.646 -2.848 1.00 82.12 417 LEU A C 1
ATOM 3494 O O . LEU A 1 417 ? -13.519 33.605 -2.215 1.00 82.12 417 LEU A O 1
ATOM 3498 N N . GLY A 1 418 ? -13.709 32.162 -3.929 1.00 81.62 418 GLY A N 1
ATOM 3499 C CA . GLY A 1 418 ? -14.925 32.756 -4.496 1.00 81.62 418 GLY A CA 1
ATOM 3500 C C . GLY A 1 418 ? -14.699 34.121 -5.155 1.00 81.62 418 GLY A C 1
ATOM 3501 O O . GLY A 1 418 ? -15.645 34.893 -5.304 1.00 81.62 418 GLY A O 1
ATOM 3502 N N . LEU A 1 419 ? -13.451 34.438 -5.505 1.00 82.62 419 LEU A N 1
ATOM 3503 C CA . LEU A 1 419 ? -13.067 35.685 -6.161 1.00 82.62 419 LEU A CA 1
ATOM 3504 C C . LEU A 1 419 ? -13.067 35.502 -7.681 1.00 82.62 419 LEU A C 1
ATOM 3506 O O . LEU A 1 419 ? -12.896 34.394 -8.187 1.00 82.62 419 LEU A O 1
ATOM 3510 N N . THR A 1 420 ? -13.259 36.596 -8.418 1.00 77.62 420 THR A N 1
ATOM 3511 C CA . THR A 1 420 ? -13.133 36.582 -9.879 1.00 77.62 420 THR A CA 1
ATOM 3512 C C . THR A 1 420 ? -11.656 36.585 -10.257 1.00 77.62 420 THR A C 1
ATOM 3514 O O . THR A 1 420 ? -10.880 37.399 -9.757 1.00 77.62 420 THR A O 1
ATOM 3517 N N . TRP A 1 421 ? -11.259 35.636 -11.103 1.00 82.12 421 TRP A N 1
ATOM 3518 C CA . TRP A 1 421 ? -9.885 35.523 -11.575 1.00 82.12 421 TRP A CA 1
ATOM 3519 C C . TRP A 1 421 ? -9.714 36.272 -12.896 1.00 82.12 421 TRP A C 1
ATOM 3521 O O . TRP A 1 421 ? -10.440 36.007 -13.855 1.00 82.12 421 TRP A O 1
ATOM 3531 N N . ASN A 1 422 ? -8.736 37.178 -12.948 1.00 79.88 422 ASN A N 1
ATOM 3532 C CA . ASN A 1 422 ? -8.340 37.869 -14.170 1.00 79.88 422 ASN A CA 1
ATOM 3533 C C . ASN A 1 422 ? -6.999 37.297 -14.650 1.00 79.88 422 ASN A C 1
ATOM 3535 O O . ASN A 1 422 ? -6.075 37.199 -13.837 1.00 79.88 422 ASN A O 1
ATOM 3539 N N . PRO A 1 423 ? -6.867 36.926 -15.935 1.00 75.12 423 PRO A N 1
ATOM 3540 C CA . PRO A 1 423 ? -5.605 36.425 -16.457 1.00 75.12 423 PRO A CA 1
ATOM 3541 C C . PRO A 1 423 ? -4.536 37.532 -16.427 1.00 75.12 423 PRO A C 1
ATOM 3543 O O . PRO A 1 423 ? -4.824 38.651 -16.862 1.00 75.12 423 PRO A O 1
ATOM 3546 N N . PRO A 1 424 ? -3.321 37.247 -15.921 1.00 76.06 424 PRO A N 1
ATOM 3547 C CA . PRO A 1 424 ? -2.187 38.161 -16.045 1.00 76.06 424 PRO A CA 1
ATOM 3548 C C . PRO A 1 424 ? -1.751 38.290 -17.513 1.00 76.06 424 PRO A C 1
ATOM 3550 O O . PRO A 1 424 ? -2.138 37.473 -18.344 1.00 76.06 424 PRO A O 1
ATOM 3553 N N . ASP A 1 425 ? -0.949 39.306 -17.837 1.00 74.88 425 ASP A N 1
ATOM 3554 C CA . ASP A 1 425 ? -0.411 39.501 -19.189 1.00 74.88 425 ASP A CA 1
ATOM 3555 C C . ASP A 1 425 ? 0.570 38.365 -19.553 1.00 74.88 425 ASP A C 1
ATOM 3557 O O . ASP A 1 425 ? 1.604 38.188 -18.909 1.00 74.88 425 ASP A O 1
ATOM 3561 N N . ILE A 1 426 ? 0.209 37.555 -20.557 1.00 68.25 426 ILE A N 1
ATOM 3562 C CA . ILE A 1 426 ? 0.918 36.323 -20.965 1.00 68.25 426 ILE A CA 1
ATOM 3563 C C . ILE A 1 426 ? 1.819 36.568 -22.191 1.00 68.25 426 ILE A C 1
ATOM 3565 O O . ILE A 1 426 ? 2.459 35.645 -22.689 1.00 68.25 426 ILE A O 1
ATOM 3569 N N . THR A 1 427 ? 1.922 37.806 -22.679 1.00 68.12 427 THR A N 1
ATOM 3570 C CA . THR A 1 427 ? 2.692 38.150 -23.892 1.00 68.12 427 THR A CA 1
ATOM 3571 C C . THR A 1 427 ? 4.150 37.677 -23.843 1.00 68.12 427 THR A C 1
ATOM 3573 O O . THR A 1 427 ? 4.701 37.251 -24.856 1.00 68.12 427 THR A O 1
ATOM 3576 N N . PHE A 1 428 ? 4.767 37.629 -22.658 1.00 68.69 428 PHE A N 1
ATOM 3577 C CA . PHE A 1 428 ? 6.134 37.124 -22.486 1.00 68.69 428 PHE A CA 1
ATOM 3578 C C . PHE A 1 428 ? 6.296 35.615 -22.776 1.00 68.69 428 PHE A C 1
ATOM 3580 O O . PHE A 1 428 ? 7.402 35.176 -23.095 1.00 68.69 428 PHE A O 1
ATOM 3587 N N . MET A 1 429 ? 5.223 34.814 -22.683 1.00 65.81 429 MET A N 1
ATOM 3588 C CA . MET A 1 429 ? 5.236 33.365 -22.950 1.00 65.81 429 MET A CA 1
ATOM 3589 C C . MET A 1 429 ? 5.046 33.030 -24.436 1.00 65.81 429 MET A C 1
ATOM 3591 O O . MET A 1 429 ? 5.118 31.858 -24.808 1.00 65.81 429 MET A O 1
ATOM 3595 N N . GLU A 1 430 ? 4.799 34.013 -25.303 1.00 64.38 430 GLU A N 1
ATOM 3596 C CA . GLU A 1 430 ? 4.656 33.802 -26.752 1.00 64.38 430 GLU A CA 1
ATOM 3597 C C . GLU A 1 430 ? 5.994 33.780 -27.494 1.00 64.38 430 GLU A C 1
ATOM 3599 O O . GLU A 1 430 ? 6.045 33.340 -28.642 1.00 64.38 430 GLU A O 1
ATOM 3604 N N . ASN A 1 431 ? 7.090 34.163 -26.833 1.00 65.25 431 ASN A N 1
ATOM 3605 C CA . ASN A 1 431 ? 8.426 34.027 -27.400 1.00 65.25 431 ASN A CA 1
ATOM 3606 C C . ASN A 1 431 ? 8.701 32.548 -27.725 1.00 65.25 431 ASN A C 1
ATOM 3608 O O . ASN A 1 431 ? 8.246 31.645 -27.023 1.00 65.25 431 ASN A O 1
ATOM 3612 N N . VAL A 1 432 ? 9.339 32.291 -28.865 1.00 58.28 432 VAL A N 1
ATOM 3613 C CA . VAL A 1 432 ? 9.734 30.945 -29.293 1.00 58.28 432 VAL A CA 1
ATOM 3614 C C . VAL A 1 432 ? 11.186 31.021 -29.719 1.00 58.28 432 VAL A C 1
ATOM 3616 O O . VAL A 1 432 ? 11.513 31.558 -30.780 1.00 58.28 432 VAL A O 1
ATOM 3619 N N . GLY A 1 433 ? 12.053 30.487 -28.868 1.00 60.59 433 GLY A N 1
ATOM 3620 C CA . GLY A 1 433 ? 13.479 30.366 -29.118 1.00 60.59 433 GLY A CA 1
ATOM 3621 C C . GLY A 1 433 ? 14.349 31.214 -28.190 1.00 60.59 433 GLY A C 1
ATOM 3622 O O . GLY A 1 433 ? 13.875 32.159 -27.555 1.00 60.59 433 GLY A O 1
ATOM 3623 N N . PRO A 1 434 ? 15.650 30.878 -28.105 1.00 58.78 434 PRO A N 1
ATOM 3624 C CA . PRO A 1 434 ? 16.603 31.707 -27.388 1.00 58.78 434 PRO A CA 1
ATOM 3625 C C . PRO A 1 434 ? 16.548 33.102 -28.001 1.00 58.78 434 PRO A C 1
ATOM 3627 O O . PRO A 1 434 ? 16.547 33.224 -29.230 1.00 58.78 434 PRO A O 1
ATOM 3630 N N . VAL A 1 435 ? 16.483 34.141 -27.158 1.00 52.38 435 VAL A N 1
ATOM 3631 C CA . VAL A 1 435 ? 16.662 35.527 -27.606 1.00 52.38 435 VAL A CA 1
ATOM 3632 C C . VAL A 1 435 ? 17.873 35.498 -28.518 1.00 52.38 435 VAL A C 1
ATOM 3634 O O . VAL A 1 435 ? 18.948 35.086 -28.076 1.00 52.38 435 VAL A O 1
ATOM 3637 N N . LYS A 1 436 ? 17.683 35.805 -29.807 1.00 48.84 436 LYS A N 1
ATOM 3638 C CA . LYS A 1 436 ? 18.801 35.897 -30.736 1.00 48.84 436 LYS A CA 1
ATOM 3639 C C . LYS A 1 436 ? 19.718 36.951 -30.135 1.00 48.84 436 LYS A C 1
ATOM 3641 O O . LYS A 1 436 ? 19.455 38.138 -30.281 1.00 48.84 436 LYS A O 1
ATOM 3646 N N . GLN A 1 437 ? 20.768 36.525 -29.436 1.00 44.88 437 GLN A N 1
ATOM 3647 C CA . GLN A 1 437 ? 21.953 37.343 -29.312 1.00 44.88 437 GLN A CA 1
ATOM 3648 C C . GLN A 1 437 ? 22.336 37.599 -30.755 1.00 44.88 437 GLN A C 1
ATOM 3650 O O . GLN A 1 437 ? 22.653 36.662 -31.491 1.00 44.88 437 GLN A O 1
ATOM 3655 N N . ILE A 1 438 ? 22.094 38.839 -31.171 1.00 42.84 438 ILE A N 1
ATOM 3656 C CA . ILE A 1 438 ? 22.351 39.362 -32.497 1.00 42.84 438 ILE A CA 1
ATOM 3657 C C . ILE A 1 438 ? 23.712 38.808 -32.895 1.00 42.84 438 ILE A C 1
ATOM 3659 O O . ILE A 1 438 ? 24.725 39.131 -32.278 1.00 42.84 438 ILE A O 1
ATOM 3663 N N . THR A 1 439 ? 23.729 37.889 -33.861 1.00 39.19 439 THR A N 1
ATOM 3664 C CA . THR A 1 439 ? 24.968 37.531 -34.537 1.00 39.19 439 THR A CA 1
ATOM 3665 C C . THR A 1 439 ? 25.508 38.849 -35.050 1.00 39.19 439 THR A C 1
ATOM 3667 O O . THR A 1 439 ? 24.856 39.471 -35.886 1.00 39.19 439 THR A O 1
ATOM 3670 N N . SER A 1 440 ? 26.609 39.300 -34.458 1.00 47.47 440 SER A N 1
ATOM 3671 C CA . SER A 1 440 ? 27.246 40.586 -34.696 1.00 47.47 440 SER A CA 1
ATOM 3672 C C . SER A 1 440 ? 27.546 40.748 -36.186 1.00 47.47 440 SER A C 1
ATOM 3674 O O . SER A 1 440 ? 28.595 40.325 -36.672 1.00 47.47 440 SER A O 1
ATOM 3676 N N . ILE A 1 441 ? 26.602 41.323 -36.926 1.00 53.78 441 ILE A N 1
ATOM 3677 C CA . ILE A 1 441 ? 26.911 42.009 -38.171 1.00 53.78 441 ILE A CA 1
ATOM 3678 C C . ILE A 1 441 ? 27.607 43.300 -37.716 1.00 53.78 441 ILE A C 1
ATOM 3680 O O . ILE A 1 441 ? 27.048 43.991 -36.860 1.00 53.78 441 ILE A O 1
ATOM 3684 N N . PRO A 1 442 ? 28.822 43.606 -38.206 1.00 57.19 442 PRO A N 1
ATOM 3685 C CA . PRO A 1 442 ? 29.530 44.827 -37.847 1.00 57.19 442 PRO A CA 1
ATOM 3686 C C . PRO A 1 442 ? 28.610 46.048 -38.012 1.00 57.19 442 PRO A C 1
ATOM 3688 O O . PRO A 1 442 ? 27.982 46.180 -39.071 1.00 57.19 442 PRO A O 1
ATOM 3691 N N . PRO A 1 443 ? 28.518 46.947 -37.015 1.00 56.91 443 PRO A N 1
ATOM 3692 C CA . PRO A 1 443 ? 27.614 48.100 -37.051 1.00 56.91 443 PRO A CA 1
ATOM 3693 C C . PRO A 1 443 ? 27.805 48.982 -38.295 1.00 56.91 443 PRO A C 1
ATOM 3695 O O . PRO A 1 443 ? 26.850 49.582 -38.786 1.00 56.91 443 PRO A O 1
ATOM 3698 N N . ALA A 1 444 ? 29.021 48.994 -38.852 1.00 58.91 444 ALA A N 1
ATOM 3699 C CA . ALA A 1 444 ? 29.374 49.700 -40.078 1.00 58.91 444 ALA A CA 1
ATOM 3700 C C . ALA A 1 444 ? 28.590 49.208 -41.313 1.00 58.91 444 ALA A C 1
ATOM 3702 O O . ALA A 1 444 ? 28.182 50.018 -42.143 1.00 58.91 444 ALA A O 1
ATOM 3703 N N . ILE A 1 445 ? 28.311 47.902 -41.412 1.00 61.66 445 ILE A N 1
ATOM 3704 C CA . ILE A 1 445 ? 27.555 47.316 -42.533 1.00 61.66 445 ILE A CA 1
ATOM 3705 C C . ILE A 1 445 ? 26.069 47.676 -42.420 1.00 61.66 445 ILE A C 1
ATOM 3707 O O . ILE A 1 445 ? 25.461 48.060 -43.414 1.00 61.66 445 ILE A O 1
ATOM 3711 N N . ILE A 1 446 ? 25.502 47.640 -41.208 1.00 60.03 446 ILE A N 1
ATOM 3712 C CA . ILE A 1 446 ? 24.098 48.011 -40.949 1.00 60.03 446 ILE A CA 1
ATOM 3713 C C . ILE A 1 446 ? 23.872 49.505 -41.227 1.00 60.03 446 ILE A C 1
ATOM 3715 O O . ILE A 1 446 ? 22.892 49.884 -41.870 1.00 60.03 446 ILE A O 1
ATOM 3719 N N . ALA A 1 447 ? 24.796 50.359 -40.775 1.00 59.03 447 ALA A N 1
ATOM 3720 C CA . ALA A 1 447 ? 24.744 51.800 -40.999 1.00 59.03 447 ALA A CA 1
ATOM 3721 C C . ALA A 1 447 ? 24.837 52.160 -42.493 1.00 59.03 447 ALA A C 1
ATOM 3723 O O . ALA A 1 447 ? 24.103 53.027 -42.970 1.00 59.03 447 ALA A O 1
ATOM 3724 N N . MET A 1 448 ? 25.689 51.461 -43.249 1.00 61.66 448 MET A N 1
ATOM 3725 C CA . MET A 1 448 ? 25.839 51.672 -44.690 1.00 61.66 448 MET A CA 1
ATOM 3726 C C . MET A 1 448 ? 24.660 51.106 -45.498 1.00 61.66 448 MET A C 1
ATOM 3728 O O . MET A 1 448 ? 24.218 51.740 -46.453 1.00 61.66 448 MET A O 1
ATOM 3732 N N . GLU A 1 449 ? 24.088 49.969 -45.090 1.00 60.91 449 GLU A N 1
ATOM 3733 C CA . GLU A 1 449 ? 22.892 49.383 -45.713 1.00 60.91 449 GLU A CA 1
ATOM 3734 C C . GLU A 1 449 ? 21.652 50.280 -45.537 1.00 60.91 449 GLU A C 1
ATOM 3736 O O . GLU A 1 449 ? 20.883 50.459 -46.481 1.00 60.91 449 GLU A O 1
ATOM 3741 N N . LEU A 1 450 ? 21.493 50.927 -44.376 1.00 59.41 450 LEU A N 1
ATOM 3742 C CA . LEU A 1 450 ? 20.447 51.934 -44.136 1.00 59.41 450 LEU A CA 1
ATOM 3743 C C . LEU A 1 450 ? 20.671 53.228 -44.937 1.00 59.41 450 LEU A C 1
ATOM 3745 O O . LEU A 1 450 ? 19.707 53.842 -45.395 1.00 59.41 450 LEU A O 1
ATOM 3749 N N . ALA A 1 451 ? 21.926 53.633 -45.146 1.00 57.91 451 ALA A N 1
ATOM 3750 C CA . ALA A 1 451 ? 22.273 54.806 -45.949 1.00 57.91 451 ALA A CA 1
ATOM 3751 C C . ALA A 1 451 ? 22.082 54.589 -47.465 1.00 57.91 451 ALA A C 1
ATOM 3753 O O . ALA A 1 451 ? 21.845 55.561 -48.187 1.00 57.91 451 ALA A O 1
ATOM 3754 N N . LEU A 1 452 ? 22.171 53.340 -47.942 1.00 55.34 452 LEU A N 1
ATOM 3755 C CA . LEU A 1 452 ? 22.073 52.943 -49.356 1.00 55.34 452 LEU A CA 1
ATOM 3756 C C . LEU A 1 452 ? 20.677 52.480 -49.796 1.00 55.34 452 LEU A C 1
ATOM 3758 O O . LEU A 1 452 ? 20.484 52.184 -50.975 1.00 55.34 452 LEU A O 1
ATOM 3762 N N . GLN A 1 453 ? 19.682 52.454 -48.904 1.00 55.75 453 GLN A N 1
ATOM 3763 C CA . GLN A 1 453 ? 18.272 52.305 -49.286 1.00 55.75 453 GLN A CA 1
ATOM 3764 C C . GLN A 1 453 ? 17.758 53.588 -49.964 1.00 55.75 453 GLN A C 1
ATOM 3766 O O . GLN A 1 453 ? 16.895 54.302 -49.453 1.00 55.75 453 GLN A O 1
ATOM 3771 N N . SER A 1 454 ? 18.302 53.899 -51.138 1.00 46.34 454 SER A N 1
ATOM 3772 C CA . SER A 1 454 ? 17.708 54.817 -52.096 1.00 46.34 454 SER A CA 1
ATOM 3773 C C . SER A 1 454 ? 16.688 54.061 -52.952 1.00 46.34 454 SER A C 1
ATOM 3775 O O . SER A 1 454 ? 16.936 52.980 -53.480 1.00 46.34 454 SER A O 1
ATOM 3777 N N . ASP A 1 455 ? 15.509 54.664 -53.080 1.00 47.53 455 ASP A N 1
ATOM 3778 C CA . ASP A 1 455 ? 14.550 54.422 -54.154 1.00 47.53 455 ASP A CA 1
ATOM 3779 C C . ASP A 1 455 ? 13.925 53.021 -54.252 1.00 47.53 455 ASP A C 1
ATOM 3781 O O . ASP A 1 455 ? 14.248 52.231 -55.138 1.00 47.53 455 ASP A O 1
ATOM 3785 N N . LYS A 1 456 ? 12.909 52.763 -53.412 1.00 42.53 456 LYS A N 1
ATOM 3786 C CA . LYS A 1 456 ? 11.592 52.208 -53.820 1.00 42.53 456 LYS A CA 1
ATOM 3787 C C . LYS A 1 456 ? 10.725 51.889 -52.599 1.00 42.53 456 LYS A C 1
ATOM 3789 O O . LYS A 1 456 ? 10.750 50.773 -52.088 1.00 42.53 456 LYS A O 1
ATOM 3794 N N . LYS A 1 457 ? 9.872 52.843 -52.217 1.00 33.62 457 LYS A N 1
ATOM 3795 C CA . LYS A 1 457 ? 8.419 52.663 -52.017 1.00 33.62 457 LYS A CA 1
ATOM 3796 C C . LYS A 1 457 ? 7.814 53.968 -51.503 1.00 33.62 457 LYS A C 1
ATOM 3798 O O . LYS A 1 457 ? 8.080 54.393 -50.387 1.00 33.62 457 LYS A O 1
ATOM 3803 N N . ASN A 1 458 ? 6.964 54.559 -52.336 1.00 35.28 458 ASN A N 1
ATOM 3804 C CA . ASN A 1 458 ? 6.006 55.579 -51.932 1.00 35.28 458 ASN A CA 1
ATOM 3805 C C . ASN A 1 458 ? 5.082 55.017 -50.843 1.00 35.28 458 ASN A C 1
ATOM 3807 O O . ASN A 1 458 ? 4.425 54.003 -51.078 1.00 35.28 458 ASN A O 1
ATOM 3811 N N . PHE A 1 459 ? 4.965 55.720 -49.719 1.00 29.33 459 PHE A N 1
ATOM 3812 C CA . PHE A 1 459 ? 3.711 55.832 -48.975 1.00 29.33 459 PHE A CA 1
ATOM 3813 C C . PHE A 1 459 ? 3.465 57.316 -48.636 1.00 29.33 459 PHE A C 1
ATOM 3815 O O . PHE A 1 459 ? 4.426 58.075 -48.530 1.00 29.33 459 PHE A O 1
ATOM 3822 N N . PRO A 1 460 ? 2.190 57.740 -48.610 1.00 32.50 460 PRO A N 1
ATOM 3823 C CA . PRO A 1 460 ? 1.742 59.047 -49.082 1.00 32.50 460 PRO A CA 1
ATOM 3824 C C . PRO A 1 460 ? 1.725 60.141 -48.014 1.00 32.50 460 PRO A C 1
ATOM 3826 O O . PRO A 1 460 ? 1.632 59.878 -46.817 1.00 32.50 460 PRO A O 1
ATOM 3829 N N . ASP A 1 461 ? 1.699 61.378 -48.508 1.00 32.69 461 ASP A N 1
ATOM 3830 C CA . ASP A 1 461 ? 1.343 62.581 -47.769 1.00 32.69 461 ASP A CA 1
ATOM 3831 C C . ASP A 1 461 ? 0.016 62.426 -47.010 1.00 32.69 461 ASP A C 1
ATOM 3833 O O . ASP A 1 461 ? -1.049 62.218 -47.594 1.00 32.69 461 ASP A O 1
ATOM 3837 N N . SER A 1 462 ? 0.067 62.622 -45.696 1.00 30.73 462 SER A N 1
ATOM 3838 C CA . SER A 1 462 ? -0.994 63.280 -44.933 1.00 30.73 462 SER A CA 1
ATOM 3839 C C . SER A 1 462 ? -0.392 63.864 -43.664 1.00 30.73 462 SER A C 1
ATOM 3841 O O . SER A 1 462 ? -0.121 63.176 -42.683 1.00 30.73 462 SER A O 1
ATOM 3843 N N . GLN A 1 463 ? -0.171 65.173 -43.723 1.00 37.81 463 GLN A N 1
ATOM 3844 C CA . GLN A 1 463 ? 0.034 66.031 -42.569 1.00 37.81 463 GLN A CA 1
ATOM 3845 C C . GLN A 1 463 ? -1.179 65.943 -41.632 1.00 37.81 463 GLN A C 1
ATOM 3847 O O . GLN A 1 463 ? -2.308 66.064 -42.095 1.00 37.81 463 GLN A O 1
ATOM 3852 N N . ASN A 1 464 ? -0.924 65.765 -40.334 1.00 30.58 464 ASN A N 1
ATOM 3853 C CA . ASN A 1 464 ? -1.724 66.219 -39.184 1.00 30.58 464 ASN A CA 1
ATOM 3854 C C . ASN A 1 464 ? -0.831 66.008 -37.945 1.00 30.58 464 ASN A C 1
ATOM 3856 O O . ASN A 1 464 ? -0.718 64.906 -37.429 1.00 30.58 464 ASN A O 1
ATOM 3860 N N . VAL A 1 465 ? 0.120 66.905 -37.688 1.00 31.03 465 VAL A N 1
ATOM 3861 C CA . VAL A 1 465 ? 0.003 68.056 -36.777 1.00 31.03 465 VAL A CA 1
ATOM 3862 C C . VAL A 1 465 ? -0.320 67.652 -35.331 1.00 31.03 465 VAL A C 1
ATOM 3864 O O . VAL A 1 465 ? -1.436 67.287 -34.981 1.00 31.03 465 VAL A O 1
ATOM 3867 N N . THR A 1 466 ? 0.704 67.900 -34.510 1.00 31.61 466 THR A N 1
ATOM 3868 C CA . THR A 1 466 ? 0.734 68.211 -33.074 1.00 31.61 466 THR A CA 1
ATOM 3869 C C . THR A 1 466 ? 0.745 67.094 -32.032 1.00 31.61 466 THR A C 1
ATOM 3871 O O . THR A 1 466 ? -0.141 66.255 -31.937 1.00 31.61 466 THR A O 1
ATOM 3874 N N . SER A 1 467 ? 1.726 67.278 -31.137 1.00 36.56 467 SER A N 1
ATOM 3875 C CA . SER A 1 467 ? 1.829 66.790 -29.756 1.00 36.56 467 SER A CA 1
ATOM 3876 C C . SER A 1 467 ? 2.114 65.302 -29.570 1.00 36.56 467 SER A C 1
ATOM 3878 O O . SER A 1 467 ? 1.225 64.515 -29.295 1.00 36.56 467 SER A O 1
ATOM 3880 N N . GLU A 1 468 ? 3.397 64.944 -29.609 1.00 29.20 468 GLU A N 1
ATOM 3881 C CA . GLU A 1 468 ? 4.180 64.718 -28.384 1.00 29.20 468 GLU A CA 1
ATOM 3882 C C . GLU A 1 468 ? 5.663 64.543 -28.748 1.00 29.20 468 GLU A C 1
ATOM 3884 O O . GLU A 1 468 ? 6.012 63.902 -29.736 1.00 29.20 468 GLU A O 1
ATOM 3889 N N . ASN A 1 469 ? 6.547 65.169 -27.972 1.00 50.09 469 ASN A N 1
ATOM 3890 C CA . ASN A 1 469 ? 7.996 65.046 -28.104 1.00 50.09 469 ASN A CA 1
ATOM 3891 C C . ASN A 1 469 ? 8.430 63.583 -27.910 1.00 50.09 469 ASN A C 1
ATOM 3893 O O . ASN A 1 469 ? 8.690 63.169 -26.783 1.00 50.09 469 ASN A O 1
ATOM 3897 N N . LYS A 1 470 ? 8.557 62.810 -28.989 1.00 45.97 470 LYS A N 1
ATOM 3898 C CA . LYS A 1 470 ? 9.356 61.582 -28.987 1.00 45.97 470 LYS A CA 1
ATOM 3899 C C . LYS A 1 470 ? 10.653 61.853 -29.733 1.00 45.97 470 LYS A C 1
ATOM 3901 O O . LYS A 1 470 ? 10.651 62.253 -30.894 1.00 45.97 470 LYS A O 1
ATOM 3906 N N . ILE A 1 471 ? 11.755 61.739 -29.002 1.00 51.09 471 ILE A N 1
ATOM 3907 C CA . ILE A 1 471 ? 13.102 61.688 -29.565 1.00 51.09 471 ILE A CA 1
ATOM 3908 C C . ILE A 1 471 ? 13.143 60.408 -30.412 1.00 51.09 471 ILE A C 1
ATOM 3910 O O . ILE A 1 471 ? 12.694 59.379 -29.906 1.00 51.09 471 ILE A O 1
ATOM 3914 N N . PRO A 1 472 ? 13.593 60.453 -31.678 1.00 54.06 472 PRO A N 1
ATOM 3915 C CA . PRO A 1 472 ? 13.729 59.236 -32.464 1.00 54.06 472 PRO A CA 1
ATOM 3916 C C . PRO A 1 472 ? 14.762 58.341 -31.782 1.00 54.06 472 PRO A C 1
ATOM 3918 O O . PRO A 1 472 ? 15.923 58.726 -31.660 1.00 54.06 472 PRO A O 1
ATOM 3921 N N . THR A 1 473 ? 14.330 57.187 -31.277 1.00 53.62 473 THR A N 1
ATOM 3922 C CA . THR A 1 473 ? 15.178 56.262 -30.507 1.00 53.62 473 THR A CA 1
ATOM 3923 C C . THR A 1 473 ? 15.919 55.271 -31.397 1.00 53.62 473 THR A C 1
ATOM 3925 O O . THR A 1 473 ? 16.809 54.570 -30.923 1.00 53.62 473 THR A O 1
ATOM 3928 N N . THR A 1 474 ? 15.581 55.206 -32.690 1.00 56.50 474 THR A N 1
ATOM 3929 C CA . THR A 1 474 ? 16.235 54.311 -33.652 1.00 56.50 474 THR A CA 1
ATOM 3930 C C . THR A 1 474 ? 16.506 54.997 -34.992 1.00 56.50 474 THR A C 1
ATOM 3932 O O . THR A 1 474 ? 15.699 55.779 -35.493 1.00 56.50 474 THR A O 1
ATOM 3935 N N . LEU A 1 475 ? 17.628 54.652 -35.631 1.00 56.38 475 LEU A N 1
ATOM 3936 C CA . LEU A 1 475 ? 18.072 55.175 -36.937 1.00 56.38 475 LEU A CA 1
ATOM 3937 C C . LEU A 1 475 ? 17.096 54.904 -38.096 1.00 56.38 475 LEU A C 1
ATOM 3939 O O . LEU A 1 475 ? 17.244 55.475 -39.172 1.00 56.38 475 LEU A O 1
ATOM 3943 N N . LYS A 1 476 ? 16.087 54.049 -37.883 1.00 59.12 476 LYS A N 1
ATOM 3944 C CA . LYS A 1 476 ? 15.044 53.691 -38.859 1.00 59.12 476 LYS A CA 1
ATOM 3945 C C . LYS A 1 476 ? 13.915 54.729 -38.941 1.00 59.12 476 LYS A C 1
ATOM 3947 O O . LYS A 1 476 ? 13.144 54.705 -39.894 1.00 59.12 476 LYS A O 1
ATOM 3952 N N . GLU A 1 477 ? 13.814 55.634 -37.967 1.00 57.50 477 GLU A N 1
ATOM 3953 C CA . GLU A 1 477 ? 12.750 56.650 -37.873 1.00 57.50 477 GLU A CA 1
ATOM 3954 C C . GLU A 1 477 ? 13.110 57.976 -38.572 1.00 57.50 477 GLU A C 1
ATOM 3956 O O . GLU A 1 477 ? 12.299 58.902 -38.613 1.00 57.50 477 GLU A O 1
ATOM 3961 N N . VAL A 1 478 ? 14.324 58.084 -39.127 1.00 59.88 478 VAL A N 1
ATOM 3962 C CA . VAL A 1 478 ? 14.918 59.340 -39.611 1.00 59.88 478 VAL A CA 1
ATOM 3963 C C . VAL A 1 478 ? 15.187 59.274 -41.123 1.00 59.88 478 VAL A C 1
ATOM 3965 O O . VAL A 1 478 ? 15.455 58.211 -41.675 1.00 59.88 478 VAL A O 1
ATOM 3968 N N . SER A 1 479 ? 15.100 60.412 -41.826 1.00 58.25 479 SER A N 1
ATOM 3969 C CA . SER A 1 479 ? 15.322 60.479 -43.281 1.00 58.25 479 SER A CA 1
ATOM 3970 C C . SER A 1 479 ? 16.739 60.030 -43.682 1.00 58.25 479 SER A C 1
ATOM 3972 O O . SER A 1 479 ? 17.705 60.316 -42.969 1.00 58.25 479 SER A O 1
ATOM 3974 N N . SER A 1 480 ? 16.901 59.377 -44.841 1.00 57.25 480 SER A N 1
ATOM 3975 C CA . SER A 1 480 ? 18.206 58.815 -45.245 1.00 57.25 480 SER A CA 1
ATOM 3976 C C . SER A 1 480 ? 19.306 59.872 -45.427 1.00 57.25 480 SER A C 1
ATOM 3978 O O . SER A 1 480 ? 20.475 59.583 -45.190 1.00 57.25 480 SER A O 1
ATOM 3980 N N . LYS A 1 481 ? 18.945 61.124 -45.749 1.00 59.97 481 LYS A N 1
ATOM 3981 C CA . LYS A 1 481 ? 19.892 62.248 -45.881 1.00 59.97 481 LYS A CA 1
ATOM 3982 C C . LYS A 1 481 ? 20.543 62.635 -44.550 1.00 59.97 481 LYS A C 1
ATOM 3984 O O . LYS A 1 481 ? 21.753 62.791 -44.476 1.00 59.97 481 LYS A O 1
ATOM 3989 N N . THR A 1 482 ? 19.751 62.717 -43.485 1.00 66.31 482 THR A N 1
ATOM 3990 C CA . THR A 1 482 ? 20.237 63.016 -42.126 1.00 66.31 482 THR A CA 1
ATOM 3991 C C . THR A 1 482 ? 21.095 61.889 -41.543 1.00 66.31 482 THR A C 1
ATOM 3993 O O . THR A 1 482 ? 22.017 62.155 -40.777 1.00 66.31 482 THR A O 1
ATOM 3996 N N . VAL A 1 483 ? 20.840 60.634 -41.935 1.00 65.75 483 VAL A N 1
ATOM 3997 C CA . VAL A 1 483 ? 21.679 59.484 -41.556 1.00 65.75 483 VAL A CA 1
ATOM 3998 C C . VAL A 1 483 ? 23.023 59.522 -42.296 1.00 65.75 483 VAL A C 1
ATOM 4000 O O . VAL A 1 483 ? 24.061 59.300 -41.678 1.00 65.75 483 VAL A O 1
ATOM 4003 N N . GLN A 1 484 ? 23.034 59.877 -43.587 1.00 66.00 484 GLN A N 1
ATOM 4004 C CA . GLN A 1 484 ? 24.271 60.061 -44.359 1.00 66.00 484 GLN A CA 1
ATOM 4005 C C . GLN A 1 484 ? 25.143 61.201 -43.808 1.00 66.00 484 GLN A C 1
ATOM 4007 O O . GLN A 1 484 ? 26.350 61.025 -43.671 1.00 66.00 484 GLN A O 1
ATOM 4012 N N . GLU A 1 485 ? 24.551 62.340 -43.438 1.00 66.44 485 GLU A N 1
ATOM 4013 C CA . GLU A 1 485 ? 25.283 63.464 -42.832 1.00 66.44 485 GLU A CA 1
ATOM 4014 C C . GLU A 1 485 ? 25.875 63.108 -41.460 1.00 66.44 485 GLU A C 1
ATOM 4016 O O . GLU A 1 485 ? 27.034 63.424 -41.193 1.00 66.44 485 GLU A O 1
ATOM 4021 N N . PHE A 1 486 ? 25.123 62.401 -40.609 1.00 73.19 486 PHE A N 1
ATOM 4022 C CA . PHE A 1 486 ? 25.612 61.917 -39.313 1.00 73.19 486 PHE A CA 1
ATOM 4023 C C . PHE A 1 486 ? 26.793 60.950 -39.464 1.00 73.19 486 PHE A C 1
ATOM 4025 O O . PHE A 1 486 ? 27.813 61.106 -38.793 1.00 73.19 486 PHE A O 1
ATOM 4032 N N . LEU A 1 487 ? 26.688 59.979 -40.376 1.00 68.75 487 LEU A N 1
ATOM 4033 C CA . LEU A 1 487 ? 27.764 59.021 -40.635 1.00 68.75 487 LEU A CA 1
ATOM 4034 C C . LEU A 1 487 ? 28.988 59.697 -41.261 1.00 68.75 487 LEU A C 1
ATOM 4036 O O . LEU A 1 487 ? 30.114 59.349 -40.913 1.00 68.75 487 LEU A O 1
ATOM 4040 N N . HIS A 1 488 ? 28.792 60.702 -42.118 1.00 70.00 488 HIS A N 1
ATOM 4041 C CA . HIS A 1 488 ? 29.886 61.499 -42.668 1.00 70.00 488 HIS A CA 1
ATOM 4042 C C . HIS A 1 488 ? 30.595 62.320 -41.578 1.00 70.00 488 HIS A C 1
ATOM 4044 O O . HIS A 1 488 ? 31.823 62.315 -41.507 1.00 70.00 488 HIS A O 1
ATOM 4050 N N . LEU A 1 489 ? 29.853 62.974 -40.680 1.00 69.44 489 LEU A N 1
ATOM 4051 C CA . LEU A 1 489 ? 30.426 63.685 -39.528 1.00 69.44 489 LEU A CA 1
ATOM 4052 C C . LEU A 1 489 ? 31.223 62.741 -38.620 1.00 69.44 489 LEU A C 1
ATOM 4054 O O . LEU A 1 489 ? 32.334 63.070 -38.209 1.00 69.44 489 LEU A O 1
ATOM 4058 N N . LEU A 1 490 ? 30.708 61.535 -38.375 1.00 71.19 490 LEU A N 1
ATOM 4059 C CA . LEU A 1 490 ? 31.381 60.527 -37.559 1.00 71.19 490 LEU A CA 1
ATOM 4060 C C . LEU A 1 490 ? 32.659 59.968 -38.209 1.00 71.19 490 LEU A C 1
ATOM 4062 O O . LEU A 1 490 ? 33.545 59.513 -37.496 1.00 71.19 490 LEU A O 1
ATOM 4066 N N . CYS A 1 491 ? 32.776 60.011 -39.539 1.00 68.12 491 CYS A N 1
ATOM 4067 C CA . CYS A 1 491 ? 33.974 59.568 -40.260 1.00 68.12 491 CYS A CA 1
ATOM 4068 C C . CYS A 1 491 ? 35.111 60.588 -40.263 1.00 68.12 491 CYS A C 1
ATOM 4070 O O . CYS A 1 491 ? 36.276 60.193 -40.241 1.00 68.12 491 CYS A O 1
ATOM 4072 N N . TYR A 1 492 ? 34.782 61.876 -40.394 1.00 68.69 492 TYR A N 1
ATOM 4073 C CA . TYR A 1 492 ? 35.762 62.910 -40.741 1.00 68.69 492 TYR A CA 1
ATOM 4074 C C . TYR A 1 492 ? 36.099 63.861 -39.585 1.00 68.69 492 TYR A C 1
ATOM 4076 O O . TYR A 1 492 ? 37.224 64.342 -39.526 1.00 68.69 492 TYR A O 1
ATOM 4084 N N . GLU A 1 493 ? 35.197 64.098 -38.630 1.00 66.81 493 GLU A N 1
ATOM 4085 C CA . GLU A 1 493 ? 35.496 64.951 -37.465 1.00 66.81 493 GLU A CA 1
ATOM 4086 C C . GLU A 1 493 ? 36.426 64.275 -36.429 1.00 66.81 493 GLU A C 1
ATOM 4088 O O . GLU A 1 493 ? 37.350 64.926 -35.934 1.00 66.81 493 GLU A O 1
ATOM 4093 N N . PRO A 1 494 ? 36.292 62.970 -36.102 1.00 64.19 494 PRO A N 1
ATOM 4094 C CA . PRO A 1 494 ? 37.203 62.288 -35.179 1.00 64.19 494 PRO A CA 1
ATOM 4095 C C . PRO A 1 494 ? 38.431 61.670 -35.881 1.00 64.19 494 PRO A C 1
ATOM 4097 O O . PRO A 1 494 ? 38.906 60.597 -35.507 1.00 64.19 494 PRO A O 1
ATOM 4100 N N . GLU A 1 495 ? 39.001 62.352 -36.878 1.00 61.81 495 GLU A N 1
ATOM 4101 C CA . GLU A 1 495 ? 40.153 61.863 -37.657 1.00 61.81 495 GLU A CA 1
ATOM 4102 C C . GLU A 1 495 ? 41.433 61.672 -36.810 1.00 61.81 495 GLU A C 1
ATOM 4104 O O . GLU A 1 495 ? 42.362 60.960 -37.202 1.00 61.81 495 GLU A O 1
ATOM 4109 N N . PHE A 1 496 ? 41.497 62.264 -35.614 1.00 65.75 496 PHE A N 1
ATOM 4110 C CA . PHE A 1 496 ? 42.618 62.101 -34.682 1.00 65.75 496 PHE A CA 1
ATOM 4111 C C . PHE A 1 496 ? 42.672 60.721 -33.997 1.00 65.75 496 PHE A C 1
ATOM 4113 O O . PHE A 1 496 ? 43.720 60.367 -33.462 1.00 65.75 496 PHE A O 1
ATOM 4120 N N . LEU A 1 497 ? 41.579 59.946 -34.005 1.00 62.81 497 LEU A N 1
ATOM 4121 C CA . LEU A 1 497 ? 41.496 58.626 -33.357 1.00 62.81 497 LEU A CA 1
ATOM 4122 C C . LEU A 1 497 ? 42.066 57.480 -34.212 1.00 62.81 497 LEU A C 1
ATOM 4124 O O . LEU A 1 497 ? 42.191 56.359 -33.725 1.00 62.81 497 LEU A O 1
ATOM 4128 N N . ILE A 1 498 ? 42.410 57.748 -35.475 1.00 66.00 498 ILE A N 1
ATOM 4129 C CA . ILE A 1 498 ? 42.958 56.757 -36.408 1.00 66.00 498 ILE A CA 1
ATOM 4130 C C . ILE A 1 498 ? 44.491 56.861 -36.433 1.00 66.00 498 ILE A C 1
ATOM 4132 O O . ILE A 1 498 ? 45.040 57.934 -36.698 1.00 66.00 498 ILE A O 1
ATOM 4136 N N . ASP A 1 499 ? 45.184 55.738 -36.229 1.00 69.38 499 ASP A N 1
ATOM 4137 C CA . ASP A 1 499 ? 46.648 55.633 -36.335 1.00 69.38 499 ASP A CA 1
ATOM 4138 C C . ASP A 1 499 ? 47.172 56.008 -37.740 1.00 69.38 499 ASP A C 1
ATOM 4140 O O . ASP A 1 499 ? 46.599 55.614 -38.760 1.00 69.38 499 ASP A O 1
ATOM 4144 N N . GLU A 1 500 ? 48.322 56.697 -37.826 1.00 68.19 500 GLU A N 1
ATOM 4145 C CA . GLU A 1 500 ? 48.922 57.131 -39.109 1.00 68.19 500 GLU A CA 1
ATOM 4146 C C . GLU A 1 500 ? 49.193 55.977 -40.090 1.00 68.19 500 GLU A C 1
ATOM 4148 O O . GLU A 1 500 ? 49.106 56.149 -41.308 1.00 68.19 500 GLU A O 1
ATOM 4153 N N . ASN A 1 501 ? 49.488 54.782 -39.573 1.00 64.38 501 ASN A N 1
ATOM 4154 C CA . ASN A 1 501 ? 49.722 53.592 -40.393 1.00 64.38 501 ASN A CA 1
ATOM 4155 C C . ASN A 1 501 ? 48.444 53.118 -41.103 1.00 64.38 501 ASN A C 1
ATOM 4157 O O . ASN A 1 501 ? 48.512 52.648 -42.236 1.00 64.38 501 ASN A O 1
ATOM 4161 N N . ILE A 1 502 ? 47.282 53.278 -40.463 1.00 65.44 502 ILE A N 1
ATOM 4162 C CA . ILE A 1 502 ? 45.975 52.937 -41.036 1.00 65.44 502 ILE A CA 1
ATOM 4163 C C . ILE A 1 502 ? 45.546 54.027 -42.029 1.00 65.44 502 ILE A C 1
ATOM 4165 O O . ILE A 1 502 ? 45.023 53.707 -43.094 1.00 65.44 502 ILE A O 1
ATOM 4169 N N . LYS A 1 503 ? 45.875 55.300 -41.769 1.00 65.31 503 LYS A N 1
ATOM 4170 C CA . LYS A 1 503 ? 45.636 56.412 -42.712 1.00 65.31 503 LYS A CA 1
ATOM 4171 C C . LYS A 1 503 ? 46.324 56.203 -44.066 1.00 65.31 503 LYS A C 1
ATOM 4173 O O . LYS A 1 503 ? 45.670 56.336 -45.096 1.00 65.31 503 LYS A O 1
ATOM 4178 N N . ARG A 1 504 ? 47.596 55.777 -44.078 1.00 68.06 504 ARG A N 1
ATOM 4179 C CA . ARG A 1 504 ? 48.337 55.467 -45.324 1.00 68.06 504 ARG A CA 1
ATOM 4180 C C . ARG A 1 504 ? 47.760 54.284 -46.105 1.00 68.06 504 ARG A C 1
ATOM 4182 O O . ARG A 1 504 ? 47.887 54.236 -47.323 1.00 68.06 504 ARG A O 1
ATOM 4189 N N . LEU A 1 505 ? 47.140 53.326 -45.415 1.00 62.75 505 LEU A N 1
ATOM 4190 C CA . LEU A 1 505 ? 46.494 52.169 -46.043 1.00 62.75 505 LEU A CA 1
ATOM 4191 C C . LEU A 1 505 ? 45.106 52.503 -46.614 1.00 62.75 505 LEU A C 1
ATOM 4193 O O . LEU A 1 505 ? 44.637 51.782 -47.490 1.00 62.75 505 LEU A O 1
ATOM 4197 N N . LEU A 1 506 ?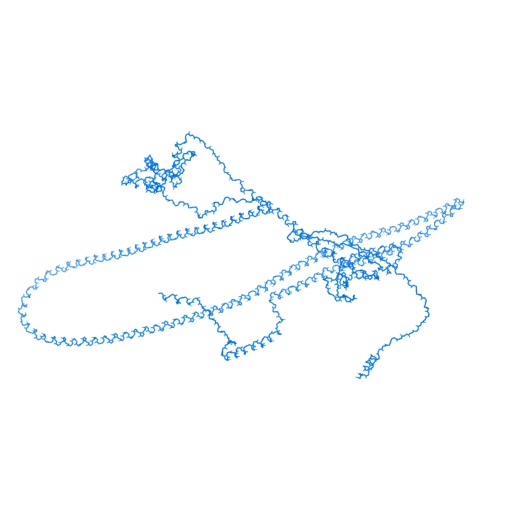 44.475 53.591 -46.155 1.00 63.53 506 LEU A N 1
ATOM 4198 C CA . LEU A 1 506 ? 43.138 54.034 -46.572 1.00 63.53 506 LEU A CA 1
ATOM 4199 C C . LEU A 1 506 ? 43.140 55.100 -47.686 1.00 63.53 506 LEU A C 1
ATOM 4201 O O . LEU A 1 506 ? 42.088 55.344 -48.271 1.00 63.53 506 LEU A O 1
ATOM 4205 N N . GLU A 1 507 ? 44.275 55.740 -47.989 1.00 62.66 507 GLU A N 1
ATOM 4206 C CA . GLU A 1 507 ? 44.424 56.702 -49.102 1.00 62.66 507 GLU A CA 1
ATOM 4207 C C . GLU A 1 507 ? 44.163 56.134 -50.518 1.00 62.66 507 GLU A C 1
ATOM 4209 O O . GLU A 1 507 ? 43.603 56.866 -51.334 1.00 62.66 507 GLU A O 1
ATOM 4214 N N . PRO A 1 508 ? 44.527 54.877 -50.859 1.00 64.94 508 PRO A N 1
ATOM 4215 C CA . PRO A 1 508 ? 44.329 54.342 -52.212 1.00 64.94 508 PRO A CA 1
ATOM 4216 C C . PRO A 1 508 ? 42.953 53.689 -52.473 1.00 64.94 508 PRO A C 1
ATOM 4218 O O . PRO A 1 508 ? 42.744 53.170 -53.570 1.00 64.94 508 PRO A O 1
ATOM 4221 N N . LEU A 1 509 ? 42.024 53.678 -51.507 1.00 60.72 509 LEU A N 1
ATOM 4222 C CA . LEU A 1 509 ? 40.705 53.027 -51.626 1.00 60.72 509 LEU A CA 1
ATOM 4223 C C . LEU A 1 509 ? 39.611 53.983 -52.143 1.00 60.72 509 LEU A C 1
ATOM 4225 O O . LEU A 1 509 ? 39.648 55.187 -51.896 1.00 60.72 509 LEU A O 1
ATOM 4229 N N . GLY A 1 510 ? 38.620 53.439 -52.864 1.00 62.62 510 GLY A N 1
ATOM 4230 C CA . GLY A 1 510 ? 37.475 54.197 -53.387 1.00 62.62 510 GLY A CA 1
ATOM 4231 C C . GLY A 1 510 ? 36.580 54.778 -52.282 1.00 62.62 510 GLY A C 1
ATOM 4232 O O . GLY A 1 510 ? 36.595 54.297 -51.152 1.00 62.62 510 GLY A O 1
ATOM 4233 N N . TYR A 1 511 ? 35.782 55.804 -52.608 1.00 63.50 511 TYR A N 1
ATOM 4234 C CA . TYR A 1 511 ? 34.991 56.573 -51.629 1.00 63.50 511 TYR A CA 1
ATOM 4235 C C . TYR A 1 511 ? 34.092 55.694 -50.741 1.00 63.50 511 TYR A C 1
ATOM 4237 O O . TYR A 1 511 ? 34.059 55.891 -49.533 1.00 63.50 511 TYR A O 1
ATOM 4245 N N . GLU A 1 512 ? 33.422 54.688 -51.307 1.00 58.38 512 GLU A N 1
ATOM 4246 C CA . GLU A 1 512 ? 32.493 53.818 -50.567 1.00 58.38 512 GLU A CA 1
ATOM 4247 C C . GLU A 1 512 ? 33.213 52.765 -49.705 1.00 58.38 512 GLU A C 1
ATOM 4249 O O . GLU A 1 512 ? 32.896 52.599 -48.528 1.00 58.38 512 GLU A O 1
ATOM 4254 N N . GLU A 1 513 ? 34.230 52.098 -50.256 1.00 60.25 513 GLU A N 1
ATOM 4255 C CA . GLU A 1 513 ? 35.020 51.086 -49.537 1.00 60.25 513 GLU A CA 1
ATOM 4256 C C . GLU A 1 513 ? 35.844 51.720 -48.405 1.00 60.25 513 GLU A C 1
ATOM 4258 O O . GLU A 1 513 ? 35.958 51.162 -47.311 1.00 60.25 513 GLU A O 1
ATOM 4263 N N . GLY A 1 514 ? 36.363 52.929 -48.643 1.00 65.00 514 GLY A N 1
ATOM 4264 C CA . GLY A 1 514 ? 37.084 53.722 -47.655 1.00 65.00 514 GLY A CA 1
ATOM 4265 C C . GLY A 1 514 ? 36.190 54.220 -46.519 1.00 65.00 514 GLY A C 1
ATOM 4266 O O . GLY A 1 514 ? 36.641 54.240 -45.376 1.00 65.00 514 GLY A O 1
ATOM 4267 N N . LEU A 1 515 ? 34.931 54.583 -46.793 1.00 67.38 515 LEU A N 1
ATOM 4268 C CA . LEU A 1 515 ? 33.990 55.052 -45.770 1.00 67.38 515 LEU A CA 1
ATOM 4269 C C . LEU A 1 515 ? 33.584 53.922 -44.813 1.00 67.38 515 LEU A C 1
ATOM 4271 O O . LEU A 1 515 ? 33.564 54.125 -43.603 1.00 67.38 515 LEU A O 1
ATOM 4275 N N . LEU A 1 516 ? 33.340 52.715 -45.337 1.00 71.38 516 LEU A N 1
ATOM 4276 C CA . LEU A 1 516 ? 32.986 51.541 -44.534 1.00 71.38 516 LEU A CA 1
ATOM 4277 C C . LEU A 1 516 ? 34.120 51.125 -43.591 1.00 71.38 516 LEU A C 1
ATOM 4279 O O . LEU A 1 516 ? 33.889 50.901 -42.405 1.00 71.38 516 LEU A O 1
ATOM 4283 N N . LEU A 1 517 ? 35.349 51.058 -44.110 1.00 67.62 517 LEU A N 1
ATOM 4284 C CA . LEU A 1 517 ? 36.534 50.714 -43.320 1.00 67.62 517 LEU A CA 1
ATOM 4285 C C . LEU A 1 517 ? 36.844 51.790 -42.272 1.00 67.62 517 LEU A C 1
ATOM 4287 O O . LEU A 1 517 ? 37.193 51.460 -41.142 1.00 67.62 517 LEU A O 1
ATOM 4291 N N . ARG A 1 518 ? 36.667 53.076 -42.607 1.00 69.88 518 ARG A N 1
ATOM 4292 C CA . ARG A 1 518 ? 36.818 54.182 -41.647 1.00 69.88 518 ARG A CA 1
ATOM 4293 C C . ARG A 1 518 ? 35.773 54.109 -40.538 1.00 69.88 518 ARG A C 1
ATOM 4295 O O . ARG A 1 518 ? 36.151 54.164 -39.371 1.00 69.88 518 ARG A O 1
ATOM 4302 N N . LEU A 1 519 ? 34.499 53.912 -40.880 1.00 71.00 519 LEU A N 1
ATOM 4303 C CA . LEU A 1 519 ? 33.425 53.724 -39.899 1.00 71.00 519 LEU A CA 1
ATOM 4304 C C . LEU A 1 519 ? 33.711 52.544 -38.977 1.00 71.00 519 LEU A C 1
ATOM 4306 O O . LEU A 1 519 ? 33.592 52.690 -37.767 1.00 71.00 519 LEU A O 1
ATOM 4310 N N . ASP A 1 520 ? 34.134 51.407 -39.525 1.00 66.75 520 ASP A N 1
ATOM 4311 C CA . ASP A 1 520 ? 34.435 50.215 -38.733 1.00 66.75 520 ASP A CA 1
ATOM 4312 C C . ASP A 1 520 ? 35.600 50.462 -37.763 1.00 66.75 520 ASP A C 1
ATOM 4314 O O . ASP A 1 520 ? 35.495 50.153 -36.577 1.00 66.75 520 ASP A O 1
ATOM 4318 N N . THR A 1 521 ? 36.672 51.128 -38.212 1.00 69.81 521 THR A N 1
ATOM 4319 C CA . THR A 1 521 ? 37.804 51.487 -37.337 1.00 69.81 521 THR A CA 1
ATOM 4320 C C . THR A 1 521 ? 37.428 52.489 -36.243 1.00 69.81 521 THR A C 1
ATOM 4322 O O . THR A 1 521 ? 37.833 52.325 -35.096 1.00 69.81 521 THR A O 1
ATOM 4325 N N . ILE A 1 522 ? 36.623 53.509 -36.550 1.00 72.69 522 ILE A N 1
ATOM 4326 C CA . ILE A 1 522 ? 36.220 54.523 -35.566 1.00 72.69 522 ILE A CA 1
ATOM 4327 C C . ILE A 1 522 ? 35.229 53.929 -34.560 1.00 72.69 522 ILE A C 1
ATOM 4329 O O . ILE A 1 522 ? 35.377 54.137 -33.359 1.00 72.69 522 ILE A O 1
ATOM 4333 N N . LEU A 1 523 ? 34.248 53.148 -35.017 1.00 71.62 523 LEU A N 1
ATOM 4334 C CA . LEU A 1 523 ? 33.255 52.517 -34.146 1.00 71.62 523 LEU A CA 1
ATOM 4335 C C . LEU A 1 523 ? 33.888 51.458 -33.235 1.00 71.62 523 LEU A C 1
ATOM 4337 O O . LEU A 1 523 ? 33.532 51.383 -32.060 1.00 71.62 523 LEU A O 1
ATOM 4341 N N . THR A 1 524 ? 34.880 50.708 -33.724 1.00 73.88 524 THR A N 1
ATOM 4342 C CA . THR A 1 524 ? 35.646 49.771 -32.886 1.00 73.88 524 THR A CA 1
ATOM 4343 C C . THR A 1 524 ? 36.519 50.484 -31.854 1.00 73.88 524 THR A C 1
ATOM 4345 O O . THR A 1 524 ? 36.540 50.053 -30.702 1.00 73.88 524 THR A O 1
ATOM 4348 N N . VAL A 1 525 ? 37.176 51.599 -32.205 1.00 71.81 525 VAL A N 1
ATOM 4349 C CA . VAL A 1 525 ? 37.941 52.422 -31.244 1.00 71.81 525 VAL A CA 1
ATOM 4350 C C . VAL A 1 525 ? 37.028 53.064 -30.193 1.00 71.81 525 VAL A C 1
ATOM 4352 O O . VAL A 1 525 ? 37.387 53.116 -29.019 1.00 71.81 525 VAL A O 1
ATOM 4355 N N . LEU A 1 526 ? 35.827 53.500 -30.584 1.00 68.88 526 LEU A N 1
ATOM 4356 C CA . LEU A 1 526 ? 34.810 54.040 -29.674 1.00 68.88 526 LEU A CA 1
ATOM 4357 C C . LEU A 1 526 ? 34.098 52.957 -28.842 1.00 68.88 526 LEU A C 1
ATOM 4359 O O . LEU A 1 526 ? 33.321 53.291 -27.950 1.00 68.88 526 LEU A O 1
ATOM 4363 N N . GLY A 1 527 ? 34.366 51.672 -29.100 1.00 64.44 527 GLY A N 1
ATOM 4364 C CA . GLY A 1 527 ? 33.783 50.552 -28.361 1.00 64.44 527 GLY A CA 1
ATOM 4365 C C . GLY A 1 527 ? 32.315 50.268 -28.694 1.00 64.44 527 GLY A C 1
ATOM 4366 O O . GLY A 1 527 ? 31.648 49.579 -27.929 1.00 64.44 527 GLY A O 1
ATOM 4367 N N . VAL A 1 528 ? 31.812 50.773 -29.823 1.00 71.00 528 VAL A N 1
ATOM 4368 C CA . VAL A 1 528 ? 30.440 50.549 -30.296 1.00 71.00 528 VAL A CA 1
ATOM 4369 C C . VAL A 1 528 ? 30.383 49.185 -30.980 1.00 71.00 528 VAL A C 1
ATOM 4371 O O . VAL A 1 528 ? 30.883 49.019 -32.092 1.00 71.00 528 VAL A O 1
ATOM 4374 N N . GLN A 1 529 ? 29.798 48.191 -30.310 1.00 56.88 529 GLN A N 1
ATOM 4375 C CA . GLN A 1 529 ? 29.777 46.803 -30.792 1.00 56.88 529 GLN A CA 1
ATOM 4376 C C . GLN A 1 529 ? 28.385 46.334 -31.233 1.00 56.88 529 GLN A C 1
ATOM 4378 O O . GLN A 1 529 ? 28.284 45.346 -31.962 1.00 56.88 529 GLN A O 1
ATOM 4383 N N . THR A 1 530 ? 27.316 47.030 -30.833 1.00 67.31 530 THR A N 1
ATOM 4384 C CA . THR A 1 530 ? 25.929 46.629 -31.116 1.00 67.31 530 THR A CA 1
ATOM 4385 C C . THR A 1 530 ? 25.129 47.701 -31.873 1.00 67.31 530 THR A C 1
ATOM 4387 O O . THR A 1 530 ? 25.464 48.885 -31.855 1.00 67.31 530 THR A O 1
ATOM 4390 N N . GLU A 1 531 ? 24.048 47.291 -32.558 1.00 64.06 531 GLU A N 1
ATOM 4391 C CA . GLU A 1 531 ? 23.092 48.208 -33.219 1.00 64.06 531 GLU A CA 1
ATOM 4392 C C . GLU A 1 531 ? 22.431 49.151 -32.195 1.00 64.06 531 GLU A C 1
ATOM 4394 O O . GLU A 1 531 ? 22.143 50.307 -32.498 1.00 64.06 531 GLU A O 1
ATOM 4399 N N . GLU A 1 532 ? 22.235 48.679 -30.962 1.00 62.66 532 GLU A N 1
ATOM 4400 C CA . GLU A 1 532 ? 21.705 49.464 -29.844 1.00 62.66 532 GLU A CA 1
ATOM 4401 C C . GLU A 1 532 ? 22.693 50.545 -29.395 1.00 62.66 532 GLU A C 1
ATOM 4403 O O . GLU A 1 532 ? 22.280 51.686 -29.220 1.00 62.66 532 GLU A O 1
ATOM 4408 N N . ASP A 1 533 ? 23.993 50.244 -29.313 1.00 68.38 533 ASP A N 1
ATOM 4409 C CA . ASP A 1 533 ? 25.028 51.231 -28.970 1.00 68.38 533 ASP A CA 1
ATOM 4410 C C . ASP A 1 533 ? 25.136 52.348 -30.022 1.00 68.38 533 ASP A C 1
ATOM 4412 O O . ASP A 1 533 ? 25.343 53.513 -29.685 1.00 68.38 533 ASP A O 1
ATOM 4416 N N . LEU A 1 534 ? 24.966 52.012 -31.306 1.00 69.38 534 LEU A N 1
ATOM 4417 C CA . LEU A 1 534 ? 24.999 52.984 -32.405 1.00 69.38 534 LEU A CA 1
ATOM 4418 C C . LEU A 1 534 ? 23.732 53.856 -32.418 1.00 69.38 534 LEU A C 1
ATOM 4420 O O . LEU A 1 534 ? 23.818 55.066 -32.632 1.00 69.38 534 LEU A O 1
ATOM 4424 N N . ASN A 1 535 ? 22.573 53.268 -32.103 1.00 67.62 535 ASN A N 1
ATOM 4425 C CA . ASN A 1 535 ? 21.337 54.012 -31.856 1.00 67.62 535 ASN A CA 1
ATOM 4426 C C . ASN A 1 535 ? 21.451 54.903 -30.608 1.00 67.62 535 ASN A C 1
ATOM 4428 O O . ASN A 1 535 ? 21.004 56.040 -30.668 1.00 67.62 535 ASN A O 1
ATOM 4432 N N . MET A 1 536 ? 22.101 54.442 -29.533 1.00 67.12 536 MET A N 1
ATOM 4433 C CA . MET A 1 536 ? 22.369 55.220 -28.315 1.00 67.12 536 MET A CA 1
ATOM 4434 C C . MET A 1 536 ? 23.304 56.404 -28.581 1.00 67.12 536 MET A C 1
ATOM 4436 O O . MET A 1 536 ? 23.076 57.507 -28.084 1.00 67.12 536 MET A O 1
ATOM 4440 N N . LEU A 1 537 ? 24.345 56.197 -29.390 1.00 69.44 537 LEU A N 1
ATOM 4441 C CA . LEU A 1 537 ? 25.249 57.255 -29.832 1.00 69.44 537 LEU A CA 1
ATOM 4442 C C . LEU A 1 537 ? 24.487 58.299 -30.662 1.00 69.44 537 LEU A C 1
ATOM 4444 O O . LEU A 1 537 ? 24.604 59.498 -30.416 1.00 69.44 537 LEU A O 1
ATOM 4448 N N . PHE A 1 538 ? 23.653 57.846 -31.599 1.00 68.00 538 PHE A N 1
ATOM 4449 C CA . PHE A 1 538 ? 22.798 58.714 -32.403 1.00 68.00 538 PHE A CA 1
ATOM 4450 C C . PHE A 1 538 ? 21.784 59.481 -31.542 1.00 68.00 538 PHE A C 1
ATOM 4452 O O . PHE A 1 538 ? 21.680 60.702 -31.669 1.00 68.00 538 PHE A O 1
ATOM 4459 N N . THR A 1 539 ? 21.096 58.814 -30.609 1.00 67.81 539 THR A N 1
ATOM 4460 C CA . THR A 1 539 ? 20.188 59.478 -29.668 1.00 67.81 539 THR A CA 1
ATOM 4461 C C . THR A 1 539 ? 20.929 60.469 -28.798 1.00 67.81 539 THR A C 1
ATOM 4463 O O . THR A 1 539 ? 20.415 61.557 -28.626 1.00 67.81 539 THR A O 1
ATOM 4466 N N . TYR A 1 540 ? 22.145 60.178 -28.332 1.00 69.19 540 TYR A N 1
ATOM 4467 C CA . TYR A 1 540 ? 22.937 61.119 -27.538 1.00 69.19 540 TYR A CA 1
ATOM 4468 C C . TYR A 1 540 ? 23.293 62.389 -28.327 1.00 69.19 540 TYR A C 1
ATOM 4470 O O . TYR A 1 540 ? 23.166 63.495 -27.804 1.00 69.19 540 TYR A O 1
ATOM 4478 N N . PHE A 1 541 ? 23.662 62.265 -29.608 1.00 62.81 541 PHE A N 1
ATOM 4479 C CA . PHE A 1 541 ? 23.896 63.423 -30.482 1.00 62.81 541 PHE A CA 1
ATOM 4480 C C . PHE A 1 541 ? 22.612 64.227 -30.765 1.00 62.81 541 PHE A C 1
ATOM 4482 O O . PHE A 1 541 ? 22.664 65.453 -30.872 1.00 62.81 541 PHE A O 1
ATOM 4489 N N . VAL A 1 542 ? 21.453 63.564 -30.836 1.00 62.00 542 VAL A N 1
ATOM 4490 C CA . VAL A 1 542 ? 20.134 64.205 -31.011 1.00 62.00 542 VAL A CA 1
ATOM 4491 C C . VAL A 1 542 ? 19.595 64.798 -29.692 1.00 62.00 542 VAL A C 1
ATOM 4493 O O . VAL A 1 542 ? 18.920 65.828 -29.701 1.00 62.00 542 VAL A O 1
ATOM 4496 N N . GLU A 1 543 ? 19.914 64.189 -28.552 1.00 53.78 543 GLU A N 1
ATOM 4497 C CA . GLU A 1 543 ? 19.504 64.564 -27.193 1.00 53.78 543 GLU A CA 1
ATOM 4498 C C . GLU A 1 543 ? 20.347 65.738 -26.674 1.00 53.78 543 GLU A C 1
ATOM 4500 O O . GLU A 1 543 ? 19.788 66.691 -26.133 1.00 53.78 543 GLU A O 1
ATOM 4505 N N . GLN A 1 544 ? 21.646 65.804 -26.999 1.00 51.56 544 GLN A N 1
ATOM 4506 C CA . GLN A 1 544 ? 22.474 66.998 -26.768 1.00 51.56 544 GLN A CA 1
ATOM 4507 C C . GLN A 1 544 ? 21.980 68.243 -27.523 1.00 51.56 544 GLN A C 1
ATOM 4509 O O . GLN A 1 544 ? 22.232 69.364 -27.080 1.00 51.56 544 GLN A O 1
ATOM 4514 N N . GLN A 1 545 ? 21.236 68.083 -28.625 1.00 49.22 545 GLN A N 1
ATOM 4515 C CA . GLN A 1 545 ? 20.582 69.215 -29.291 1.00 49.22 545 GLN A CA 1
ATOM 4516 C C . GLN A 1 545 ? 19.298 69.691 -28.585 1.00 49.22 545 GLN A C 1
ATOM 4518 O O . GLN A 1 545 ? 18.816 70.785 -28.892 1.00 49.22 545 GLN A O 1
ATOM 4523 N N . LYS A 1 546 ? 18.738 68.929 -27.633 1.00 48.31 546 LYS A N 1
ATOM 4524 C CA . LYS A 1 546 ? 17.499 69.276 -26.906 1.00 48.31 546 LYS A CA 1
ATOM 4525 C C . LYS A 1 546 ? 17.681 69.498 -25.395 1.00 48.31 546 LYS A C 1
ATOM 4527 O O . LYS A 1 546 ? 16.907 70.261 -24.813 1.00 48.31 546 LYS A O 1
ATOM 4532 N N . ASP A 1 547 ? 18.741 68.984 -24.780 1.00 38.41 547 ASP A N 1
ATOM 4533 C CA . ASP A 1 547 ? 18.995 69.064 -23.334 1.00 38.41 547 ASP A CA 1
ATOM 4534 C C . ASP A 1 547 ? 19.749 70.326 -22.880 1.00 38.41 547 ASP A C 1
ATOM 4536 O O . ASP A 1 547 ? 20.737 70.282 -22.152 1.00 38.41 547 ASP A O 1
ATOM 4540 N N . ASN A 1 548 ? 19.201 71.498 -23.219 1.00 41.94 548 ASN A N 1
ATOM 4541 C CA . ASN A 1 548 ? 19.365 72.691 -22.376 1.00 41.94 548 ASN A CA 1
ATOM 4542 C C . ASN A 1 548 ? 18.152 72.925 -21.454 1.00 41.94 548 ASN A C 1
ATOM 4544 O O . ASN A 1 548 ? 18.113 73.924 -20.734 1.00 41.94 548 ASN A O 1
ATOM 4548 N N . LYS A 1 549 ? 17.148 72.029 -21.433 1.00 41.47 549 LYS A N 1
ATOM 4549 C CA . LYS A 1 549 ? 16.005 72.113 -20.507 1.00 41.47 549 LYS A CA 1
ATOM 4550 C C . LYS A 1 549 ? 15.438 70.739 -20.118 1.00 41.47 549 LYS A C 1
ATOM 4552 O O . LYS A 1 549 ? 14.857 70.053 -20.943 1.00 41.47 549 LYS A O 1
ATOM 4557 N N . SER A 1 550 ? 15.436 70.503 -18.801 1.00 34.00 550 SER A N 1
ATOM 4558 C CA . SER A 1 550 ? 14.533 69.650 -17.993 1.00 34.00 550 SER A CA 1
ATOM 4559 C C . SER A 1 550 ? 14.940 68.212 -17.609 1.00 34.00 550 SER A C 1
ATOM 4561 O O . SER A 1 550 ? 14.525 67.220 -18.184 1.00 34.00 550 SER A O 1
ATOM 4563 N N . GLN A 1 551 ? 15.670 68.174 -16.487 1.00 36.56 551 GLN A N 1
ATOM 4564 C CA . GLN A 1 551 ? 15.672 67.217 -15.368 1.00 36.56 551 GLN A CA 1
ATOM 4565 C C . GLN A 1 551 ? 14.763 65.968 -15.405 1.00 36.56 551 GLN A C 1
ATOM 4567 O O . GLN A 1 551 ? 13.534 66.039 -15.344 1.00 36.56 551 GLN A O 1
ATOM 4572 N N . LEU A 1 552 ? 15.452 64.831 -15.252 1.00 30.73 552 LEU A N 1
ATOM 4573 C CA . LEU A 1 552 ? 15.006 63.511 -14.805 1.00 30.73 552 LEU A CA 1
ATOM 4574 C C . LEU A 1 552 ? 13.961 63.521 -13.668 1.00 30.73 552 LEU A C 1
ATOM 4576 O O . LEU A 1 552 ? 14.219 64.007 -12.564 1.00 30.73 552 LEU A O 1
ATOM 4580 N N . LYS A 1 553 ? 12.874 62.765 -13.865 1.00 32.12 553 LYS A N 1
ATOM 4581 C CA . LYS A 1 553 ? 12.183 62.037 -12.788 1.00 32.12 553 LYS A CA 1
ATOM 4582 C C . LYS A 1 553 ? 12.315 60.534 -13.024 1.00 32.12 553 LYS A C 1
ATOM 4584 O O . LYS A 1 553 ? 11.878 60.016 -14.044 1.00 32.12 553 LYS A O 1
ATOM 4589 N N . ARG A 1 554 ? 12.899 59.849 -12.039 1.00 33.06 554 ARG A N 1
ATOM 4590 C CA . ARG A 1 554 ? 12.888 58.388 -11.896 1.00 33.06 554 ARG A CA 1
ATOM 4591 C C . ARG A 1 554 ? 11.460 57.905 -11.628 1.00 33.06 554 ARG A C 1
ATOM 4593 O O . ARG A 1 554 ? 10.811 58.421 -10.718 1.00 33.06 554 ARG A O 1
ATOM 4600 N N . VAL A 1 555 ? 11.015 56.886 -12.357 1.00 28.62 555 VAL A N 1
ATOM 4601 C CA . VAL A 1 555 ? 9.858 56.053 -11.997 1.00 28.62 555 VAL A CA 1
ATOM 4602 C C . VAL A 1 555 ? 10.395 54.823 -11.253 1.00 28.62 555 VAL A C 1
ATOM 4604 O O . VAL A 1 555 ? 11.307 54.176 -11.768 1.00 28.62 555 VAL A O 1
ATOM 4607 N N . PRO A 1 556 ? 9.911 54.504 -10.041 1.00 34.25 556 PRO A N 1
ATOM 4608 C CA . PRO A 1 556 ? 10.295 53.289 -9.340 1.00 34.25 556 PRO A CA 1
ATOM 4609 C C . PRO A 1 556 ? 9.505 52.092 -9.877 1.00 34.25 556 PRO A C 1
ATOM 4611 O O . PRO A 1 556 ? 8.283 52.141 -10.012 1.00 34.25 556 PRO A O 1
ATOM 4614 N N . SER A 1 557 ? 10.231 51.019 -10.163 1.00 30.23 557 SER A N 1
ATOM 4615 C CA . SER A 1 557 ? 9.729 49.724 -10.602 1.00 30.23 557 SER A CA 1
ATOM 4616 C C . SER A 1 557 ? 8.752 49.119 -9.588 1.00 30.23 557 SER A C 1
ATOM 4618 O O . SER A 1 557 ? 9.053 48.983 -8.402 1.00 30.23 557 SER A O 1
ATOM 4620 N N . THR A 1 558 ? 7.577 48.730 -10.070 1.00 34.59 558 THR A N 1
ATOM 4621 C CA . THR A 1 558 ? 6.597 47.885 -9.385 1.00 34.59 558 THR A CA 1
ATOM 4622 C C . THR A 1 558 ? 7.100 46.439 -9.327 1.00 34.59 558 THR A C 1
ATOM 4624 O O . THR A 1 558 ? 6.884 45.672 -10.257 1.00 34.59 558 THR A O 1
ATOM 4627 N N . THR A 1 559 ? 7.765 46.055 -8.238 1.00 35.91 559 THR A N 1
ATOM 4628 C CA . THR A 1 559 ? 8.196 44.664 -7.961 1.00 35.91 559 THR A CA 1
ATOM 4629 C C . THR A 1 559 ? 7.769 44.207 -6.557 1.00 35.91 559 THR A C 1
ATOM 4631 O O . THR A 1 559 ? 8.549 43.630 -5.809 1.00 35.91 559 THR A O 1
ATOM 4634 N N . ILE A 1 560 ? 6.526 44.506 -6.144 1.00 39.47 560 ILE A N 1
ATOM 4635 C CA . ILE A 1 560 ? 6.025 44.207 -4.778 1.00 39.47 560 ILE A CA 1
ATOM 4636 C C . ILE A 1 560 ? 4.820 43.229 -4.758 1.00 39.47 560 ILE A C 1
ATOM 4638 O O . ILE A 1 560 ? 4.314 42.892 -3.690 1.00 39.47 560 ILE A O 1
ATOM 4642 N N . GLU A 1 561 ? 4.348 42.697 -5.890 1.00 52.94 561 GLU A N 1
ATOM 4643 C CA . GLU A 1 561 ? 3.112 41.881 -5.892 1.00 52.94 561 GLU A CA 1
ATOM 4644 C C . GLU A 1 561 ? 3.301 40.356 -5.797 1.00 52.94 561 GLU A C 1
ATOM 4646 O O . GLU A 1 561 ? 2.401 39.679 -5.298 1.00 52.94 561 GLU A O 1
ATOM 4651 N N . GLU A 1 562 ? 4.463 39.802 -6.159 1.00 52.41 562 GLU A N 1
ATOM 4652 C CA . GLU A 1 562 ? 4.657 38.338 -6.222 1.00 52.41 562 GLU A CA 1
ATOM 4653 C C . GLU A 1 562 ? 4.625 37.644 -4.843 1.00 52.41 562 GLU A C 1
ATOM 4655 O O . GLU A 1 562 ? 4.134 36.524 -4.729 1.00 52.41 562 GLU A O 1
ATOM 4660 N N . SER A 1 563 ? 5.017 38.327 -3.759 1.00 56.00 563 SER A N 1
ATOM 4661 C CA . SER A 1 563 ? 5.116 37.712 -2.420 1.00 56.00 563 SER A CA 1
ATOM 4662 C C . SER A 1 563 ? 3.777 37.529 -1.683 1.00 56.00 563 SER A C 1
ATOM 4664 O O . SER A 1 563 ? 3.749 36.910 -0.624 1.00 56.00 563 SER A O 1
ATOM 4666 N N . LYS A 1 564 ? 2.655 38.071 -2.184 1.00 71.81 564 LYS A N 1
ATOM 4667 C CA . LYS A 1 564 ? 1.366 38.046 -1.456 1.00 71.81 564 LYS A CA 1
ATOM 4668 C C . LYS A 1 564 ? 0.564 36.756 -1.652 1.00 71.81 564 LYS A C 1
ATOM 4670 O O . LYS A 1 564 ? -0.211 36.391 -0.771 1.00 71.81 564 LYS A O 1
ATOM 4675 N N . TRP A 1 565 ? 0.706 36.074 -2.789 1.00 76.38 565 TRP A N 1
ATOM 4676 C CA . TRP A 1 565 ? -0.133 34.913 -3.122 1.00 76.38 565 TRP A CA 1
ATOM 4677 C C . TRP A 1 565 ? 0.348 33.605 -2.494 1.00 76.38 565 TRP A C 1
ATOM 4679 O O . TRP A 1 565 ? -0.487 32.802 -2.073 1.00 76.38 565 TRP A O 1
ATOM 4689 N N . GLU A 1 566 ? 1.660 33.416 -2.350 1.00 79.44 566 GLU A N 1
ATOM 4690 C CA . GLU A 1 566 ? 2.231 32.237 -1.686 1.00 79.44 566 GLU A CA 1
ATOM 4691 C C . GLU A 1 566 ? 1.786 32.145 -0.220 1.00 79.44 566 GLU A C 1
ATOM 4693 O O . GLU A 1 566 ? 1.347 31.089 0.242 1.00 79.44 566 GLU A O 1
ATOM 4698 N N . ASP A 1 567 ? 1.779 33.276 0.490 1.00 82.12 567 ASP A N 1
ATOM 4699 C CA . ASP A 1 567 ? 1.282 33.363 1.866 1.00 82.12 567 ASP A CA 1
ATOM 4700 C C . ASP A 1 567 ? -0.210 33.024 1.967 1.00 82.12 567 ASP A C 1
ATOM 4702 O O . ASP A 1 567 ? -0.648 32.353 2.909 1.00 82.12 567 ASP A O 1
ATOM 4706 N N . ILE A 1 568 ? -1.012 33.447 0.987 1.00 82.19 568 ILE A N 1
ATOM 4707 C CA . ILE A 1 568 ? -2.441 33.122 0.928 1.00 82.19 568 ILE A CA 1
ATOM 4708 C C . ILE A 1 568 ? -2.635 31.617 0.705 1.00 82.19 568 ILE A C 1
ATOM 4710 O O . ILE A 1 568 ? -3.458 31.006 1.391 1.00 82.19 568 ILE A O 1
ATOM 4714 N N . TRP A 1 569 ? -1.875 30.994 -0.199 1.00 86.38 569 TRP A N 1
ATOM 4715 C CA . TRP A 1 569 ? -1.959 29.551 -0.451 1.00 86.38 569 TRP A CA 1
ATOM 4716 C C . TRP A 1 569 ? -1.522 28.725 0.758 1.00 86.38 569 TRP A C 1
ATOM 4718 O O . TRP A 1 569 ? -2.216 27.773 1.122 1.00 86.38 569 TRP A O 1
ATOM 4728 N N . ASN A 1 570 ? -0.441 29.119 1.434 1.00 87.19 570 ASN A N 1
ATOM 4729 C CA . ASN A 1 570 ? 0.045 28.442 2.637 1.00 87.19 570 ASN A CA 1
ATOM 4730 C C . ASN A 1 570 ? -0.983 28.501 3.777 1.00 87.19 570 ASN A C 1
ATOM 4732 O O . ASN A 1 570 ? -1.291 27.484 4.407 1.00 87.19 570 ASN A O 1
ATOM 4736 N N . ASN A 1 571 ? -1.586 29.669 4.008 1.00 87.56 571 ASN A N 1
ATOM 4737 C CA . ASN A 1 571 ? -2.634 29.822 5.017 1.00 87.56 571 ASN A CA 1
ATOM 4738 C C . ASN A 1 571 ? -3.914 29.052 4.654 1.00 87.56 571 ASN A C 1
ATOM 4740 O O . ASN A 1 571 ? -4.525 28.423 5.526 1.00 87.56 571 ASN A O 1
ATOM 4744 N N . LEU A 1 572 ? -4.308 29.054 3.376 1.00 88.44 572 LEU A N 1
ATOM 4745 C CA . LEU A 1 572 ? -5.456 28.289 2.887 1.00 88.44 572 LEU A CA 1
ATOM 4746 C C . LEU A 1 572 ? -5.239 26.782 3.066 1.00 88.44 572 LEU A C 1
ATOM 4748 O O . LEU A 1 572 ? -6.141 26.085 3.533 1.00 88.44 572 LEU A O 1
ATOM 4752 N N . TYR A 1 573 ? -4.042 26.283 2.756 1.00 89.88 573 TYR A N 1
ATOM 4753 C CA . TYR A 1 573 ? -3.675 24.884 2.949 1.00 89.88 573 TYR A CA 1
ATOM 4754 C C . TYR A 1 573 ? -3.811 24.465 4.419 1.00 89.88 573 TYR A C 1
ATOM 4756 O O . TYR A 1 573 ? -4.515 23.500 4.723 1.00 89.88 573 TYR A O 1
ATOM 4764 N N . LEU A 1 574 ? -3.239 25.242 5.347 1.00 91.75 574 LEU A N 1
ATOM 4765 C 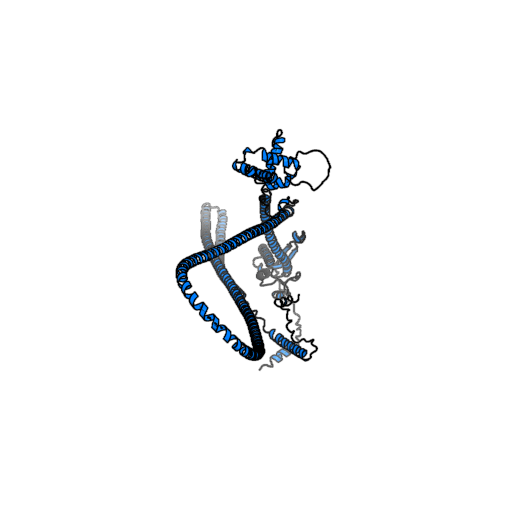CA . LEU A 1 574 ? -3.347 24.980 6.787 1.00 91.75 574 LEU A CA 1
ATOM 4766 C C . LEU A 1 574 ? -4.804 25.000 7.280 1.00 91.75 574 LEU A C 1
ATOM 4768 O O . LEU A 1 574 ? -5.194 24.201 8.139 1.00 91.75 574 LEU A O 1
ATOM 4772 N N . ALA A 1 575 ? -5.633 25.902 6.748 1.00 88.81 575 ALA A N 1
ATOM 4773 C CA . ALA A 1 575 ? -7.053 25.967 7.081 1.00 88.81 575 ALA A CA 1
ATOM 4774 C C . ALA A 1 575 ? -7.824 24.739 6.565 1.00 88.81 575 ALA A C 1
ATOM 4776 O O . ALA A 1 575 ? -8.614 24.146 7.309 1.00 88.81 575 ALA A O 1
ATOM 4777 N N . LEU A 1 576 ? -7.570 24.320 5.322 1.00 92.00 576 LEU A N 1
ATOM 4778 C CA . LEU A 1 576 ? -8.188 23.140 4.715 1.00 92.00 576 LEU A CA 1
ATOM 4779 C C . LEU A 1 576 ? -7.749 21.844 5.398 1.00 92.00 576 LEU A C 1
ATOM 4781 O O . LEU A 1 576 ? -8.579 20.959 5.599 1.00 92.00 576 LEU A O 1
ATOM 4785 N N . GLU A 1 577 ? -6.495 21.738 5.830 1.00 93.44 577 GLU A N 1
ATOM 4786 C CA . GLU A 1 577 ? -6.001 20.588 6.587 1.00 93.44 577 GLU A CA 1
ATOM 4787 C C . GLU A 1 577 ? -6.724 20.453 7.937 1.00 93.44 577 GLU A C 1
ATOM 4789 O O . GLU A 1 577 ? -7.231 19.379 8.289 1.00 93.44 577 GLU A O 1
ATOM 4794 N N . LYS A 1 578 ? -6.874 21.562 8.676 1.00 92.50 578 LYS A N 1
ATOM 4795 C CA . LYS A 1 578 ? -7.680 21.594 9.908 1.00 92.50 578 LYS A CA 1
ATOM 4796 C C . LYS A 1 578 ? -9.134 21.207 9.631 1.00 92.50 578 LYS A C 1
ATOM 4798 O O . LYS A 1 578 ? -9.701 20.392 10.361 1.00 92.50 578 LYS A O 1
ATOM 4803 N N . TYR A 1 579 ? -9.731 21.739 8.566 1.00 92.19 579 TYR A N 1
ATOM 4804 C CA . TYR A 1 579 ? -11.104 21.421 8.178 1.00 92.19 579 TYR A CA 1
ATOM 4805 C C . TYR A 1 579 ? -11.284 19.943 7.799 1.00 92.19 579 TYR A C 1
ATOM 4807 O O . TYR A 1 579 ? -12.232 19.294 8.247 1.00 92.19 579 TYR A O 1
ATOM 4815 N N . TYR A 1 580 ? -10.347 19.370 7.045 1.00 93.31 580 TYR A N 1
ATOM 4816 C CA . TYR A 1 580 ? -10.340 17.957 6.681 1.00 93.31 580 TYR A CA 1
ATOM 4817 C C . TYR A 1 580 ? -10.277 17.052 7.915 1.00 93.31 580 TYR A C 1
ATOM 4819 O O . TYR A 1 580 ? -11.037 16.086 8.016 1.00 93.31 580 TYR A O 1
ATOM 4827 N N . ASN A 1 581 ? -9.452 17.397 8.905 1.00 92.56 581 ASN A N 1
ATOM 4828 C CA . ASN A 1 581 ? -9.389 16.664 10.168 1.00 92.56 581 ASN A CA 1
ATOM 4829 C C . ASN A 1 581 ? -10.730 16.696 10.922 1.00 92.56 581 ASN A C 1
ATOM 4831 O O . ASN A 1 581 ? -11.189 15.660 11.417 1.00 92.56 581 ASN A O 1
ATOM 4835 N N . VAL A 1 582 ? -11.418 17.843 10.932 1.00 93.69 582 VAL A N 1
ATOM 4836 C CA . VAL A 1 582 ? -12.782 17.958 11.479 1.00 93.69 582 VAL A CA 1
ATOM 4837 C C . VAL A 1 582 ? -13.768 17.088 10.695 1.00 93.69 582 VAL A C 1
ATOM 4839 O O . VAL A 1 582 ? -14.577 16.379 11.300 1.00 93.69 582 VAL A O 1
ATOM 4842 N N . LEU A 1 583 ? -13.698 17.075 9.361 1.00 92.81 583 LEU A N 1
ATOM 4843 C CA . LEU A 1 583 ? -14.551 16.226 8.523 1.00 92.81 583 LEU A CA 1
ATOM 4844 C C . LEU A 1 583 ? -14.302 14.735 8.761 1.00 92.81 583 LEU A C 1
ATOM 4846 O O . LEU A 1 583 ? -15.260 13.970 8.866 1.00 92.81 583 LEU A O 1
ATOM 4850 N N . LYS A 1 584 ? -13.044 14.318 8.911 1.00 91.88 584 LYS A N 1
ATOM 4851 C CA . LYS A 1 584 ? -12.664 12.936 9.226 1.00 91.88 584 LYS A CA 1
ATOM 4852 C C . LYS A 1 584 ? -13.204 12.513 10.590 1.00 91.88 584 LYS A C 1
ATOM 4854 O O . LYS A 1 584 ? -13.792 11.437 10.718 1.00 91.88 584 LYS A O 1
ATOM 4859 N N . HIS A 1 585 ? -13.081 13.380 11.596 1.00 89.94 585 HIS A N 1
ATOM 4860 C CA . HIS A 1 585 ? -13.669 13.143 12.912 1.00 89.94 585 HIS A CA 1
ATOM 4861 C C . HIS A 1 585 ? -15.198 13.039 12.832 1.00 89.94 585 HIS A C 1
ATOM 4863 O O . HIS A 1 585 ? -15.797 12.093 13.347 1.00 89.94 585 HIS A O 1
ATOM 4869 N N . ARG A 1 586 ? -15.840 13.951 12.098 1.00 91.88 586 ARG A N 1
ATOM 4870 C CA . ARG A 1 586 ? -17.285 13.927 11.856 1.00 91.88 586 ARG A CA 1
ATOM 4871 C C . ARG A 1 586 ? -17.727 12.658 11.127 1.00 91.88 586 ARG A C 1
ATOM 4873 O O . ARG A 1 586 ? -18.764 12.108 11.479 1.00 91.88 586 ARG A O 1
ATOM 4880 N N . ALA A 1 587 ? -16.969 12.173 10.147 1.00 90.38 587 ALA A N 1
ATOM 4881 C CA . ALA A 1 587 ? -17.270 10.936 9.429 1.00 90.38 587 ALA A CA 1
ATOM 4882 C C . ALA A 1 587 ? -17.242 9.720 10.366 1.00 90.38 587 ALA A C 1
ATOM 4884 O O . ALA A 1 587 ? -18.164 8.901 10.333 1.00 90.38 587 ALA A O 1
ATOM 4885 N N . LYS A 1 588 ? -16.250 9.649 11.264 1.00 87.94 588 LYS A N 1
ATOM 4886 C CA . LYS A 1 588 ? -16.191 8.627 12.318 1.00 87.94 588 LYS A CA 1
ATOM 4887 C C . LYS A 1 588 ? -17.416 8.699 13.232 1.00 87.94 588 LYS A C 1
ATOM 4889 O O . LYS A 1 588 ? -18.111 7.703 13.400 1.00 87.94 588 LYS A O 1
ATOM 4894 N N . LEU A 1 589 ? -17.762 9.893 13.717 1.00 86.06 589 LEU A N 1
ATOM 4895 C CA . LEU A 1 589 ? -18.960 10.097 14.538 1.00 86.06 589 LEU A CA 1
ATOM 4896 C C . LEU A 1 589 ? -20.259 9.735 13.798 1.00 86.06 589 LEU A C 1
ATOM 4898 O O . LEU A 1 589 ? -21.191 9.198 14.398 1.00 86.06 589 LEU A O 1
ATOM 4902 N N . ILE A 1 590 ? -20.355 10.000 12.493 1.00 84.12 590 ILE A N 1
ATOM 4903 C CA . ILE A 1 590 ? -21.504 9.580 11.679 1.00 84.12 590 ILE A CA 1
ATOM 4904 C C . ILE A 1 590 ? -21.589 8.051 11.643 1.00 84.12 590 ILE A C 1
ATOM 4906 O O . ILE A 1 590 ? -22.662 7.508 11.899 1.00 84.12 590 ILE A O 1
ATOM 4910 N N . HIS A 1 591 ? -20.472 7.358 11.412 1.00 80.62 591 HIS A N 1
ATOM 4911 C CA . HIS A 1 591 ? -20.430 5.897 11.423 1.00 80.62 591 HIS A CA 1
ATOM 4912 C C . HIS A 1 591 ? -20.850 5.318 12.783 1.00 80.62 591 HIS A C 1
ATOM 4914 O O . HIS A 1 591 ? -21.725 4.451 12.847 1.00 80.62 591 HIS A O 1
ATOM 4920 N N . ASP A 1 592 ? -20.301 5.859 13.870 1.00 77.50 592 ASP A N 1
ATOM 4921 C CA . ASP A 1 592 ? -20.604 5.428 15.236 1.00 77.50 592 ASP A CA 1
ATOM 4922 C C . ASP A 1 592 ? -22.079 5.672 15.579 1.00 77.50 592 ASP A C 1
ATOM 4924 O O . ASP A 1 592 ? -22.771 4.800 16.117 1.00 77.50 592 ASP A O 1
ATOM 4928 N N . THR A 1 593 ? -22.613 6.840 15.209 1.00 74.81 593 THR A N 1
ATOM 4929 C CA . THR A 1 593 ? -24.031 7.138 15.426 1.00 74.81 593 THR A CA 1
ATOM 4930 C C . THR A 1 593 ? -24.936 6.234 14.597 1.00 74.81 593 THR A C 1
ATOM 4932 O O . THR A 1 593 ? -25.950 5.780 15.127 1.00 74.81 593 THR A O 1
ATOM 4935 N N . ASP A 1 594 ? -24.596 5.912 13.348 1.00 71.62 594 ASP A N 1
ATOM 4936 C CA . ASP A 1 594 ? -25.358 4.975 12.516 1.00 71.62 594 ASP A CA 1
ATOM 4937 C C . ASP A 1 594 ? -25.313 3.540 13.057 1.00 71.62 594 ASP A C 1
ATOM 4939 O O . ASP A 1 594 ? -26.340 2.852 13.046 1.00 71.62 594 ASP A O 1
ATOM 4943 N N . GLY A 1 595 ? -24.180 3.112 13.622 1.00 62.34 595 GLY A N 1
ATOM 4944 C CA . GLY A 1 595 ? -24.064 1.866 14.382 1.00 62.34 595 GLY A CA 1
ATOM 4945 C C . GLY A 1 595 ? -25.015 1.837 15.581 1.00 62.34 595 GLY A C 1
ATOM 4946 O O . GLY A 1 595 ? -25.842 0.929 15.706 1.00 62.34 595 GLY A O 1
ATOM 4947 N N . LEU A 1 596 ? -24.992 2.885 16.409 1.00 64.12 596 LEU A N 1
ATOM 4948 C CA . LEU A 1 596 ? -25.902 3.036 17.551 1.00 64.12 596 LEU A CA 1
ATOM 4949 C C . LEU A 1 596 ? -27.376 3.075 17.127 1.00 64.12 596 LEU A C 1
ATOM 4951 O O . LEU A 1 596 ? -28.255 2.595 17.847 1.00 64.12 596 LEU A O 1
ATOM 4955 N N . ARG A 1 597 ? -27.674 3.632 15.954 1.00 54.31 597 ARG A N 1
ATOM 4956 C CA . ARG A 1 597 ? -29.040 3.722 15.437 1.00 54.31 597 ARG A CA 1
ATOM 4957 C C . ARG A 1 597 ? -29.559 2.389 14.902 1.00 54.31 597 ARG A C 1
ATOM 4959 O O . ARG A 1 597 ? -30.709 2.066 15.190 1.00 54.31 597 ARG A O 1
ATOM 4966 N N . LYS A 1 598 ? -28.736 1.595 14.205 1.00 61.34 598 LYS A N 1
ATOM 4967 C CA . LYS A 1 598 ? -29.083 0.211 13.825 1.00 61.34 598 LYS A CA 1
ATOM 4968 C C . LYS A 1 598 ? -29.397 -0.622 15.067 1.00 61.34 598 LYS A C 1
ATOM 4970 O O . LYS A 1 598 ? -30.459 -1.231 15.144 1.00 61.34 598 LYS A O 1
ATOM 4975 N N . GLN A 1 599 ? -28.552 -0.518 16.092 1.00 54.25 599 GLN A N 1
ATOM 4976 C CA . GLN A 1 599 ? -28.768 -1.182 17.380 1.00 54.25 599 GLN A CA 1
ATOM 4977 C C . GLN A 1 599 ? -30.056 -0.718 18.080 1.00 54.25 599 GLN A C 1
ATOM 4979 O O . GLN A 1 599 ? -30.759 -1.526 18.681 1.00 54.25 599 GLN A O 1
ATOM 4984 N N . ASN A 1 600 ? -30.398 0.572 18.000 1.00 54.84 600 ASN A N 1
ATOM 4985 C CA . ASN A 1 600 ? -31.637 1.111 18.572 1.00 54.84 600 ASN A CA 1
ATOM 4986 C C . ASN A 1 600 ? -32.903 0.704 17.786 1.00 54.84 600 ASN A C 1
ATOM 4988 O O . ASN A 1 600 ? -33.968 0.535 18.381 1.00 54.84 600 ASN A O 1
ATOM 4992 N N . ALA A 1 601 ? -32.810 0.517 16.467 1.00 56.53 601 ALA A N 1
ATOM 4993 C CA . ALA A 1 601 ? -33.910 -0.000 15.650 1.00 56.53 601 ALA A CA 1
ATOM 4994 C C . ALA A 1 601 ? -34.173 -1.488 15.936 1.00 56.53 601 ALA A C 1
ATOM 4996 O O . ALA A 1 601 ? -35.318 -1.890 16.151 1.00 56.53 601 ALA A O 1
ATOM 4997 N N . GLU A 1 602 ? -33.109 -2.288 16.039 1.00 56.38 602 GLU A N 1
ATOM 4998 C CA . GLU A 1 602 ? -33.178 -3.682 16.492 1.00 56.38 602 GLU A CA 1
ATOM 4999 C C . GLU A 1 602 ? -33.764 -3.783 17.909 1.00 56.38 602 GLU A C 1
ATOM 5001 O O . GLU A 1 602 ? -34.566 -4.674 18.193 1.00 56.38 602 GLU A O 1
ATOM 5006 N N . LEU A 1 603 ? -33.442 -2.809 18.769 1.00 50.88 603 LEU A N 1
ATOM 5007 C CA . LEU A 1 603 ? -33.967 -2.692 20.127 1.00 50.88 603 LEU A CA 1
ATOM 5008 C C . LEU A 1 603 ? -35.492 -2.601 20.178 1.00 50.88 603 LEU A C 1
ATOM 5010 O O . LEU A 1 603 ? -36.136 -3.361 20.906 1.00 50.88 603 LEU A O 1
ATOM 5014 N N . ARG A 1 604 ? -36.057 -1.691 19.376 1.00 49.84 604 ARG A N 1
ATOM 5015 C CA . ARG A 1 604 ? -37.505 -1.492 19.254 1.00 49.84 604 ARG A CA 1
ATOM 5016 C C . ARG A 1 604 ? -38.218 -2.720 18.717 1.00 49.84 604 ARG A C 1
ATOM 5018 O O . ARG A 1 604 ? -39.247 -3.113 19.261 1.00 49.84 604 ARG A O 1
ATOM 5025 N N . HIS A 1 605 ? -37.678 -3.316 17.658 1.00 54.38 605 HIS A N 1
ATOM 5026 C CA . HIS A 1 605 ? -38.302 -4.479 17.033 1.00 54.38 605 HIS A CA 1
ATOM 5027 C C . HIS A 1 605 ? -38.398 -5.658 17.984 1.00 54.38 605 HIS A C 1
ATOM 5029 O O . HIS A 1 605 ? -39.351 -6.433 17.915 1.00 54.38 605 HIS A O 1
ATOM 5035 N N . LEU A 1 606 ? -37.452 -5.748 18.911 1.00 54.16 606 LEU A N 1
ATOM 5036 C CA . LEU A 1 606 ? -37.380 -6.884 19.783 1.00 54.16 606 LEU A CA 1
ATOM 5037 C C . LEU A 1 606 ? -38.090 -6.726 21.129 1.00 54.16 606 LEU A C 1
ATOM 5039 O O . LEU A 1 606 ? -38.638 -7.686 21.670 1.00 54.16 606 LEU A O 1
ATOM 5043 N N . LEU A 1 607 ? -38.135 -5.515 21.670 1.00 52.22 607 LEU A N 1
ATOM 5044 C CA . LEU A 1 607 ? -38.928 -5.232 22.865 1.00 52.22 607 LEU A CA 1
ATOM 5045 C C . LEU A 1 607 ? -40.423 -5.494 22.627 1.00 52.22 607 LEU A C 1
ATOM 5047 O O . LEU A 1 607 ? -41.107 -6.030 23.494 1.00 52.22 607 LEU A O 1
ATOM 5051 N N . GLN A 1 608 ? -40.902 -5.264 21.405 1.00 51.47 608 GLN A N 1
ATOM 5052 C CA . GLN A 1 608 ? -42.270 -5.591 20.997 1.00 51.47 608 GLN A CA 1
ATOM 5053 C C . GLN A 1 608 ? -42.549 -7.107 20.896 1.00 51.47 608 GLN A C 1
ATOM 5055 O O . GLN A 1 608 ? -43.698 -7.535 20.817 1.00 51.47 608 GLN A O 1
ATOM 5060 N N . GLN A 1 609 ? -41.503 -7.932 20.927 1.00 51.50 609 GLN A N 1
ATOM 5061 C CA . GLN A 1 609 ? -41.546 -9.388 20.797 1.00 51.50 609 GLN A CA 1
ATOM 5062 C C . GLN A 1 609 ? -41.569 -10.100 22.159 1.00 51.50 609 GLN A C 1
ATOM 5064 O O . GLN A 1 609 ? -42.152 -11.181 22.270 1.00 51.50 609 GLN A O 1
ATOM 5069 N N . TYR A 1 610 ? -41.029 -9.462 23.209 1.00 54.31 610 TYR A N 1
ATOM 5070 C CA . TYR A 1 610 ? -41.199 -9.884 24.609 1.00 54.31 610 TYR A CA 1
ATOM 5071 C C . TYR A 1 610 ? -42.645 -9.779 25.103 1.00 54.31 610 TYR A C 1
ATOM 5073 O O . TYR A 1 610 ? -42.985 -10.385 26.109 1.00 54.31 610 TYR A O 1
ATOM 5081 N N . MET A 1 611 ? -43.549 -9.136 24.357 1.00 51.41 611 MET A N 1
ATOM 5082 C CA . MET A 1 611 ? -44.993 -9.216 24.627 1.00 51.41 611 MET A CA 1
ATOM 5083 C C . MET A 1 611 ? -45.555 -10.654 24.594 1.00 51.41 611 MET A C 1
ATOM 5085 O O . MET A 1 611 ? -46.666 -10.878 25.069 1.00 51.41 611 MET A O 1
ATOM 5089 N N . ASN A 1 612 ? -44.784 -11.635 24.103 1.00 52.69 612 ASN A N 1
ATOM 5090 C CA . ASN A 1 612 ? -45.114 -13.062 24.163 1.00 52.69 612 ASN A CA 1
ATOM 5091 C C . ASN A 1 612 ? -44.529 -13.804 25.385 1.00 52.69 612 ASN A C 1
ATOM 5093 O O . ASN A 1 612 ? -44.742 -15.007 25.499 1.00 52.69 612 ASN A O 1
ATOM 5097 N N . SER A 1 613 ? -43.812 -13.136 26.301 1.00 53.03 613 SER A N 1
ATOM 5098 C CA . SER A 1 613 ? -43.378 -13.716 27.587 1.00 53.03 613 SER A CA 1
ATOM 5099 C C . SER A 1 613 ? -44.404 -13.525 28.712 1.00 53.03 613 SER A C 1
ATOM 5101 O O . SER A 1 613 ? -44.063 -13.695 29.885 1.00 53.03 613 SER A O 1
ATOM 5103 N N . LYS A 1 614 ? -45.654 -13.162 28.382 1.00 54.00 614 LYS A N 1
ATOM 5104 C CA . LYS A 1 614 ? -46.759 -13.127 29.349 1.00 54.00 614 LYS A CA 1
ATOM 5105 C C . LYS A 1 614 ? -46.892 -14.508 29.998 1.00 54.00 614 LYS A C 1
ATOM 5107 O O . LYS A 1 614 ? -47.089 -15.500 29.301 1.00 54.00 614 LYS A O 1
ATOM 5112 N N . GLY A 1 615 ? -46.741 -14.565 31.320 1.00 62.22 615 GLY A N 1
ATOM 5113 C CA . GLY A 1 615 ? -46.842 -15.802 32.097 1.00 62.22 615 GLY A CA 1
ATOM 5114 C C . GLY A 1 615 ? -45.532 -16.561 32.345 1.00 62.22 615 GLY A C 1
ATOM 5115 O O . GLY A 1 615 ? -45.579 -17.606 32.994 1.00 62.22 615 GLY A O 1
ATOM 5116 N N . MET A 1 616 ? -44.367 -16.073 31.891 1.00 76.44 616 MET A N 1
ATOM 5117 C CA . MET A 1 616 ? -43.084 -16.645 32.328 1.00 76.44 616 MET A CA 1
ATOM 5118 C C . MET A 1 616 ? -42.800 -16.291 33.790 1.00 76.44 616 MET A C 1
ATOM 5120 O O . MET A 1 616 ? -43.026 -15.156 34.218 1.00 76.44 616 MET A O 1
ATOM 5124 N N . THR A 1 617 ? -42.254 -17.250 34.539 1.00 84.06 617 THR A N 1
ATOM 5125 C CA . THR A 1 617 ? -41.672 -16.964 35.854 1.00 84.06 617 THR A CA 1
ATOM 5126 C C . THR A 1 617 ? -40.480 -16.029 35.688 1.00 84.06 617 THR A C 1
ATOM 5128 O O . THR A 1 617 ? -39.771 -16.074 34.676 1.00 84.06 617 THR A O 1
ATOM 5131 N N . LEU A 1 618 ? -40.250 -15.175 36.681 1.00 83.50 618 LEU A N 1
ATOM 5132 C CA . LEU A 1 618 ? -39.182 -14.181 36.638 1.00 83.50 618 LEU A CA 1
ATOM 5133 C C . LEU A 1 618 ? -37.803 -14.828 36.426 1.00 83.50 618 LEU A C 1
ATOM 5135 O O . LEU A 1 618 ? -37.031 -14.371 35.585 1.00 83.50 618 LEU A O 1
ATOM 5139 N N . GLN A 1 619 ? -37.534 -15.942 37.114 1.00 84.62 619 GLN A N 1
ATOM 5140 C CA . GLN A 1 619 ? -36.292 -16.707 36.965 1.00 84.62 619 GLN A CA 1
ATOM 5141 C C . GLN A 1 619 ? -36.126 -17.261 35.545 1.00 84.62 619 GLN A C 1
ATOM 5143 O O . GLN A 1 619 ? -35.072 -17.092 34.933 1.00 84.62 619 GLN A O 1
ATOM 5148 N N . ARG A 1 620 ? -37.177 -17.862 34.964 1.00 86.31 620 ARG A N 1
ATOM 5149 C CA . ARG A 1 620 ? -37.110 -18.369 33.584 1.00 86.31 620 ARG A CA 1
ATOM 5150 C C . ARG A 1 620 ? -36.885 -17.237 32.592 1.00 86.31 620 ARG A C 1
ATOM 5152 O O . ARG A 1 620 ? -36.112 -17.421 31.655 1.00 86.31 620 ARG A O 1
ATOM 5159 N N . ALA A 1 621 ? -37.531 -16.090 32.799 1.00 85.06 621 ALA A N 1
ATOM 5160 C CA . ALA A 1 621 ? -37.341 -14.916 31.962 1.00 85.06 621 ALA A CA 1
ATOM 5161 C C . ALA A 1 621 ? -35.887 -14.429 32.025 1.00 85.06 621 ALA A C 1
ATOM 5163 O O . ALA A 1 621 ? -35.262 -14.290 30.981 1.00 85.06 621 ALA A O 1
ATOM 5164 N N . GLN A 1 622 ? -35.298 -14.271 33.213 1.00 87.06 622 GLN A N 1
ATOM 5165 C CA . GLN A 1 622 ? -33.890 -13.879 33.362 1.00 87.06 622 GLN A CA 1
ATOM 5166 C C . GLN A 1 622 ? -32.926 -14.869 32.689 1.00 87.06 622 GLN A C 1
ATOM 5168 O O . GLN A 1 622 ? -32.029 -14.446 31.958 1.00 87.06 622 GLN A O 1
ATOM 5173 N N . THR A 1 623 ? -33.130 -16.176 32.868 1.00 89.81 623 THR A N 1
ATOM 5174 C CA . THR A 1 623 ? -32.306 -17.207 32.214 1.00 89.81 623 THR A CA 1
ATOM 5175 C C . THR A 1 623 ? -32.467 -17.177 30.697 1.00 89.81 623 THR A C 1
ATOM 5177 O O . THR A 1 623 ? -31.479 -17.239 29.973 1.00 89.81 623 THR A O 1
ATOM 5180 N N . TYR A 1 624 ? -33.694 -17.004 30.201 1.00 86.94 624 TYR A N 1
ATOM 5181 C CA . TYR A 1 624 ? -33.967 -16.858 28.771 1.00 86.94 624 TYR A CA 1
ATOM 5182 C C . TYR A 1 624 ? -33.244 -15.639 28.178 1.00 86.94 624 TYR A C 1
ATOM 5184 O O . TYR A 1 624 ? -32.601 -15.747 27.137 1.00 86.94 624 TYR A O 1
ATOM 5192 N N . LEU A 1 625 ? -33.263 -14.494 28.870 1.00 87.38 625 LEU A N 1
ATOM 5193 C CA . LEU A 1 625 ? -32.541 -13.284 28.456 1.00 87.38 625 LEU A CA 1
ATOM 5194 C C . LEU A 1 625 ? -31.024 -13.502 28.387 1.00 87.38 625 LEU A C 1
ATOM 5196 O O . LEU A 1 625 ? -30.393 -13.087 27.414 1.00 87.38 625 LEU A O 1
ATOM 5200 N N . LYS A 1 626 ? -30.440 -14.172 29.388 1.00 90.75 626 LYS A N 1
ATOM 5201 C CA . LYS A 1 626 ? -29.008 -14.519 29.403 1.00 90.75 626 LYS A CA 1
ATOM 5202 C C . LYS A 1 626 ? -28.654 -15.474 28.258 1.00 90.75 626 LYS A C 1
ATOM 5204 O O . LYS A 1 626 ? -27.726 -15.203 27.500 1.00 90.75 626 LYS A O 1
ATOM 5209 N N . ASN A 1 627 ? -29.466 -16.506 28.036 1.00 90.62 627 ASN A N 1
ATOM 5210 C CA . ASN A 1 627 ? -29.288 -17.446 26.928 1.00 90.62 627 ASN A CA 1
ATOM 5211 C C . ASN A 1 627 ? -29.397 -16.772 25.554 1.00 90.62 627 ASN A C 1
ATOM 5213 O O . ASN A 1 627 ? -28.703 -17.163 24.618 1.00 90.62 627 ASN A O 1
ATOM 5217 N N . VAL A 1 628 ? -30.243 -15.749 25.413 1.00 87.38 628 VAL A N 1
ATOM 5218 C CA . VAL A 1 628 ? -30.343 -14.953 24.182 1.00 87.38 628 VAL A CA 1
ATOM 5219 C C . VAL A 1 628 ? -29.081 -14.123 23.954 1.00 87.38 628 VAL A C 1
ATOM 5221 O O . VAL A 1 628 ? -28.617 -14.032 22.817 1.00 87.38 628 VAL A O 1
ATOM 5224 N N . ILE A 1 629 ? -28.503 -13.539 25.009 1.00 87.69 629 ILE A N 1
ATOM 5225 C CA . ILE A 1 629 ? -27.229 -12.802 24.933 1.00 87.69 629 ILE A CA 1
ATOM 5226 C C . ILE A 1 629 ? -26.099 -13.730 24.465 1.00 87.69 629 ILE A C 1
ATOM 5228 O O . ILE A 1 629 ? -25.287 -13.332 23.629 1.00 87.69 629 ILE A O 1
ATOM 5232 N N . GLU A 1 630 ? -26.100 -14.974 24.942 1.00 93.25 630 GLU A N 1
ATOM 5233 C CA . GLU A 1 630 ? -25.161 -16.039 24.564 1.00 93.25 630 GLU A CA 1
ATOM 5234 C C . GLU A 1 630 ? -25.516 -16.744 23.243 1.00 93.25 630 GLU A C 1
ATOM 5236 O O . GLU A 1 630 ? -24.805 -17.646 22.808 1.00 93.25 630 GLU A O 1
ATOM 5241 N N . LYS A 1 631 ? -26.612 -16.344 22.585 1.00 90.06 631 LYS A N 1
ATOM 5242 C CA . LYS A 1 631 ? -27.145 -16.941 21.347 1.00 90.06 631 LYS A CA 1
ATOM 5243 C C . LYS A 1 631 ? -27.551 -18.423 21.444 1.00 90.06 631 LYS A C 1
ATOM 5245 O O . LYS A 1 631 ? -27.723 -19.096 20.424 1.00 90.06 631 LYS A O 1
ATOM 5250 N N . LYS A 1 632 ? -27.762 -18.932 22.658 1.00 89.69 632 LYS A N 1
ATOM 5251 C CA . LYS A 1 632 ? -28.240 -20.296 22.932 1.00 89.69 632 LYS A CA 1
ATOM 5252 C C . LYS A 1 632 ? -29.741 -20.448 22.676 1.00 89.69 632 LYS A C 1
ATOM 5254 O O . LYS A 1 632 ? -30.174 -21.463 22.140 1.00 89.69 632 LYS A O 1
ATOM 5259 N N . GLU A 1 633 ? -30.529 -19.423 22.998 1.00 86.88 633 GLU A N 1
ATOM 5260 C CA . GLU A 1 633 ? -31.971 -19.367 22.723 1.00 86.88 633 GLU A CA 1
ATOM 5261 C C . GLU A 1 633 ? -32.286 -18.179 21.805 1.00 86.88 633 GLU A C 1
ATOM 5263 O O . GLU A 1 633 ? -31.725 -17.099 21.965 1.00 86.88 633 GLU A O 1
ATOM 5268 N N . ILE A 1 634 ? -33.166 -18.365 20.816 1.00 86.00 634 ILE A N 1
ATOM 5269 C CA . ILE A 1 634 ? -33.510 -17.325 19.835 1.00 86.00 634 ILE A CA 1
ATOM 5270 C C . ILE A 1 634 ? -34.847 -16.674 20.152 1.00 86.00 634 ILE A C 1
ATOM 5272 O O . ILE A 1 634 ? -35.772 -17.337 20.625 1.00 86.00 634 ILE A O 1
ATOM 5276 N N . ILE A 1 635 ? -34.988 -15.404 19.773 1.00 85.38 635 ILE A N 1
ATOM 5277 C CA . ILE A 1 635 ? -36.258 -14.696 19.904 1.00 85.38 635 ILE A CA 1
ATOM 5278 C C . ILE A 1 635 ? -37.005 -14.745 18.555 1.00 85.38 635 ILE A C 1
ATOM 5280 O O . ILE A 1 635 ? -36.446 -14.330 17.532 1.00 85.38 635 ILE A O 1
ATOM 5284 N N . PRO A 1 636 ? -38.267 -15.230 18.521 1.00 84.50 636 PRO A N 1
ATOM 5285 C CA . PRO A 1 636 ? -39.056 -15.465 17.294 1.00 84.50 636 PRO A CA 1
ATOM 5286 C C . PRO A 1 636 ? -39.756 -14.218 16.713 1.00 84.50 636 PRO A C 1
ATOM 5288 O O . PRO A 1 636 ? -40.658 -13.677 17.357 1.00 84.50 636 PRO A O 1
ATOM 5291 N N . PHE A 1 637 ? -39.368 -13.725 15.531 1.00 77.94 637 PHE A N 1
ATOM 5292 C CA . PHE A 1 637 ? -39.918 -12.473 14.972 1.00 77.94 637 PHE A CA 1
ATOM 5293 C C . PHE A 1 637 ? -41.258 -12.758 14.276 1.00 77.94 637 PHE A C 1
ATOM 5295 O O . PHE A 1 637 ? -41.280 -13.449 13.261 1.00 77.94 637 PHE A O 1
ATOM 5302 N N . ARG A 1 638 ? -42.380 -12.253 14.822 1.00 73.06 638 ARG A N 1
ATOM 5303 C CA . ARG A 1 638 ? -43.742 -12.560 14.320 1.00 73.06 638 ARG A CA 1
ATOM 5304 C C . ARG A 1 638 ? -44.434 -11.437 13.538 1.00 73.06 638 ARG A C 1
ATOM 5306 O O . ARG A 1 638 ? -45.089 -11.730 12.551 1.00 73.06 638 ARG A O 1
ATOM 5313 N N . ARG A 1 639 ? -44.336 -10.177 13.984 1.00 70.69 639 ARG A N 1
ATOM 5314 C CA . ARG A 1 639 ? -45.069 -9.038 13.381 1.00 70.69 639 ARG A CA 1
ATOM 5315 C C . ARG A 1 639 ? -44.221 -8.216 12.409 1.00 70.69 639 ARG A C 1
ATOM 5317 O O . ARG A 1 639 ? -44.698 -7.837 11.352 1.00 70.69 639 ARG A O 1
ATOM 5324 N N . PHE A 1 640 ? -42.969 -7.943 12.770 1.00 68.25 640 PHE A N 1
ATOM 5325 C CA . PHE A 1 640 ? -42.034 -7.146 11.970 1.00 68.25 640 PHE A CA 1
ATOM 5326 C C . PHE A 1 640 ? -40.910 -8.039 11.444 1.00 68.25 640 PHE A C 1
ATOM 5328 O O . PHE A 1 640 ? -39.800 -8.030 11.966 1.00 68.25 640 PHE A O 1
ATOM 5335 N N . ASN A 1 641 ? -41.223 -8.877 10.459 1.00 75.12 641 ASN A N 1
ATOM 5336 C CA . ASN A 1 641 ? -40.331 -9.917 9.939 1.00 75.12 641 ASN A CA 1
ATOM 5337 C C . ASN A 1 641 ? -39.761 -9.622 8.534 1.00 75.12 641 ASN A C 1
ATOM 5339 O O . ASN A 1 641 ? -39.119 -10.489 7.936 1.00 75.12 641 ASN A O 1
ATOM 5343 N N . GLY A 1 642 ? -39.950 -8.403 8.014 1.00 74.19 642 GLY A N 1
ATOM 5344 C CA . GLY A 1 642 ? -39.368 -7.965 6.743 1.00 74.19 642 GLY A CA 1
ATOM 5345 C C . GLY A 1 642 ? -37.838 -7.933 6.808 1.00 74.19 642 GLY A C 1
ATOM 5346 O O . GLY A 1 642 ? -37.267 -7.251 7.653 1.00 74.19 642 GLY A O 1
ATOM 5347 N N . GLY A 1 643 ? -37.169 -8.704 5.946 1.00 79.44 643 GLY A N 1
ATOM 5348 C CA . GLY A 1 643 ? -35.702 -8.800 5.906 1.00 79.44 643 GLY A CA 1
ATOM 5349 C C . GLY A 1 643 ? -35.063 -9.634 7.028 1.00 79.44 643 GLY A C 1
ATOM 5350 O O . GLY A 1 643 ? -33.838 -9.700 7.123 1.00 79.44 643 GLY A O 1
ATOM 5351 N N . VAL A 1 644 ? -35.856 -10.299 7.878 1.00 81.19 644 VAL A N 1
ATOM 5352 C CA . VAL A 1 644 ? -35.333 -11.133 8.972 1.00 81.19 644 VAL A CA 1
ATOM 5353 C C . VAL A 1 644 ? -35.013 -12.541 8.462 1.00 81.19 644 VAL A C 1
ATOM 5355 O O . VAL A 1 644 ? -35.874 -13.243 7.926 1.00 81.19 644 VAL A O 1
ATOM 5358 N N . GLY A 1 645 ? -33.766 -12.977 8.651 1.00 82.69 645 GLY A N 1
ATOM 5359 C CA . GLY A 1 645 ? -33.316 -14.304 8.225 1.00 82.69 645 GLY A CA 1
ATOM 5360 C C . GLY A 1 645 ? -33.940 -15.457 9.021 1.00 82.69 645 GLY A C 1
ATOM 5361 O O . GLY A 1 645 ? -34.358 -15.302 10.172 1.00 82.69 645 GLY A O 1
ATOM 5362 N N . ARG A 1 646 ? -33.976 -16.636 8.394 1.00 89.06 646 ARG A N 1
ATOM 5363 C CA . ARG A 1 646 ? -34.508 -17.876 8.978 1.00 89.06 646 ARG A CA 1
ATOM 5364 C C . ARG A 1 646 ? -33.458 -18.574 9.845 1.00 89.06 646 ARG A C 1
ATOM 5366 O O . ARG A 1 646 ? -32.271 -18.487 9.543 1.00 89.06 646 ARG A O 1
ATOM 5373 N N . HIS A 1 647 ? -33.877 -19.255 10.913 1.00 89.00 647 HIS A N 1
ATOM 5374 C CA . HIS A 1 647 ? -32.958 -20.001 11.783 1.00 89.00 647 HIS A CA 1
ATOM 5375 C C . HIS A 1 647 ? -33.629 -21.216 12.442 1.00 89.00 647 HIS A C 1
ATOM 5377 O O . HIS A 1 647 ? -34.789 -21.140 12.843 1.00 89.00 647 HIS A O 1
ATOM 5383 N N . ALA A 1 648 ? -32.895 -22.322 12.610 1.00 88.75 648 ALA A N 1
ATOM 5384 C CA . ALA A 1 648 ? -33.437 -23.588 13.123 1.00 88.75 648 ALA A CA 1
ATOM 5385 C C . ALA A 1 648 ? -33.977 -23.488 14.561 1.00 88.75 648 ALA A C 1
ATOM 5387 O O . ALA A 1 648 ? -35.034 -24.040 14.864 1.00 88.75 648 ALA A O 1
ATOM 5388 N N . GLN A 1 649 ? -33.314 -22.714 15.428 1.00 87.06 649 GLN A N 1
ATOM 5389 C CA . GLN A 1 649 ? -33.765 -22.472 16.809 1.00 87.06 649 GLN A CA 1
ATOM 5390 C C . GLN A 1 649 ? -35.167 -21.832 16.879 1.00 87.06 649 GLN A C 1
ATOM 5392 O O . GLN A 1 649 ? -35.866 -21.974 17.880 1.00 87.06 649 GLN A O 1
ATOM 5397 N N . ALA A 1 650 ? -35.619 -21.154 15.814 1.00 85.00 650 ALA A N 1
ATOM 5398 C CA . ALA A 1 650 ? -36.930 -20.508 15.784 1.00 85.00 650 ALA A CA 1
ATOM 5399 C C . ALA A 1 650 ? -38.081 -21.537 15.770 1.00 85.00 650 ALA A C 1
ATOM 5401 O O . ALA A 1 650 ? -39.205 -21.221 16.173 1.00 85.00 650 ALA A O 1
ATOM 5402 N N . LYS A 1 651 ? -37.782 -22.794 15.401 1.00 86.25 651 LYS A N 1
ATOM 5403 C CA . LYS A 1 651 ? -38.729 -23.915 15.348 1.00 86.25 651 LYS A CA 1
ATOM 5404 C C . LYS A 1 651 ? -39.394 -24.195 16.699 1.00 86.25 651 LYS A C 1
ATOM 5406 O O . LYS A 1 651 ? -40.576 -24.529 16.716 1.00 86.25 651 LYS A O 1
ATOM 5411 N N . VAL A 1 652 ? -38.682 -23.982 17.814 1.00 85.12 652 VAL A N 1
ATOM 5412 C CA . VAL A 1 652 ? -39.211 -24.117 19.191 1.00 85.12 652 VAL A CA 1
ATOM 5413 C C . VAL A 1 652 ? -40.461 -23.257 19.390 1.00 85.12 652 VAL A C 1
ATOM 5415 O O . VAL A 1 652 ? -41.427 -23.662 20.029 1.00 85.12 652 VAL A O 1
ATOM 5418 N N . TRP A 1 653 ? -40.485 -22.091 18.752 1.00 80.44 653 TRP A N 1
ATOM 5419 C CA . TRP A 1 653 ? -41.568 -21.123 18.841 1.00 80.44 653 TRP A CA 1
ATOM 5420 C C . TRP A 1 653 ? -42.618 -21.279 17.735 1.00 80.44 653 TRP A C 1
ATOM 5422 O O . TRP A 1 653 ? -43.455 -20.392 17.564 1.00 80.44 653 TRP A O 1
ATOM 5432 N N . LYS A 1 654 ? -42.592 -22.374 16.963 1.00 85.00 654 LYS A N 1
ATOM 5433 C CA . LYS A 1 654 ? -43.463 -22.588 15.792 1.00 85.00 654 LYS A CA 1
ATOM 5434 C C . LYS A 1 654 ? -43.375 -21.436 14.773 1.00 85.00 654 LYS A C 1
ATOM 5436 O O . LYS A 1 654 ? -44.379 -21.036 14.192 1.00 85.00 654 LYS A O 1
ATOM 5441 N N . THR A 1 655 ? -42.180 -20.872 14.579 1.00 83.12 655 THR A N 1
ATOM 5442 C CA . THR A 1 655 ? -41.881 -19.889 13.522 1.00 83.12 655 THR A CA 1
ATOM 5443 C C . THR A 1 655 ? -40.571 -20.251 12.819 1.00 83.12 655 THR A C 1
ATOM 5445 O O . THR A 1 655 ? -39.779 -21.043 13.322 1.00 83.12 655 THR A O 1
ATOM 5448 N N . THR A 1 656 ? -40.339 -19.691 11.636 1.00 86.69 656 THR A N 1
ATOM 5449 C CA . THR A 1 656 ? -39.119 -19.915 10.848 1.00 86.69 656 THR A CA 1
ATOM 5450 C C . THR A 1 656 ? -38.092 -18.792 11.004 1.00 86.69 656 THR A C 1
ATOM 5452 O O . THR A 1 656 ? -36.919 -19.001 10.700 1.00 86.69 656 THR A O 1
ATOM 5455 N N . GLN A 1 657 ? -38.500 -17.615 11.490 1.00 82.81 657 GLN A N 1
ATOM 5456 C CA . GLN A 1 657 ? -37.676 -16.400 11.536 1.00 82.81 657 GLN A CA 1
ATOM 5457 C C . GLN A 1 657 ? -37.379 -15.964 12.977 1.00 82.81 657 GLN A C 1
ATOM 5459 O O . GLN A 1 657 ? -38.268 -15.930 13.832 1.00 82.81 657 GLN A O 1
ATOM 5464 N N . GLY A 1 658 ? -36.119 -15.605 13.250 1.00 84.56 658 GLY A N 1
ATOM 5465 C CA . GLY A 1 658 ? -35.657 -15.205 14.583 1.00 84.56 658 GLY A CA 1
ATOM 5466 C C . GLY A 1 658 ? -34.253 -14.581 14.600 1.00 84.56 658 GLY A C 1
ATOM 5467 O O . GLY A 1 658 ? -33.476 -14.768 13.657 1.00 84.56 658 GLY A O 1
ATOM 5468 N N . ARG A 1 659 ? -33.918 -13.846 15.676 1.00 86.88 659 ARG A N 1
ATOM 5469 C CA . ARG A 1 659 ? -32.586 -13.237 15.933 1.00 86.88 659 ARG A CA 1
ATOM 5470 C C . ARG A 1 659 ? -32.219 -13.198 17.430 1.00 86.88 659 ARG A C 1
ATOM 5472 O O . ARG A 1 659 ? -33.060 -13.494 18.279 1.00 86.88 659 ARG A O 1
ATOM 5479 N N . TRP A 1 660 ? -30.971 -12.789 17.718 1.00 88.69 660 TRP A N 1
ATOM 5480 C CA . TRP A 1 660 ? -30.372 -12.639 19.062 1.00 88.69 660 TRP A CA 1
ATOM 5481 C C . TRP A 1 660 ? -29.998 -11.174 19.403 1.00 88.69 660 TRP A C 1
ATOM 5483 O O . TRP A 1 660 ? -28.870 -10.727 19.205 1.00 88.69 660 TRP A O 1
ATOM 5493 N N . PRO A 1 661 ? -30.958 -10.399 19.897 1.00 83.44 661 PRO A N 1
ATOM 5494 C CA . PRO A 1 661 ? -30.884 -8.962 20.222 1.00 83.44 661 PRO A CA 1
ATOM 5495 C C . PRO A 1 661 ? -30.222 -8.656 21.575 1.00 83.44 661 PRO A C 1
ATOM 5497 O O . PRO A 1 661 ? -30.877 -8.442 22.601 1.00 83.44 661 PRO A O 1
ATOM 5500 N N . LYS A 1 662 ? -28.898 -8.571 21.581 1.00 83.00 662 LYS A N 1
ATOM 5501 C CA . LYS A 1 662 ? -28.127 -8.402 22.819 1.00 83.00 662 LYS A CA 1
ATOM 5502 C C . LYS A 1 662 ? -28.543 -7.180 23.658 1.00 83.00 662 LYS A C 1
ATOM 5504 O O . LYS A 1 662 ? -28.793 -7.319 24.852 1.00 83.00 662 LYS A O 1
ATOM 5509 N N . LYS A 1 663 ? -28.675 -5.998 23.042 1.00 77.69 663 LYS A N 1
ATOM 5510 C CA . LYS A 1 663 ? -28.933 -4.737 23.764 1.00 77.69 663 LYS A CA 1
ATOM 5511 C C . LYS A 1 663 ? -30.323 -4.690 24.417 1.00 77.69 663 LYS A C 1
ATOM 5513 O O . LYS A 1 663 ? -30.446 -4.251 25.555 1.00 77.69 663 LYS A O 1
ATOM 5518 N N . SER A 1 664 ? -31.362 -5.191 23.745 1.00 75.50 664 SER A N 1
ATOM 5519 C CA . SER A 1 664 ? -32.707 -5.298 24.338 1.00 75.50 664 SER A CA 1
ATOM 5520 C C . SER A 1 664 ? -32.746 -6.270 25.495 1.00 75.50 664 SER A C 1
ATOM 5522 O O . SER A 1 664 ? -33.361 -5.971 26.511 1.00 75.50 664 SER A O 1
ATOM 5524 N N . ALA A 1 665 ? -32.109 -7.434 25.331 1.00 82.56 665 ALA A N 1
ATOM 5525 C CA . ALA A 1 665 ? -32.064 -8.438 26.381 1.00 82.56 665 ALA A CA 1
ATOM 5526 C C . ALA A 1 665 ? -31.377 -7.877 27.633 1.00 82.56 665 ALA A C 1
ATOM 5528 O O . ALA A 1 665 ? -31.869 -8.094 28.731 1.00 82.56 665 ALA A O 1
ATOM 5529 N N . GLN A 1 666 ? -30.322 -7.072 27.467 1.00 85.06 666 GLN A N 1
ATOM 5530 C CA . GLN A 1 666 ? -29.659 -6.366 28.567 1.00 85.06 666 GLN A CA 1
ATOM 5531 C C . GLN A 1 666 ? -30.556 -5.315 29.240 1.00 85.06 666 GLN A C 1
ATOM 5533 O O . GLN A 1 666 ? -30.690 -5.346 30.458 1.00 85.06 666 GLN A O 1
ATOM 5538 N N . MET A 1 667 ? -31.202 -4.422 28.478 1.00 82.31 667 MET A N 1
ATOM 5539 C CA . MET A 1 667 ? -32.090 -3.389 29.046 1.00 82.31 667 MET A CA 1
ATOM 5540 C C . MET A 1 667 ? -33.292 -3.996 29.780 1.00 82.31 667 MET A C 1
ATOM 5542 O O . MET A 1 667 ? -33.665 -3.539 30.856 1.00 82.31 667 MET A O 1
ATOM 5546 N N . LEU A 1 668 ? -33.881 -5.058 29.227 1.00 83.31 668 LEU A N 1
ATOM 5547 C CA . LEU A 1 668 ? -35.006 -5.753 29.851 1.00 83.31 668 LEU A CA 1
ATOM 5548 C C . LEU A 1 668 ? -34.553 -6.541 31.087 1.00 83.31 668 LEU A C 1
ATOM 5550 O O . LEU A 1 668 ? -35.266 -6.565 32.082 1.00 83.31 668 LEU A O 1
ATOM 5554 N N . LEU A 1 669 ? -33.349 -7.124 31.068 1.00 87.50 669 LEU A N 1
ATOM 5555 C CA . LEU A 1 669 ? -32.765 -7.793 32.233 1.00 87.50 669 LEU A CA 1
ATOM 5556 C C . LEU A 1 669 ? -32.499 -6.799 33.367 1.00 87.50 669 LEU A C 1
ATOM 5558 O O . LEU A 1 669 ? -32.829 -7.101 34.508 1.00 87.50 669 LEU A O 1
ATOM 5562 N N . GLN A 1 670 ? -31.979 -5.608 33.057 1.00 86.31 670 GLN A N 1
ATOM 5563 C CA . GLN A 1 670 ? -31.821 -4.525 34.032 1.00 86.31 670 GLN A CA 1
ATOM 5564 C C . GLN A 1 670 ? -33.167 -4.077 34.608 1.00 86.31 670 GLN A C 1
ATOM 5566 O O . GLN A 1 670 ? -33.291 -3.917 35.819 1.00 86.31 670 GLN A O 1
ATOM 5571 N N . LEU A 1 671 ? -34.194 -3.929 33.767 1.00 85.50 671 LEU A N 1
ATOM 5572 C CA . LEU A 1 671 ? -35.528 -3.537 34.216 1.00 85.50 671 LEU A CA 1
ATOM 5573 C C . LEU A 1 671 ? -36.190 -4.627 35.073 1.00 85.50 671 LEU A C 1
ATOM 5575 O O . LEU A 1 671 ? -36.790 -4.307 36.092 1.00 85.50 671 LEU A O 1
ATOM 5579 N N . LEU A 1 672 ? -36.033 -5.909 34.727 1.00 85.81 672 LEU A N 1
ATOM 5580 C CA . LEU A 1 672 ? -36.495 -7.027 35.559 1.00 85.81 672 LEU A CA 1
ATOM 5581 C C . LEU A 1 672 ? -35.709 -7.152 36.864 1.00 85.81 672 LEU A C 1
ATOM 5583 O O . LEU A 1 672 ? -36.284 -7.558 37.866 1.00 85.81 672 LEU A O 1
ATOM 5587 N N . HIS A 1 673 ? -34.418 -6.822 36.863 1.00 87.62 673 HIS A N 1
ATOM 5588 C CA . HIS A 1 673 ? -33.611 -6.769 38.078 1.00 87.62 673 HIS A CA 1
ATOM 5589 C C . HIS A 1 673 ? -34.090 -5.641 39.000 1.00 87.62 673 HIS A C 1
ATOM 5591 O O . HIS A 1 673 ? -34.321 -5.881 40.175 1.00 87.62 673 HIS A O 1
ATOM 5597 N N . ASN A 1 674 ? -34.362 -4.455 38.451 1.00 86.31 674 ASN A N 1
ATOM 5598 C CA . ASN A 1 674 ? -34.950 -3.342 39.198 1.00 86.31 674 ASN A CA 1
ATOM 5599 C C . ASN A 1 674 ? -36.362 -3.690 39.717 1.00 86.31 674 ASN A C 1
ATOM 5601 O O . ASN A 1 674 ? -36.659 -3.509 40.892 1.00 86.31 674 ASN A O 1
ATOM 5605 N N . ALA A 1 675 ? -37.216 -4.289 38.880 1.00 82.12 675 ALA A N 1
ATOM 5606 C CA . ALA A 1 675 ? -38.544 -4.747 39.291 1.00 82.12 675 ALA A CA 1
ATOM 5607 C C . ALA A 1 675 ? -38.484 -5.830 40.384 1.00 82.12 675 ALA A C 1
ATOM 5609 O O . ALA A 1 675 ? -39.329 -5.840 41.275 1.00 82.12 675 ALA A O 1
ATOM 5610 N N . PHE A 1 676 ? -37.479 -6.710 40.343 1.00 82.69 676 PHE A N 1
ATOM 5611 C CA . PHE A 1 676 ? -37.204 -7.675 41.405 1.00 82.69 676 PHE A CA 1
ATOM 5612 C C . PHE A 1 676 ? -36.802 -6.979 42.707 1.00 82.69 676 PHE A C 1
ATOM 5614 O O . PHE A 1 676 ? -37.411 -7.247 43.738 1.00 82.69 676 PHE A O 1
ATOM 5621 N N . SER A 1 677 ? -35.845 -6.047 42.652 1.00 82.25 677 SER A N 1
ATOM 5622 C CA . SER A 1 677 ? -35.422 -5.252 43.810 1.00 82.25 677 SER A CA 1
ATOM 5623 C C . SER A 1 677 ? -36.595 -4.494 44.441 1.00 82.25 677 SER A C 1
ATOM 5625 O O . SER A 1 677 ? -36.750 -4.519 45.657 1.00 82.25 677 SER A O 1
ATOM 5627 N N . ASN A 1 678 ? -37.480 -3.907 43.628 1.00 80.25 678 ASN A N 1
ATOM 5628 C CA . ASN A 1 678 ? -38.686 -3.227 44.111 1.00 80.25 678 ASN A CA 1
ATOM 5629 C C . ASN A 1 678 ? -39.725 -4.192 44.706 1.00 80.25 678 ASN A C 1
ATOM 5631 O O . ASN A 1 678 ? -40.437 -3.816 45.632 1.00 80.25 678 ASN A O 1
ATOM 5635 N N . GLY A 1 679 ? -39.837 -5.416 44.176 1.00 70.44 679 GLY A N 1
ATOM 5636 C CA . GLY A 1 679 ? -40.751 -6.442 44.686 1.00 70.44 679 GLY A CA 1
ATOM 5637 C C . GLY A 1 679 ? -40.319 -7.011 46.038 1.00 70.44 679 GLY A C 1
ATOM 5638 O O . GLY A 1 679 ? -41.160 -7.221 46.902 1.00 70.44 679 GLY A O 1
ATOM 5639 N N . VAL A 1 680 ? -39.012 -7.197 46.249 1.00 63.47 680 VAL A N 1
ATOM 5640 C CA . VAL A 1 680 ? -38.444 -7.635 47.539 1.00 63.47 680 VAL A CA 1
ATOM 5641 C C . VAL A 1 680 ? -38.634 -6.572 48.630 1.00 63.47 680 VAL A C 1
ATOM 5643 O O . VAL A 1 680 ? -38.822 -6.916 49.790 1.00 63.47 680 VAL A O 1
ATOM 5646 N N . TYR A 1 681 ? -38.629 -5.288 48.262 1.00 58.44 681 TYR A N 1
ATOM 5647 C CA . TYR A 1 681 ? -38.753 -4.169 49.204 1.00 58.44 681 TYR A CA 1
ATOM 5648 C C . TYR A 1 681 ? -40.203 -3.874 49.653 1.00 58.44 681 TYR A C 1
ATOM 5650 O O . TYR A 1 681 ? -40.397 -3.147 50.620 1.00 58.44 681 TYR A O 1
ATOM 5658 N N . LYS A 1 682 ? -41.228 -4.401 48.960 1.00 56.66 682 LYS A N 1
ATOM 5659 C CA . LYS A 1 682 ? -42.661 -4.110 49.199 1.00 56.66 682 LYS A CA 1
ATOM 5660 C C . LYS A 1 682 ? -43.455 -5.330 49.700 1.00 56.66 682 LYS A C 1
ATOM 5662 O O . LYS A 1 682 ? -44.339 -5.816 49.009 1.00 56.66 682 LYS A O 1
ATOM 5667 N N . ASP A 1 683 ? -43.164 -5.815 50.904 1.00 52.19 683 ASP A N 1
ATOM 5668 C CA . ASP A 1 683 ? -44.000 -6.785 51.650 1.00 52.19 683 ASP A CA 1
ATOM 5669 C C . ASP A 1 683 ? -44.045 -8.242 51.141 1.00 52.19 683 ASP A C 1
ATOM 5671 O O . ASP A 1 683 ? -44.773 -9.073 51.689 1.00 52.19 683 ASP A O 1
ATOM 5675 N N . ILE A 1 684 ? -43.224 -8.617 50.155 1.00 56.81 684 ILE A N 1
ATOM 5676 C CA . ILE A 1 684 ? -43.078 -10.021 49.745 1.00 56.81 684 ILE A CA 1
ATOM 5677 C C . ILE A 1 684 ? -42.066 -10.693 50.681 1.00 56.81 684 ILE A C 1
ATOM 5679 O O . ILE A 1 684 ? -40.855 -10.534 50.518 1.00 56.81 684 ILE A O 1
ATOM 5683 N N . LYS A 1 685 ? -42.549 -11.461 51.671 1.00 56.12 685 LYS A N 1
ATOM 5684 C CA . LYS A 1 685 ? -41.700 -12.300 52.541 1.00 56.12 685 LYS A CA 1
ATOM 5685 C C . LYS A 1 685 ? -40.749 -13.119 51.658 1.00 56.12 685 LYS A C 1
ATOM 5687 O O . LYS A 1 685 ? -41.198 -13.758 50.708 1.00 56.12 685 LYS A O 1
ATOM 5692 N N . GLY A 1 686 ? -39.446 -13.107 51.958 1.00 55.19 686 GLY A N 1
ATOM 5693 C CA . GLY A 1 686 ? -38.357 -13.540 51.059 1.00 55.19 686 GLY A CA 1
ATOM 5694 C C . GLY A 1 686 ? -38.469 -14.930 50.401 1.00 55.19 686 GLY A C 1
ATOM 5695 O O . GLY A 1 686 ? -37.749 -15.202 49.443 1.00 55.19 686 GLY A O 1
ATOM 5696 N N . GLY A 1 687 ? -39.392 -15.793 50.838 1.00 58.16 687 GLY A N 1
ATOM 5697 C CA . GLY A 1 687 ? -39.722 -17.066 50.184 1.00 58.16 687 GLY A CA 1
ATOM 5698 C C . GLY A 1 687 ? -40.608 -16.963 48.928 1.00 58.16 687 GLY A C 1
ATOM 5699 O O . GLY A 1 687 ? -40.564 -17.847 48.073 1.00 58.16 687 GLY A O 1
ATOM 5700 N N . GLU A 1 688 ? -41.380 -15.887 48.749 1.00 61.25 688 GLU A N 1
ATOM 5701 C CA . GLU A 1 688 ? -42.319 -15.725 47.622 1.00 61.25 688 GLU A CA 1
ATOM 5702 C C . GLU A 1 688 ? -41.687 -15.101 46.365 1.00 61.25 688 GLU A C 1
ATOM 5704 O O . GLU A 1 688 ? -42.290 -15.094 45.289 1.00 61.25 688 GLU A O 1
ATOM 5709 N N . ALA A 1 689 ? -40.429 -14.661 46.445 1.00 62.16 689 ALA A N 1
ATOM 5710 C CA . ALA A 1 689 ? -39.686 -14.071 45.330 1.00 62.16 689 ALA A CA 1
ATOM 5711 C C . ALA A 1 689 ? -39.556 -15.022 44.116 1.00 62.16 689 ALA A C 1
ATOM 5713 O O . ALA A 1 689 ? -39.538 -14.584 42.963 1.00 62.16 689 ALA A O 1
ATOM 5714 N N . SER A 1 690 ? -39.538 -16.338 44.360 1.00 69.12 690 SER A N 1
ATOM 5715 C CA . SER A 1 690 ? -39.521 -17.378 43.316 1.00 69.12 690 SER A CA 1
ATOM 5716 C C . SER A 1 690 ? -40.890 -17.604 42.652 1.00 69.12 690 SER A C 1
ATOM 5718 O O . SER A 1 690 ? -40.953 -18.149 41.549 1.00 69.12 690 SER A O 1
ATOM 5720 N N . ARG A 1 691 ? -41.990 -17.170 43.290 1.00 76.50 691 ARG A N 1
ATOM 5721 C CA . ARG A 1 691 ? -43.371 -17.261 42.773 1.00 76.50 691 ARG A CA 1
ATOM 5722 C C . ARG A 1 691 ? -43.756 -16.077 41.879 1.00 76.50 691 ARG A C 1
ATOM 5724 O O . ARG A 1 691 ? -44.833 -16.092 41.278 1.00 76.50 691 ARG A O 1
ATOM 5731 N N . LEU A 1 692 ? -42.883 -15.076 41.752 1.00 81.62 692 LEU A N 1
ATOM 5732 C CA . LEU A 1 692 ? -43.099 -13.930 40.879 1.00 81.62 692 LEU A CA 1
ATOM 5733 C C . LEU A 1 692 ? -43.100 -14.348 39.408 1.00 81.62 692 LEU A C 1
ATOM 5735 O O . LEU A 1 692 ? -42.171 -14.982 38.891 1.00 81.62 692 LEU A O 1
ATOM 5739 N N . TYR A 1 693 ? -44.142 -13.930 38.705 1.00 84.81 693 TYR A N 1
ATOM 5740 C CA . TYR A 1 693 ? -44.234 -14.060 37.263 1.00 84.81 693 TYR A CA 1
ATOM 5741 C C . TYR A 1 693 ? -44.550 -12.716 36.627 1.00 84.81 693 TYR A C 1
ATOM 5743 O O . TYR A 1 693 ? -45.053 -11.774 37.244 1.00 84.81 693 TYR A O 1
ATOM 5751 N N . ILE A 1 694 ? -44.236 -12.641 35.344 1.00 83.94 694 ILE A N 1
ATOM 5752 C CA . ILE A 1 694 ? -44.506 -11.472 34.532 1.00 83.94 694 ILE A CA 1
ATOM 5753 C C . ILE A 1 694 ? -45.999 -11.473 34.177 1.00 83.94 694 ILE A C 1
ATOM 5755 O O . ILE A 1 694 ? -46.429 -12.212 33.282 1.00 83.94 694 ILE A O 1
ATOM 5759 N N . LYS A 1 695 ? -46.785 -10.646 34.878 1.00 82.38 695 LYS A N 1
ATOM 5760 C CA . LYS A 1 695 ? -48.225 -10.474 34.631 1.00 82.38 695 LYS A CA 1
ATOM 5761 C C . LYS A 1 695 ? -48.461 -9.663 33.367 1.00 82.38 695 LYS A C 1
ATOM 5763 O O . LYS A 1 695 ? -49.234 -10.066 32.499 1.00 82.38 695 LYS A O 1
ATOM 5768 N N . HIS A 1 696 ? -47.771 -8.534 33.244 1.00 80.25 696 HIS A N 1
ATOM 5769 C CA . HIS A 1 696 ? -47.917 -7.646 32.097 1.00 80.25 696 HIS A CA 1
ATOM 5770 C C . HIS A 1 696 ? -46.584 -7.015 31.719 1.00 80.25 696 HIS A C 1
ATOM 5772 O O . HIS A 1 696 ? -45.816 -6.600 32.580 1.00 80.25 696 HIS A O 1
ATOM 5778 N N . ILE A 1 697 ? -46.327 -6.946 30.415 1.00 81.38 697 ILE A N 1
ATOM 5779 C CA . ILE A 1 697 ? -45.245 -6.154 29.832 1.00 81.38 697 ILE A CA 1
ATOM 5780 C C . ILE A 1 697 ? -45.842 -5.378 28.680 1.00 81.38 697 ILE A C 1
ATOM 5782 O O . ILE A 1 697 ? -46.447 -5.967 27.776 1.00 81.38 697 ILE A O 1
ATOM 5786 N N . GLN A 1 698 ? -45.636 -4.070 28.704 1.00 78.38 698 GLN A N 1
ATOM 5787 C CA . GLN A 1 698 ? -46.068 -3.168 27.660 1.00 78.38 698 GLN A CA 1
ATOM 5788 C C . GLN A 1 698 ? -44.921 -2.287 27.194 1.00 78.38 698 GLN A C 1
ATOM 5790 O O . GLN A 1 698 ? -44.063 -1.875 27.964 1.00 78.38 698 GLN A O 1
ATOM 5795 N N . VAL A 1 699 ? -44.891 -2.035 25.891 1.00 75.56 699 VAL A N 1
ATOM 5796 C CA . VAL A 1 699 ? -43.875 -1.210 25.249 1.00 75.56 699 VAL A CA 1
ATOM 5797 C C . VAL A 1 699 ? -44.604 -0.175 24.412 1.00 75.56 699 VAL A C 1
ATOM 5799 O O . VAL A 1 699 ? -45.246 -0.519 23.418 1.00 75.56 699 VAL A O 1
ATOM 5802 N N . ASN A 1 700 ? -44.496 1.082 24.823 1.00 78.25 700 ASN A N 1
ATOM 5803 C CA . ASN A 1 700 ? -45.116 2.227 24.173 1.00 78.25 700 ASN A CA 1
ATOM 5804 C C . ASN A 1 700 ? -44.060 2.989 23.359 1.00 78.25 700 ASN A C 1
ATOM 5806 O O . ASN A 1 700 ? -42.882 3.056 23.722 1.00 78.25 700 ASN A O 1
ATOM 5810 N N . GLN A 1 701 ? -44.457 3.554 22.218 1.00 75.44 701 GLN A N 1
ATOM 5811 C CA . GLN A 1 701 ? -43.544 4.375 21.422 1.00 75.44 701 GLN A CA 1
ATOM 5812 C C . GLN A 1 701 ? -43.297 5.707 22.135 1.00 75.44 701 GLN A C 1
ATOM 5814 O O . GLN A 1 701 ? -44.245 6.374 22.530 1.00 75.44 701 GLN A O 1
ATOM 5819 N N . ALA A 1 702 ? -42.032 6.103 22.262 1.00 79.00 702 ALA A N 1
ATOM 5820 C CA . ALA A 1 702 ? -41.663 7.422 22.766 1.00 79.00 702 ALA A CA 1
ATOM 5821 C C . ALA A 1 702 ? -41.476 8.420 21.599 1.00 79.00 702 ALA A C 1
ATOM 5823 O O . ALA A 1 702 ? -41.237 7.980 20.459 1.00 79.00 702 ALA A O 1
ATOM 5824 N N . PRO A 1 703 ? -41.550 9.745 21.856 1.00 80.38 703 PRO A N 1
ATOM 5825 C CA . PRO A 1 703 ? -41.349 10.777 20.840 1.00 80.38 703 PRO A CA 1
ATOM 5826 C C . PRO A 1 703 ? -40.058 10.563 20.040 1.00 80.38 703 PRO A C 1
ATOM 5828 O O . PRO A 1 703 ? -38.979 10.343 20.590 1.00 80.38 703 PRO A O 1
ATOM 5831 N N . LYS A 1 704 ? -40.166 10.592 18.708 1.00 81.38 704 LYS A N 1
ATOM 5832 C CA . LYS A 1 704 ? -39.024 10.370 17.811 1.00 81.38 704 LYS A CA 1
ATOM 5833 C C . LYS A 1 704 ? -38.083 11.571 17.878 1.00 81.38 704 LYS A C 1
ATOM 5835 O O . LYS A 1 704 ? -38.491 12.675 17.529 1.00 81.38 704 LYS A O 1
ATOM 5840 N N . MET A 1 705 ? -36.811 11.371 18.226 1.00 77.44 705 MET A N 1
ATOM 5841 C CA . MET A 1 705 ? -35.837 12.465 18.117 1.00 77.44 705 MET A CA 1
ATOM 5842 C C . MET A 1 705 ? -35.363 12.576 16.669 1.00 77.44 705 MET A C 1
ATOM 5844 O O . MET A 1 705 ? -34.986 11.585 16.031 1.00 77.44 705 MET A O 1
ATOM 5848 N N . ARG A 1 706 ? -35.389 13.795 16.131 1.00 80.38 706 ARG A N 1
ATOM 5849 C CA . ARG A 1 706 ? -35.080 14.062 14.726 1.00 80.38 706 ARG A CA 1
ATOM 5850 C C . ARG A 1 706 ? -33.606 14.413 14.562 1.00 80.38 706 ARG A C 1
ATOM 5852 O O . ARG A 1 706 ? -33.075 15.285 15.236 1.00 80.38 706 ARG A O 1
ATOM 5859 N N . ARG A 1 707 ? -32.947 13.747 13.622 1.00 82.56 707 ARG A N 1
ATOM 5860 C CA . ARG A 1 707 ? -31.615 14.086 13.115 1.00 82.56 707 ARG A CA 1
ATOM 5861 C C . ARG A 1 707 ? -31.687 14.183 11.588 1.00 82.56 707 ARG A C 1
ATOM 5863 O O . ARG A 1 707 ? -32.703 13.828 10.991 1.00 82.56 707 ARG A O 1
ATOM 5870 N N . ARG A 1 708 ? -30.641 14.694 10.943 1.00 86.19 708 ARG A N 1
ATOM 5871 C CA . ARG A 1 708 ? -30.588 14.868 9.481 1.00 86.19 708 ARG A CA 1
ATOM 5872 C C . ARG A 1 708 ? -29.676 13.814 8.850 1.00 86.19 708 ARG A C 1
ATOM 5874 O O . ARG A 1 708 ? -28.659 13.455 9.438 1.00 86.19 708 ARG A O 1
ATOM 5881 N N . THR A 1 709 ? -30.048 13.327 7.670 1.00 85.25 709 THR A N 1
ATOM 5882 C CA . THR A 1 709 ? -29.174 12.565 6.767 1.00 85.25 709 THR A CA 1
ATOM 5883 C C . THR A 1 709 ? -29.035 13.322 5.465 1.00 85.25 709 THR A C 1
ATOM 5885 O O . THR A 1 709 ? -30.032 13.563 4.784 1.00 85.25 709 THR A O 1
ATOM 5888 N N . TYR A 1 710 ? -27.800 13.676 5.135 1.00 86.94 710 TYR A N 1
ATOM 5889 C CA . TYR A 1 710 ? -27.457 14.299 3.867 1.00 86.94 710 TYR A CA 1
ATOM 5890 C C . TYR A 1 710 ? -27.347 13.214 2.794 1.00 86.94 710 TYR A C 1
ATOM 5892 O O . TYR A 1 710 ? -26.813 12.129 3.039 1.00 86.94 710 TYR A O 1
ATOM 5900 N N . ARG A 1 711 ? -27.924 13.479 1.629 1.00 83.19 711 ARG A N 1
ATOM 5901 C CA . ARG A 1 711 ? -27.925 12.609 0.453 1.00 83.19 711 ARG A CA 1
ATOM 5902 C C . ARG A 1 711 ? -27.341 13.373 -0.734 1.00 83.19 711 ARG A C 1
ATOM 5904 O O . ARG A 1 711 ? -27.145 14.585 -0.662 1.00 83.19 711 ARG A O 1
ATOM 5911 N N . ALA A 1 712 ? -27.075 12.649 -1.820 1.00 81.06 712 ALA A N 1
ATOM 5912 C CA . ALA A 1 712 ? -26.630 13.244 -3.075 1.00 81.06 712 ALA A CA 1
ATOM 5913 C C . ALA A 1 712 ? -27.563 14.386 -3.527 1.00 81.06 712 ALA A C 1
ATOM 5915 O O . ALA A 1 712 ? -28.757 14.392 -3.205 1.00 81.06 712 ALA A O 1
ATOM 5916 N N . HIS A 1 713 ? -26.999 15.341 -4.271 1.00 72.25 713 HIS A N 1
ATOM 5917 C CA . HIS A 1 713 ? -27.690 16.538 -4.770 1.00 72.25 713 HIS A CA 1
ATOM 5918 C C . HIS A 1 713 ? -28.299 17.429 -3.671 1.00 72.25 713 HIS A C 1
ATOM 5920 O O . HIS A 1 713 ? -29.395 17.956 -3.834 1.00 72.25 713 HIS A O 1
ATOM 5926 N N . GLY A 1 714 ? -27.635 17.556 -2.515 1.00 82.12 714 GLY A N 1
ATOM 5927 C CA . GLY A 1 714 ? -28.075 18.457 -1.438 1.00 82.12 714 GLY A CA 1
ATOM 5928 C C . GLY A 1 714 ? -29.381 18.050 -0.741 1.00 82.12 714 GLY A C 1
ATOM 5929 O O . GLY A 1 714 ? -29.903 18.798 0.083 1.00 82.12 714 GLY A O 1
ATOM 5930 N N . ARG A 1 715 ? -29.923 16.859 -1.028 1.00 83.88 715 ARG A N 1
ATOM 5931 C CA . ARG A 1 715 ? -31.168 16.372 -0.421 1.00 83.88 715 ARG A CA 1
ATOM 5932 C C . ARG A 1 715 ? -30.962 16.067 1.063 1.00 83.88 715 ARG A C 1
ATOM 5934 O O . ARG A 1 715 ? -30.017 15.373 1.443 1.00 83.88 715 ARG A O 1
ATOM 5941 N N . ILE A 1 716 ? -31.885 16.530 1.906 1.00 85.50 716 ILE A N 1
ATOM 5942 C CA . ILE A 1 716 ? -31.852 16.287 3.353 1.00 85.50 716 ILE A CA 1
ATOM 5943 C C . ILE A 1 716 ? -33.063 15.453 3.753 1.00 85.50 716 ILE A C 1
ATOM 5945 O O . ILE A 1 716 ? -34.180 15.957 3.851 1.00 85.50 716 ILE A O 1
ATOM 5949 N N . ASN A 1 717 ? -32.823 14.182 4.068 1.00 82.00 717 ASN A N 1
ATOM 5950 C CA . ASN A 1 717 ? -33.858 13.303 4.597 1.00 82.00 717 ASN A CA 1
ATOM 5951 C C . ASN A 1 717 ? -33.827 13.299 6.132 1.00 82.00 717 ASN A C 1
ATOM 5953 O O . ASN A 1 717 ? -32.744 13.365 6.731 1.00 82.00 717 ASN A O 1
ATOM 5957 N N . PRO A 1 718 ? -34.987 13.200 6.800 1.00 84.56 718 PRO A N 1
ATOM 5958 C CA . PRO A 1 718 ? -35.031 13.037 8.242 1.00 84.56 718 PRO A CA 1
ATOM 5959 C C . PRO A 1 718 ? -34.526 11.647 8.634 1.00 84.56 718 PRO A C 1
ATOM 5961 O O . PRO A 1 718 ? -35.015 10.627 8.156 1.00 84.56 718 PRO A O 1
ATOM 5964 N N . TYR A 1 719 ? -33.591 11.613 9.575 1.00 80.75 719 TYR A N 1
ATOM 5965 C CA . TYR A 1 719 ? -33.205 10.406 10.283 1.00 80.75 719 TYR A CA 1
ATOM 5966 C C . TYR A 1 719 ? -33.780 10.456 11.690 1.00 80.75 719 TYR A C 1
ATOM 5968 O O . TYR A 1 719 ? -33.266 11.149 12.570 1.00 80.75 719 TYR A O 1
ATOM 5976 N N . MET A 1 720 ? -34.874 9.741 11.903 1.00 77.31 720 MET A N 1
ATOM 5977 C CA . MET A 1 720 ? -35.583 9.749 13.175 1.00 77.31 720 MET A CA 1
ATOM 5978 C C . MET A 1 720 ? -35.122 8.576 14.029 1.00 77.31 720 MET A C 1
ATOM 5980 O O . MET A 1 720 ? -35.264 7.417 13.635 1.00 77.31 720 MET A O 1
ATOM 5984 N N . CYS A 1 721 ? -34.578 8.866 15.211 1.00 76.38 721 CYS A N 1
ATOM 5985 C CA . CYS A 1 721 ? -34.382 7.812 16.186 1.00 76.38 721 CYS A CA 1
ATOM 5986 C C . CYS A 1 721 ? -35.733 7.374 16.740 1.00 76.38 721 CYS A C 1
ATOM 5988 O O . CYS A 1 721 ? -36.776 8.018 16.590 1.00 76.38 721 CYS A O 1
ATOM 5990 N N . SER A 1 722 ? -35.682 6.210 17.352 1.00 71.12 722 SER A N 1
ATOM 5991 C CA . SER A 1 722 ? -36.854 5.450 17.661 1.00 71.12 722 SER A CA 1
ATOM 5992 C C . SER A 1 722 ? -36.761 4.970 19.125 1.00 71.12 722 SER A C 1
ATOM 5994 O O . SER A 1 722 ? -36.419 3.817 19.349 1.00 71.12 722 SER A O 1
ATOM 5996 N N . PRO A 1 723 ? -37.056 5.816 20.135 1.00 79.81 723 PRO A N 1
ATOM 5997 C CA . PRO A 1 723 ? -37.067 5.425 21.557 1.00 79.81 723 PRO A CA 1
ATOM 5998 C C . PRO A 1 723 ? -38.387 4.762 22.011 1.00 79.81 723 PRO A C 1
ATOM 6000 O O . PRO A 1 723 ? -39.404 4.866 21.327 1.00 79.81 723 PRO A O 1
ATOM 6003 N N . CYS A 1 724 ? -38.416 4.070 23.148 1.00 75.12 724 CYS A N 1
ATOM 6004 C CA . CYS A 1 724 ? -39.640 3.460 23.687 1.00 75.12 724 CYS A CA 1
ATOM 6005 C C . CYS A 1 724 ? -39.707 3.564 25.211 1.00 75.12 724 CYS A C 1
ATOM 6007 O O . CYS A 1 724 ? -38.671 3.547 25.871 1.00 75.12 724 CYS A O 1
ATOM 6009 N N . HIS A 1 725 ? -40.926 3.612 25.744 1.00 79.00 725 HIS A N 1
ATOM 6010 C CA . HIS A 1 725 ? -41.212 3.413 27.162 1.00 79.00 725 HIS A CA 1
ATOM 6011 C C . HIS A 1 725 ? -41.570 1.947 27.386 1.00 79.00 725 HIS A C 1
ATOM 6013 O O . HIS A 1 725 ? -42.281 1.358 26.570 1.00 79.00 725 HIS A O 1
ATOM 6019 N N . VAL A 1 726 ? -41.048 1.349 28.454 1.00 78.06 726 VAL A N 1
ATOM 6020 C CA . VAL A 1 726 ? -41.281 -0.057 28.795 1.00 78.06 726 VAL A CA 1
ATOM 6021 C C . VAL A 1 726 ? -41.867 -0.107 30.195 1.00 78.06 726 VAL A C 1
ATOM 6023 O O . VAL A 1 726 ? -41.256 0.377 31.141 1.00 78.06 726 VAL A O 1
ATOM 6026 N N . GLU A 1 727 ? -43.041 -0.706 30.306 1.00 80.81 727 GLU A N 1
ATOM 6027 C CA . GLU A 1 727 ? -43.765 -0.920 31.550 1.00 80.81 727 GLU A CA 1
ATOM 6028 C C . GLU A 1 727 ? -43.789 -2.418 31.840 1.00 80.81 727 GLU A C 1
ATOM 6030 O O . GLU A 1 727 ? -44.094 -3.227 30.957 1.00 80.81 727 GLU A O 1
ATOM 6035 N N . VAL A 1 728 ? -43.460 -2.800 33.073 1.00 82.31 728 VAL A N 1
ATOM 6036 C CA . VAL A 1 728 ? -43.493 -4.194 33.526 1.00 82.31 728 VAL A CA 1
ATOM 6037 C C . VAL A 1 728 ? -44.213 -4.271 34.860 1.00 82.31 728 VAL A C 1
ATOM 6039 O O . VAL A 1 728 ? -43.889 -3.542 35.791 1.00 82.31 728 VAL A O 1
ATOM 6042 N N . ILE A 1 729 ? -45.173 -5.188 34.943 1.00 84.31 729 ILE A N 1
ATOM 6043 C CA . ILE A 1 729 ? -45.929 -5.509 36.149 1.00 84.31 729 ILE A CA 1
ATOM 6044 C C . ILE A 1 729 ? -45.642 -6.968 36.491 1.00 84.31 729 ILE A C 1
ATOM 6046 O O . ILE A 1 729 ? -45.940 -7.880 35.707 1.00 84.31 729 ILE A O 1
ATOM 6050 N N . LEU A 1 730 ? -45.069 -7.177 37.672 1.00 84.00 730 LEU A N 1
ATOM 6051 C CA . LEU A 1 730 ? -44.890 -8.494 38.270 1.00 84.00 730 LEU A CA 1
ATOM 6052 C C . LEU A 1 730 ? -46.057 -8.774 39.220 1.00 84.00 730 LEU A C 1
ATOM 6054 O O . LEU A 1 730 ? -46.577 -7.856 39.850 1.00 84.00 730 LEU A O 1
ATOM 6058 N N . ALA A 1 731 ? -46.478 -10.031 39.301 1.00 82.25 731 ALA A N 1
ATOM 6059 C CA . ALA A 1 731 ? -47.458 -10.482 40.282 1.00 82.25 731 ALA A CA 1
ATOM 6060 C C . ALA A 1 731 ? -47.036 -11.831 40.864 1.00 82.25 731 ALA A C 1
ATOM 6062 O O . ALA A 1 731 ? -46.316 -12.600 40.218 1.00 82.25 731 ALA A O 1
ATOM 6063 N N . THR A 1 732 ? -47.493 -12.118 42.075 1.00 82.25 732 THR A N 1
ATOM 6064 C CA . THR A 1 732 ? -47.439 -13.449 42.679 1.00 82.25 732 THR A CA 1
ATOM 6065 C C . THR A 1 732 ? -48.595 -14.292 42.132 1.00 82.25 732 THR A C 1
ATOM 6067 O O . THR A 1 732 ? -49.648 -13.769 41.761 1.00 82.25 732 THR A O 1
ATOM 6070 N N . LYS A 1 733 ? -48.379 -15.602 41.957 1.00 71.75 733 LYS A N 1
ATOM 6071 C CA . LYS A 1 733 ? -49.486 -16.532 41.679 1.00 71.75 733 LYS A CA 1
ATOM 6072 C C . LYS A 1 733 ? -50.201 -16.839 42.992 1.00 71.75 733 LYS A C 1
ATOM 6074 O O . LYS A 1 733 ? -49.526 -17.235 43.937 1.00 71.75 733 LYS A O 1
ATOM 6079 N N . ASP A 1 734 ? -51.526 -16.720 43.004 1.00 64.12 734 ASP A N 1
ATOM 6080 C CA . ASP A 1 734 ? -52.355 -17.157 44.130 1.00 64.12 734 ASP A CA 1
ATOM 6081 C C . ASP A 1 734 ? -52.325 -18.688 44.264 1.00 64.12 734 ASP A C 1
ATOM 6083 O O . ASP A 1 734 ? -52.284 -19.415 43.261 1.00 64.12 734 ASP A O 1
ATOM 6087 N N . ASP A 1 735 ? -52.363 -19.182 45.502 1.00 52.66 735 ASP A N 1
ATOM 6088 C CA . ASP A 1 735 ? -52.503 -20.607 45.786 1.00 52.66 735 ASP A CA 1
ATOM 6089 C C . ASP A 1 735 ? -53.928 -21.051 45.419 1.00 52.66 735 ASP A C 1
ATOM 6091 O O . ASP A 1 735 ? -54.917 -20.665 46.043 1.00 52.66 735 ASP A O 1
ATOM 6095 N N . ILE A 1 736 ? -54.048 -21.859 44.362 1.00 52.62 736 ILE A N 1
ATOM 6096 C CA . ILE A 1 736 ? -55.316 -22.497 44.004 1.00 52.62 736 ILE A CA 1
ATOM 6097 C C . ILE A 1 736 ? -55.614 -23.522 45.099 1.00 52.62 736 ILE A C 1
ATOM 6099 O O . ILE A 1 736 ? -55.032 -24.606 45.110 1.00 52.62 736 ILE A O 1
ATOM 6103 N N . VAL A 1 737 ? -56.528 -23.186 46.012 1.00 44.06 737 VAL A N 1
ATOM 6104 C CA . VAL A 1 737 ? -57.107 -24.154 46.948 1.00 44.06 737 VAL A CA 1
ATOM 6105 C C . VAL A 1 737 ? -57.789 -25.240 46.107 1.00 44.06 737 VAL A C 1
ATOM 6107 O O . VAL A 1 737 ? -58.688 -24.915 45.321 1.00 44.06 737 VAL A O 1
ATOM 6110 N N . PRO A 1 738 ? -57.374 -26.517 46.195 1.00 46.81 738 PRO A N 1
ATOM 6111 C CA . PRO A 1 738 ? -58.029 -27.581 45.454 1.00 46.81 738 PRO A CA 1
ATOM 6112 C C . PRO A 1 738 ? -59.490 -27.659 45.901 1.00 46.81 738 PRO A C 1
ATOM 6114 O O . PRO A 1 738 ? -59.797 -27.939 47.058 1.00 46.81 738 PRO A O 1
ATOM 6117 N N . LYS A 1 739 ? -60.407 -27.379 44.972 1.00 43.50 739 LYS A N 1
ATOM 6118 C CA . LYS A 1 739 ? -61.840 -27.552 45.198 1.00 43.50 739 LYS A CA 1
ATOM 6119 C C . LYS A 1 739 ? -62.097 -29.042 45.443 1.00 43.50 739 LYS A C 1
ATOM 6121 O O . LYS A 1 739 ? -61.718 -29.868 44.614 1.00 43.50 739 LYS A O 1
ATOM 6126 N N . VAL A 1 740 ? -62.712 -29.362 46.584 1.00 41.00 740 VAL A N 1
ATOM 6127 C CA . VAL A 1 740 ? -63.114 -30.723 46.981 1.00 41.00 740 VAL A CA 1
ATOM 6128 C C . VAL A 1 740 ? -63.821 -31.412 45.801 1.00 41.00 740 VAL A C 1
ATOM 6130 O O . VAL A 1 740 ? -64.708 -30.797 45.198 1.00 41.00 740 VAL A O 1
ATOM 6133 N N . PRO A 1 741 ? -63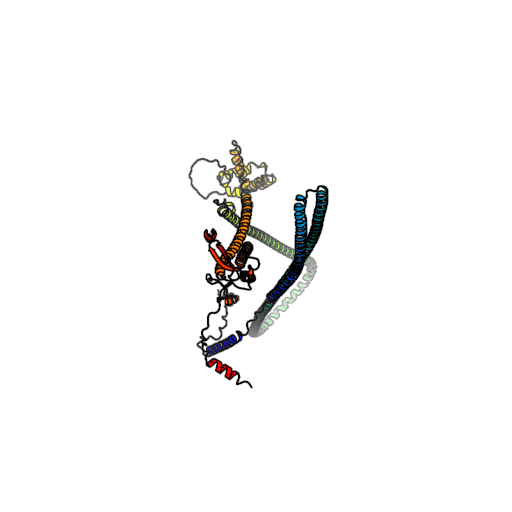.439 -32.648 45.424 1.00 39.72 741 PRO A N 1
ATOM 6134 C CA . PRO A 1 741 ? -64.008 -33.310 44.261 1.00 39.72 741 PRO A CA 1
ATOM 6135 C C . PRO A 1 741 ? -65.458 -33.704 44.550 1.00 39.72 741 PRO A C 1
ATOM 6137 O O . PRO A 1 741 ? -65.729 -34.631 45.310 1.00 39.72 741 PRO A O 1
ATOM 6140 N N . ALA A 1 742 ? -66.400 -33.005 43.921 1.00 37.62 742 ALA A N 1
ATOM 6141 C CA . ALA A 1 742 ? -67.774 -33.465 43.812 1.00 37.62 742 ALA A CA 1
ATOM 6142 C C . ALA A 1 742 ? -67.862 -34.491 42.672 1.00 37.62 742 ALA A C 1
ATOM 6144 O O . ALA A 1 742 ? -67.529 -34.175 41.533 1.00 37.62 742 ALA A O 1
ATOM 6145 N N . ALA A 1 743 ? -68.264 -35.707 43.049 1.00 39.53 743 ALA A N 1
ATOM 6146 C CA . ALA A 1 743 ? -68.868 -36.795 42.276 1.00 39.53 743 ALA A CA 1
ATOM 6147 C C . ALA A 1 743 ? -68.542 -36.921 40.768 1.00 39.53 743 ALA A C 1
ATOM 6149 O O . ALA A 1 743 ? -68.869 -36.077 39.937 1.00 39.53 743 ALA A O 1
ATOM 6150 N N . ALA A 1 744 ? -67.988 -38.086 40.422 1.00 41.25 744 ALA A N 1
ATOM 6151 C CA . ALA A 1 744 ? -67.780 -38.584 39.065 1.00 41.25 744 ALA A CA 1
ATOM 6152 C C . ALA A 1 744 ? -69.019 -38.464 38.150 1.00 41.25 744 ALA A C 1
ATOM 6154 O O . ALA A 1 744 ? -70.149 -38.664 38.597 1.00 41.25 744 ALA A O 1
ATOM 6155 N N . PRO A 1 745 ? -68.788 -38.317 36.831 1.00 40.97 745 PRO A N 1
ATOM 6156 C CA . PRO A 1 745 ? -69.305 -39.344 35.930 1.00 40.97 745 PRO A CA 1
ATOM 6157 C C . PRO A 1 745 ? -68.303 -39.805 34.852 1.00 40.97 745 PRO A C 1
ATOM 6159 O O . PRO A 1 745 ? -67.697 -39.026 34.125 1.00 40.97 745 PRO A O 1
ATOM 6162 N N . GLN A 1 746 ? -68.178 -41.132 34.807 1.00 36.44 746 GLN A N 1
ATOM 6163 C CA . GLN A 1 746 ? -67.977 -42.068 33.692 1.00 36.44 746 GLN A CA 1
ATOM 6164 C C . GLN A 1 746 ? -67.146 -41.691 32.443 1.00 36.44 746 GLN A C 1
ATOM 6166 O O . GLN A 1 746 ? -67.435 -40.799 31.652 1.00 36.44 746 GLN A O 1
ATOM 6171 N N . LEU A 1 747 ? -66.158 -42.565 32.225 1.00 44.25 747 LEU A N 1
ATOM 6172 C CA . LEU A 1 747 ? -65.292 -42.748 31.063 1.00 44.25 747 LEU A CA 1
ATOM 6173 C C . LEU A 1 747 ? -66.055 -42.927 29.738 1.00 44.25 747 LEU A C 1
ATOM 6175 O O . LEU A 1 747 ? -66.816 -43.879 29.583 1.00 44.25 747 LEU A O 1
ATOM 6179 N N . VAL A 1 748 ? -65.684 -42.150 28.714 1.00 37.09 748 VAL A N 1
ATOM 6180 C CA . VAL A 1 748 ? -65.887 -42.528 27.304 1.00 37.09 748 VAL A CA 1
ATOM 6181 C C . VAL A 1 748 ? -64.528 -42.619 26.611 1.00 37.09 748 VAL A C 1
ATOM 6183 O O . VAL A 1 748 ? -63.888 -41.621 26.281 1.00 37.09 748 VAL A O 1
ATOM 6186 N N . LYS A 1 749 ? -64.076 -43.861 26.400 1.00 36.75 749 LYS A N 1
ATOM 6187 C CA . LYS A 1 749 ? -62.870 -44.211 25.637 1.00 36.75 749 LYS A CA 1
ATOM 6188 C C . LYS A 1 749 ? -63.042 -43.795 24.170 1.00 36.75 749 LYS A C 1
ATOM 6190 O O . LYS A 1 749 ? -63.925 -44.299 23.476 1.00 36.75 749 LYS A O 1
ATOM 6195 N N . LYS A 1 750 ? -62.164 -42.922 23.665 1.00 37.50 750 LYS A N 1
ATOM 6196 C CA . LYS A 1 750 ? -62.033 -42.651 22.224 1.00 37.50 750 LYS A CA 1
ATOM 6197 C C . LYS A 1 750 ? -61.393 -43.866 21.540 1.00 37.50 750 LYS A C 1
ATOM 6199 O O . LYS A 1 750 ? -60.300 -44.285 21.905 1.00 37.50 750 LYS A O 1
ATOM 6204 N N . LYS A 1 751 ? -62.108 -44.439 20.569 1.00 42.78 751 LYS A N 1
ATOM 6205 C CA . LYS A 1 751 ? -61.712 -45.602 19.759 1.00 42.78 751 LYS A CA 1
ATOM 6206 C C . LYS A 1 751 ? -60.431 -45.316 18.965 1.00 42.78 751 LYS A C 1
ATOM 6208 O O . LYS A 1 751 ? -60.438 -44.462 18.083 1.00 42.78 751 LYS A O 1
ATOM 6213 N N . GLU A 1 752 ? -59.375 -46.086 19.209 1.00 41.62 752 GLU A N 1
ATOM 6214 C CA . GLU A 1 752 ? -58.238 -46.194 18.292 1.00 41.62 752 GLU A CA 1
ATOM 6215 C C . GLU A 1 752 ? -58.510 -47.250 17.206 1.00 41.62 752 GLU A C 1
ATOM 6217 O O . GLU A 1 752 ? -59.167 -48.269 17.427 1.00 41.62 752 GLU A O 1
ATOM 6222 N N . SER A 1 753 ? -58.045 -46.983 15.984 1.00 52.50 753 SER A N 1
ATOM 6223 C CA . SER A 1 753 ? -58.361 -47.771 14.790 1.00 52.50 753 SER A CA 1
ATOM 6224 C C . SER A 1 753 ? -57.722 -49.170 14.810 1.00 52.50 753 SER A C 1
ATOM 6226 O O . SER A 1 753 ? -56.496 -49.298 14.885 1.00 52.50 753 SER A O 1
ATOM 6228 N N . LYS A 1 754 ? -58.537 -50.215 14.598 1.00 57.50 754 LYS A N 1
ATOM 6229 C CA . LYS A 1 754 ? -58.161 -51.648 14.530 1.00 57.50 754 LYS A CA 1
ATOM 6230 C C . LYS A 1 754 ? -57.006 -51.988 13.563 1.00 57.50 754 LYS A C 1
ATOM 6232 O O . LYS A 1 754 ? -56.395 -53.046 13.678 1.00 57.50 754 LYS A O 1
ATOM 6237 N N . LYS A 1 755 ? -56.668 -51.094 12.627 1.00 59.00 755 LYS A N 1
ATOM 6238 C CA . LYS A 1 755 ? -55.604 -51.287 11.625 1.00 59.00 755 LYS A CA 1
ATOM 6239 C C . LYS A 1 755 ? -54.185 -51.144 12.201 1.00 59.00 755 LYS A C 1
ATOM 6241 O O . LYS A 1 755 ? -53.251 -51.706 11.638 1.00 59.00 755 LYS A O 1
ATOM 6246 N N . LYS A 1 756 ? -54.020 -50.430 13.324 1.00 58.66 756 LYS A N 1
ATOM 6247 C CA . LYS A 1 756 ? -52.715 -50.226 13.984 1.00 58.66 756 LYS A CA 1
ATOM 6248 C C . LYS A 1 756 ? -52.333 -51.419 14.872 1.00 58.66 756 LYS A C 1
ATOM 6250 O O . LYS A 1 756 ? -51.217 -51.912 14.768 1.00 58.66 756 LYS A O 1
ATOM 6255 N N . MET A 1 757 ? -53.310 -51.961 15.604 1.00 54.81 757 MET A N 1
ATOM 6256 C CA . MET A 1 757 ? -53.160 -53.158 16.448 1.00 54.81 757 MET A CA 1
ATOM 6257 C C . MET A 1 757 ? -52.778 -54.405 15.635 1.00 54.81 757 MET A C 1
ATOM 6259 O O . MET A 1 757 ? -51.879 -55.146 16.016 1.00 54.81 757 MET A O 1
ATOM 6263 N N . LYS A 1 758 ? -53.388 -54.605 14.455 1.00 64.31 758 LYS A N 1
ATOM 6264 C CA . LYS A 1 758 ? -53.098 -55.774 13.602 1.00 64.31 758 LYS A CA 1
ATOM 6265 C C . LYS A 1 758 ? -51.681 -55.751 13.002 1.00 64.31 758 LYS A C 1
ATOM 6267 O O . LYS A 1 758 ? -51.122 -56.803 12.720 1.00 64.31 758 LYS A O 1
ATOM 6272 N N . LYS A 1 759 ? -51.084 -54.562 12.837 1.00 61.88 759 LYS A N 1
ATOM 6273 C CA . LYS A 1 759 ? -49.724 -54.389 12.295 1.00 61.88 759 LYS A CA 1
ATOM 6274 C C . LYS A 1 759 ? -48.629 -54.568 13.356 1.00 61.88 759 LYS A C 1
ATOM 6276 O O . LYS A 1 759 ? -47.507 -54.883 12.987 1.00 61.88 759 LYS A O 1
ATOM 6281 N N . GLN A 1 760 ? -48.950 -54.376 14.638 1.00 58.75 760 GLN A N 1
ATOM 6282 C CA . GLN A 1 760 ? -48.061 -54.716 15.758 1.00 58.75 760 GLN A CA 1
ATOM 6283 C C . GLN A 1 760 ? -48.074 -56.225 16.030 1.00 58.75 760 GLN A C 1
ATOM 6285 O O . GLN A 1 760 ? -47.010 -56.830 16.057 1.00 58.75 760 GLN A O 1
ATOM 6290 N N . LEU A 1 761 ? -49.257 -56.849 16.048 1.00 63.50 761 LEU A N 1
ATOM 6291 C CA . LEU A 1 761 ? -49.400 -58.300 16.236 1.00 63.50 761 LEU A CA 1
ATOM 6292 C C . LEU A 1 761 ? -48.746 -59.137 15.120 1.00 63.50 761 LEU A C 1
ATOM 6294 O O . LEU A 1 761 ? -48.146 -60.162 15.409 1.00 63.50 761 LEU A O 1
ATOM 6298 N N . MET A 1 762 ? -48.786 -58.687 13.857 1.00 57.31 762 MET A N 1
ATOM 6299 C CA . MET A 1 762 ? -48.072 -59.369 12.759 1.00 57.31 762 MET A CA 1
ATOM 6300 C C . MET A 1 762 ? -46.550 -59.172 12.783 1.00 57.31 762 MET A C 1
ATOM 6302 O O . MET A 1 762 ? -45.836 -59.910 12.113 1.00 57.31 762 MET A O 1
ATOM 6306 N N . LYS A 1 763 ? -46.047 -58.169 13.515 1.00 55.78 763 LYS A N 1
ATOM 6307 C CA . LYS A 1 763 ? -44.606 -57.911 13.642 1.00 55.78 763 LYS A CA 1
ATOM 6308 C C . LYS A 1 763 ? -43.979 -58.706 14.790 1.00 55.78 763 LYS A C 1
ATOM 6310 O O . LYS A 1 763 ? -42.792 -58.988 14.732 1.00 55.78 763 LYS A O 1
ATOM 6315 N N . GLU A 1 764 ? -44.777 -59.074 15.789 1.00 52.53 764 GLU A N 1
ATOM 6316 C CA . GLU A 1 764 ? -44.369 -59.931 16.910 1.00 52.53 764 GLU A CA 1
ATOM 6317 C C . GLU A 1 764 ? -44.501 -61.430 16.589 1.00 52.53 764 GLU A C 1
ATOM 6319 O O . GLU A 1 764 ? -43.827 -62.242 17.209 1.00 52.53 764 GLU A O 1
ATOM 6324 N N . SER A 1 765 ? -45.298 -61.814 15.582 1.00 50.00 765 SER A N 1
ATOM 6325 C CA . SER A 1 765 ? -45.496 -63.218 15.184 1.00 50.00 765 SER A CA 1
ATOM 6326 C C . SER A 1 765 ? -44.617 -63.698 14.014 1.00 50.00 765 SER A C 1
ATOM 6328 O O . SER A 1 765 ? -44.890 -64.757 13.456 1.00 50.00 765 SER A O 1
ATOM 6330 N N . ALA A 1 766 ? -43.619 -62.919 13.583 1.00 52.09 766 ALA A N 1
ATOM 6331 C CA . ALA A 1 766 ? -42.776 -63.227 12.418 1.00 52.09 766 ALA A CA 1
ATOM 6332 C C . ALA A 1 766 ? -41.291 -62.890 12.659 1.00 52.09 766 ALA A C 1
ATOM 6334 O O . ALA A 1 766 ? -40.660 -62.201 11.859 1.00 52.09 766 ALA A O 1
ATOM 6335 N N . GLY A 1 767 ? -40.751 -63.367 13.781 1.00 42.44 767 GLY A N 1
ATOM 6336 C CA . GLY A 1 767 ? -39.324 -63.317 14.096 1.00 42.44 767 GLY A CA 1
ATOM 6337 C C . GLY A 1 767 ? -38.926 -64.509 14.959 1.00 42.44 767 GLY A C 1
ATOM 6338 O O . GLY A 1 767 ? -38.894 -64.389 16.180 1.00 42.44 767 GLY A O 1
ATOM 6339 N N . PHE A 1 768 ? -38.705 -65.645 14.293 1.00 44.12 768 PHE A N 1
ATOM 6340 C CA . PHE A 1 768 ? -37.728 -66.655 14.705 1.00 44.12 768 PHE A CA 1
ATOM 6341 C C . PHE A 1 768 ? -36.342 -66.203 14.246 1.00 44.12 768 PHE A C 1
ATOM 6343 O O . PHE A 1 768 ? -36.283 -65.571 13.162 1.00 44.12 768 PHE A O 1
#

Sequence (768 aa):
MALNDQNKKIYFKEKEIKDVGPSVDSDDIEQRIAARRIRIQNRGDVQSNETKSSKKEIGLGRSQIDLSSKRISKLISDGDAFITNIRVACDAREYFQRTEDHELNRNRIRVLEDEATRSLEVFDKITEQWEKAQESELLDETKEILDKQNTLCKDLIAEKNKLINELNLEIKAKDDHYVRELKKRTDDIDLLAERMESQIKAIQRTYREELIAIENAFLDQREKLTSEQNAEWGMLMNEIKQKQTNYLKQREDQAIEYEKELYDLRTKYSEEYNALKISLGAEVETFESHLQKLKSTYQLNLEKLDYNYQVLKRRDEENTVLKSNQKRRITRLQDTLNNLRIKSTKQEQQYKVENEQLSEDYKRRMENYSDLQKKSKLLIESVQRNFHDIWIMNEENLKQLGNRLLEAHRIITEQQLGLTWNPPDITFMENVGPVKQITSIPPAIIAMELALQSDKKNFPDSQNVTSENKIPTTLKEVSSKTVQEFLHLLCYEPEFLIDENIKRLLEPLGYEEGLLLRLDTILTVLGVQTEEDLNMLFTYFVEQQKDNKSQLKRVPSTTIEESKWEDIWNNLYLALEKYYNVLKHRAKLIHDTDGLRKQNAELRHLLQQYMNSKGMTLQRAQTYLKNVIEKKEIIPFRRFNGGVGRHAQAKVWKTTQGRWPKKSAQMLLQLLHNAFSNGVYKDIKGGEASRLYIKHIQVNQAPKMRRRTYRAHGRINPYMCSPCHVEVILATKDDIVPKVPAAAPQLVKKKESKKKMKKQLMKESAGF

Secondary structure (DSSP, 8-state):
--SSSSGGGTT----------S-TT-S-HHHHHHHHHHHHHHHHHHHHHTTS-------HHHHHHHHHHHHHHHHHHHHHHHHHHHHHHHHHHHHHHHHHHHHHHHHHHHHHHHHHHHHHHHHHHHHHHHHHHHH---HHHHHHHHHHHHHHHHHHHHHHHHHHHHHHHHHHHHHHHHHHHHHHHHHHHHHHHHHHHHHHHHHHHHHHHHHHHHHHHHHHHHHHHHHHHHHHHHHHHHHHHHHHHHHHHHHHHHHHHHHHHHHHHHHHHHHHHHHHHHHHHHHHHHHHHHHHHHHHHHHHHHTTTGGGTTTTGGGSSGGGSTHHHHHHHHHHHHHHHHHHHHHHHHHHHHHHHHHHHHHHHHHHHHHHHHHHHHHHHHHHHHHHHHHHHHHHHHHHHHHHHHHHHHHHHHHIIIIII-PPP-----GGGG--SS--------HHHHHHHHHS--S------------------SGGGS-HHHHHHHHHHHHHTTGGGS-HHHHHHHTTS-HHHHHHHHHHHHHHHTT--SHHHHHHHHHHHHHTTTTTS----PPPP---STHHHHHHHHHHHHHHHHHHHHHHHHHHHHHHHHHHHHHHHHHHHHHTTGGG-TT-BHHHHHHHHHHHHTTSS-EE--SS-TTPPB-GGGGGGT-SBEE--HHHHHHHHHHHHHHHHHHHHTT--TTGGGGEEEEEEEEEEPPPPEEEEE-GGG-EEEEE---EEEEEEEEEPP--------------PPPPPHHHHHHHHHHHSS--

Organism: Schistosoma haematobium (NCBI:txid6185)

Radius of gyration: 66.93 Å; chains: 1; bounding box: 161×139×219 Å

Foldseek 3Di:
DPPPVVVVPPPDDPPPPPPPQQDCPDPDPVSVVVVVVVVVVVVVVVVVPVPPPDDDPQALLNVLVVVLVVVLVVLVVVLVVLLVVLVVVVVVVVVVVVVVVVVVVVVVVVVVVVLVVVLVVLVVVLVVLVVVLVVDPDDVVNVVSVVVSVVSVVVSVVVVVVVVVVVVVVVVVVVVVVVVVVVVVVVSVVVSVVSVVVSVVVSVVSVVVSVVVSVVSVVVSVVVVVVVVVVVVVVVVVVVVVVVVVVVVVVVVVVVVVVVVVVVVVVVVVVVVVVVVVVVVVVVVVVVVVVVVVVVVVVVVCVVPPVPPPVPPVVVPVVPPVVPVVVVVVVVVVVVVVVVVVVVVVVVVVVVVVVVVVVVVVVVVVVVVVVVVVVVVVVVVVVVVVVFVVQQVVLVVVVVVVVVVLVVVCCCCCPVVVHHDDDDDCVVSPDRTDPPPPPQPQLLVVLVVLLPPPDDDDDDDDDDDDDDDDQPLAPNVDDSVVSVVVLVCLQPVVPVLDDPVVVVVLVVDDPSVSSSVSSSSSCVSVVPRDSNSVSVVVSVVSVVVPPPDDDDDDDDDDPPPPPPVVVVVVVSVVVVVVVVVVVVVVVVVVVVVVVVQVLLVLLVQQLVQCQVQAWPFLVVLLVQLVCLLVVNAWGARDPPCVPFDFDPNNVVVVHGGTHRNNVNSVVVSVVSVVVLVVVVVPPDDVVQSRQKGWNDKDKAWDDWDWDWDADPPRDIDTDTGTDIDMDTDIDGDDDDDPDDDDDDDDDDDDDDDPVVVVVVVVVVVPDD

pLDDT: mean 75.27, std 17.64, range [28.62, 95.88]